Protein 7TUY (pdb70)

Solvent-accessible surface area: 43868 Å² total; per-residue (Å²): 194,36,94,5,52,6,59,34,32,25,101,19,112,69,51,27,68,32,118,0,29,0,38,15,50,57,18,81,2,65,85,38,0,2,0,0,0,14,23,32,98,80,137,27,11,72,20,1,0,3,16,6,41,69,82,43,16,63,18,38,18,140,61,0,126,83,25,2,75,7,60,25,55,67,93,136,34,17,0,44,0,49,0,56,59,2,112,65,116,2,36,2,32,0,10,0,0,19,1,3,53,37,80,33,97,72,1,20,62,1,0,19,84,26,4,103,15,20,106,0,22,13,19,93,22,89,73,85,21,9,40,16,22,31,5,17,5,39,74,174,30,70,90,72,37,66,4,1,4,0,0,7,0,9,45,0,2,18,78,84,22,82,15,45,0,32,96,40,76,45,108,86,27,38,24,58,4,69,29,31,97,29,122,78,28,24,25,9,12,11,0,2,1,40,6,80,18,93,72,14,24,108,103,94,12,58,0,22,0,34,0,140,64,31,137,32,135,65,63,24,93,6,98,71,154,166,18,116,5,105,22,66,39,29,38,122,42,103,69,62,24,55,19,132,0,19,1,40,16,62,64,124,85,5,58,140,44,0,3,0,0,0,26,49,19,111,83,115,138,56,72,21,0,0,0,4,18,80,82,93,50,20,31,6,38,9,107,58,0,85,66,39,4,64,11,47,50,58,59,91,68,30,15,1,49,0,36,0,57,69,1,73,74,113,1,51,1,32,0,38,0,0,13,1,65,31,36,152,20,8,4,36,26,61,81,50,21,136,17,23,98,0,34,3,88,136,2,113,7,71,8,79,32,79,51,25,25,6,49,85,48,58,165,7,64,0,52,2,122,2,73,51,63,0,0,10,0,0,0,0,0,32,15,45,98,89,52,22,6,136,4,5,0,30,20,0,67,38,65,33,98,79,32,64,94,38,9,54,10,55,80,84,50,26,51,0,30,0,19,0,54,47,0,60,89,118,2,46,5,26,0,8,0,0,0,0,1,8,20,21,24,7,38,19,4,112,12,0,42,3,15,57,64,67,26,13,27,49,7,56,6,22,29,3,36,15,16,94,65,2,19,170,77,30,33,1,4,4,2,0,1,0,4,54,0,1,5,86,52,15,60,22,54,5,35,0,77,129,44,110,30,88,85,36,49,66,86,22,42,18,97,36,42,100,169,63,14,2,0,0,5,7,3,24,1,51,18,58,87,102,62,6,92,62,97,137,50,1,16,0,32,0,10,0,1,9,25,25,71,63,44,74,74,56,41,106,118,146,101,100,42,85,75,26,139,107,41,31,42,116,25,22,56,66,0,49,101,76,0,66,85,6,0,91,64,4,74,70,10,35,80,122,31,200,166,161,30,106,2,6,23,12,12,0,36,20,4,3,84,0,3,42,49,0,1,103,26,0,63,86,46,60,84,70,126,58,103,73,41,74,86,0,27,92,13,0,54,7,28,40,12,1,3,18,0,1,2,21,1,5,16,4,6,0,61,12,34,48,54,14,26,29,99,71,133,31,33,106,154,57,28,154,87,105,102,6,90,38,55,9,94,115,14,56,108,75,0,100,62,32,6,126,82,63,36,157,95,91,38,52,147,200,84,21,25,60,94,67,144,187,57,162,127,64,52,38,13,8,115,93,7,16,53,89,14,38,94,52,0,70,98,6,67,50,86,0,57,53,86,59,135,167,48,153,154,77,53,57,59,20,86,91,22,25,80,43,2,56,72,20,5,94,56,1,86,149,18,90,95,20,63,74,1,75,59,4,0,6,88,0,1,7,8,0,0,28,2,21,109,31,100,118,75,55,132,59,16,105,103,0,0,39,75,0,0,19,33,0,20,73,0,1,51,43,4,50,104,52,96,31,136,84,0,21,61,24,0,80,90,0,56,85,8,30,91,55,66,4,60,126,35,41,93,94,28,131,68,98,123,74,52,82,36,124,114,2,55,42,3,0,73,16,1,20,60,0,0,68,61,0,0,42,35,30,10,67,16,22,66,116,74,11,122,119,36,140,91,180,125,150,64,136,83,40,44,62,40,29,38,98,16,38,8,64,0,1,55,4,0,12,46,1,6,98,4,3,65,119,7,23,8,36,49,69,124,37,98,154

Secondary structure (P-SEA, 3-state):
cbbbbbcccccccccccbbbbbbbcccccccbbbbbbbbcccbbbbbccccccccccccccccccccbbbbbcccccbbbbbbcccccccccbbbbbbbbccccccccccccccccbbbbbbccccbbbbbccccccccccccccbbbbbbbbccccccbbbbbccccccccccccccccccccccccbbbbbbcccccccccbbbbbbbbcccccccccccccc/cbbbbbbbcccccccccbbbbbbbcccccccbbbbbbccccccccccccccccccccccccccccccbbbbbbccccccccccccccccccbbbbbbccccccccccccccccccccccc/cccccccccbbbbccbbbbbbbbbbccccccbbbbbbbcccbbbbbcccccccccccccccbbbbbcccbbbbbbcccccccbbbbbbbbbccccccccccbbbbbbbbcbbbbbbbbbcccaaaaaacbbbbbbbbccccccbbbbbbbcccccccccbbbbbbccccccbbbbbbbbbbbcccccccccbbbbbbbccccccbbbbbccc/cccccccaaaaaaaaaaaaaaaaaaaaaaaaaaaaccccccccaaaaaaaaaaaaaaaaaccccccccccccaaaaaaaaaaaaaaaaaaaaaaaaaaaaaaaaccaaaaaaccccaaaaaaaaaaaaaaaaaccccccccccccccccccccccaaaaaaaaacaaaaaaaaaaaaaaaaaacccaaaaaaaaaaaaaaaaaaaaaaccccaaaaaaaaaaaaaaaaaaaaccaaaaaaaaaaaaaaaaaaaaaaaaaaccaaaaaaaacaaaaaaaacccccccccccccccaaaaaaaaaaaaaaaaaacaaaaaaaaaaaaaaccccccccccaaaaaaaaaaaaacccaaaaaaaccccccccccc

Radius of gyration: 40.39 Å; Cα contacts (8 Å, |Δi|>4): 1851; chains: 4; bounding box: 51×86×128 Å

B-factor: mean 121.28, std 36.54, range [55.87, 212.79]

Nearest PDB structures (foldseek):
  5eii-assembly2_H  TM=9.355E-01  e=2.967E-33  Homo sapiens
  7k8o-assembly1_H  TM=9.255E-01  e=1.177E-31  Homo sapiens
  7lop-assembly2_H  TM=9.454E-01  e=7.410E-31  Homo sapiens
  6m3b-assembly1_C  TM=8.208E-01  e=2.065E-31  Homo sapiens
  6mwn-assembly1_H  TM=7.059E-01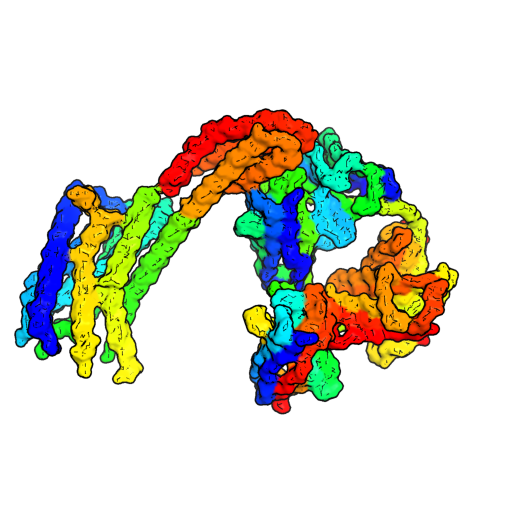  e=2.418E-33  Homo sapiens

Structure (mmCIF, N/CA/C/O backbone):
data_7TUY
#
_entry.id   7TUY
#
_cell.length_a   1.00
_cell.length_b   1.00
_cell.length_c   1.00
_cell.angle_alpha   90.00
_cell.angle_beta   90.00
_cell.angle_gamma   90.00
#
_symmetry.space_group_name_H-M   'P 1'
#
loop_
_entity.id
_entity.type
_entity.pdbx_description
1 polymer 'anti-BRIL Fab Heavy chain'
2 polymer 'anti-Fab Nanobody'
3 polymer 'anti-BRIL Fab Light chain'
4 polymer 'G-protein coupled receptor 183,Soluble cytochrome b562 fusion'
5 non-polymer 8-[(2E)-3-(4-chlorophenyl)prop-2-enoyl]-3-[(3,4-dichlorophenyl)methyl]-1-oxa-3,8-diazaspiro[4.5]decan-2-one
#
loop_
_atom_site.group_PDB
_atom_site.id
_atom_site.type_symbol
_atom_site.label_atom_id
_atom_site.label_alt_id
_atom_site.label_comp_id
_atom_site.label_asym_id
_atom_site.label_entity_id
_atom_site.label_seq_id
_atom_site.pdbx_PDB_ins_code
_atom_site.Cartn_x
_atom_site.Cartn_y
_atom_site.Cartn_z
_atom_site.occupancy
_atom_site.B_iso_or_equiv
_atom_site.auth_seq_id
_atom_site.auth_comp_id
_atom_site.auth_asym_id
_atom_site.auth_atom_id
_atom_site.pdbx_PDB_model_num
ATOM 1 N N . GLU A 1 4 ? 99.030 146.306 84.705 1.00 106.15 4 GLU H N 1
ATOM 2 C CA . GLU A 1 4 ? 100.082 145.388 85.122 1.00 106.15 4 GLU H CA 1
ATOM 3 C C . GLU A 1 4 ? 101.379 145.691 84.385 1.00 106.15 4 GLU H C 1
ATOM 4 O O . GLU A 1 4 ? 101.365 145.961 83.185 1.00 106.15 4 GLU H O 1
ATOM 10 N N . VAL A 1 5 ? 102.499 145.642 85.108 1.00 98.23 5 VAL H N 1
ATOM 11 C CA . VAL A 1 5 ? 103.789 145.956 84.508 1.00 98.23 5 VAL H CA 1
ATOM 12 C C . VAL A 1 5 ? 104.184 144.855 83.534 1.00 98.23 5 VAL H C 1
ATOM 13 O O . VAL A 1 5 ? 104.040 143.659 83.820 1.00 98.23 5 VAL H O 1
ATOM 17 N N . GLN A 1 6 ? 104.656 145.257 82.356 1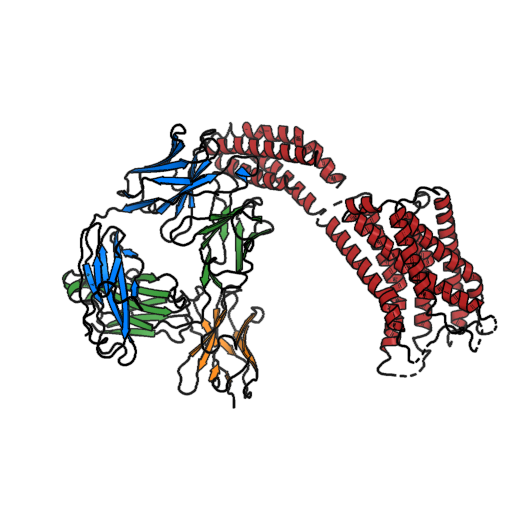.00 95.47 6 GLN H N 1
ATOM 18 C CA . GLN A 1 6 ? 104.823 144.304 81.264 1.00 95.47 6 GLN H CA 1
ATOM 19 C C . GLN A 1 6 ? 105.799 144.899 80.259 1.00 95.47 6 GLN H C 1
ATOM 20 O O . GLN A 1 6 ? 105.478 145.895 79.605 1.00 95.47 6 GLN H O 1
ATOM 26 N N . LEU A 1 7 ? 106.979 144.300 80.142 1.00 86.44 7 LEU H N 1
ATOM 27 C CA . LEU A 1 7 ? 108.000 144.769 79.219 1.00 86.44 7 LEU H CA 1
ATOM 28 C C . LEU A 1 7 ? 107.809 144.109 77.859 1.00 86.44 7 LEU H C 1
ATOM 29 O O . LEU A 1 7 ? 107.339 142.973 77.764 1.00 86.44 7 LEU H O 1
ATOM 34 N N . VAL A 1 8 ? 108.183 144.828 76.801 1.00 91.42 8 VAL H N 1
ATOM 35 C CA . VAL A 1 8 ? 108.045 144.343 75.427 1.00 91.42 8 VAL H CA 1
ATOM 36 C C . VAL A 1 8 ? 109.261 144.786 74.633 1.00 91.42 8 VAL H C 1
ATOM 37 O O . VAL A 1 8 ? 109.561 145.980 74.562 1.00 91.42 8 VAL H O 1
ATOM 41 N N . GLU A 1 9 ? 109.943 143.834 74.009 1.00 89.87 9 GLU H N 1
ATOM 42 C CA . GLU A 1 9 ? 111.046 144.136 73.114 1.00 89.87 9 GLU H CA 1
ATOM 43 C C . GLU A 1 9 ? 110.585 144.055 71.667 1.00 89.87 9 GLU H C 1
ATOM 44 O O . GLU A 1 9 ? 109.542 143.477 71.354 1.00 89.87 9 GLU H O 1
ATOM 50 N N . SER A 1 10 ? 111.390 144.641 70.785 1.00 98.01 10 SER H N 1
ATOM 51 C CA . SER A 1 10 ? 111.136 144.634 69.353 1.00 98.01 10 SER H CA 1
ATOM 52 C C . SER A 1 10 ? 112.395 145.098 68.644 1.00 98.01 10 SER H C 1
ATOM 53 O O . SER A 1 10 ? 113.182 145.868 69.197 1.00 98.01 10 SER H O 1
ATOM 56 N N . GLY A 1 11 ? 112.577 144.624 67.416 1.00 104.51 11 GLY H N 1
ATOM 57 C CA . GLY A 1 11 ? 113.688 145.048 66.590 1.00 104.51 11 GLY H CA 1
ATOM 58 C C . GLY A 1 11 ? 114.693 143.972 66.254 1.00 104.51 11 GLY H C 1
ATOM 59 O O . GLY A 1 11 ? 115.654 144.257 65.530 1.00 104.51 11 GLY H O 1
ATOM 60 N N . GLY A 1 12 ? 114.515 142.750 66.748 1.00 106.75 12 GLY H N 1
ATOM 61 C CA . GLY A 1 12 ? 115.443 141.690 66.428 1.00 106.75 12 GLY H CA 1
ATOM 62 C C . GLY A 1 12 ? 115.267 141.168 65.016 1.00 106.75 12 GLY H C 1
ATOM 63 O O . GLY A 1 12 ? 114.239 141.364 64.372 1.00 106.75 12 GLY H O 1
ATOM 64 N N . GLY A 1 13 ? 116.297 140.487 64.531 1.00 112.86 13 GLY H N 1
ATOM 65 C CA . GLY A 1 13 ? 116.256 139.943 63.188 1.00 112.86 13 GLY H CA 1
ATOM 66 C C . GLY A 1 13 ? 117.660 139.686 62.668 1.00 112.86 13 GLY H C 1
ATOM 67 O O . GLY A 1 13 ? 118.604 139.537 63.439 1.00 112.86 13 GLY H O 1
ATOM 68 N N . LEU A 1 14 ? 117.762 139.642 61.344 1.00 118.25 14 LEU H N 1
ATOM 69 C CA . LEU A 1 14 ? 119.002 139.311 60.657 1.00 118.25 14 LEU H CA 1
ATOM 70 C C . LEU A 1 14 ? 119.746 140.583 60.279 1.00 118.25 14 LEU H C 1
ATOM 71 O O . LEU A 1 14 ? 119.143 141.532 59.768 1.00 118.25 14 LEU H O 1
ATOM 76 N N . VAL A 1 15 ? 121.058 140.593 60.523 1.00 117.63 15 VAL H N 1
ATOM 77 C CA . VAL A 1 15 ? 121.932 141.691 60.131 1.00 117.63 15 VAL H CA 1
ATOM 78 C C . VAL A 1 15 ? 123.249 141.110 59.640 1.00 117.63 15 VAL H C 1
ATOM 79 O O . VAL A 1 15 ? 123.623 139.983 59.971 1.00 117.63 15 VAL H O 1
ATOM 83 N N . GLN A 1 16 ? 123.950 141.895 58.837 1.00 119.00 16 GLN H N 1
ATOM 84 C CA . GLN A 1 16 ? 125.274 141.519 58.376 1.00 119.00 16 GLN H CA 1
ATOM 85 C C . GLN A 1 16 ? 126.320 141.892 59.425 1.00 119.00 16 GLN H C 1
ATOM 86 O O . GLN A 1 16 ? 126.125 142.840 60.190 1.00 119.00 16 GLN H O 1
ATOM 92 N N . PRO A 1 17 ? 127.427 141.152 59.495 1.00 120.80 17 PRO H N 1
ATOM 93 C CA . PRO A 1 17 ? 128.492 141.505 60.448 1.00 120.80 17 PRO H CA 1
ATOM 94 C C . PRO A 1 17 ? 129.091 142.865 60.125 1.00 120.80 17 PRO H C 1
ATOM 95 O O . PRO A 1 17 ? 129.682 143.070 59.063 1.00 120.80 17 PRO H O 1
ATOM 99 N N . GLY A 1 18 ? 128.929 143.798 61.058 1.00 119.45 18 GLY H N 1
ATOM 100 C CA . GLY A 1 18 ? 129.305 145.178 60.848 1.00 119.45 18 GLY H CA 1
ATOM 101 C C . GLY A 1 18 ? 128.145 146.116 60.603 1.00 119.45 18 GLY H C 1
ATOM 102 O O . GLY A 1 18 ? 128.367 147.325 60.478 1.00 119.45 18 GLY H O 1
ATOM 103 N N . GLY A 1 19 ? 126.919 145.601 60.542 1.00 118.76 19 GLY H N 1
ATOM 104 C CA . GLY A 1 19 ? 125.749 146.411 60.263 1.00 118.76 19 GLY H CA 1
ATOM 105 C C . GLY A 1 19 ? 125.281 147.215 61.456 1.00 118.76 19 GLY H C 1
ATOM 106 O O . GLY A 1 19 ? 126.069 147.619 62.318 1.00 118.76 19 GLY H O 1
ATOM 107 N N . SER A 1 20 ? 123.973 147.455 61.508 1.00 115.45 20 SER H N 1
ATOM 108 C CA . SER A 1 20 ? 123.384 148.236 62.583 1.00 115.45 20 SER H CA 1
ATOM 109 C C . SER A 1 20 ? 121.984 147.717 62.870 1.00 115.45 20 SER H C 1
ATOM 110 O O . SER A 1 20 ? 121.333 147.131 62.002 1.00 115.45 20 SER H O 1
ATOM 113 N N . LEU A 1 21 ? 121.526 147.944 64.099 1.00 107.41 21 LEU H N 1
ATOM 114 C CA . LEU A 1 21 ? 120.225 147.456 64.533 1.00 107.41 21 LEU H CA 1
ATOM 115 C C . LEU A 1 21 ? 119.747 148.310 65.697 1.00 107.41 21 LEU H C 1
ATOM 116 O O . LEU A 1 21 ? 120.548 148.910 66.417 1.00 107.41 21 LEU H O 1
ATOM 121 N N . ARG A 1 22 ? 118.428 148.359 65.871 1.00 101.21 22 ARG H N 1
ATOM 122 C CA . ARG A 1 22 ? 117.801 149.150 66.927 1.00 101.21 22 ARG H CA 1
ATOM 123 C C . ARG A 1 22 ? 116.778 148.294 67.654 1.00 101.21 22 ARG H C 1
ATOM 124 O O . ARG A 1 22 ? 115.716 147.990 67.103 1.00 101.21 22 ARG H O 1
ATOM 132 N N . LEU A 1 23 ? 117.086 147.920 68.888 1.00 92.75 23 LEU H N 1
ATOM 133 C CA . LEU A 1 23 ? 116.116 147.272 69.753 1.00 92.75 23 LEU H CA 1
ATOM 134 C C . LEU A 1 23 ? 115.364 148.331 70.544 1.00 92.75 23 LEU H C 1
ATOM 135 O O . LEU A 1 23 ? 115.925 149.370 70.894 1.00 92.75 23 LEU H O 1
ATOM 140 N N . SER A 1 24 ? 114.091 148.066 70.818 1.00 90.44 24 SER H N 1
ATOM 141 C CA . SER A 1 24 ? 113.234 149.011 71.524 1.00 90.44 24 SER H CA 1
ATOM 142 C C . SER A 1 24 ? 112.480 148.267 72.611 1.00 90.44 24 SER H C 1
ATOM 143 O O . SER A 1 24 ? 111.745 147.319 72.321 1.00 90.44 24 SER H O 1
ATOM 146 N N . CYS A 1 25 ? 112.660 148.696 73.854 1.00 92.54 25 CYS H N 1
ATOM 147 C CA . CYS A 1 25 ? 112.048 148.048 75.011 1.00 92.54 25 CYS H CA 1
ATOM 148 C C . CYS A 1 25 ? 110.898 148.920 75.499 1.00 92.54 25 CYS H C 1
ATOM 149 O O . CYS A 1 25 ? 111.078 149.815 76.323 1.00 92.54 25 CYS H O 1
ATOM 152 N N . ALA A 1 26 ? 109.704 148.654 74.981 1.00 96.82 26 ALA H N 1
ATOM 153 C CA . ALA A 1 26 ? 108.521 149.385 75.406 1.00 96.82 26 ALA H CA 1
ATOM 154 C C . ALA A 1 26 ? 108.048 148.877 76.758 1.00 96.82 26 ALA H C 1
ATOM 155 O O . ALA A 1 26 ? 108.108 147.679 77.043 1.00 96.82 26 ALA H O 1
ATOM 157 N N . ALA A 1 27 ? 107.577 149.795 77.593 1.00 96.47 27 ALA H N 1
ATOM 158 C CA . ALA A 1 27 ? 107.115 149.464 78.929 1.00 96.47 27 ALA H CA 1
ATOM 159 C C . ALA A 1 27 ? 105.667 149.895 79.105 1.00 96.47 27 ALA H C 1
ATOM 160 O O . ALA A 1 27 ? 105.193 150.829 78.452 1.00 96.47 27 ALA H O 1
ATOM 162 N N . SER A 1 28 ? 104.968 149.199 79.995 1.00 99.09 28 SER H N 1
ATOM 163 C CA . SER A 1 28 ? 103.604 149.539 80.361 1.00 99.09 28 SER H CA 1
ATOM 164 C C . SER A 1 28 ? 103.432 149.275 81.846 1.00 99.09 28 SER H C 1
ATOM 165 O O . SER A 1 28 ? 104.148 148.460 82.430 1.00 99.09 28 SER H O 1
ATOM 168 N N . GLY A 1 29 ? 102.480 149.971 82.456 1.00 97.57 29 GLY H N 1
ATOM 169 C CA . GLY A 1 29 ? 102.344 149.892 83.894 1.00 97.57 29 GLY H CA 1
ATOM 170 C C . GLY A 1 29 ? 103.153 150.981 84.563 1.00 97.57 29 GLY H C 1
ATOM 171 O O . GLY A 1 29 ? 102.689 152.115 84.702 1.00 97.57 29 GLY H O 1
ATOM 172 N N . PHE A 1 30 ? 104.368 150.642 84.983 1.00 90.69 30 PHE H N 1
ATOM 173 C CA . PHE A 1 30 ? 105.279 151.622 85.548 1.00 90.69 30 PHE H CA 1
ATOM 174 C C . PHE A 1 30 ? 105.730 152.617 84.479 1.00 90.69 30 PHE H C 1
ATOM 175 O O . PHE A 1 30 ? 105.463 152.462 83.285 1.00 90.69 30 PHE H O 1
ATOM 183 N N . ASN A 1 31 ? 106.430 153.652 84.927 1.00 93.97 31 ASN H N 1
ATOM 184 C CA . ASN A 1 31 ? 107.068 154.613 84.044 1.00 93.97 31 ASN H CA 1
ATOM 185 C C . ASN A 1 31 ? 108.577 154.420 84.090 1.00 93.97 31 ASN H C 1
ATOM 186 O O . ASN A 1 31 ? 109.141 154.067 85.128 1.00 93.97 31 ASN H O 1
ATOM 191 N N . VAL A 1 32 ? 109.233 154.668 82.954 1.00 94.32 32 VAL H N 1
ATOM 192 C CA . VAL A 1 32 ? 110.680 154.509 82.877 1.00 94.32 32 VAL H CA 1
ATOM 193 C C . VAL A 1 32 ? 111.439 155.580 83.643 1.00 94.32 32 VAL H C 1
ATOM 194 O O . VAL A 1 32 ? 112.667 155.506 83.734 1.00 94.32 32 VAL H O 1
ATOM 198 N N . VAL A 1 33 ? 110.746 156.581 84.186 1.00 94.72 33 VAL H N 1
ATOM 199 C CA . VAL A 1 33 ? 111.419 157.579 85.008 1.00 94.72 33 VAL H CA 1
ATOM 200 C C . VAL A 1 33 ? 111.764 156.996 86.370 1.00 94.72 33 VAL H C 1
ATOM 201 O O . VAL A 1 33 ? 112.867 157.201 86.889 1.00 94.72 33 VAL H O 1
ATOM 205 N N . ASP A 1 34 ? 110.843 156.240 86.958 1.00 89.84 34 ASP H N 1
ATOM 206 C CA . ASP A 1 34 ? 111.027 155.714 88.303 1.00 89.84 34 ASP H CA 1
ATOM 207 C C . ASP A 1 34 ? 111.885 154.459 88.348 1.00 89.84 34 ASP H C 1
ATOM 208 O O . ASP A 1 34 ? 112.121 153.936 89.440 1.00 89.84 34 ASP H O 1
ATOM 213 N N . PHE A 1 35 ? 112.354 153.963 87.206 1.00 78.78 35 PHE H N 1
ATOM 214 C CA . PHE A 1 35 ? 113.105 152.719 87.166 1.00 78.78 35 PHE H CA 1
ATOM 215 C C . PHE A 1 35 ? 114.231 152.825 86.153 1.00 78.78 35 PHE H C 1
ATOM 216 O O . PHE A 1 35 ? 114.148 153.582 85.185 1.00 78.78 35 PHE H O 1
ATOM 224 N N . SER A 1 36 ? 115.286 152.055 86.386 1.00 67.75 36 SER H N 1
ATOM 225 C CA . SER A 1 36 ? 116.407 151.960 85.464 1.00 67.75 36 SER H CA 1
ATOM 226 C C . SER A 1 36 ? 116.228 150.722 84.602 1.00 67.75 36 SER H C 1
ATOM 227 O O . SER A 1 36 ? 116.006 149.628 85.125 1.00 67.75 36 SER H O 1
ATOM 230 N N . LEU A 1 37 ? 116.326 150.893 83.289 1.00 67.74 37 LEU H N 1
ATOM 231 C CA . LEU A 1 37 ? 116.101 149.807 82.348 1.00 67.74 37 LEU H CA 1
ATOM 232 C C . LEU A 1 37 ? 117.440 149.279 81.860 1.00 67.74 37 LEU H C 1
ATOM 233 O O . LEU A 1 37 ? 118.260 150.039 81.340 1.00 67.74 37 LEU H O 1
ATOM 238 N N . HIS A 1 38 ? 117.650 147.981 82.022 1.00 64.09 38 HIS H N 1
ATOM 239 C CA . HIS A 1 38 ? 118.890 147.315 81.669 1.00 64.09 38 HIS H CA 1
ATOM 240 C C . HIS A 1 38 ? 118.686 146.455 80.433 1.00 64.09 38 HIS H C 1
ATOM 241 O O . HIS A 1 38 ? 117.572 146.283 79.941 1.00 64.09 38 HIS H O 1
ATOM 248 N N . TRP A 1 39 ? 119.788 145.919 79.924 1.00 71.96 39 TRP H N 1
ATOM 249 C CA . TRP A 1 39 ? 119.752 144.980 78.813 1.00 71.96 39 TRP H CA 1
ATOM 250 C C . TRP A 1 39 ? 120.648 143.806 79.154 1.00 71.96 39 TRP H C 1
ATOM 251 O O . TRP A 1 39 ? 121.858 143.975 79.316 1.00 71.96 39 TRP H O 1
ATOM 262 N N . VAL A 1 40 ? 120.054 142.629 79.278 1.00 67.26 40 VAL H N 1
ATOM 263 C CA . VAL A 1 40 ? 120.779 141.395 79.537 1.00 67.26 40 VAL H CA 1
ATOM 264 C C . VAL A 1 40 ? 120.612 140.510 78.315 1.00 67.26 40 VAL H C 1
ATOM 265 O O . VAL A 1 40 ? 119.484 140.253 77.879 1.00 67.26 40 VAL H O 1
ATOM 269 N N . ARG A 1 41 ? 121.723 140.058 77.749 1.00 73.09 41 ARG H N 1
ATOM 270 C CA . ARG A 1 41 ? 121.686 139.191 76.585 1.00 73.09 41 ARG H CA 1
ATOM 271 C C . ARG A 1 41 ? 122.158 137.795 76.959 1.00 73.09 41 ARG H C 1
ATOM 272 O O . ARG A 1 41 ? 122.888 137.600 77.933 1.00 73.09 41 ARG H O 1
ATOM 280 N N . GLN A 1 42 ? 121.721 136.817 76.172 1.00 75.32 42 GLN H N 1
ATOM 281 C CA . GLN A 1 42 ? 122.045 135.416 76.416 1.00 75.32 42 GLN H CA 1
ATOM 282 C C . GLN A 1 42 ? 122.382 134.763 75.086 1.00 75.32 42 GLN H C 1
ATOM 283 O O . GLN A 1 42 ? 121.492 134.552 74.258 1.00 75.32 42 GLN H O 1
ATOM 289 N N . ALA A 1 43 ? 123.660 134.455 74.884 1.00 82.09 43 ALA H N 1
ATOM 290 C CA . ALA A 1 43 ? 124.093 133.779 73.674 1.00 82.09 43 ALA H CA 1
ATOM 291 C C . ALA A 1 43 ? 123.445 132.398 73.590 1.00 82.09 43 ALA H C 1
ATOM 292 O O . ALA A 1 43 ? 123.157 131.782 74.620 1.00 82.09 43 ALA H O 1
ATOM 294 N N . PRO A 1 44 ? 123.185 131.891 72.373 1.00 83.52 44 PRO H N 1
ATOM 295 C CA . PRO A 1 44 ? 122.477 130.609 72.248 1.00 83.52 44 PRO H CA 1
ATOM 296 C C . PRO A 1 44 ? 123.255 129.444 72.835 1.00 83.52 44 PRO H C 1
ATOM 297 O O . PRO A 1 44 ? 124.320 129.071 72.334 1.00 83.52 44 PRO H O 1
ATOM 301 N N . GLY A 1 45 ? 122.722 128.869 73.908 1.00 81.49 45 GLY H N 1
ATOM 302 C CA . GLY A 1 45 ? 123.407 127.801 74.604 1.00 81.49 45 GLY H CA 1
ATOM 303 C C . GLY A 1 45 ? 124.450 128.267 75.590 1.00 81.49 45 GLY H C 1
ATOM 304 O O . GLY A 1 45 ? 125.383 127.518 75.893 1.00 81.49 45 GLY H O 1
ATOM 305 N N . LYS A 1 46 ? 124.323 129.487 76.104 1.00 82.13 46 LYS H N 1
ATOM 306 C CA . LYS A 1 46 ? 125.271 130.046 77.055 1.00 82.13 46 LYS H CA 1
ATOM 307 C C . LYS A 1 46 ? 124.507 130.654 78.223 1.00 82.13 46 LYS H C 1
ATOM 308 O O . LYS A 1 46 ? 123.281 130.549 78.317 1.00 82.13 46 LYS H O 1
ATOM 314 N N . GLY A 1 47 ? 125.248 131.298 79.125 1.00 77.24 47 GLY H N 1
ATOM 315 C CA . GLY A 1 47 ? 124.646 131.957 80.262 1.00 77.24 47 GLY H CA 1
ATOM 316 C C . GLY A 1 47 ? 124.325 133.413 79.991 1.00 77.24 47 GLY H C 1
ATOM 317 O O . GLY A 1 47 ? 124.659 133.966 78.947 1.00 77.24 47 GLY H O 1
ATOM 318 N N . LEU A 1 48 ? 123.659 134.032 80.959 1.00 68.49 48 LEU H N 1
ATOM 319 C CA . LEU A 1 48 ? 123.279 135.431 80.848 1.00 68.49 48 LEU H CA 1
ATOM 320 C C . LEU A 1 48 ? 124.484 136.332 81.070 1.00 68.49 48 LEU H C 1
ATOM 321 O O . LEU A 1 48 ? 125.409 135.993 81.812 1.00 68.49 48 LEU H O 1
ATOM 326 N N . GLU A 1 49 ? 124.472 137.489 80.413 1.00 71.87 49 GLU H N 1
ATOM 327 C CA . GLU A 1 49 ? 125.475 138.510 80.663 1.00 71.87 49 GLU H CA 1
ATOM 328 C C . GLU A 1 49 ? 124.846 139.889 80.552 1.00 71.87 49 GLU H C 1
ATOM 329 O O . GLU A 1 49 ? 123.955 140.114 79.730 1.00 71.87 49 GLU H O 1
ATOM 335 N N . TRP A 1 50 ? 125.314 140.802 81.395 1.00 65.62 50 TRP H N 1
ATOM 336 C CA . TRP A 1 50 ? 124.827 142.171 81.406 1.00 65.62 50 TRP H CA 1
ATOM 337 C C . TRP A 1 50 ? 125.465 142.956 80.270 1.00 65.62 50 TRP H C 1
ATOM 338 O O . TRP A 1 50 ? 126.625 142.731 79.922 1.00 65.62 50 TRP H O 1
ATOM 349 N N . VAL A 1 51 ? 124.704 143.875 79.683 1.00 66.59 51 VAL H N 1
ATOM 350 C CA . VAL A 1 51 ? 125.207 144.621 78.535 1.00 66.59 51 VAL H CA 1
ATOM 351 C C . VAL A 1 51 ? 125.265 146.113 78.837 1.00 66.59 51 VAL H C 1
ATOM 352 O O . VAL A 1 51 ? 126.343 146.715 78.808 1.00 66.59 51 VAL H O 1
ATOM 356 N N . ALA A 1 52 ? 124.121 146.723 79.124 1.00 68.08 52 ALA H N 1
ATOM 357 C CA . ALA A 1 52 ? 124.072 148.165 79.324 1.00 68.08 52 ALA H CA 1
ATOM 358 C C . ALA A 1 52 ? 122.889 148.502 80.215 1.00 68.08 52 ALA H C 1
ATOM 359 O O . ALA A 1 52 ? 122.076 147.640 80.547 1.00 68.08 52 ALA H O 1
ATOM 361 N N . TYR A 1 53 ? 122.800 149.774 80.597 1.00 71.05 53 TYR H N 1
ATOM 362 C CA . TYR A 1 53 ? 121.606 150.260 81.273 1.00 71.05 53 TYR H CA 1
ATOM 363 C C . TYR A 1 53 ? 121.489 151.752 81.021 1.00 71.05 53 TYR H C 1
ATOM 364 O O . TYR A 1 53 ? 122.418 152.395 80.533 1.00 71.05 53 TYR H O 1
ATOM 373 N N . ILE A 1 54 ? 120.324 152.295 81.358 1.00 78.80 54 ILE H N 1
ATOM 374 C CA . ILE A 1 54 ? 120.105 153.732 81.344 1.00 78.80 54 ILE H CA 1
ATOM 375 C C . ILE A 1 54 ? 119.227 154.091 82.533 1.00 78.80 54 ILE H C 1
ATOM 376 O O . ILE A 1 54 ? 118.365 153.316 82.955 1.00 78.80 54 ILE H O 1
ATOM 381 N N . SER A 1 55 ? 119.487 155.264 83.104 1.00 88.33 55 SER H N 1
ATOM 382 C CA . SER A 1 55 ? 118.735 155.790 84.239 1.00 88.33 55 SER H CA 1
ATOM 383 C C . SER A 1 55 ? 118.286 157.191 83.847 1.00 88.33 55 SER H C 1
ATOM 384 O O . SER A 1 55 ? 118.970 158.171 84.146 1.00 88.33 55 SER H O 1
ATOM 387 N N . SER A 1 56 ? 117.128 157.282 83.190 1.00 99.10 56 SER H N 1
ATOM 388 C CA . SER A 1 56 ? 116.659 158.549 82.640 1.00 99.10 56 SER H CA 1
ATOM 389 C C . SER A 1 56 ? 116.297 159.572 83.707 1.00 99.10 56 SER H C 1
ATOM 390 O O . SER A 1 56 ? 116.083 160.740 83.367 1.00 99.10 56 SER H O 1
ATOM 393 N N . SER A 1 57 ? 116.216 159.169 84.977 1.00 101.58 57 SER H N 1
ATOM 394 C CA . SER A 1 57 ? 116.048 160.141 86.051 1.00 101.58 57 SER H CA 1
ATOM 395 C C . SER A 1 57 ? 117.254 161.064 86.149 1.00 101.58 57 SER H C 1
ATOM 396 O O . SER A 1 57 ? 117.115 162.244 86.488 1.00 101.58 57 SER H O 1
ATOM 399 N N . SER A 1 58 ? 118.444 160.544 85.863 1.00 101.10 58 SER H N 1
ATOM 400 C CA . SER A 1 58 ? 119.674 161.323 85.884 1.00 101.10 58 SER H CA 1
ATOM 401 C C . SER A 1 58 ? 120.407 161.283 84.554 1.00 101.10 58 SER H C 1
ATOM 402 O O . SER A 1 58 ? 120.851 162.324 84.059 1.00 101.10 58 SER H O 1
ATOM 405 N N . GLY A 1 59 ? 120.545 160.102 83.966 1.00 95.65 59 GLY H N 1
ATOM 406 C CA . GLY A 1 59 ? 121.343 159.884 82.778 1.00 95.65 59 GLY H CA 1
ATOM 407 C C . GLY A 1 59 ? 122.658 159.264 83.191 1.00 95.65 59 GLY H C 1
ATOM 408 O O . GLY A 1 59 ? 123.591 159.969 83.580 1.00 95.65 59 GLY H O 1
ATOM 409 N N . SER A 1 60 ? 122.737 157.941 83.122 1.00 87.19 60 SER H N 1
ATOM 410 C CA . SER A 1 60 ? 123.899 157.210 83.604 1.00 87.19 60 SER H CA 1
ATOM 411 C C . SER A 1 60 ? 124.207 156.038 82.682 1.00 87.19 60 SER H C 1
ATOM 412 O O . SER A 1 60 ? 124.438 154.915 83.129 1.00 87.19 60 SER H O 1
ATOM 415 N N . THR A 1 61 ? 124.182 156.288 81.375 1.00 82.28 61 THR H N 1
ATOM 416 C CA . THR A 1 61 ? 124.415 155.237 80.393 1.00 82.28 61 THR H CA 1
ATOM 417 C C . THR A 1 61 ? 125.782 154.596 80.580 1.00 82.28 61 THR H C 1
ATOM 418 O O . THR A 1 61 ? 126.808 155.203 80.266 1.00 82.28 61 THR H O 1
ATOM 422 N N . SER A 1 62 ? 125.803 153.376 81.103 1.00 77.02 62 SER H N 1
ATOM 423 C CA . SER A 1 62 ? 127.019 152.590 81.210 1.00 77.02 62 SER H CA 1
ATOM 424 C C . SER A 1 62 ? 126.873 151.333 80.367 1.00 77.02 62 SER H C 1
ATOM 425 O O . SER A 1 62 ? 125.765 150.922 80.022 1.00 77.02 62 SER H O 1
ATOM 428 N N . TYR A 1 63 ? 128.004 150.722 80.033 1.00 81.74 63 TYR H N 1
ATOM 429 C CA . TYR A 1 63 ? 128.011 149.599 79.111 1.00 81.74 63 TYR H CA 1
ATOM 430 C C . TYR A 1 63 ? 128.972 148.536 79.614 1.00 81.74 63 TYR H C 1
ATOM 431 O O . TYR A 1 63 ? 129.862 148.806 80.421 1.00 81.74 63 TYR H O 1
ATOM 440 N N . ALA A 1 64 ? 128.777 147.316 79.127 1.00 87.13 64 ALA H N 1
ATOM 441 C CA . ALA A 1 64 ? 129.718 146.249 79.415 1.00 87.13 64 ALA H CA 1
ATOM 442 C C . ALA A 1 64 ? 131.027 146.497 78.675 1.00 87.13 64 ALA H C 1
ATOM 443 O O . ALA A 1 64 ? 131.083 147.240 77.694 1.00 87.13 64 ALA H O 1
ATOM 445 N N . ASP A 1 65 ? 132.091 145.853 79.160 1.00 102.32 65 ASP H N 1
ATOM 446 C CA . ASP A 1 65 ? 133.419 146.083 78.601 1.00 102.32 65 ASP H CA 1
ATOM 447 C C . ASP A 1 65 ? 133.523 145.612 77.157 1.00 102.32 65 ASP H C 1
ATOM 448 O O . ASP A 1 65 ? 134.337 146.141 76.393 1.00 102.32 65 ASP H O 1
ATOM 453 N N . SER A 1 66 ? 132.712 144.636 76.761 1.00 101.80 66 SER H N 1
ATOM 454 C CA . SER A 1 66 ? 132.777 144.086 75.417 1.00 101.80 66 SER H CA 1
ATOM 455 C C . SER A 1 66 ? 131.902 144.825 74.414 1.00 101.80 66 SER H C 1
ATOM 456 O O . SER A 1 66 ? 131.935 144.489 73.227 1.00 101.80 66 SER H O 1
ATOM 459 N N . VAL A 1 67 ? 131.116 145.808 74.851 1.00 98.49 67 VAL H N 1
ATOM 460 C CA . VAL A 1 67 ? 130.233 146.532 73.941 1.00 98.49 67 VAL H CA 1
ATOM 461 C C . VAL A 1 67 ? 130.441 148.033 74.080 1.00 98.49 67 VAL H C 1
ATOM 462 O O . VAL A 1 67 ? 129.667 148.825 73.533 1.00 98.49 67 VAL H O 1
ATOM 466 N N . LYS A 1 68 ? 131.475 148.438 74.814 1.00 105.31 68 LYS H N 1
ATOM 467 C CA . LYS A 1 68 ? 131.760 149.858 74.965 1.00 105.31 68 LYS H CA 1
ATOM 468 C C . LYS A 1 68 ? 132.214 150.455 73.640 1.00 105.31 68 LYS H C 1
ATOM 469 O O . LYS A 1 68 ? 133.000 149.854 72.904 1.00 105.31 68 LYS H O 1
ATOM 475 N N . GLY A 1 69 ? 131.707 151.646 73.338 1.00 107.61 69 GLY H N 1
ATOM 476 C CA . GLY A 1 69 ? 132.005 152.308 72.088 1.00 107.61 69 GLY H CA 1
ATOM 477 C C . GLY A 1 69 ? 131.253 151.782 70.887 1.00 107.61 69 GLY H C 1
ATOM 478 O O . GLY A 1 69 ? 131.333 152.392 69.813 1.00 107.61 69 GLY H O 1
ATOM 479 N N . ARG A 1 70 ? 130.524 150.676 71.027 1.00 109.13 70 ARG H N 1
ATOM 480 C CA . ARG A 1 70 ? 129.761 150.104 69.932 1.00 109.13 70 ARG H CA 1
ATOM 481 C C . ARG A 1 70 ? 128.259 150.121 70.152 1.00 109.13 70 ARG H C 1
ATOM 482 O O . ARG A 1 70 ? 127.513 150.093 69.170 1.00 109.13 70 ARG H O 1
ATOM 490 N N . PHE A 1 71 ? 127.794 150.152 71.395 1.00 99.62 71 PHE H N 1
ATOM 491 C CA . PHE A 1 71 ? 126.376 150.243 71.698 1.00 99.62 71 PHE H CA 1
ATOM 492 C C . PHE A 1 71 ? 126.083 151.603 72.313 1.00 99.62 71 PHE H C 1
ATOM 493 O O . PHE A 1 71 ? 126.936 152.198 72.976 1.00 99.62 71 PHE H O 1
ATOM 501 N N . THR A 1 72 ? 124.864 152.089 72.094 1.00 94.19 72 THR H N 1
ATOM 502 C CA . THR A 1 72 ? 124.403 153.337 72.693 1.00 94.19 72 THR H CA 1
ATOM 503 C C . THR A 1 72 ? 122.959 153.149 73.117 1.00 94.19 72 THR H C 1
ATOM 504 O O . THR A 1 72 ? 122.115 152.775 72.299 1.00 94.19 72 THR H O 1
ATOM 508 N N . ILE A 1 73 ? 122.677 153.408 74.388 1.00 82.57 73 ILE H N 1
ATOM 509 C CA . ILE A 1 73 ? 121.359 153.195 74.969 1.00 82.57 73 ILE H CA 1
ATOM 510 C C . ILE A 1 73 ? 120.687 154.545 75.170 1.00 82.57 73 ILE H C 1
ATOM 511 O O . ILE A 1 73 ? 121.310 155.496 75.657 1.00 82.57 73 ILE H O 1
ATOM 516 N N . SER A 1 74 ? 119.430 154.641 74.751 1.00 89.55 74 SER H N 1
ATOM 517 C CA . SER A 1 74 ? 118.648 155.858 74.878 1.00 89.55 74 SER H CA 1
ATOM 518 C C . SER A 1 74 ? 117.322 155.531 75.545 1.00 89.55 74 SER H C 1
ATOM 519 O O . SER A 1 74 ? 116.881 154.381 75.563 1.00 89.55 74 SER H O 1
ATOM 522 N N . ALA A 1 75 ? 116.681 156.560 76.091 1.00 95.45 75 ALA H N 1
ATOM 523 C CA . ALA A 1 75 ? 115.379 156.401 76.735 1.00 95.45 75 ALA H CA 1
ATOM 524 C C . ALA A 1 75 ? 114.542 157.633 76.412 1.00 95.45 75 ALA H C 1
ATOM 525 O O . ALA A 1 75 ? 114.800 158.721 76.935 1.00 95.45 75 ALA H O 1
ATOM 527 N N . ASP A 1 76 ? 113.546 157.459 75.549 1.00 103.20 76 ASP H N 1
ATOM 528 C CA . ASP A 1 76 ? 112.617 158.531 75.204 1.00 103.20 76 ASP H CA 1
ATOM 529 C C . ASP A 1 76 ? 111.412 158.361 76.119 1.00 103.20 76 ASP H C 1
ATOM 530 O O . ASP A 1 76 ? 110.460 157.649 75.804 1.00 103.20 76 ASP H O 1
ATOM 535 N N . THR A 1 77 ? 111.455 159.032 77.272 1.00 105.60 77 THR H N 1
ATOM 536 C CA . THR A 1 77 ? 110.424 158.859 78.288 1.00 105.60 77 THR H CA 1
ATOM 537 C C . THR A 1 77 ? 109.075 159.434 77.882 1.00 105.60 77 THR H C 1
ATOM 538 O O . THR A 1 77 ? 108.082 159.167 78.567 1.00 105.60 77 THR H O 1
ATOM 542 N N . SER A 1 78 ? 109.009 160.220 76.806 1.00 106.32 78 SER H N 1
ATOM 543 C CA . SER A 1 78 ? 107.709 160.621 76.283 1.00 106.32 78 SER H CA 1
ATOM 544 C C . SER A 1 78 ? 106.976 159.435 75.672 1.00 106.32 78 SER H C 1
ATOM 545 O O . SER A 1 78 ? 105.743 159.376 75.720 1.00 106.32 78 SER H O 1
ATOM 548 N N . LYS A 1 79 ? 107.716 158.485 75.104 1.00 105.37 79 LYS H N 1
ATOM 549 C CA . LYS A 1 79 ? 107.155 157.239 74.603 1.00 105.37 79 LYS H CA 1
ATOM 550 C C . LYS A 1 79 ? 107.122 156.144 75.659 1.00 105.37 79 LYS H C 1
ATOM 551 O O . LYS A 1 79 ? 106.512 155.097 75.418 1.00 105.37 79 LYS H O 1
ATOM 557 N N . ASN A 1 80 ? 107.772 156.367 76.807 1.00 99.80 80 ASN H N 1
ATOM 558 C CA . ASN A 1 80 ? 107.884 155.398 77.901 1.00 99.80 80 ASN H CA 1
ATOM 559 C C . ASN A 1 80 ? 108.596 154.123 77.462 1.00 99.80 80 ASN H C 1
ATOM 560 O O . ASN A 1 80 ? 108.323 153.040 77.982 1.00 99.80 80 ASN H O 1
ATOM 565 N N . THR A 1 81 ? 109.514 154.237 76.507 1.00 96.19 81 THR H N 1
ATOM 566 C CA . THR A 1 81 ? 110.316 153.117 76.039 1.00 96.19 81 THR H CA 1
ATOM 567 C C . THR A 1 81 ? 111.795 153.408 76.254 1.00 96.19 81 THR H C 1
ATOM 568 O O . THR A 1 81 ? 112.192 154.518 76.613 1.00 96.19 81 THR H O 1
ATOM 572 N N . ALA A 1 82 ? 112.611 152.383 76.027 1.00 92.18 82 ALA H N 1
ATOM 573 C CA . ALA A 1 82 ? 114.058 152.513 76.013 1.00 92.18 82 ALA H CA 1
ATOM 574 C C . ALA A 1 82 ? 114.597 151.843 74.762 1.00 92.18 82 ALA H C 1
ATOM 575 O O . ALA A 1 82 ? 114.064 150.831 74.304 1.00 92.18 82 ALA H O 1
ATOM 577 N N . TYR A 1 83 ? 115.661 152.413 74.212 1.00 92.34 83 TYR H N 1
ATOM 578 C CA . TYR A 1 83 ? 116.235 151.932 72.968 1.00 92.34 83 TYR H CA 1
ATOM 579 C C . TYR A 1 83 ? 117.671 151.491 73.191 1.00 92.34 83 TYR H C 1
ATOM 580 O O . TYR A 1 83 ? 118.350 151.967 74.102 1.00 92.34 83 TYR H O 1
ATOM 589 N N . LEU A 1 84 ? 118.127 150.574 72.344 1.00 90.58 84 LEU H N 1
ATOM 590 C CA . LEU A 1 84 ? 119.516 150.132 72.331 1.00 90.58 84 LEU H CA 1
ATOM 591 C C . LEU A 1 84 ? 119.977 150.116 70.883 1.00 90.58 84 LEU H C 1
ATOM 592 O O . LEU A 1 84 ? 119.509 149.295 70.089 1.00 90.58 84 LEU H O 1
ATOM 597 N N . GLN A 1 85 ? 120.883 151.024 70.538 1.00 100.45 85 GLN H N 1
ATOM 598 C CA . GLN A 1 85 ? 121.393 151.134 69.178 1.00 100.45 85 GLN H CA 1
ATOM 599 C C . GLN A 1 85 ? 122.624 150.248 69.047 1.00 100.45 85 GLN H C 1
ATOM 600 O O . GLN A 1 85 ? 123.700 150.589 69.545 1.00 100.45 85 GLN H O 1
ATOM 606 N N . MET A 1 86 ? 122.466 149.112 68.380 1.00 104.76 86 MET H N 1
ATOM 607 C CA . MET A 1 86 ? 123.557 148.174 68.158 1.00 104.76 86 MET H CA 1
ATOM 608 C C . MET A 1 86 ? 124.083 148.366 66.742 1.00 104.76 86 MET H C 1
ATOM 609 O O . MET A 1 86 ? 123.426 147.972 65.775 1.00 104.76 86 MET H O 1
ATOM 614 N N . ASN A 1 87 ? 125.263 148.966 66.621 1.00 112.02 87 ASN H N 1
ATOM 615 C CA . ASN A 1 87 ? 125.945 149.087 65.342 1.00 112.02 87 ASN H CA 1
ATOM 616 C C . ASN A 1 87 ? 127.360 148.544 65.487 1.00 112.02 87 ASN H C 1
ATOM 617 O O . ASN A 1 87 ? 127.850 148.328 66.599 1.00 112.02 87 ASN H O 1
ATOM 622 N N . SER A 1 88 ? 128.008 148.326 64.338 1.00 115.60 88 SER H N 1
ATOM 623 C CA . SER A 1 88 ? 129.304 147.644 64.255 1.00 115.60 88 SER H CA 1
ATOM 624 C C . SER A 1 88 ? 129.232 146.264 64.908 1.00 115.60 88 SER H C 1
ATOM 625 O O . SER A 1 88 ? 130.083 145.884 65.713 1.00 115.60 88 SER H O 1
ATOM 628 N N . LEU A 1 89 ? 128.199 145.511 64.541 1.00 112.34 89 LEU H N 1
ATOM 629 C CA . LEU A 1 89 ? 127.920 144.236 65.187 1.00 112.34 89 LEU H CA 1
ATOM 630 C C . LEU A 1 89 ? 128.924 143.175 64.758 1.00 112.34 89 LEU H C 1
ATOM 631 O O . LEU A 1 89 ? 129.157 142.972 63.564 1.00 112.34 89 LEU H O 1
ATOM 636 N N . ARG A 1 90 ? 129.516 142.497 65.737 1.00 113.48 90 ARG H N 1
ATOM 637 C CA . ARG A 1 90 ? 130.425 141.397 65.472 1.00 113.48 90 ARG H CA 1
ATOM 638 C C . ARG A 1 90 ? 129.643 140.089 65.390 1.00 113.48 90 ARG H C 1
ATOM 639 O O . ARG A 1 90 ? 128.422 140.056 65.550 1.00 113.48 90 ARG H O 1
ATOM 647 N N . ALA A 1 91 ? 130.361 138.985 65.178 1.00 113.23 91 ALA H N 1
ATOM 648 C CA . ALA A 1 91 ? 129.696 137.704 64.960 1.00 113.23 91 ALA H CA 1
ATOM 649 C C . ALA A 1 91 ? 129.173 137.118 66.264 1.00 113.23 91 ALA H C 1
ATOM 650 O O . ALA A 1 91 ? 128.109 136.490 66.286 1.00 113.23 91 ALA H O 1
ATOM 652 N N . GLU A 1 92 ? 129.899 137.317 67.360 1.00 111.82 92 GLU H N 1
ATOM 653 C CA . GLU A 1 92 ? 129.497 136.805 68.663 1.00 111.82 92 GLU H CA 1
ATOM 654 C C . GLU A 1 92 ? 128.435 137.661 69.336 1.00 111.82 92 GLU H C 1
ATOM 655 O O . GLU A 1 92 ? 128.163 137.462 70.525 1.00 111.82 92 GLU H O 1
ATOM 661 N N . ASP A 1 93 ? 127.836 138.605 68.616 1.00 105.35 93 ASP H N 1
ATOM 662 C CA . ASP A 1 93 ? 126.776 139.443 69.152 1.00 105.35 93 ASP H CA 1
ATOM 663 C C . ASP A 1 93 ? 125.391 138.879 68.885 1.00 105.35 93 ASP H C 1
ATOM 664 O O . ASP A 1 93 ? 124.399 139.563 69.148 1.00 105.35 93 ASP H O 1
ATOM 669 N N . THR A 1 94 ? 125.298 137.662 68.361 1.00 101.39 94 THR H N 1
ATOM 670 C CA . THR A 1 94 ? 124.003 137.024 68.190 1.00 101.39 94 THR H CA 1
ATOM 671 C C . THR A 1 94 ? 123.580 136.371 69.500 1.00 101.39 94 THR H C 1
ATOM 672 O O . THR A 1 94 ? 124.334 135.596 70.098 1.00 101.39 94 THR H O 1
ATOM 676 N N . ALA A 1 95 ? 122.386 136.719 69.961 1.00 85.98 95 ALA H N 1
ATOM 677 C CA . ALA A 1 95 ? 121.898 136.315 71.273 1.00 85.98 95 ALA H CA 1
ATOM 678 C C . ALA A 1 95 ? 120.423 136.674 71.353 1.00 85.98 95 ALA H C 1
ATOM 679 O O . ALA A 1 95 ? 119.828 137.158 70.387 1.00 85.98 95 ALA H O 1
ATOM 681 N N . VAL A 1 96 ? 119.837 136.429 72.518 1.00 78.71 96 VAL H N 1
ATOM 682 C CA . VAL A 1 96 ? 118.497 136.893 72.847 1.00 78.71 96 VAL H CA 1
ATOM 683 C C . VAL A 1 96 ? 118.654 138.024 73.849 1.00 78.71 96 VAL H C 1
ATOM 684 O O . VAL A 1 96 ? 119.181 137.818 74.947 1.00 78.71 96 VAL H O 1
ATOM 688 N N . TYR A 1 97 ? 118.203 139.215 73.475 1.00 77.81 97 TYR H N 1
ATOM 689 C CA . TYR A 1 97 ? 118.400 140.415 74.278 1.00 77.81 97 TYR H CA 1
ATOM 690 C C . TYR A 1 97 ? 117.156 140.661 75.116 1.00 77.81 97 TYR H C 1
ATOM 691 O O . TYR A 1 97 ? 116.119 141.076 74.594 1.00 77.81 97 TYR H O 1
ATOM 700 N N . TYR A 1 98 ? 117.263 140.405 76.412 1.00 73.50 98 TYR H N 1
ATOM 701 C CA . TYR A 1 98 ? 116.186 140.697 77.339 1.00 73.50 98 TYR H CA 1
ATOM 702 C C . TYR A 1 98 ? 116.301 142.129 77.829 1.00 73.50 98 TYR H C 1
ATOM 703 O O . TYR A 1 98 ? 117.369 142.739 77.780 1.00 73.50 98 TYR H O 1
ATOM 712 N N . CYS A 1 99 ? 115.182 142.664 78.294 1.00 73.62 99 CYS H N 1
ATOM 713 C CA . CYS A 1 99 ? 115.116 143.999 78.862 1.00 73.62 99 CYS H CA 1
ATOM 714 C C . CYS A 1 99 ? 114.560 143.887 80.268 1.00 73.62 99 CYS H C 1
ATOM 715 O O . CYS A 1 99 ? 113.500 143.291 80.473 1.00 73.62 99 CYS H O 1
ATOM 718 N N . ALA A 1 100 ? 115.268 144.452 81.226 1.00 61.47 100 ALA H N 1
ATOM 719 C CA . ALA A 1 100 ? 114.949 144.259 82.625 1.00 61.47 100 ALA H CA 1
ATOM 720 C C . ALA A 1 100 ? 114.579 145.589 83.267 1.00 61.47 100 ALA H C 1
ATOM 721 O O . ALA A 1 100 ? 114.470 146.618 82.598 1.00 61.47 100 ALA H O 1
ATOM 723 N N . ARG A 1 101 ? 114.386 145.567 84.581 1.00 65.21 101 ARG H N 1
ATOM 724 C CA . ARG A 1 101 ? 113.893 146.731 85.301 1.00 65.21 101 ARG H CA 1
ATOM 725 C C . ARG A 1 101 ? 114.432 146.689 86.718 1.00 65.21 101 ARG H C 1
ATOM 726 O O . ARG A 1 101 ? 114.371 145.648 87.373 1.00 65.21 101 ARG H O 1
ATOM 734 N N . TRP A 1 102 ? 114.949 147.817 87.189 1.00 59.71 102 TRP H N 1
ATOM 735 C CA . TRP A 1 102 ? 115.627 147.875 88.476 1.00 59.71 102 TRP H CA 1
ATOM 736 C C . TRP A 1 102 ? 115.287 149.193 89.151 1.00 59.71 102 TRP H C 1
ATOM 737 O O . TRP A 1 102 ? 115.433 150.257 88.544 1.00 59.71 102 TRP H O 1
ATOM 748 N N . GLY A 1 103 ? 114.838 149.121 90.401 1.00 64.82 103 GLY H N 1
ATOM 749 C CA . GLY A 1 103 ? 114.399 150.311 91.097 1.00 64.82 103 GLY H CA 1
ATOM 750 C C . GLY A 1 103 ? 115.548 151.099 91.693 1.00 64.82 103 GLY H C 1
ATOM 751 O O . GLY A 1 103 ? 116.631 150.580 91.943 1.00 64.82 103 GLY H O 1
ATOM 752 N N . TYR A 1 104 ? 115.295 152.382 91.922 1.00 70.28 104 TYR H N 1
ATOM 753 C CA . TYR A 1 104 ? 116.324 153.264 92.446 1.00 70.28 104 TYR H CA 1
ATOM 754 C C . TYR A 1 104 ? 116.535 153.050 93.938 1.00 70.28 104 TYR H C 1
ATOM 755 O O . TYR A 1 104 ? 115.681 152.511 94.643 1.00 70.28 104 TYR H O 1
ATOM 764 N N . TRP A 1 105 ? 117.677 153.480 94.404 1.00 67.26 105 TRP H N 1
ATOM 765 C CA . TRP A 1 105 ? 118.065 153.548 95.805 1.00 67.26 105 TRP H CA 1
ATOM 766 C C . TRP A 1 105 ? 117.491 154.820 96.417 1.00 67.26 105 TRP H C 1
ATOM 767 O O . TRP A 1 105 ? 117.435 155.849 95.735 1.00 67.26 105 TRP H O 1
ATOM 778 N N . PRO A 1 106 ? 117.054 154.817 97.686 1.00 70.40 106 PRO H N 1
ATOM 779 C CA . PRO A 1 106 ? 117.056 153.792 98.731 1.00 70.40 106 PRO H CA 1
ATOM 780 C C . PRO A 1 106 ? 115.780 152.978 98.849 1.00 70.40 106 PRO H C 1
ATOM 781 O O . PRO A 1 106 ? 114.720 153.416 98.411 1.00 70.40 106 PRO H O 1
ATOM 785 N N . GLY A 1 107 ? 115.893 151.793 99.433 1.00 67.79 107 GLY H N 1
ATOM 786 C CA . GLY A 1 107 ? 114.746 151.042 99.881 1.00 67.79 107 GLY H CA 1
ATOM 787 C C . GLY A 1 107 ? 114.632 149.719 99.174 1.00 67.79 107 GLY H C 1
ATOM 788 O O . GLY A 1 107 ? 115.570 149.242 98.530 1.00 67.79 107 GLY H O 1
ATOM 789 N N . GLU A 1 108 ? 113.461 149.113 99.304 1.00 67.12 108 GLU H N 1
ATOM 790 C CA . GLU A 1 108 ? 113.118 147.842 98.681 1.00 67.12 108 GLU H CA 1
ATOM 791 C C . GLU A 1 108 ? 113.047 147.849 97.152 1.00 67.12 108 GLU H C 1
ATOM 792 O O . GLU A 1 108 ? 113.249 146.786 96.555 1.00 67.12 108 GLU H O 1
ATOM 798 N N . PRO A 1 109 ? 112.727 148.961 96.470 1.00 60.94 109 PRO H N 1
ATOM 799 C CA . PRO A 1 109 ? 112.849 148.931 95.003 1.00 60.94 109 PRO H CA 1
ATOM 800 C C . PRO A 1 109 ? 114.254 148.642 94.502 1.00 60.94 109 PRO H C 1
ATOM 801 O O . PRO A 1 109 ? 114.406 148.018 93.447 1.00 60.94 109 PRO H O 1
ATOM 805 N N . TRP A 1 110 ? 115.289 149.075 95.220 1.00 56.75 110 TRP H N 1
ATOM 806 C CA . TRP A 1 110 ? 116.643 148.724 94.810 1.00 56.75 110 TRP H CA 1
ATOM 807 C C . TRP A 1 110 ? 116.993 147.305 95.225 1.00 56.75 110 TRP H C 1
ATOM 808 O O . TRP A 1 110 ? 117.679 146.593 94.486 1.00 56.75 110 TRP H O 1
ATOM 819 N N . TRP A 1 111 ? 116.541 146.878 96.404 1.00 60.28 111 TRP H N 1
ATOM 820 C CA . TRP A 1 111 ? 116.976 145.592 96.937 1.00 60.28 111 TRP H CA 1
ATOM 821 C C . TRP A 1 111 ? 116.434 144.435 96.117 1.00 60.28 111 TRP H C 1
ATOM 822 O O . TRP A 1 111 ? 117.022 143.350 96.100 1.00 60.28 111 TRP H O 1
ATOM 833 N N . LYS A 1 112 ? 115.312 144.637 95.441 1.00 63.78 112 LYS H N 1
ATOM 834 C CA . LYS A 1 112 ? 114.919 143.694 94.412 1.00 63.78 112 LYS H CA 1
ATOM 835 C C . LYS A 1 112 ? 115.761 143.918 93.166 1.00 63.78 112 LYS H C 1
ATOM 836 O O . LYS A 1 112 ? 115.953 145.046 92.710 1.00 63.78 112 LYS H O 1
ATOM 842 N N . ALA A 1 113 ? 116.249 142.829 92.605 1.00 57.78 113 ALA H N 1
ATOM 843 C CA . ALA A 1 113 ? 117.051 142.869 91.393 1.00 57.78 113 ALA H CA 1
ATOM 844 C C . ALA A 1 113 ? 116.110 143.044 90.205 1.00 57.78 113 ALA H C 1
ATOM 845 O O . ALA A 1 113 ? 115.002 143.564 90.358 1.00 57.78 113 ALA H O 1
ATOM 847 N N . PHE A 1 114 ? 116.564 142.711 89.001 1.00 59.61 114 PHE H N 1
ATOM 848 C CA . PHE A 1 114 ? 115.643 142.669 87.877 1.00 59.61 114 PHE H CA 1
ATOM 849 C C . PHE A 1 114 ? 114.488 141.734 88.201 1.00 59.61 114 PHE H C 1
ATOM 850 O O . PHE A 1 114 ? 114.667 140.515 88.255 1.00 59.61 114 PHE H O 1
ATOM 858 N N . ASP A 1 115 ? 113.301 142.294 88.418 1.00 69.59 115 ASP H N 1
ATOM 859 C CA . ASP A 1 115 ? 112.143 141.508 88.809 1.00 69.59 115 ASP H CA 1
ATOM 860 C C . ASP A 1 115 ? 111.136 141.318 87.693 1.00 69.59 115 ASP H C 1
ATOM 861 O O . ASP A 1 115 ? 110.415 140.320 87.698 1.00 69.59 115 ASP H O 1
ATOM 866 N N . TYR A 1 116 ? 111.066 142.241 86.742 1.00 73.11 116 TYR H N 1
ATOM 867 C CA . TYR A 1 116 ? 110.178 142.112 85.594 1.00 73.11 116 TYR H CA 1
ATOM 868 C C . TYR A 1 116 ? 111.021 142.207 84.334 1.00 73.11 116 TYR H C 1
ATOM 869 O O . TYR A 1 116 ? 111.513 143.285 83.992 1.00 73.11 116 TYR H O 1
ATOM 878 N N . TRP A 1 117 ? 111.181 141.083 83.651 1.00 59.75 117 TRP H N 1
ATOM 879 C CA . TRP A 1 117 ? 111.934 140.999 82.412 1.00 59.75 117 TRP H CA 1
ATOM 880 C C . TRP A 1 117 ? 110.985 141.056 81.224 1.00 59.75 117 TRP H C 1
ATOM 881 O O . TRP A 1 117 ? 109.780 140.837 81.353 1.00 59.75 117 TRP H O 1
ATOM 892 N N . GLY A 1 118 ? 111.545 141.344 80.057 1.00 72.06 118 GLY H N 1
ATOM 893 C CA . GLY A 1 118 ? 110.804 141.213 78.824 1.00 72.06 118 GLY H CA 1
ATOM 894 C C . GLY A 1 118 ? 110.768 139.774 78.363 1.00 72.06 118 GLY H C 1
ATOM 895 O O . GLY A 1 118 ? 111.220 138.860 79.047 1.00 72.06 118 GLY H O 1
ATOM 896 N N . GLN A 1 119 ? 110.218 139.566 77.171 1.00 87.04 119 GLN H N 1
ATOM 897 C CA . GLN A 1 119 ? 110.229 138.226 76.603 1.00 87.04 119 GLN H CA 1
ATOM 898 C C . GLN A 1 119 ? 111.492 137.945 75.804 1.00 87.04 119 GLN H C 1
ATOM 899 O O . GLN A 1 119 ? 111.746 136.786 75.464 1.00 87.04 119 GLN H O 1
ATOM 905 N N . GLY A 1 120 ? 112.279 138.970 75.496 1.00 87.80 120 GLY H N 1
ATOM 906 C CA . GLY A 1 120 ? 113.510 138.785 74.762 1.00 87.80 120 GLY H CA 1
ATOM 907 C C . GLY A 1 120 ? 113.298 138.709 73.268 1.00 87.80 120 GLY H C 1
ATOM 908 O O . GLY A 1 120 ? 112.405 138.001 72.798 1.00 87.80 120 GLY H O 1
ATOM 909 N N . THR A 1 121 ? 114.108 139.437 72.511 1.00 93.36 121 THR H N 1
ATOM 910 C CA . THR A 1 121 ? 114.081 139.380 71.059 1.00 93.36 121 THR H CA 1
ATOM 911 C C . THR A 1 121 ? 115.414 138.842 70.556 1.00 93.36 121 THR H C 1
ATOM 912 O O . THR A 1 121 ? 116.473 139.164 71.101 1.00 93.36 121 THR H O 1
ATOM 916 N N . LEU A 1 122 ? 115.353 137.989 69.542 1.00 95.85 122 LEU H N 1
ATOM 917 C CA . LEU A 1 122 ? 116.526 137.287 69.044 1.00 95.85 122 LEU H CA 1
ATOM 918 C C . LEU A 1 122 ? 117.091 138.027 67.842 1.00 95.85 122 LEU H C 1
ATOM 919 O O . LEU A 1 122 ? 116.357 138.347 66.902 1.00 95.85 122 LEU H O 1
ATOM 924 N N . VAL A 1 123 ? 118.390 138.296 67.876 1.00 101.06 123 VAL H N 1
ATOM 925 C CA . VAL A 1 123 ? 119.093 138.886 66.748 1.00 101.06 123 VAL H CA 1
ATOM 926 C C . VAL A 1 123 ? 120.021 137.831 66.167 1.00 101.06 123 VAL H C 1
ATOM 927 O O . VAL A 1 123 ? 120.471 136.914 66.864 1.00 101.06 123 VAL H O 1
ATOM 931 N N . THR A 1 124 ? 120.294 137.952 64.871 1.00 112.08 124 THR H N 1
ATOM 932 C CA . THR A 1 124 ? 121.133 136.996 64.157 1.00 112.08 124 THR H CA 1
ATOM 933 C C . THR A 1 124 ? 122.131 137.770 63.313 1.00 112.08 124 THR H C 1
ATOM 934 O O . THR A 1 124 ? 121.750 138.412 62.329 1.00 112.08 124 THR H O 1
ATOM 938 N N . VAL A 1 125 ? 123.400 137.712 63.693 1.00 115.18 125 VAL H N 1
ATOM 939 C CA . VAL A 1 125 ? 124.474 138.336 62.933 1.00 115.18 125 VAL H CA 1
ATOM 940 C C . VAL A 1 125 ? 125.084 137.246 62.061 1.00 115.18 125 VAL H C 1
ATOM 941 O O . VAL A 1 125 ? 125.791 136.363 62.552 1.00 115.18 125 VAL H O 1
ATOM 945 N N . SER A 1 126 ? 124.810 137.304 60.762 1.00 120.97 126 SER H N 1
ATOM 946 C CA . SER A 1 126 ? 125.331 136.322 59.827 1.00 120.97 126 SER H CA 1
ATOM 947 C C . SER A 1 126 ? 125.653 136.999 58.507 1.00 120.97 126 SER H C 1
ATOM 948 O O . SER A 1 126 ? 125.081 138.037 58.166 1.00 120.97 126 SER H O 1
ATOM 951 N N . SER A 1 127 ? 126.573 136.393 57.762 1.00 126.13 127 SER H N 1
ATOM 952 C CA . SER A 1 127 ? 126.915 136.840 56.420 1.00 126.13 127 SER H CA 1
ATOM 953 C C . SER A 1 127 ? 126.336 135.929 55.348 1.00 126.13 127 SER H C 1
ATOM 954 O O . SER A 1 127 ? 126.669 136.084 54.169 1.00 126.13 127 SER H O 1
ATOM 957 N N . ALA A 1 128 ? 125.479 134.989 55.727 1.00 132.20 128 ALA H N 1
ATOM 958 C CA . ALA A 1 128 ? 124.873 134.050 54.797 1.00 132.20 128 ALA H CA 1
ATOM 959 C C . ALA A 1 128 ? 123.486 134.526 54.385 1.00 132.20 128 ALA H C 1
ATOM 960 O O . ALA A 1 128 ? 122.846 135.328 55.069 1.00 132.20 128 ALA H O 1
ATOM 962 N N . SER A 1 129 ? 123.030 134.019 53.245 1.00 138.34 129 SER H N 1
ATOM 963 C CA . SER A 1 129 ? 121.737 134.377 52.690 1.00 138.34 129 SER H CA 1
ATOM 964 C C . SER A 1 129 ? 120.762 133.213 52.840 1.00 138.34 129 SER H C 1
ATOM 965 O O . SER A 1 129 ? 121.114 132.123 53.295 1.00 138.34 129 SER H O 1
ATOM 968 N N . THR A 1 130 ? 119.515 133.452 52.446 1.00 140.09 130 THR H N 1
ATOM 969 C CA . THR A 1 130 ? 118.482 132.433 52.566 1.00 140.09 130 THR H CA 1
ATOM 970 C C . THR A 1 130 ? 118.662 131.366 51.494 1.00 140.09 130 THR H C 1
ATOM 971 O O . THR A 1 130 ? 118.854 131.681 50.316 1.00 140.09 130 THR H O 1
ATOM 975 N N . LYS A 1 131 ? 118.605 130.102 51.907 1.00 139.97 131 LYS H N 1
ATOM 976 C CA . LYS A 1 131 ? 118.652 128.989 50.973 1.00 139.97 131 LYS H CA 1
ATOM 977 C C . LYS A 1 131 ? 117.910 127.809 51.580 1.00 139.97 131 LYS H C 1
ATOM 978 O O . LYS A 1 131 ? 117.767 127.699 52.800 1.00 139.97 131 LYS H O 1
ATOM 984 N N . GLY A 1 132 ? 117.434 126.929 50.711 1.00 142.38 132 GLY H N 1
ATOM 985 C CA . GLY A 1 132 ? 116.676 125.780 51.143 1.00 142.38 132 GLY H CA 1
ATOM 986 C C . GLY A 1 132 ? 117.569 124.636 51.562 1.00 142.38 132 GLY H C 1
ATOM 987 O O . GLY A 1 132 ? 118.783 124.613 51.312 1.00 142.38 132 GLY H O 1
ATOM 988 N N . PRO A 1 133 ? 116.965 123.651 52.220 1.00 140.93 133 PRO H N 1
ATOM 989 C CA . PRO A 1 133 ? 117.726 122.496 52.698 1.00 140.93 133 PRO H CA 1
ATOM 990 C C . PRO A 1 133 ? 117.792 121.369 51.681 1.00 140.93 133 PRO H C 1
ATOM 991 O O . PRO A 1 133 ? 116.888 121.160 50.870 1.00 140.93 133 PRO H O 1
ATOM 995 N N . SER A 1 134 ? 118.899 120.635 51.741 1.00 137.23 134 SER H N 1
ATOM 996 C CA . SER A 1 134 ? 119.115 119.456 50.908 1.00 137.23 134 SER H CA 1
ATOM 997 C C . SER A 1 134 ? 118.962 118.229 51.799 1.00 137.23 134 SER H C 1
ATOM 998 O O . SER A 1 134 ? 119.878 117.870 52.542 1.00 137.23 134 SER H O 1
ATOM 1001 N N . VAL A 1 135 ? 117.802 117.587 51.723 1.00 135.88 135 VAL H N 1
ATOM 1002 C CA . VAL A 1 135 ? 117.507 116.440 52.574 1.00 135.88 135 VAL H CA 1
ATOM 1003 C C . VAL A 1 135 ? 118.205 115.207 52.019 1.00 135.88 135 VAL H C 1
ATOM 1004 O O . VAL A 1 135 ? 118.040 114.859 50.844 1.00 135.88 135 VAL H O 1
ATOM 1008 N N . PHE A 1 136 ? 118.985 114.540 52.867 1.00 133.37 136 PHE H N 1
ATOM 1009 C CA . PHE A 1 136 ? 119.695 113.330 52.504 1.00 133.37 136 PHE H CA 1
ATOM 1010 C C . PHE A 1 136 ? 119.267 112.182 53.406 1.00 133.37 136 PHE H C 1
ATOM 1011 O O . PHE A 1 136 ? 119.099 112.378 54.613 1.00 133.37 136 PHE H O 1
ATOM 1019 N N . PRO A 1 137 ? 119.089 110.983 52.864 1.00 132.05 137 PRO H N 1
ATOM 1020 C CA . PRO A 1 137 ? 118.636 109.862 53.689 1.00 132.05 137 PRO H CA 1
ATOM 1021 C C . PRO A 1 137 ? 119.757 109.267 54.524 1.00 132.05 137 PRO H C 1
ATOM 1022 O O . PRO A 1 137 ? 120.929 109.275 54.142 1.00 132.05 137 PRO H O 1
ATOM 1026 N N . LEU A 1 138 ? 119.375 108.749 55.685 1.00 130.83 138 LEU H N 1
ATOM 1027 C CA . LEU A 1 138 ? 120.259 107.965 56.541 1.00 130.83 138 LEU H CA 1
ATOM 1028 C C . LEU A 1 138 ? 119.739 106.533 56.481 1.00 130.83 138 LEU H C 1
ATOM 1029 O O . LEU A 1 138 ? 118.940 106.109 57.316 1.00 130.83 138 LEU H O 1
ATOM 1034 N N . ALA A 1 139 ? 120.196 105.794 55.487 1.00 141.87 139 ALA H N 1
ATOM 1035 C CA . ALA A 1 139 ? 119.610 104.489 55.226 1.00 141.87 139 ALA H CA 1
ATOM 1036 C C . ALA A 1 139 ? 120.234 103.430 56.130 1.00 141.87 139 ALA H C 1
ATOM 1037 O O . ALA A 1 139 ? 121.453 103.414 56.320 1.00 141.87 139 ALA H O 1
ATOM 1039 N N . PRO A 1 140 ? 119.425 102.543 56.702 1.00 147.71 140 PRO H N 1
ATOM 1040 C CA . PRO A 1 140 ? 119.965 101.421 57.468 1.00 147.71 140 PRO H CA 1
ATOM 1041 C C . PRO A 1 140 ? 120.156 100.185 56.605 1.00 147.71 140 PRO H C 1
ATOM 1042 O O . PRO A 1 140 ? 119.421 99.930 55.649 1.00 147.71 140 PRO H O 1
ATOM 1046 N N . SER A 1 141 ? 121.175 99.410 56.956 1.00 156.77 141 SER H N 1
ATOM 1047 C CA . SER A 1 141 ? 121.443 98.182 56.229 1.00 156.77 141 SER H CA 1
ATOM 1048 C C . SER A 1 141 ? 120.556 97.053 56.748 1.00 156.77 141 SER H C 1
ATOM 1049 O O . SER A 1 141 ? 119.854 97.184 57.754 1.00 156.77 141 SER H O 1
ATOM 1052 N N . SER A 1 142 ? 120.592 95.925 56.038 1.00 160.47 142 SER H N 1
ATOM 1053 C CA . SER A 1 142 ? 119.877 94.742 56.497 1.00 160.47 142 SER H CA 1
ATOM 1054 C C . SER A 1 142 ? 120.554 94.100 57.699 1.00 160.47 142 SER H C 1
ATOM 1055 O O . SER A 1 142 ? 119.903 93.358 58.441 1.00 160.47 142 SER H O 1
ATOM 1058 N N . LYS A 1 143 ? 121.841 94.372 57.906 1.00 163.57 143 LYS H N 1
ATOM 1059 C CA . LYS A 1 143 ? 122.587 93.871 59.051 1.00 163.57 143 LYS H CA 1
ATOM 1060 C C . LYS A 1 143 ? 122.436 94.755 60.282 1.00 163.57 143 LYS H C 1
ATOM 1061 O O . LYS A 1 143 ? 123.093 94.498 61.296 1.00 163.57 143 LYS H O 1
ATOM 1067 N N . SER A 1 144 ? 121.591 95.785 60.215 1.00 160.26 144 SER H N 1
ATOM 1068 C CA . SER A 1 144 ? 121.447 96.756 61.300 1.00 160.26 144 SER H CA 1
ATOM 1069 C C . SER A 1 144 ? 120.596 96.140 62.408 1.00 160.26 144 SER H C 1
ATOM 1070 O O . SER A 1 144 ? 119.420 96.470 62.591 1.00 160.26 144 SER H O 1
ATOM 1073 N N . THR A 1 145 ? 121.225 95.234 63.163 1.00 163.20 145 THR H N 1
ATOM 1074 C CA . THR A 1 145 ? 120.616 94.511 64.284 1.00 163.20 145 THR H CA 1
ATOM 1075 C C . THR A 1 145 ? 119.345 93.784 63.827 1.00 163.20 145 THR H C 1
ATOM 1076 O O . THR A 1 145 ? 118.213 94.157 64.146 1.00 163.20 145 THR H O 1
ATOM 1080 N N . SER A 1 146 ? 119.570 92.750 63.022 1.00 162.04 146 SER H N 1
ATOM 1081 C CA . SER A 1 146 ? 118.479 91.930 62.499 1.00 162.04 146 SER H CA 1
ATOM 1082 C C . SER A 1 146 ? 117.903 91.099 63.637 1.00 162.04 146 SER H C 1
ATOM 1083 O O . SER A 1 146 ? 118.468 90.075 64.027 1.00 162.04 146 SER H O 1
ATOM 1086 N N . GLY A 1 147 ? 116.770 91.541 64.176 1.00 160.76 147 GLY H N 1
ATOM 1087 C CA . GLY A 1 147 ? 116.145 90.869 65.298 1.00 160.76 147 GLY H CA 1
ATOM 1088 C C . GLY A 1 147 ? 115.660 91.832 66.363 1.00 160.76 147 GLY H C 1
ATOM 1089 O O . GLY A 1 147 ? 114.651 91.576 67.028 1.00 160.76 147 GLY H O 1
ATOM 1090 N N . GLY A 1 148 ? 116.368 92.946 66.530 1.00 156.73 148 GLY H N 1
ATOM 1091 C CA . GLY A 1 148 ? 115.971 93.961 67.485 1.00 156.73 148 GLY H CA 1
ATOM 1092 C C . GLY A 1 148 ? 115.282 95.138 66.826 1.00 156.73 148 GLY H C 1
ATOM 1093 O O . GLY A 1 148 ? 114.225 94.981 66.210 1.00 156.73 148 GLY H O 1
ATOM 1094 N N . THR A 1 149 ? 115.870 96.325 66.954 1.00 147.06 149 THR H N 1
ATOM 1095 C CA . THR A 1 149 ? 115.379 97.523 66.293 1.00 147.06 149 THR H CA 1
ATOM 1096 C C . THR A 1 149 ? 116.486 98.127 65.442 1.00 147.06 149 THR H C 1
ATOM 1097 O O . THR A 1 149 ? 117.673 97.988 65.749 1.00 147.06 149 THR H O 1
ATOM 1101 N N . ALA A 1 150 ? 116.085 98.800 64.367 1.00 138.01 150 ALA H N 1
ATOM 1102 C CA . ALA A 1 150 ? 117.018 99.419 63.433 1.00 138.01 150 ALA H CA 1
ATOM 1103 C C . ALA A 1 150 ? 116.691 100.899 63.328 1.00 138.01 150 ALA H C 1
ATOM 1104 O O . ALA A 1 150 ? 115.560 101.263 62.993 1.00 138.01 150 ALA H O 1
ATOM 1106 N N . ALA A 1 151 ? 117.676 101.744 63.612 1.00 127.40 151 ALA H N 1
ATOM 1107 C CA . ALA A 1 151 ? 117.460 103.180 63.556 1.00 127.40 151 ALA H CA 1
ATOM 1108 C C . ALA A 1 151 ? 117.386 103.656 62.112 1.00 127.40 151 ALA H C 1
ATOM 1109 O O . ALA A 1 151 ? 117.963 103.055 61.203 1.00 127.40 151 ALA H O 1
ATOM 1111 N N . LEU A 1 152 ? 116.667 104.754 61.911 1.00 129.40 152 LEU H N 1
ATOM 1112 C CA . LEU A 1 152 ? 116.412 105.274 60.579 1.00 129.40 152 LEU H CA 1
ATOM 1113 C C . LEU A 1 152 ? 116.187 106.774 60.679 1.00 129.40 152 LEU H C 1
ATOM 1114 O O . LEU A 1 152 ? 115.472 107.239 61.568 1.00 129.40 152 LEU H O 1
ATOM 1119 N N . GLY A 1 153 ? 116.799 107.523 59.772 1.00 128.97 153 GLY H N 1
ATOM 1120 C CA . GLY A 1 153 ? 116.654 108.959 59.800 1.00 128.97 153 GLY H CA 1
ATOM 1121 C C . GLY A 1 153 ? 116.946 109.578 58.453 1.00 128.97 153 GLY H C 1
ATOM 1122 O O . GLY A 1 153 ? 117.129 108.881 57.453 1.00 128.97 153 GLY H O 1
ATOM 1123 N N . CYS A 1 154 ? 116.970 110.908 58.438 1.00 130.56 154 CYS H N 1
ATOM 1124 C CA . CYS A 1 154 ? 117.329 111.651 57.240 1.00 130.56 154 CYS H CA 1
ATOM 1125 C C . CYS A 1 154 ? 118.026 112.940 57.649 1.00 130.56 154 CYS H C 1
ATOM 1126 O O . CYS A 1 154 ? 117.680 113.548 58.664 1.00 130.56 154 CYS H O 1
ATOM 1129 N N . LEU A 1 155 ? 119.018 113.339 56.857 1.00 128.23 155 LEU H N 1
ATOM 1130 C CA . LEU A 1 155 ? 119.888 114.462 57.173 1.00 128.23 155 LEU H CA 1
ATOM 1131 C C . LEU A 1 155 ? 119.406 115.716 56.458 1.00 128.23 155 LEU H C 1
ATOM 1132 O O . LEU A 1 155 ? 119.256 115.717 55.233 1.00 128.23 155 LEU H O 1
ATOM 1137 N N . VAL A 1 156 ? 119.178 116.776 57.221 1.00 127.48 156 VAL H N 1
ATOM 1138 C CA . VAL A 1 156 ? 118.682 118.047 56.697 1.00 127.48 156 VAL H CA 1
ATOM 1139 C C . VAL A 1 156 ? 119.771 119.080 56.962 1.00 127.48 156 VAL H C 1
ATOM 1140 O O . VAL A 1 156 ? 119.846 119.665 58.044 1.00 127.48 156 VAL H O 1
ATOM 1144 N N . LYS A 1 157 ? 120.623 119.319 55.973 1.00 131.19 157 LYS H N 1
ATOM 1145 C CA . LYS A 1 157 ? 121.769 120.197 56.148 1.00 131.19 157 LYS H CA 1
ATOM 1146 C C . LYS A 1 157 ? 121.774 121.295 55.093 1.00 131.19 157 LYS H C 1
ATOM 1147 O O . LYS A 1 157 ? 121.020 121.258 54.118 1.00 131.19 157 LYS H O 1
ATOM 1153 N N . ASP A 1 158 ? 122.650 122.279 55.320 1.00 134.12 158 ASP H N 1
ATOM 1154 C CA . ASP A 1 158 ? 122.890 123.398 54.407 1.00 134.12 158 ASP H CA 1
ATOM 1155 C C . ASP A 1 158 ? 121.610 124.193 54.139 1.00 134.12 158 ASP H C 1
ATOM 1156 O O . ASP A 1 158 ? 121.103 124.252 53.019 1.00 134.12 158 ASP H O 1
ATOM 1161 N N . TYR A 1 159 ? 121.089 124.803 55.201 1.00 135.72 159 TYR H N 1
ATOM 1162 C CA . TYR A 1 159 ? 119.923 125.664 55.087 1.00 135.72 159 TYR H CA 1
ATOM 1163 C C . TYR A 1 159 ? 120.115 126.901 55.950 1.00 135.72 159 TYR H C 1
ATOM 1164 O O . TYR A 1 159 ? 120.947 126.928 56.860 1.00 135.72 159 TYR H O 1
ATOM 1173 N N . PHE A 1 160 ? 119.310 127.921 55.660 1.00 136.30 160 PHE H N 1
ATOM 1174 C CA . PHE A 1 160 ? 119.325 129.198 56.360 1.00 136.30 160 PHE H CA 1
ATOM 1175 C C . PHE A 1 160 ? 118.063 129.969 55.995 1.00 136.30 160 PHE H C 1
ATOM 1176 O O . PHE A 1 160 ? 117.660 129.964 54.826 1.00 136.30 160 PHE H O 1
ATOM 1184 N N . PRO A 1 161 ? 117.411 130.655 56.947 1.00 137.59 161 PRO H N 1
ATOM 1185 C CA . PRO A 1 161 ? 117.736 130.830 58.366 1.00 137.59 161 PRO H CA 1
ATOM 1186 C C . PRO A 1 161 ? 117.340 129.664 59.267 1.00 137.59 161 PRO H C 1
ATOM 1187 O O . PRO A 1 161 ? 117.190 128.536 58.803 1.00 137.59 161 PRO H O 1
ATOM 1191 N N . GLU A 1 162 ? 117.170 129.969 60.556 1.00 135.42 162 GLU H N 1
ATOM 1192 C CA . GLU A 1 162 ? 117.112 128.933 61.587 1.00 135.42 162 GLU H CA 1
ATOM 1193 C C . GLU A 1 162 ? 115.916 127.988 61.478 1.00 135.42 162 GLU H C 1
ATOM 1194 O O . GLU A 1 162 ? 116.132 126.775 61.315 1.00 135.42 162 GLU H O 1
ATOM 1200 N N . PRO A 1 163 ? 114.659 128.441 61.570 1.00 137.08 163 PRO H N 1
ATOM 1201 C CA . PRO A 1 163 ? 113.580 127.499 61.924 1.00 137.08 163 PRO H CA 1
ATOM 1202 C C . PRO A 1 163 ? 113.232 126.543 60.790 1.00 137.08 163 PRO H C 1
ATOM 1203 O O . PRO A 1 163 ? 112.840 126.960 59.698 1.00 137.08 163 PRO H O 1
ATOM 1207 N N . VAL A 1 164 ? 113.381 125.247 61.067 1.00 135.81 164 VAL H N 1
ATOM 1208 C CA . VAL A 1 164 ? 112.921 124.164 60.203 1.00 135.81 164 VAL H CA 1
ATOM 1209 C C . VAL A 1 164 ? 112.335 123.077 61.089 1.00 135.81 164 VAL H C 1
ATOM 1210 O O . VAL A 1 164 ? 112.969 122.645 62.057 1.00 135.81 164 VAL H O 1
ATOM 1214 N N . THR A 1 165 ? 111.123 122.638 60.765 1.00 139.88 165 THR H N 1
ATOM 1215 C CA . THR A 1 165 ? 110.478 121.541 61.468 1.00 139.88 165 THR H CA 1
ATOM 1216 C C . THR A 1 165 ? 110.409 120.326 60.553 1.00 139.88 165 THR H C 1
ATOM 1217 O O . THR A 1 165 ? 110.252 120.460 59.336 1.00 139.88 165 THR H O 1
ATOM 1221 N N . VAL A 1 166 ? 110.565 119.142 61.140 1.00 137.40 166 VAL H N 1
ATOM 1222 C CA . VAL A 1 166 ? 110.598 117.885 60.402 1.00 137.40 166 VAL H CA 1
ATOM 1223 C C . VAL A 1 166 ? 109.607 116.928 61.048 1.00 137.40 166 VAL H C 1
ATOM 1224 O O . VAL A 1 166 ? 109.583 116.790 62.275 1.00 137.40 166 VAL H O 1
ATOM 1228 N N . SER A 1 167 ? 108.791 116.275 60.224 1.00 140.65 167 SER H N 1
ATOM 1229 C CA . SER A 1 167 ? 107.852 115.265 60.685 1.00 140.65 167 SER H CA 1
ATOM 1230 C C . SER A 1 167 ? 107.917 114.060 59.760 1.00 140.65 167 SER H C 1
ATOM 1231 O O . SER A 1 167 ? 108.237 114.183 58.575 1.00 140.65 167 SER H O 1
ATOM 1234 N N . TRP A 1 168 ? 107.611 112.890 60.312 1.00 139.20 168 TRP H N 1
ATOM 1235 C CA . TRP A 1 168 ? 107.711 111.629 59.591 1.00 139.20 168 TRP H CA 1
ATOM 1236 C C . TRP A 1 168 ? 106.322 111.123 59.234 1.00 139.20 168 TRP H C 1
ATOM 1237 O O . TRP A 1 168 ? 105.460 110.996 60.110 1.00 139.20 168 TRP H O 1
ATOM 1248 N N . ASN A 1 169 ? 106.123 110.833 57.944 1.00 144.73 169 ASN H N 1
ATOM 1249 C CA . ASN A 1 169 ? 104.861 110.313 57.410 1.00 144.73 169 ASN H CA 1
ATOM 1250 C C . ASN A 1 169 ? 103.694 111.247 57.721 1.00 144.73 169 ASN H C 1
ATOM 1251 O O . ASN A 1 169 ? 102.604 110.803 58.089 1.00 144.73 169 ASN H O 1
ATOM 1256 N N . SER A 1 170 ? 103.935 112.553 57.568 1.00 145.41 170 SER H N 1
ATOM 1257 C CA . SER A 1 170 ? 102.936 113.602 57.798 1.00 145.41 170 SER H CA 1
ATOM 1258 C C . SER A 1 170 ? 102.378 113.547 59.218 1.00 145.41 170 SER H C 1
ATOM 1259 O O . SER A 1 170 ? 101.167 113.614 59.434 1.00 145.41 170 SER H O 1
ATOM 1262 N N . GLY A 1 171 ? 103.269 113.415 60.197 1.00 143.13 171 GLY H N 1
ATOM 1263 C CA . GLY A 1 171 ? 102.870 113.388 61.586 1.00 143.13 171 GLY H CA 1
ATOM 1264 C C . GLY A 1 171 ? 102.357 112.057 62.088 1.00 143.13 171 GLY H C 1
ATOM 1265 O O . GLY A 1 171 ? 101.909 111.982 63.239 1.00 143.13 171 GLY H O 1
ATOM 1266 N N . ALA A 1 172 ? 102.401 111.005 61.269 1.00 142.39 172 ALA H N 1
ATOM 1267 C CA . ALA A 1 172 ? 101.931 109.703 61.727 1.00 142.39 172 ALA H CA 1
ATOM 1268 C C . ALA A 1 172 ? 102.912 109.060 62.698 1.00 142.39 172 ALA H C 1
ATOM 1269 O O . ALA A 1 172 ? 102.490 108.418 63.666 1.00 142.39 172 ALA H O 1
ATOM 1271 N N . LEU A 1 173 ? 104.212 109.220 62.464 1.00 139.12 173 LEU H N 1
ATOM 1272 C CA . LEU A 1 173 ? 105.245 108.676 63.338 1.00 139.12 173 LEU H CA 1
ATOM 1273 C C . LEU A 1 173 ? 105.623 109.736 64.362 1.00 139.12 173 LEU H C 1
ATOM 1274 O O . LEU A 1 173 ? 106.274 110.730 64.025 1.00 139.12 173 LEU H O 1
ATOM 1279 N N . THR A 1 174 ? 105.206 109.528 65.611 1.00 135.04 174 THR H N 1
ATOM 1280 C CA . THR A 1 174 ? 105.617 110.377 66.717 1.00 135.04 174 THR H CA 1
ATOM 1281 C C . THR A 1 174 ? 106.340 109.619 67.816 1.00 135.04 174 THR H C 1
ATOM 1282 O O . THR A 1 174 ? 106.859 110.254 68.740 1.00 135.04 174 THR H O 1
ATOM 1286 N N . SER A 1 175 ? 106.389 108.293 67.749 1.00 128.77 175 SER H N 1
ATOM 1287 C CA . SER A 1 175 ? 107.035 107.476 68.767 1.00 128.77 175 SER H CA 1
ATOM 1288 C C . SER A 1 175 ? 108.457 107.161 68.325 1.00 128.77 175 SER H C 1
ATOM 1289 O O . SER A 1 175 ? 108.669 106.636 67.227 1.00 128.77 175 SER H O 1
ATOM 1292 N N . GLY A 1 176 ? 109.425 107.482 69.178 1.00 122.87 176 GLY H N 1
ATOM 1293 C CA . GLY A 1 176 ? 110.815 107.225 68.874 1.00 122.87 176 GLY H CA 1
ATOM 1294 C C . GLY A 1 176 ? 111.456 108.206 67.924 1.00 122.87 176 GLY H C 1
ATOM 1295 O O . GLY A 1 176 ? 112.591 107.974 67.494 1.00 122.87 176 GLY H O 1
ATOM 1296 N N . VAL A 1 177 ? 110.773 109.291 67.583 1.00 118.08 177 VAL H N 1
ATOM 1297 C CA . VAL A 1 177 ? 111.308 110.295 66.673 1.00 118.08 177 VAL H CA 1
ATOM 1298 C C . VAL A 1 177 ? 112.107 111.305 67.482 1.00 118.08 177 VAL H C 1
ATOM 1299 O O . VAL A 1 177 ? 111.553 112.006 68.335 1.00 118.08 177 VAL H O 1
ATOM 1303 N N . HIS A 1 178 ? 113.406 111.378 67.217 1.00 107.46 178 HIS H N 1
ATOM 1304 C CA . HIS A 1 178 ? 114.283 112.364 67.830 1.00 107.46 178 HIS H CA 1
ATOM 1305 C C . HIS A 1 178 ? 114.740 113.339 66.757 1.00 107.46 178 HIS H C 1
ATOM 1306 O O . HIS A 1 178 ? 115.368 112.932 65.774 1.00 107.46 178 HIS H O 1
ATOM 1313 N N . THR A 1 179 ? 114.422 114.615 66.941 1.00 107.07 179 THR H N 1
ATOM 1314 C CA . THR A 1 179 ? 114.887 115.677 66.061 1.00 107.07 179 THR H CA 1
ATOM 1315 C C . THR A 1 179 ? 115.944 116.474 66.807 1.00 107.07 179 THR H C 1
ATOM 1316 O O . THR A 1 179 ? 115.67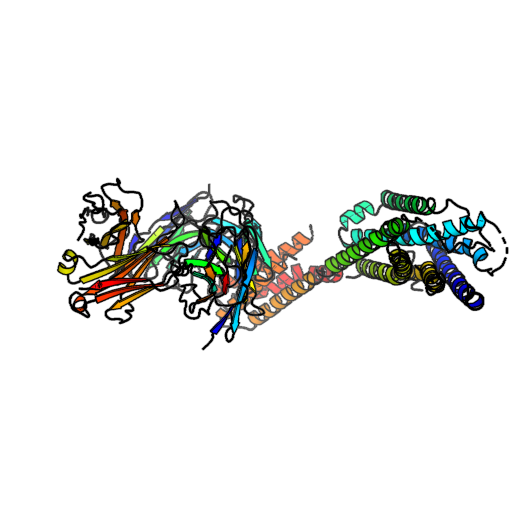5 117.009 67.888 1.00 107.07 179 THR H O 1
ATOM 1320 N N . PHE A 1 180 ? 117.095 116.548 66.254 1.00 99.05 180 PHE H N 1
ATOM 1321 C CA . PHE A 1 180 ? 118.210 117.123 66.982 1.00 99.05 180 PHE H CA 1
ATOM 1322 C C . PHE A 1 180 ? 118.256 118.637 66.806 1.00 99.05 180 PHE H C 1
ATOM 1323 O O . PHE A 1 180 ? 117.795 119.163 65.788 1.00 99.05 180 PHE H O 1
ATOM 1331 N N . PRO A 1 181 ? 118.775 119.351 67.805 1.00 99.47 181 PRO H N 1
ATOM 1332 C CA . PRO A 1 181 ? 118.954 120.798 67.660 1.00 99.47 181 PRO H CA 1
ATOM 1333 C C . PRO A 1 181 ? 119.883 121.125 66.504 1.00 99.47 181 PRO H C 1
ATOM 1334 O O . PRO A 1 181 ? 120.862 120.422 66.251 1.00 99.47 181 PRO H O 1
ATOM 1338 N N . ALA A 1 182 ? 119.555 122.198 65.793 1.00 115.53 182 ALA H N 1
ATOM 1339 C CA . ALA A 1 182 ? 120.332 122.606 64.632 1.00 115.53 182 ALA H CA 1
ATOM 1340 C C . ALA A 1 182 ? 121.704 123.098 65.067 1.00 115.53 182 ALA H C 1
ATOM 1341 O O . ALA A 1 182 ? 121.811 124.031 65.869 1.00 115.53 182 ALA H O 1
ATOM 1343 N N . VAL A 1 183 ? 122.745 122.473 64.547 1.00 121.29 183 VAL H N 1
ATOM 1344 C CA . VAL A 1 183 ? 124.112 122.897 64.808 1.00 121.29 183 VAL H CA 1
ATOM 1345 C C . VAL A 1 183 ? 124.541 123.828 63.684 1.00 121.29 183 VAL H C 1
ATOM 1346 O O . VAL A 1 183 ? 124.140 123.669 62.525 1.00 121.29 183 VAL H O 1
ATOM 1350 N N . LEU A 1 184 ? 125.327 124.842 64.034 1.00 129.40 184 LEU H N 1
ATOM 1351 C CA . LEU A 1 184 ? 125.771 125.847 63.075 1.00 129.40 184 LEU H CA 1
ATOM 1352 C C . LEU A 1 184 ? 127.053 125.347 62.421 1.00 129.40 184 LEU H C 1
ATOM 1353 O O . LEU A 1 184 ? 128.079 125.186 63.090 1.00 129.40 184 LEU H O 1
ATOM 1358 N N . GLN A 1 185 ? 126.992 125.100 61.117 1.00 136.37 185 GLN H N 1
ATOM 1359 C CA . GLN A 1 185 ? 128.117 124.525 60.401 1.00 136.37 185 GLN H CA 1
ATOM 1360 C C . GLN A 1 185 ? 129.234 125.551 60.231 1.00 136.37 185 GLN H C 1
ATOM 1361 O O . GLN A 1 185 ? 129.069 126.745 60.496 1.00 136.37 185 GLN H O 1
ATOM 1367 N N . SER A 1 186 ? 130.389 125.065 59.771 1.00 139.29 186 SER H N 1
ATOM 1368 C CA . SER A 1 186 ? 131.564 125.916 59.619 1.00 139.29 186 SER H CA 1
ATOM 1369 C C . SER A 1 186 ? 131.409 126.939 58.502 1.00 139.29 186 SER H C 1
ATOM 1370 O O . SER A 1 186 ? 132.177 127.904 58.453 1.00 139.29 186 SER H O 1
ATOM 1373 N N . SER A 1 187 ? 130.441 126.751 57.606 1.00 139.58 187 SER H N 1
ATOM 1374 C CA . SER A 1 187 ? 130.200 127.672 56.507 1.00 139.58 187 SER H CA 1
ATOM 1375 C C . SER A 1 187 ? 129.096 128.677 56.814 1.00 139.58 187 SER H C 1
ATOM 1376 O O . SER A 1 187 ? 128.577 129.316 55.892 1.00 139.58 187 SER H O 1
ATOM 1379 N N . GLY A 1 188 ? 128.726 128.829 58.082 1.00 137.36 188 GLY H N 1
ATOM 1380 C CA . GLY A 1 188 ? 127.648 129.717 58.456 1.00 137.36 188 GLY H CA 1
ATOM 1381 C C . GLY A 1 188 ? 126.259 129.161 58.245 1.00 137.36 188 GLY H C 1
ATOM 1382 O O . GLY A 1 188 ? 125.282 129.822 58.619 1.00 137.36 188 GLY H O 1
ATOM 1383 N N . LEU A 1 189 ? 126.136 127.973 57.663 1.00 135.29 189 LEU H N 1
ATOM 1384 C CA . LEU A 1 189 ? 124.848 127.347 57.424 1.00 135.29 189 LEU H CA 1
ATOM 1385 C C . LEU A 1 189 ? 124.470 126.460 58.606 1.00 135.29 189 LEU H C 1
ATOM 1386 O O . LEU A 1 189 ? 125.266 126.215 59.514 1.00 135.29 189 LEU H O 1
ATOM 1391 N N . TYR A 1 190 ? 123.235 125.975 58.589 1.00 132.42 190 TYR H N 1
ATOM 1392 C CA . TYR A 1 190 ? 122.731 125.102 59.636 1.00 132.42 190 TYR H CA 1
ATOM 1393 C C . TYR A 1 190 ? 122.585 123.679 59.116 1.00 132.42 190 TYR H C 1
ATOM 1394 O O . TYR A 1 190 ? 122.268 123.455 57.945 1.00 132.42 190 TYR H O 1
ATOM 1403 N N . SER A 1 191 ? 122.821 122.718 60.005 1.00 127.03 191 SER H N 1
ATOM 1404 C CA . SER A 1 191 ? 122.676 121.302 59.707 1.00 127.03 191 SER H CA 1
ATOM 1405 C C . SER A 1 191 ? 121.826 120.661 60.790 1.00 127.03 191 SER H C 1
ATOM 1406 O O . SER A 1 191 ? 121.895 121.055 61.957 1.00 127.03 191 SER H O 1
ATOM 1409 N N . LEU A 1 192 ? 121.028 119.671 60.403 1.00 120.46 192 LEU H N 1
ATOM 1410 C CA . LEU A 1 192 ? 120.056 119.084 61.310 1.00 120.46 192 LEU H CA 1
ATOM 1411 C C . LEU A 1 192 ? 119.807 117.641 60.908 1.00 120.46 192 LEU H C 1
ATOM 1412 O O . LEU A 1 192 ? 119.836 117.306 59.722 1.00 120.46 192 LEU H O 1
ATOM 1417 N N . SER A 1 193 ? 119.568 116.794 61.903 1.00 115.32 193 SER H N 1
ATOM 1418 C CA . SER A 1 193 ? 119.257 115.390 61.688 1.00 115.32 193 SER H CA 1
ATOM 1419 C C . SER A 1 193 ? 118.015 115.033 62.485 1.00 115.32 193 SER H C 1
ATOM 1420 O O . SER A 1 193 ? 117.846 115.485 63.620 1.00 115.32 193 SER H O 1
ATOM 1423 N N . SER A 1 194 ? 117.144 114.230 61.885 1.00 119.38 194 SER H N 1
ATOM 1424 C CA . SER A 1 194 ? 115.968 113.707 62.566 1.00 119.38 194 SER H CA 1
ATOM 1425 C C . SER A 1 194 ? 115.914 112.211 62.318 1.00 119.38 194 SER H C 1
ATOM 1426 O O . SER A 1 194 ? 115.876 111.777 61.163 1.00 119.38 194 SER H O 1
ATOM 1429 N N . VAL A 1 195 ? 115.911 111.428 63.391 1.00 118.48 195 VAL H N 1
ATOM 1430 C CA . VAL A 1 195 ? 115.950 109.977 63.290 1.00 118.48 195 VAL H CA 1
ATOM 1431 C C . VAL A 1 195 ? 114.747 109.390 64.009 1.00 118.48 195 VAL H C 1
ATOM 1432 O O . VAL A 1 195 ? 114.164 110.011 64.904 1.00 118.48 195 VAL H O 1
ATOM 1436 N N . VAL A 1 196 ? 114.376 108.179 63.605 1.00 124.98 196 VAL H N 1
ATOM 1437 C CA . VAL A 1 196 ? 113.282 107.438 64.216 1.00 124.98 196 VAL H CA 1
ATOM 1438 C C . VAL A 1 196 ? 113.734 105.995 64.398 1.00 124.98 196 VAL H C 1
ATOM 1439 O O . VAL A 1 196 ? 114.434 105.440 63.544 1.00 124.98 196 VAL H O 1
ATOM 1443 N N . THR A 1 197 ? 113.369 105.399 65.530 1.00 128.36 197 THR H N 1
ATOM 1444 C CA . THR A 1 197 ? 113.751 104.025 65.847 1.00 128.36 197 THR H CA 1
ATOM 1445 C C . THR A 1 197 ? 112.541 103.113 65.639 1.00 128.36 197 THR H C 1
ATOM 1446 O O . THR A 1 197 ? 111.726 102.893 66.535 1.00 128.36 197 THR H O 1
ATOM 1450 N N . VAL A 1 198 ? 112.430 102.580 64.427 1.00 140.17 198 VAL H N 1
ATOM 1451 C CA . VAL A 1 198 ? 111.354 101.665 64.057 1.00 140.17 198 VAL H CA 1
ATOM 1452 C C . VAL A 1 198 ? 111.899 100.241 64.087 1.00 140.17 198 VAL H C 1
ATOM 1453 O O . VAL A 1 198 ? 113.103 100.041 63.873 1.00 140.17 198 VAL H O 1
ATOM 1457 N N . PRO A 1 199 ? 111.064 99.220 64.351 1.00 148.65 199 PRO H N 1
ATOM 1458 C CA . PRO A 1 199 ? 111.599 97.866 64.558 1.00 148.65 199 PRO H CA 1
ATOM 1459 C C . PRO A 1 199 ? 112.114 97.181 63.301 1.00 148.65 199 PRO H C 1
ATOM 1460 O O . PRO A 1 199 ? 112.133 97.753 62.206 1.00 148.65 199 PRO H O 1
ATOM 1464 N N . SER A 1 200 ? 112.525 95.927 63.475 1.00 156.76 200 SER H N 1
ATOM 1465 C CA . SER A 1 200 ? 113.148 95.107 62.443 1.00 156.76 200 SER H CA 1
ATOM 1466 C C . SER A 1 200 ? 112.119 94.516 61.489 1.00 156.76 200 SER H C 1
ATOM 1467 O O . SER A 1 200 ? 110.999 95.028 61.381 1.00 156.76 200 SER H O 1
ATOM 1470 N N . SER A 1 201 ? 112.520 93.466 60.764 1.00 161.69 201 SER H N 1
ATOM 1471 C CA . SER A 1 201 ? 111.694 92.765 59.776 1.00 161.69 201 SER H CA 1
ATOM 1472 C C . SER A 1 201 ? 111.345 93.692 58.608 1.00 161.69 201 SER H C 1
ATOM 1473 O O . SER A 1 201 ? 110.195 94.082 58.390 1.00 161.69 201 SER H O 1
ATOM 1476 N N . SER A 1 202 ? 112.410 94.055 57.882 1.00 160.83 202 SER H N 1
ATOM 1477 C CA . SER A 1 202 ? 112.342 94.940 56.715 1.00 160.83 202 SER H CA 1
ATOM 1478 C C . SER A 1 202 ? 111.786 96.307 57.098 1.00 160.83 202 SER H C 1
ATOM 1479 O O . SER A 1 202 ? 111.050 96.936 56.333 1.00 160.83 202 SER H O 1
ATOM 1482 N N . LEU A 1 203 ? 112.136 96.751 58.307 1.00 159.35 203 LEU H N 1
ATOM 1483 C CA . LEU A 1 203 ? 111.742 98.051 58.849 1.00 159.35 203 LEU H CA 1
ATOM 1484 C C . LEU A 1 203 ? 110.223 98.188 58.922 1.00 159.35 203 LEU H C 1
ATOM 1485 O O . LEU A 1 203 ? 109.679 99.285 58.793 1.00 159.35 203 LEU H O 1
ATOM 1490 N N . GLY A 1 204 ? 109.529 97.071 59.133 1.00 158.52 204 GLY H N 1
ATOM 1491 C CA . GLY A 1 204 ? 108.083 97.052 59.125 1.00 158.52 204 GLY H CA 1
ATOM 1492 C C . GLY A 1 204 ? 107.443 97.142 57.757 1.00 158.52 204 GLY H C 1
ATOM 1493 O O . GLY A 1 204 ? 106.207 97.171 57.676 1.00 158.52 204 GLY H O 1
ATOM 1494 N N . THR A 1 205 ? 108.242 97.186 56.686 1.00 160.60 205 THR H N 1
ATOM 1495 C CA . THR A 1 205 ? 107.767 97.266 55.299 1.00 160.60 205 THR H CA 1
ATOM 1496 C C . THR A 1 205 ? 106.856 98.467 55.063 1.00 160.60 205 THR H C 1
ATOM 1497 O O . THR A 1 205 ? 105.880 98.376 54.316 1.00 160.60 205 THR H O 1
ATOM 1501 N N . GLN A 1 206 ? 107.159 99.599 55.689 1.00 155.50 206 GLN H N 1
ATOM 1502 C CA . GLN A 1 206 ? 106.486 100.858 55.401 1.00 155.50 206 GLN H CA 1
ATOM 1503 C C . GLN A 1 206 ? 107.471 101.801 54.729 1.00 155.50 206 GLN H C 1
ATOM 1504 O O . GLN A 1 206 ? 108.630 101.891 55.145 1.00 155.50 206 GLN H O 1
ATOM 1510 N N . THR A 1 207 ? 107.014 102.490 53.688 1.00 155.64 207 THR H N 1
ATOM 1511 C CA . THR A 1 207 ? 107.844 103.472 52.994 1.00 155.64 207 THR H CA 1
ATOM 1512 C C . THR A 1 207 ? 107.877 104.759 53.817 1.00 155.64 207 THR H C 1
ATOM 1513 O O . THR A 1 207 ? 107.083 105.682 53.627 1.00 155.64 207 THR H O 1
ATOM 1517 N N . TYR A 1 208 ? 108.820 104.812 54.754 1.00 149.74 208 TYR H N 1
ATOM 1518 C CA . TYR A 1 208 ? 108.970 105.981 55.607 1.00 149.74 208 TYR H CA 1
ATOM 1519 C C . TYR A 1 208 ? 109.445 107.179 54.799 1.00 149.74 208 TYR H C 1
ATOM 1520 O O . TYR A 1 208 ? 110.301 107.057 53.919 1.00 149.74 208 TYR H O 1
ATOM 1529 N N . ILE A 1 209 ? 108.866 108.339 55.089 1.00 146.27 209 ILE H N 1
ATOM 1530 C CA . ILE A 1 209 ? 109.275 109.601 54.488 1.00 146.27 209 ILE H CA 1
ATOM 1531 C C . ILE A 1 209 ? 109.407 110.634 55.595 1.00 146.27 209 ILE H C 1
ATOM 1532 O O . ILE A 1 209 ? 108.612 110.648 56.541 1.00 146.27 209 ILE H O 1
ATOM 1537 N N . CYS A 1 210 ? 110.417 111.489 55.489 1.00 144.05 210 CYS H N 1
ATOM 1538 C CA . CYS A 1 210 ? 110.588 112.599 56.417 1.00 144.05 210 CYS H CA 1
ATOM 1539 C C . CYS A 1 210 ? 110.138 113.873 55.712 1.00 144.05 210 CYS H C 1
ATOM 1540 O O . CYS A 1 210 ? 110.723 114.279 54.703 1.00 144.05 210 CYS H O 1
ATOM 1543 N N . ASN A 1 211 ? 109.071 114.481 56.224 1.00 144.48 211 ASN H N 1
ATOM 1544 C CA . ASN A 1 211 ? 108.519 115.693 55.633 1.00 144.48 211 ASN H CA 1
ATOM 1545 C C . ASN A 1 211 ? 109.298 116.890 56.158 1.00 144.48 211 ASN H C 1
ATOM 1546 O O . ASN A 1 211 ? 109.198 117.237 57.339 1.00 144.48 211 ASN H O 1
ATOM 1551 N N . VAL A 1 212 ? 110.077 117.518 55.285 1.00 145.08 212 VAL H N 1
ATOM 1552 C CA . VAL A 1 212 ? 110.910 118.659 55.639 1.00 145.08 212 VAL H CA 1
ATOM 1553 C C . VAL A 1 212 ? 110.349 119.886 54.940 1.00 145.08 212 VAL H C 1
ATOM 1554 O O . VAL A 1 212 ? 110.294 119.933 53.705 1.00 145.08 212 VAL H O 1
ATOM 1558 N N . ASN A 1 213 ? 109.938 120.880 55.722 1.00 146.73 213 ASN H N 1
ATOM 1559 C CA . ASN A 1 213 ? 109.440 122.135 55.179 1.00 146.73 213 ASN H CA 1
ATOM 1560 C C . ASN A 1 213 ? 110.191 123.305 55.796 1.00 146.73 213 ASN H C 1
ATOM 1561 O O . ASN A 1 213 ? 110.308 123.406 57.021 1.00 146.73 213 ASN H O 1
ATOM 1566 N N . HIS A 1 214 ? 110.719 124.172 54.939 1.00 144.37 214 HIS H N 1
ATOM 1567 C CA . HIS A 1 214 ? 111.483 125.348 55.346 1.00 144.37 214 HIS H CA 1
ATOM 1568 C C . HIS A 1 214 ? 110.723 126.575 54.854 1.00 144.37 214 HIS H C 1
ATOM 1569 O O . HIS A 1 214 ? 110.849 126.968 53.689 1.00 144.37 214 HIS H O 1
ATOM 1576 N N . LYS A 1 215 ? 109.936 127.179 55.741 1.00 143.70 215 LYS H N 1
ATOM 1577 C CA . LYS A 1 215 ? 109.039 128.274 55.384 1.00 143.70 215 LYS H CA 1
ATOM 1578 C C . LYS A 1 215 ? 109.753 129.558 54.952 1.00 143.70 215 LYS H C 1
ATOM 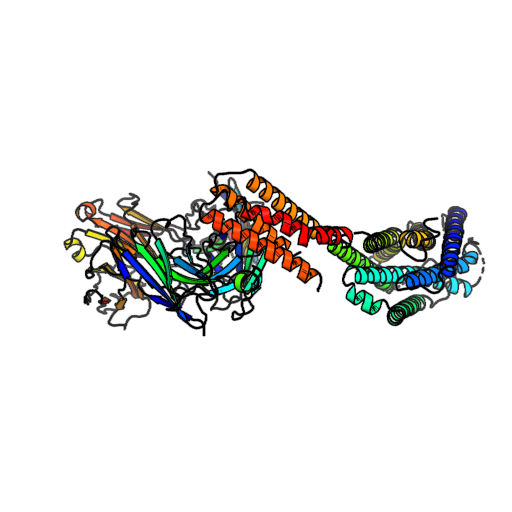1579 O O . LYS A 1 215 ? 109.284 130.201 54.005 1.00 143.70 215 LYS H O 1
ATOM 1585 N N . PRO A 1 216 ? 110.854 129.994 55.588 1.00 143.20 216 PRO H N 1
ATOM 1586 C CA . PRO A 1 216 ? 111.559 131.179 55.066 1.00 143.20 216 PRO H CA 1
ATOM 1587 C C . PRO A 1 216 ? 112.179 130.998 53.686 1.00 143.20 216 PRO H C 1
ATOM 1588 O O . PRO A 1 216 ? 112.624 131.994 53.102 1.00 143.20 216 PRO H O 1
ATOM 1592 N N . SER A 1 217 ? 112.235 129.781 53.148 1.00 144.76 217 SER H N 1
ATOM 1593 C CA . SER A 1 217 ? 112.692 129.570 51.779 1.00 144.76 217 SER H CA 1
ATOM 1594 C C . SER A 1 217 ? 111.628 128.906 50.916 1.00 144.76 217 SER H C 1
ATOM 1595 O O . SER A 1 217 ? 111.878 128.662 49.728 1.00 144.76 217 SER H O 1
ATOM 1598 N N . ASN A 1 218 ? 110.453 128.619 51.485 1.00 149.24 218 ASN H N 1
ATOM 1599 C CA . ASN A 1 218 ? 109.327 128.003 50.776 1.00 149.24 218 ASN H CA 1
ATOM 1600 C C . ASN A 1 218 ? 109.726 126.686 50.115 1.00 149.24 218 ASN H C 1
ATOM 1601 O O . ASN A 1 218 ? 109.303 126.370 49.002 1.00 149.24 218 ASN H O 1
ATOM 1606 N N . THR A 1 219 ? 110.549 125.910 50.811 1.00 148.34 219 THR H N 1
ATOM 1607 C CA . THR A 1 219 ? 110.970 124.597 50.348 1.00 148.34 219 THR H CA 1
ATOM 1608 C C . THR A 1 219 ? 110.244 123.528 51.154 1.00 148.34 219 THR H C 1
ATOM 1609 O O . THR A 1 219 ? 110.152 123.620 52.380 1.00 148.34 219 THR H O 1
ATOM 1613 N N . LYS A 1 220 ? 109.719 122.522 50.459 1.00 149.55 220 LYS H N 1
ATOM 1614 C CA . LYS A 1 220 ? 108.947 121.454 51.090 1.00 149.55 220 LYS H CA 1
ATOM 1615 C C . LYS A 1 220 ? 109.394 120.096 50.559 1.00 149.55 220 LYS H C 1
ATOM 1616 O O . LYS A 1 220 ? 108.582 119.258 50.164 1.00 149.55 220 LYS H O 1
ATOM 1622 N N . VAL A 1 221 ? 110.707 119.875 50.532 1.00 149.31 221 VAL H N 1
ATOM 1623 C CA . VAL A 1 221 ? 111.258 118.607 50.066 1.00 149.31 221 VAL H CA 1
ATOM 1624 C C . VAL A 1 221 ? 110.878 117.504 51.045 1.00 149.31 221 VAL H C 1
ATOM 1625 O O . VAL A 1 221 ? 111.161 117.594 52.245 1.00 149.31 221 VAL H O 1
ATOM 1629 N N . ASP A 1 222 ? 110.228 116.460 50.537 1.00 150.21 222 ASP H N 1
ATOM 1630 C CA . ASP A 1 222 ? 109.830 115.300 51.332 1.00 150.21 222 ASP H CA 1
ATOM 1631 C C . ASP A 1 222 ? 110.523 114.079 50.738 1.00 150.21 222 ASP H C 1
ATOM 1632 O O . ASP A 1 222 ? 109.960 113.379 49.894 1.00 150.21 222 ASP H O 1
ATOM 1637 N N . LYS A 1 223 ? 111.748 113.821 51.188 1.00 147.34 223 LYS H N 1
ATOM 1638 C CA . LYS A 1 223 ? 112.509 112.692 50.683 1.00 147.34 223 LYS H CA 1
ATOM 1639 C C . LYS A 1 223 ? 112.034 111.394 51.327 1.00 147.34 223 LYS H C 1
ATOM 1640 O O . LYS A 1 223 ? 111.398 111.386 52.384 1.00 147.34 223 LYS H O 1
ATOM 1642 N N . LYS A 1 224 ? 112.346 110.286 50.665 1.00 149.45 224 LYS H N 1
ATOM 1643 C CA . LYS A 1 224 ? 112.013 108.960 51.153 1.00 149.45 224 LYS H CA 1
ATOM 1644 C C . LYS A 1 224 ? 113.284 108.226 51.558 1.00 149.45 224 LYS H C 1
ATOM 1645 O O . LYS A 1 224 ? 114.380 108.533 51.080 1.00 149.45 224 LYS H O 1
ATOM 1651 N N . VAL A 1 225 ? 113.128 107.261 52.458 1.00 146.16 225 VAL H N 1
ATOM 1652 C CA . VAL A 1 225 ? 114.238 106.464 52.961 1.00 146.16 225 VAL H CA 1
ATOM 1653 C C . VAL A 1 225 ? 113.939 104.992 52.714 1.00 146.16 225 VAL H C 1
ATOM 1654 O O . VAL A 1 225 ? 112.811 104.530 52.919 1.00 146.16 225 VAL H O 1
ATOM 1658 N N . GLU A 1 226 ? 114.947 104.266 52.243 1.00 150.43 226 GLU H N 1
ATOM 1659 C CA . GLU A 1 226 ? 114.823 102.859 51.900 1.00 150.43 226 GLU H CA 1
ATOM 1660 C C . GLU A 1 226 ? 115.972 102.091 52.530 1.00 150.43 226 GLU H C 1
ATOM 1661 O O . GLU A 1 226 ? 117.085 102.620 52.644 1.00 150.43 226 GLU H O 1
ATOM 1667 N N . PRO A 1 227 ? 115.739 100.851 52.951 1.00 152.87 227 PRO H N 1
ATOM 1668 C CA . PRO A 1 227 ? 116.814 100.061 53.561 1.00 152.87 227 PRO H CA 1
ATOM 1669 C C . PRO A 1 227 ? 117.852 99.639 52.532 1.00 152.87 227 PRO H C 1
ATOM 1670 O O . PRO A 1 227 ? 117.700 99.827 51.324 1.00 152.87 227 PRO H O 1
ATOM 1674 N N . LYS A 1 228 ? 118.930 99.050 53.040 1.00 153.58 228 LYS H N 1
ATOM 1675 C CA . LYS A 1 228 ? 120.032 98.605 52.196 1.00 153.58 228 LYS H CA 1
ATOM 1676 C C . LYS A 1 228 ? 120.228 97.096 52.293 1.00 153.58 228 LYS H C 1
ATOM 1677 O O . LYS A 1 228 ? 119.522 96.325 51.643 1.00 153.58 228 LYS H O 1
ATOM 1683 N N . GLN B 2 16 ? 150.040 102.442 85.778 1.00 146.46 1 GLN K N 1
ATOM 1684 C CA . GLN B 2 16 ? 151.017 102.360 86.857 1.00 146.46 1 GLN K CA 1
ATOM 1685 C C . GLN B 2 16 ? 150.316 102.324 88.208 1.00 146.46 1 GLN K C 1
ATOM 1686 O O . GLN B 2 16 ? 150.901 101.932 89.217 1.00 146.46 1 GLN K O 1
ATOM 1692 N N . VAL B 2 17 ? 149.053 102.737 88.217 1.00 144.00 2 VAL K N 1
ATOM 1693 C CA . VAL B 2 17 ? 148.243 102.786 89.426 1.00 144.00 2 VAL K CA 1
ATOM 1694 C C . VAL B 2 17 ? 147.163 101.723 89.298 1.00 144.00 2 VAL K C 1
ATOM 1695 O O . VAL B 2 17 ? 146.240 101.855 88.485 1.00 144.00 2 VAL K O 1
ATOM 1699 N N . GLN B 2 18 ? 147.274 100.671 90.100 1.00 145.68 3 GLN K N 1
ATOM 1700 C CA . GLN B 2 18 ? 146.282 99.610 90.134 1.00 145.68 3 GLN K CA 1
ATOM 1701 C C . GLN B 2 18 ? 145.556 99.645 91.470 1.00 145.68 3 GLN K C 1
ATOM 1702 O O . GLN B 2 18 ? 146.011 100.266 92.435 1.00 145.68 3 GLN K O 1
ATOM 1708 N N . LEU B 2 19 ? 144.414 98.968 91.518 1.00 137.23 4 LEU K N 1
ATOM 1709 C CA . LEU B 2 19 ? 143.572 98.963 92.702 1.00 137.23 4 LEU K CA 1
ATOM 1710 C C . LEU B 2 19 ? 143.176 97.537 93.045 1.00 137.23 4 LEU K C 1
ATOM 1711 O O . LEU B 2 19 ? 143.153 96.655 92.182 1.00 137.23 4 LEU K O 1
ATOM 1716 N N . GLN B 2 20 ? 142.873 97.319 94.321 1.00 136.87 5 GLN K N 1
ATOM 1717 C CA . GLN B 2 20 ? 142.450 96.019 94.810 1.00 136.87 5 GLN K CA 1
ATOM 1718 C C . GLN B 2 20 ? 141.136 96.154 95.559 1.00 136.87 5 GLN K C 1
ATOM 1719 O O . GLN B 2 20 ? 140.847 97.184 96.173 1.00 136.87 5 GLN K O 1
ATOM 1725 N N . GLU B 2 21 ? 140.347 95.091 95.494 1.00 134.55 6 GLU K N 1
ATOM 1726 C CA . GLU B 2 21 ? 138.991 95.056 96.009 1.00 134.55 6 GLU K CA 1
ATOM 1727 C C . GLU B 2 21 ? 138.879 94.051 97.149 1.00 134.55 6 GLU K C 1
ATOM 1728 O O . GLU B 2 21 ? 139.703 93.145 97.297 1.00 134.55 6 GLU K O 1
ATOM 1734 N N . SER B 2 22 ? 137.838 94.231 97.959 1.00 129.95 7 SER K N 1
ATOM 1735 C CA . SER B 2 22 ? 137.620 93.412 99.144 1.00 129.95 7 SER K CA 1
ATOM 1736 C C . SER B 2 22 ? 136.242 92.771 99.092 1.00 129.95 7 SER K C 1
ATOM 1737 O O . SER B 2 22 ? 135.591 92.784 98.045 1.00 129.95 7 SER K O 1
ATOM 1740 N N . GLY B 2 23 ? 135.797 92.192 100.205 1.00 126.87 8 GLY K N 1
ATOM 1741 C CA . GLY B 2 23 ? 134.464 91.631 100.284 1.00 126.87 8 GLY K CA 1
ATOM 1742 C C . GLY B 2 23 ? 134.321 90.330 99.519 1.00 126.87 8 GLY K C 1
ATOM 1743 O O . GLY B 2 23 ? 135.236 89.847 98.849 1.00 126.87 8 GLY K O 1
ATOM 1744 N N . GLY B 2 24 ? 133.130 89.750 99.630 1.00 128.88 9 GLY K N 1
ATOM 1745 C CA . GLY B 2 24 ? 132.783 88.516 98.965 1.00 128.88 9 GLY K CA 1
ATOM 1746 C C . GLY B 2 24 ? 132.053 87.585 99.902 1.00 128.88 9 GLY K C 1
ATOM 1747 O O . GLY B 2 24 ? 131.628 87.966 100.997 1.00 128.88 9 GLY K O 1
ATOM 1748 N N . GLY B 2 25 ? 131.899 86.337 99.466 1.00 134.05 10 GLY K N 1
ATOM 1749 C CA . GLY B 2 25 ? 131.295 85.318 100.302 1.00 134.05 10 GLY K CA 1
ATOM 1750 C C . GLY B 2 25 ? 130.040 84.695 99.728 1.00 134.05 10 GLY K C 1
ATOM 1751 O O . GLY B 2 25 ? 129.408 85.260 98.833 1.00 134.05 10 GLY K O 1
ATOM 1752 N N . LEU B 2 26 ? 129.670 83.523 100.242 1.00 136.96 11 LEU K N 1
ATOM 1753 C CA . LEU B 2 26 ? 128.464 82.812 99.820 1.00 136.96 11 LEU K CA 1
ATOM 1754 C C . LEU B 2 26 ? 127.379 83.129 100.844 1.00 136.96 11 LEU K C 1
ATOM 1755 O O . LEU B 2 26 ? 127.316 82.527 101.916 1.00 136.96 11 LEU K O 1
ATOM 1760 N N . VAL B 2 27 ? 126.523 84.086 100.511 1.00 134.95 12 VAL K N 1
ATOM 1761 C CA . VAL B 2 27 ? 125.446 84.520 101.393 1.00 134.95 12 VAL K CA 1
ATOM 1762 C C . VAL B 2 27 ? 124.119 84.061 100.805 1.00 134.95 12 VAL K C 1
ATOM 1763 O O . VAL B 2 27 ? 123.928 84.073 99.583 1.00 134.95 12 VAL K O 1
ATOM 1767 N N . GLN B 2 28 ? 123.203 83.639 101.674 1.00 137.85 13 GLN K N 1
ATOM 1768 C CA . GLN B 2 28 ? 121.899 83.171 101.245 1.00 137.85 13 GLN K CA 1
ATOM 1769 C C . GLN B 2 28 ? 121.032 84.348 100.795 1.00 137.85 13 GLN K C 1
ATOM 1770 O O . GLN B 2 28 ? 121.359 85.505 101.071 1.00 137.85 13 GLN K O 1
ATOM 1776 N N . PRO B 2 29 ? 119.939 84.079 100.067 1.00 133.49 14 PRO K N 1
ATOM 1777 C CA . PRO B 2 29 ? 119.035 85.163 99.660 1.00 133.49 14 PRO K CA 1
ATOM 1778 C C . PRO B 2 29 ? 118.505 85.966 100.838 1.00 133.49 14 PRO K C 1
ATOM 1779 O O . PRO B 2 29 ? 118.403 85.476 101.964 1.00 133.49 14 PRO K O 1
ATOM 1783 N N . GLY B 2 30 ? 118.171 87.224 100.560 1.00 128.20 15 GLY K N 1
ATOM 1784 C CA . GLY B 2 30 ? 117.772 88.161 101.584 1.00 128.20 15 GLY K CA 1
ATOM 1785 C C . GLY B 2 30 ? 118.897 88.678 102.452 1.00 128.20 15 GLY K C 1
ATOM 1786 O O . GLY B 2 30 ? 118.642 89.499 103.341 1.00 128.20 15 GLY K O 1
ATOM 1787 N N . GLY B 2 31 ? 120.134 88.240 102.218 1.00 125.62 16 GLY K N 1
ATOM 1788 C CA . GLY B 2 31 ? 121.260 88.626 103.047 1.00 125.62 16 GLY K CA 1
ATOM 1789 C C . GLY B 2 31 ? 121.783 90.010 102.733 1.00 125.62 16 GLY K C 1
ATOM 1790 O O . GLY B 2 31 ? 121.036 90.910 102.330 1.00 125.62 16 GLY K O 1
ATOM 1791 N N . SER B 2 32 ? 123.090 90.183 102.915 1.00 118.71 17 SER K N 1
ATOM 1792 C CA . SER B 2 32 ? 123.733 91.471 102.705 1.00 118.71 17 SER K CA 1
ATOM 1793 C C . SER B 2 32 ? 125.239 91.274 102.650 1.00 118.71 17 SER K C 1
ATOM 1794 O O . SER B 2 32 ? 125.771 90.273 103.134 1.00 118.71 17 SER K O 1
ATOM 1797 N N . LEU B 2 33 ? 125.917 92.255 102.060 1.00 115.04 18 LEU K N 1
ATOM 1798 C CA . LEU B 2 33 ? 127.369 92.332 102.061 1.00 115.04 18 LEU K CA 1
ATOM 1799 C C . LEU B 2 33 ? 127.770 93.795 102.156 1.00 115.04 18 LEU K C 1
ATOM 1800 O O . LEU B 2 33 ? 126.930 94.682 102.325 1.00 115.04 18 LEU K O 1
ATOM 1805 N N . ARG B 2 34 ? 129.073 94.041 102.058 1.00 115.58 19 ARG K N 1
ATOM 1806 C CA . ARG B 2 34 ? 129.578 95.395 101.854 1.00 115.58 19 ARG K CA 1
ATOM 1807 C C . ARG B 2 34 ? 130.908 95.267 101.120 1.00 115.58 19 ARG K C 1
ATOM 1808 O O . ARG B 2 34 ? 131.944 95.025 101.745 1.00 115.58 19 ARG K O 1
ATOM 1816 N N . LEU B 2 35 ? 130.869 95.443 99.804 1.00 113.87 20 LEU K N 1
ATOM 1817 C CA . LEU B 2 35 ? 132.073 95.387 98.996 1.00 113.87 20 LEU K CA 1
ATOM 1818 C C . LEU B 2 35 ? 132.930 96.621 99.257 1.00 113.87 20 LEU K C 1
ATOM 1819 O O . LEU B 2 35 ? 132.508 97.575 99.914 1.00 113.87 20 LEU K O 1
ATOM 1824 N N . SER B 2 36 ? 134.152 96.595 98.729 1.00 119.50 21 SER K N 1
ATOM 1825 C CA . SER B 2 36 ? 135.042 97.748 98.796 1.00 119.50 21 SER K CA 1
ATOM 1826 C C . SER B 2 36 ? 136.201 97.523 97.843 1.00 119.50 21 SER K C 1
ATOM 1827 O O . SER B 2 36 ? 136.852 96.478 97.903 1.00 119.50 21 SER K O 1
ATOM 1830 N N . CYS B 2 37 ? 136.459 98.496 96.975 1.00 127.96 22 CYS K N 1
ATOM 1831 C CA . CYS B 2 37 ? 137.660 98.512 96.151 1.00 127.96 22 CYS K CA 1
ATOM 1832 C C . CYS B 2 37 ? 138.546 99.662 96.608 1.00 127.96 22 CYS K C 1
ATOM 1833 O O . CYS B 2 37 ? 138.073 100.793 96.766 1.00 127.96 22 CYS K O 1
ATOM 1836 N N . ALA B 2 38 ? 139.819 99.363 96.846 1.00 135.53 23 ALA K N 1
ATOM 1837 C CA . ALA B 2 38 ? 140.771 100.318 97.392 1.00 135.53 23 ALA K CA 1
ATOM 1838 C C . ALA B 2 38 ? 141.823 100.644 96.344 1.00 135.53 23 ALA K C 1
ATOM 1839 O O . ALA B 2 38 ? 142.434 99.736 95.769 1.00 135.53 23 ALA K O 1
ATOM 1841 N N . ALA B 2 39 ? 142.038 101.933 96.104 1.00 139.53 24 ALA K N 1
ATOM 1842 C CA . ALA B 2 39 ? 142.987 102.376 95.095 1.00 139.53 24 ALA K CA 1
ATOM 1843 C C . ALA B 2 39 ? 144.344 102.657 95.724 1.00 139.53 24 ALA K C 1
ATOM 1844 O O . ALA B 2 39 ? 144.434 103.265 96.793 1.00 139.53 24 ALA K O 1
ATOM 1846 N N . SER B 2 40 ? 145.401 102.213 95.046 1.00 146.01 25 SER K N 1
ATOM 1847 C CA . SER B 2 40 ? 146.765 102.358 95.535 1.00 146.01 25 SER K CA 1
ATOM 1848 C C . SER B 2 40 ? 147.591 103.089 94.489 1.00 146.01 25 SER K C 1
ATOM 1849 O O . SER B 2 40 ? 147.830 102.556 93.402 1.00 146.01 25 SER K O 1
ATOM 1852 N N . GLY B 2 41 ? 148.028 104.303 94.819 1.00 145.38 26 GLY K N 1
ATOM 1853 C CA . GLY B 2 41 ? 148.911 105.066 93.959 1.00 145.38 26 GLY K CA 1
ATOM 1854 C C . GLY B 2 41 ? 148.323 106.332 93.377 1.00 145.38 26 GLY K C 1
ATOM 1855 O O . GLY B 2 41 ? 149.045 107.059 92.684 1.00 145.38 26 GLY K O 1
ATOM 1856 N N . ARG B 2 42 ? 147.052 106.631 93.630 1.00 145.26 27 ARG K N 1
ATOM 1857 C CA . ARG B 2 42 ? 146.442 107.832 93.083 1.00 145.26 27 ARG K CA 1
ATOM 1858 C C . ARG B 2 42 ? 145.326 108.296 94.004 1.00 145.26 27 ARG K C 1
ATOM 1859 O O . ARG B 2 42 ? 144.790 107.525 94.803 1.00 145.26 27 ARG K O 1
ATOM 1867 N N . THR B 2 43 ? 144.989 109.574 93.883 1.00 138.64 28 THR K N 1
ATOM 1868 C CA . THR B 2 43 ? 143.878 110.139 94.627 1.00 138.64 28 THR K CA 1
ATOM 1869 C C . THR B 2 43 ? 142.554 109.807 93.945 1.00 138.64 28 THR K C 1
ATOM 1870 O O . THR B 2 43 ? 142.492 109.514 92.748 1.00 138.64 28 THR K O 1
ATOM 1874 N N . ILE B 2 44 ? 141.485 109.864 94.733 1.00 129.46 29 ILE K N 1
ATOM 1875 C CA . ILE B 2 44 ? 140.154 109.517 94.259 1.00 129.46 29 ILE K CA 1
ATOM 1876 C C . ILE B 2 44 ? 139.190 110.695 94.310 1.00 129.46 29 ILE K C 1
ATOM 1877 O O . ILE B 2 44 ? 138.249 110.743 93.501 1.00 129.46 29 ILE K O 1
ATOM 1882 N N . SER B 2 45 ? 139.442 111.696 95.160 1.00 130.27 30 SER K N 1
ATOM 1883 C CA . SER B 2 45 ? 138.491 112.774 95.423 1.00 130.27 30 SER K CA 1
ATOM 1884 C C . SER B 2 45 ? 138.118 113.582 94.184 1.00 130.27 30 SER K C 1
ATOM 1885 O O . SER B 2 45 ? 137.145 114.340 94.231 1.00 130.27 30 SER K O 1
ATOM 1888 N N . ARG B 2 46 ? 138.860 113.450 93.086 1.00 128.11 31 ARG K N 1
ATOM 1889 C CA . ARG B 2 46 ? 138.539 114.156 91.855 1.00 128.11 31 ARG K CA 1
ATOM 1890 C C . ARG B 2 46 ? 138.106 113.231 90.726 1.00 128.11 31 ARG K C 1
ATOM 1891 O O . ARG B 2 46 ? 137.788 113.717 89.636 1.00 128.11 31 ARG K O 1
ATOM 1899 N N . TYR B 2 47 ? 138.075 111.923 90.951 1.00 122.68 32 TYR K N 1
ATOM 1900 C CA . TYR B 2 47 ? 137.675 110.957 89.939 1.00 122.68 32 TYR K CA 1
ATOM 1901 C C . TYR B 2 47 ? 136.319 110.357 90.300 1.00 122.68 32 TYR K C 1
ATOM 1902 O O . TYR B 2 47 ? 135.695 110.720 91.300 1.00 122.68 32 TYR K O 1
ATOM 1911 N N . ALA B 2 48 ? 135.864 109.422 89.467 1.00 112.88 33 ALA K N 1
ATOM 1912 C CA . ALA B 2 48 ? 134.594 108.737 89.667 1.00 112.88 33 ALA K CA 1
ATOM 1913 C C . ALA B 2 48 ? 134.833 107.237 89.674 1.00 112.88 33 ALA K C 1
ATOM 1914 O O . ALA B 2 48 ? 135.454 106.701 88.754 1.00 112.88 33 ALA K O 1
ATOM 1916 N N . MET B 2 49 ? 134.337 106.562 90.704 1.00 109.95 34 MET K N 1
ATOM 1917 C CA . MET B 2 49 ? 134.542 105.131 90.879 1.00 109.95 34 MET K CA 1
ATOM 1918 C C . MET B 2 49 ? 133.237 104.399 90.605 1.00 109.95 34 MET K C 1
ATOM 1919 O O . MET B 2 49 ? 132.213 104.698 91.226 1.00 109.95 34 MET K O 1
ATOM 1924 N N . SER B 2 50 ? 133.276 103.443 89.683 1.00 100.94 35 SER K N 1
ATOM 1925 C CA . SER B 2 50 ? 132.089 102.722 89.258 1.00 100.94 35 SER K CA 1
ATOM 1926 C C . SER B 2 50 ? 132.285 101.225 89.442 1.00 100.94 35 SER K C 1
ATOM 1927 O O . SER B 2 50 ? 133.392 100.704 89.289 1.00 100.94 35 SER K O 1
ATOM 1930 N N . TRP B 2 51 ? 131.194 100.539 89.764 1.00 102.42 36 TRP K N 1
ATOM 1931 C CA . TRP B 2 51 ? 131.191 99.105 89.998 1.00 102.42 36 TRP K CA 1
ATOM 1932 C C . TRP B 2 51 ? 130.623 98.378 88.790 1.00 102.42 36 TRP K C 1
ATOM 1933 O O . TRP B 2 51 ? 129.797 98.919 88.056 1.00 102.42 36 TRP K O 1
ATOM 1944 N N . PHE B 2 52 ? 131.073 97.145 88.586 1.00 101.56 37 PHE K N 1
ATOM 1945 C CA . PHE B 2 52 ? 130.575 96.350 87.473 1.00 101.56 37 PHE K CA 1
ATOM 1946 C C . PHE B 2 52 ? 130.223 94.943 87.929 1.00 101.56 37 PHE K C 1
ATOM 1947 O O . PHE B 2 52 ? 130.219 94.664 89.130 1.00 101.56 37 PHE K O 1
ATOM 1955 N N . ARG B 2 53 ? 129.930 94.052 86.985 1.00 108.91 38 ARG K N 1
ATOM 1956 C CA . ARG B 2 53 ? 129.379 92.747 87.323 1.00 108.91 38 ARG K CA 1
ATOM 1957 C C . ARG B 2 53 ? 129.485 91.834 86.115 1.00 108.91 38 ARG K C 1
ATOM 1958 O O . ARG B 2 53 ? 129.110 92.232 85.010 1.00 108.91 38 ARG K O 1
ATOM 1966 N N . GLN B 2 54 ? 129.971 90.612 86.323 1.00 116.18 39 GLN K N 1
ATOM 1967 C CA . GLN B 2 54 ? 130.084 89.637 85.241 1.00 116.18 39 GLN K CA 1
ATOM 1968 C C . GLN B 2 54 ? 129.534 88.305 85.723 1.00 116.18 39 GLN K C 1
ATOM 1969 O O . GLN B 2 54 ? 130.156 87.639 86.556 1.00 116.18 39 GLN K O 1
ATOM 1975 N N . ALA B 2 55 ? 128.389 87.920 85.203 1.00 125.24 40 ALA K N 1
ATOM 1976 C CA . ALA B 2 55 ? 127.858 86.591 85.448 1.00 125.24 40 ALA K CA 1
ATOM 1977 C C . ALA B 2 55 ? 128.509 85.592 84.503 1.00 125.24 40 ALA K C 1
ATOM 1978 O O . ALA B 2 55 ? 129.023 85.968 83.446 1.00 125.24 40 ALA K O 1
ATOM 1980 N N . PRO B 2 56 ? 128.526 84.305 84.858 1.00 128.97 41 PRO K N 1
ATOM 1981 C CA . PRO B 2 56 ? 129.067 83.308 83.925 1.00 128.97 41 PRO K CA 1
ATOM 1982 C C . PRO B 2 56 ? 128.160 83.122 82.720 1.00 128.97 41 PRO K C 1
ATOM 1983 O O . PRO B 2 56 ? 127.098 82.500 82.819 1.00 128.97 41 PRO K O 1
ATOM 1987 N N . GLY B 2 57 ? 128.577 83.662 81.572 1.00 129.76 42 GLY K N 1
ATOM 1988 C CA . GLY B 2 57 ? 127.787 83.654 80.353 1.00 129.76 42 GLY K CA 1
ATOM 1989 C C . GLY B 2 57 ? 127.360 85.040 79.901 1.00 129.76 42 GLY K C 1
ATOM 1990 O O . GLY B 2 57 ? 127.171 85.263 78.702 1.00 129.76 42 GLY K O 1
ATOM 1991 N N . LYS B 2 58 ? 127.209 85.967 80.842 1.00 128.24 43 LYS K N 1
ATOM 1992 C CA . LYS B 2 58 ? 126.784 87.332 80.557 1.00 128.24 43 LYS K CA 1
ATOM 1993 C C . LYS B 2 58 ? 127.986 88.257 80.673 1.00 128.24 43 LYS K C 1
ATOM 1994 O O . LYS B 2 58 ? 128.798 88.113 81.592 1.00 128.24 43 LYS K O 1
ATOM 2000 N N . GLU B 2 59 ? 128.100 89.202 79.745 1.00 122.09 44 GLU K N 1
ATOM 2001 C CA . GLU B 2 59 ? 129.329 89.963 79.557 1.00 122.09 44 GLU K CA 1
ATOM 2002 C C . GLU B 2 59 ? 129.207 91.346 80.187 1.00 122.09 44 GLU K C 1
ATOM 2003 O O . GLU B 2 59 ? 128.681 92.273 79.564 1.00 122.09 44 GLU K O 1
ATOM 2009 N N . ARG B 2 60 ? 129.693 91.471 81.426 1.00 114.88 45 ARG K N 1
ATOM 2010 C CA . ARG B 2 60 ? 130.158 92.732 82.008 1.00 114.88 45 ARG K CA 1
ATOM 2011 C C . ARG B 2 60 ? 129.057 93.798 82.042 1.00 114.88 45 ARG K C 1
ATOM 2012 O O . ARG B 2 60 ? 129.132 94.836 81.384 1.00 114.88 45 ARG K O 1
ATOM 2020 N N . GLU B 2 61 ? 128.031 93.517 82.834 1.00 107.01 46 GLU K N 1
ATOM 2021 C CA . GLU B 2 61 ? 126.960 94.481 83.021 1.00 107.01 46 GLU K CA 1
ATOM 2022 C C . GLU B 2 61 ? 127.390 95.584 83.981 1.00 107.01 46 GLU K C 1
ATOM 2023 O O . GLU B 2 61 ? 128.381 95.465 84.703 1.00 107.01 46 GLU K O 1
ATOM 2029 N N . PHE B 2 62 ? 126.621 96.665 83.980 1.00 85.80 47 PHE K N 1
ATOM 2030 C CA . PHE B 2 62 ? 126.863 97.806 84.849 1.00 85.80 47 PHE K CA 1
ATOM 2031 C C . PHE B 2 62 ? 126.032 97.674 86.117 1.00 85.80 47 PHE K C 1
ATOM 2032 O O . PHE B 2 62 ? 124.946 97.092 86.109 1.00 85.80 47 PHE K O 1
ATOM 2040 N N . VAL B 2 63 ? 126.552 98.217 87.218 1.00 88.58 48 VAL K N 1
ATOM 2041 C CA . VAL B 2 63 ? 125.834 98.166 88.487 1.00 88.58 48 VAL K CA 1
ATOM 2042 C C . VAL B 2 63 ? 125.622 99.558 89.061 1.00 88.58 48 VAL K C 1
ATOM 2043 O O . VAL B 2 63 ? 124.482 99.964 89.307 1.00 88.58 48 VAL K O 1
ATOM 2047 N N . ALA B 2 64 ? 126.703 100.302 89.273 1.00 87.09 49 ALA K N 1
ATOM 2048 C CA . ALA B 2 64 ? 126.589 101.579 89.960 1.00 87.09 49 ALA K CA 1
ATOM 2049 C C . ALA B 2 64 ? 127.821 102.421 89.677 1.00 87.09 49 ALA K C 1
ATOM 2050 O O . ALA B 2 64 ? 128.826 101.935 89.157 1.00 87.09 49 ALA K O 1
ATOM 2052 N N . VAL B 2 65 ? 127.731 103.697 90.040 1.00 91.01 50 VAL K N 1
ATOM 2053 C CA . VAL B 2 65 ? 128.823 104.642 89.841 1.00 91.01 50 VAL K CA 1
ATOM 2054 C C . VAL B 2 65 ? 128.686 105.742 90.884 1.00 91.01 50 VAL K C 1
ATOM 2055 O O . VAL B 2 65 ? 127.579 106.186 91.196 1.00 91.01 50 VAL K O 1
ATOM 2059 N N . ALA B 2 66 ? 129.817 106.157 91.443 1.00 99.41 51 ALA K N 1
ATOM 2060 C CA . ALA B 2 66 ? 129.866 107.264 92.386 1.00 99.41 51 ALA K CA 1
ATOM 2061 C C . ALA B 2 66 ? 130.572 108.443 91.739 1.00 99.41 51 ALA K C 1
ATOM 2062 O O . ALA B 2 66 ? 131.716 108.318 91.292 1.00 99.41 51 ALA K O 1
ATOM 2064 N N . ARG B 2 67 ? 129.894 109.584 91.694 1.00 100.59 52 ARG K N 1
ATOM 2065 C CA . ARG B 2 67 ? 130.490 110.798 91.157 1.00 100.59 52 ARG K CA 1
ATOM 2066 C C . ARG B 2 67 ? 131.421 111.399 92.210 1.00 100.59 52 ARG K C 1
ATOM 2067 O O . ARG B 2 67 ? 131.668 110.805 93.263 1.00 100.59 52 ARG K O 1
ATOM 2075 N N . ARG B 2 68 ? 131.948 112.594 91.937 1.00 113.30 53 ARG K N 1
ATOM 2076 C CA . ARG B 2 68 ? 133.060 113.148 92.704 1.00 113.30 53 ARG K CA 1
ATOM 2077 C C . ARG B 2 68 ? 132.747 113.381 94.176 1.00 113.30 53 ARG K C 1
ATOM 2078 O O . ARG B 2 68 ? 133.330 112.724 95.044 1.00 113.30 53 ARG K O 1
ATOM 2086 N N . SER B 2 69 ? 131.829 114.299 94.477 1.00 114.46 54 SER K N 1
ATOM 2087 C CA . SER B 2 69 ? 131.543 114.646 95.869 1.00 114.46 54 SER K CA 1
ATOM 2088 C C . SER B 2 69 ? 130.139 115.236 95.932 1.00 114.46 54 SER K C 1
ATOM 2089 O O . SER B 2 69 ? 129.946 116.415 95.620 1.00 114.46 54 SER K O 1
ATOM 2092 N N . GLY B 2 70 ? 129.171 114.415 96.334 1.00 118.97 55 GLY K N 1
ATOM 2093 C CA . GLY B 2 70 ? 127.811 114.876 96.531 1.00 118.97 55 GLY K CA 1
ATOM 2094 C C . GLY B 2 70 ? 127.090 115.348 95.291 1.00 118.97 55 GLY K C 1
ATOM 2095 O O . GLY B 2 70 ? 125.979 115.874 95.404 1.00 118.97 55 GLY K O 1
ATOM 2096 N N . ASP B 2 71 ? 127.680 115.179 94.111 1.00 112.64 56 ASP K N 1
ATOM 2097 C CA . ASP B 2 71 ? 127.065 115.610 92.867 1.00 112.64 56 ASP K CA 1
ATOM 2098 C C . ASP B 2 71 ? 126.450 114.463 92.080 1.00 112.64 56 ASP K C 1
ATOM 2099 O O . ASP B 2 71 ? 125.946 114.690 90.977 1.00 112.64 56 ASP K O 1
ATOM 2104 N N . GLY B 2 72 ? 126.476 113.243 92.610 1.00 100.19 57 GLY K N 1
ATOM 2105 C CA . GLY B 2 72 ? 125.777 112.162 91.948 1.00 100.19 57 GLY K CA 1
ATOM 2106 C C . GLY B 2 72 ? 126.149 110.760 92.378 1.00 100.19 57 GLY K C 1
ATOM 2107 O O . GLY B 2 72 ? 127.271 110.502 92.821 1.00 100.19 57 GLY K O 1
ATOM 2108 N N . ALA B 2 73 ? 125.190 109.846 92.245 1.00 89.35 58 ALA K N 1
ATOM 2109 C CA . ALA B 2 73 ? 125.422 108.421 92.456 1.00 89.35 58 ALA K CA 1
ATOM 2110 C C . ALA B 2 73 ? 124.315 107.691 91.713 1.00 89.35 58 ALA K C 1
ATOM 2111 O O . ALA B 2 73 ? 123.151 107.773 92.113 1.00 89.35 58 ALA K O 1
ATOM 2113 N N . PHE B 2 74 ? 124.669 106.990 90.642 1.00 84.77 59 PHE K N 1
ATOM 2114 C CA . PHE B 2 74 ? 123.694 106.424 89.722 1.00 84.77 59 PHE K CA 1
ATOM 2115 C C . PHE B 2 74 ? 123.814 104.909 89.699 1.00 84.77 59 PHE K C 1
ATOM 2116 O O . PHE B 2 74 ? 124.922 104.369 89.684 1.00 84.77 59 PHE K O 1
ATOM 2124 N N . TYR B 2 75 ? 122.672 104.229 89.681 1.00 81.52 60 TYR K N 1
ATOM 2125 C CA . TYR B 2 75 ? 122.620 102.777 89.689 1.00 81.52 60 TYR K CA 1
ATOM 2126 C C . TYR B 2 75 ? 121.895 102.280 88.448 1.00 81.52 60 TYR K C 1
ATOM 2127 O O . TYR B 2 75 ? 121.104 103.000 87.840 1.00 81.52 60 TYR K O 1
ATOM 2136 N N . ALA B 2 76 ? 122.173 101.035 88.077 1.00 84.57 61 ALA K N 1
ATOM 2137 C CA . ALA B 2 76 ? 121.487 100.432 86.950 1.00 84.57 61 ALA K CA 1
ATOM 2138 C C . ALA B 2 76 ? 120.034 100.142 87.313 1.00 84.57 61 ALA K C 1
ATOM 2139 O O . ALA B 2 76 ? 119.623 100.234 88.472 1.00 84.57 61 ALA K O 1
ATOM 2141 N N . ASP B 2 77 ? 119.246 99.782 86.301 1.00 97.73 62 ASP K N 1
ATOM 2142 C CA . ASP B 2 77 ? 117.815 99.604 86.527 1.00 97.73 62 ASP K CA 1
ATOM 2143 C C . ASP B 2 77 ? 117.513 98.325 87.295 1.00 97.73 62 ASP K C 1
ATOM 2144 O O . ASP B 2 77 ? 116.498 98.252 87.996 1.00 97.73 62 ASP K O 1
ATOM 2149 N N . SER B 2 78 ? 118.374 97.315 87.180 1.00 96.26 63 SER K N 1
ATOM 2150 C CA . SER B 2 78 ? 118.129 96.057 87.876 1.00 96.26 63 SER K CA 1
ATOM 2151 C C . SER B 2 78 ? 118.399 96.187 89.370 1.00 96.26 63 SER K C 1
ATOM 2152 O O . SER B 2 78 ? 117.640 95.661 90.191 1.00 96.26 63 SER K O 1
ATOM 2155 N N . VAL B 2 79 ? 119.465 96.885 89.740 1.00 93.31 64 VAL K N 1
ATOM 2156 C CA . VAL B 2 79 ? 119.874 96.999 91.130 1.00 93.31 64 VAL K CA 1
ATOM 2157 C C . VAL B 2 79 ? 119.369 98.298 91.757 1.00 93.31 64 VAL K C 1
ATOM 2158 O O . VAL B 2 79 ? 119.862 98.710 92.804 1.00 93.31 64 VAL K O 1
ATOM 2162 N N . GLN B 2 80 ? 118.391 98.946 91.134 1.00 97.94 65 GLN K N 1
ATOM 2163 C CA . GLN B 2 80 ? 117.903 100.227 91.626 1.00 97.94 65 GLN K CA 1
ATOM 2164 C C . GLN B 2 80 ? 117.109 100.029 92.910 1.00 97.94 65 GLN K C 1
ATOM 2165 O O . GLN B 2 80 ? 116.087 99.336 92.918 1.00 97.94 65 GLN K O 1
ATOM 2171 N N . GLY B 2 81 ? 117.581 100.637 93.995 1.00 106.29 66 GLY K N 1
ATOM 2172 C CA . GLY B 2 81 ? 116.881 100.564 95.262 1.00 106.29 66 GLY K CA 1
ATOM 2173 C C . GLY B 2 81 ? 117.501 99.591 96.242 1.00 106.29 66 GLY K C 1
ATOM 2174 O O . GLY B 2 81 ? 117.549 99.859 97.445 1.00 106.29 66 GLY K O 1
ATOM 2175 N N . ARG B 2 82 ? 117.983 98.454 95.738 1.00 108.85 67 ARG K N 1
ATOM 2176 C CA . ARG B 2 82 ? 118.580 97.456 96.614 1.00 108.85 67 ARG K CA 1
ATOM 2177 C C . ARG B 2 82 ? 119.986 97.841 97.052 1.00 108.85 67 ARG K C 1
ATOM 2178 O O . ARG B 2 82 ? 120.316 97.712 98.235 1.00 108.85 67 ARG K O 1
ATOM 2186 N N . PHE B 2 83 ? 120.814 98.328 96.134 1.00 102.41 68 PHE K N 1
ATOM 2187 C CA . PHE B 2 83 ? 122.215 98.585 96.422 1.00 102.41 68 PHE K CA 1
ATOM 2188 C C . PHE B 2 83 ? 122.396 100.023 96.888 1.00 102.41 68 PHE K C 1
ATOM 2189 O O . PHE B 2 83 ? 121.451 100.812 96.947 1.00 102.41 68 PHE K O 1
ATOM 2197 N N . THR B 2 84 ? 123.640 100.364 97.216 1.00 100.18 69 THR K N 1
ATOM 2198 C CA . THR B 2 84 ? 124.005 101.712 97.630 1.00 100.18 69 THR K CA 1
ATOM 2199 C C . THR B 2 84 ? 125.517 101.825 97.567 1.00 100.18 69 THR K C 1
ATOM 2200 O O . THR B 2 84 ? 126.221 100.991 98.142 1.00 100.18 69 THR K O 1
ATOM 2204 N N . VAL B 2 85 ? 126.012 102.845 96.876 1.00 99.50 70 VAL K N 1
ATOM 2205 C CA . VAL B 2 85 ? 127.440 103.110 96.784 1.00 99.50 70 VAL K CA 1
ATOM 2206 C C . VAL B 2 85 ? 127.739 104.356 97.599 1.00 99.50 70 VAL K C 1
ATOM 2207 O O . VAL B 2 85 ? 127.154 105.419 97.359 1.00 99.50 70 VAL K O 1
ATOM 2211 N N . SER B 2 86 ? 128.637 104.224 98.562 1.00 112.82 71 SER K N 1
ATOM 2212 C CA . SER B 2 86 ? 129.127 105.347 99.340 1.00 112.82 71 SER K CA 1
ATOM 2213 C C . SER B 2 86 ? 130.535 105.695 98.874 1.00 112.82 71 SER K C 1
ATOM 2214 O O . SER B 2 86 ? 131.105 105.042 97.996 1.00 112.82 71 SER K O 1
ATOM 2217 N N . ARG B 2 87 ? 131.102 106.736 99.473 1.00 120.85 72 ARG K N 1
ATOM 2218 C CA . ARG B 2 87 ? 132.402 107.223 99.039 1.00 120.85 72 ARG K CA 1
ATOM 2219 C C . ARG B 2 87 ? 133.091 107.920 100.200 1.00 120.85 72 ARG K C 1
ATOM 2220 O O . ARG B 2 87 ? 132.508 108.808 100.828 1.00 120.85 72 ARG K O 1
ATOM 2228 N N . ASP B 2 88 ? 134.327 107.512 100.480 1.00 133.00 73 ASP K N 1
ATOM 2229 C CA . ASP B 2 88 ? 135.138 108.127 101.523 1.00 133.00 73 ASP K CA 1
ATOM 2230 C C . ASP B 2 88 ? 136.549 108.297 100.988 1.00 133.00 73 ASP K C 1
ATOM 2231 O O . ASP B 2 88 ? 137.200 107.313 100.625 1.00 133.00 73 ASP K O 1
ATOM 2236 N N . ASP B 2 89 ? 137.017 109.540 100.943 1.00 134.95 74 ASP K N 1
ATOM 2237 C CA . ASP B 2 89 ? 138.315 109.870 100.377 1.00 134.95 74 ASP K CA 1
ATOM 2238 C C . ASP B 2 89 ? 139.447 109.766 101.390 1.00 134.95 74 ASP K C 1
ATOM 2239 O O . ASP B 2 89 ? 140.568 110.192 101.095 1.00 134.95 74 ASP K O 1
ATOM 2244 N N . ALA B 2 90 ? 139.179 109.213 102.573 1.00 134.08 75 ALA K N 1
ATOM 2245 C CA . ALA B 2 90 ? 140.228 109.050 103.573 1.00 134.08 75 ALA K CA 1
ATOM 2246 C C . ALA B 2 90 ? 141.175 107.921 103.189 1.00 134.08 75 ALA K C 1
ATOM 2247 O O . ALA B 2 90 ? 142.387 108.125 103.055 1.00 134.08 75 ALA K O 1
ATOM 2249 N N . LYS B 2 91 ? 140.635 106.719 103.003 1.00 134.50 76 LYS K N 1
ATOM 2250 C CA . LYS B 2 91 ? 141.422 105.557 102.620 1.00 134.50 76 LYS K CA 1
ATOM 2251 C C . LYS B 2 91 ? 141.321 105.247 101.134 1.00 134.50 76 LYS K C 1
ATOM 2252 O O . LYS B 2 91 ? 141.787 104.186 100.705 1.00 134.50 76 LYS K O 1
ATOM 2254 N N . ASN B 2 92 ? 140.725 106.149 100.349 1.00 133.41 77 ASN K N 1
ATOM 2255 C CA . ASN B 2 92 ? 140.532 105.984 98.908 1.00 133.41 77 ASN K CA 1
ATOM 2256 C C . ASN B 2 92 ? 139.784 104.686 98.597 1.00 133.41 77 ASN K C 1
ATOM 2257 O O . ASN B 2 92 ? 140.270 103.805 97.884 1.00 133.41 77 ASN K O 1
ATOM 2262 N N . THR B 2 93 ? 138.582 104.582 99.163 1.00 127.04 78 THR K N 1
ATOM 2263 C CA . THR B 2 93 ? 137.733 103.411 99.000 1.00 127.04 78 THR K CA 1
ATOM 2264 C C . THR B 2 93 ? 136.300 103.847 98.738 1.00 127.04 78 THR K C 1
ATOM 2265 O O . THR B 2 93 ? 135.863 104.907 99.193 1.00 127.04 78 THR K O 1
ATOM 2269 N N . VAL B 2 94 ? 135.575 103.014 97.995 1.00 119.97 79 VAL K N 1
ATOM 2270 C CA . VAL B 2 94 ? 134.137 103.158 97.803 1.00 119.97 79 VAL K CA 1
ATOM 2271 C C . VAL B 2 94 ? 133.493 101.802 98.053 1.00 119.97 79 VAL K C 1
ATOM 2272 O O . VAL B 2 94 ? 134.070 100.760 97.723 1.00 119.97 79 VAL K O 1
ATOM 2276 N N . TYR B 2 95 ? 132.308 101.812 98.658 1.00 116.29 80 TYR K N 1
ATOM 2277 C CA . TYR B 2 95 ? 131.682 100.599 99.170 1.00 116.29 80 TYR K CA 1
ATOM 2278 C C . TYR B 2 95 ? 130.345 100.374 98.484 1.00 116.29 80 TYR K C 1
ATOM 2279 O O . TYR B 2 95 ? 129.473 101.246 98.523 1.00 116.29 80 TYR K O 1
ATOM 2288 N N . LEU B 2 96 ? 130.177 99.201 97.880 1.00 107.88 81 LEU K N 1
ATOM 2289 C CA . LEU B 2 96 ? 128.917 98.813 97.248 1.00 107.88 81 LEU K CA 1
ATOM 2290 C C . LEU B 2 96 ? 128.134 97.974 98.253 1.00 107.88 81 LEU K C 1
ATOM 2291 O O . LEU B 2 96 ? 128.262 96.752 98.309 1.00 107.88 81 LEU K O 1
ATOM 2296 N N . GLN B 2 97 ? 127.325 98.645 99.064 1.00 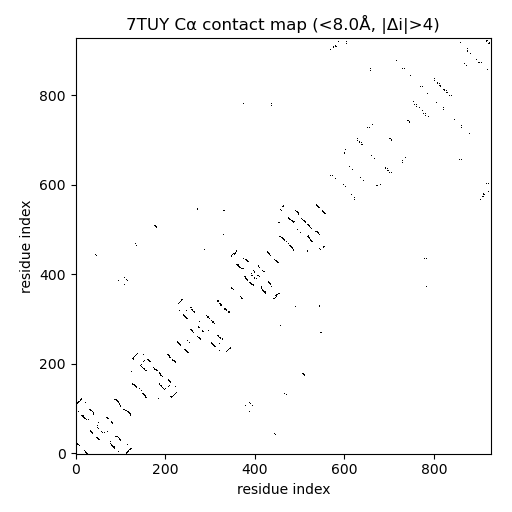110.52 82 GLN K N 1
ATOM 2297 C CA . GLN B 2 97 ? 126.495 97.954 100.041 1.00 110.52 82 GLN K CA 1
ATOM 2298 C C . GLN B 2 97 ? 125.341 97.256 99.335 1.00 110.52 82 GLN K C 1
ATOM 2299 O O . GLN B 2 97 ? 124.449 97.913 98.793 1.00 110.52 82 GLN K O 1
ATOM 2305 N N . MET B 2 98 ? 125.354 95.929 99.340 1.00 110.02 83 MET K N 1
ATOM 2306 C CA . MET B 2 98 ? 124.324 95.135 98.685 1.00 110.02 83 MET K CA 1
ATOM 2307 C C . MET B 2 98 ? 123.311 94.662 99.717 1.00 110.02 83 MET K C 1
ATOM 2308 O O . MET B 2 98 ? 123.687 94.072 100.732 1.00 110.02 83 MET K O 1
ATOM 2313 N N . ASN B 2 99 ? 122.031 94.916 99.454 1.00 112.18 84 ASN K N 1
ATOM 2314 C CA . ASN B 2 99 ? 120.952 94.496 100.336 1.00 112.18 84 ASN K CA 1
ATOM 2315 C C . ASN B 2 99 ? 119.872 93.800 99.522 1.00 112.18 84 ASN K C 1
ATOM 2316 O O . ASN B 2 99 ? 119.736 94.028 98.318 1.00 112.18 84 ASN K O 1
ATOM 2321 N N . SER B 2 100 ? 119.100 92.952 100.207 1.00 117.85 85 SER K N 1
ATOM 2322 C CA . SER B 2 100 ? 117.970 92.224 99.620 1.00 117.85 85 SER K CA 1
ATOM 2323 C C . SER B 2 100 ? 118.398 91.416 98.396 1.00 117.85 85 SER K C 1
ATOM 2324 O O . SER B 2 100 ? 117.795 91.500 97.325 1.00 117.85 85 SER K O 1
ATOM 2327 N N . LEU B 2 101 ? 119.447 90.621 98.570 1.00 120.99 86 LEU K N 1
ATOM 2328 C CA . LEU B 2 101 ? 120.097 89.915 97.468 1.00 120.99 86 LEU K CA 1
ATOM 2329 C C . LEU B 2 101 ? 119.185 88.818 96.940 1.00 120.99 86 LEU K C 1
ATOM 2330 O O . LEU B 2 101 ? 119.004 87.782 97.579 1.00 120.99 86 LEU K O 1
ATOM 2335 N N . LYS B 2 102 ? 118.607 89.041 95.765 1.00 126.56 87 LYS K N 1
ATOM 2336 C CA . LYS B 2 102 ? 117.899 87.983 95.071 1.00 126.56 87 LYS K CA 1
ATOM 2337 C C . LYS B 2 102 ? 118.905 86.955 94.549 1.00 126.56 87 LYS K C 1
ATOM 2338 O O . LYS B 2 102 ? 120.099 87.244 94.446 1.00 126.56 87 LYS K O 1
ATOM 2344 N N . PRO B 2 103 ? 118.452 85.731 94.217 1.00 134.29 88 PRO K N 1
ATOM 2345 C CA . PRO B 2 103 ? 119.406 84.706 93.766 1.00 134.29 88 PRO K CA 1
ATOM 2346 C C . PRO B 2 103 ? 119.901 84.884 92.337 1.00 134.29 88 PRO K C 1
ATOM 2347 O O . PRO B 2 103 ? 120.478 83.954 91.765 1.00 134.29 88 PRO K O 1
ATOM 2351 N N . GLU B 2 104 ? 119.684 86.056 91.746 1.00 133.44 89 GLU K N 1
ATOM 2352 C CA . GLU B 2 104 ? 120.174 86.362 90.409 1.00 133.44 89 GLU K CA 1
ATOM 2353 C C . GLU B 2 104 ? 121.483 87.141 90.416 1.00 133.44 89 GLU K C 1
ATOM 2354 O O . GLU B 2 104 ? 122.056 87.368 89.347 1.00 133.44 89 GLU K O 1
ATOM 2360 N N . ASP B 2 105 ? 121.974 87.549 91.586 1.00 126.16 90 ASP K N 1
ATOM 2361 C CA . ASP B 2 105 ? 123.159 88.389 91.689 1.00 126.16 90 ASP K CA 1
ATOM 2362 C C . ASP B 2 105 ? 124.443 87.584 91.841 1.00 126.16 90 ASP K C 1
ATOM 2363 O O . ASP B 2 105 ? 125.458 88.131 92.284 1.00 126.16 90 ASP K O 1
ATOM 2368 N N . THR B 2 106 ? 124.425 86.303 91.479 1.00 130.97 91 THR K N 1
ATOM 2369 C CA . THR B 2 106 ? 125.614 85.467 91.596 1.00 130.97 91 THR K CA 1
ATOM 2370 C C . THR B 2 106 ? 126.629 85.767 90.494 1.00 130.97 91 THR K C 1
ATOM 2371 O O . THR B 2 106 ? 126.611 85.156 89.421 1.00 130.97 91 THR K O 1
ATOM 2375 N N . ALA B 2 107 ? 127.533 86.707 90.759 1.00 120.11 92 ALA K N 1
ATOM 2376 C CA . ALA B 2 107 ? 128.470 87.150 89.739 1.00 120.11 92 ALA K CA 1
ATOM 2377 C C . ALA B 2 107 ? 129.678 87.793 90.400 1.00 120.11 92 ALA K C 1
ATOM 2378 O O . ALA B 2 107 ? 129.643 88.167 91.574 1.00 120.11 92 ALA K O 1
ATOM 2380 N N . VAL B 2 108 ? 130.752 87.907 89.625 1.00 112.81 93 VAL K N 1
ATOM 2381 C CA . VAL B 2 108 ? 131.962 88.586 90.071 1.00 112.81 93 VAL K CA 1
ATOM 2382 C C . VAL B 2 108 ? 131.728 90.088 89.997 1.00 112.81 93 VAL K C 1
ATOM 2383 O O . VAL B 2 108 ? 131.080 90.579 89.068 1.00 112.81 93 VAL K O 1
ATOM 2387 N N . TYR B 2 109 ? 132.251 90.829 90.971 1.00 107.29 94 TYR K N 1
ATOM 2388 C CA . TYR B 2 109 ? 131.987 92.262 91.095 1.00 107.29 94 TYR K CA 1
ATOM 2389 C C . TYR B 2 109 ? 133.293 93.037 90.947 1.00 107.29 94 TYR K C 1
ATOM 2390 O O . TYR B 2 109 ? 133.961 93.340 91.937 1.00 107.29 94 TYR K O 1
ATOM 2399 N N . TYR B 2 110 ? 133.644 93.374 89.711 1.00 109.52 95 TYR K N 1
ATOM 2400 C CA . TYR B 2 110 ? 134.803 94.212 89.456 1.00 109.52 95 TYR K CA 1
ATOM 2401 C C . TYR B 2 110 ? 134.525 95.656 89.850 1.00 109.52 95 TYR K C 1
ATOM 2402 O O . TYR B 2 110 ? 133.389 96.131 89.792 1.00 109.52 95 TYR K O 1
ATOM 2411 N N . CYS B 2 111 ? 135.576 96.349 90.261 1.00 109.83 96 CYS K N 1
ATOM 2412 C CA . CYS B 2 111 ? 135.546 97.791 90.438 1.00 109.83 96 CYS K CA 1
ATOM 2413 C C . CYS B 2 111 ? 136.197 98.440 89.221 1.00 109.83 96 CYS K C 1
ATOM 2414 O O . CYS B 2 111 ? 136.772 97.762 88.368 1.00 109.83 96 CYS K O 1
ATOM 2417 N N . ALA B 2 112 ? 136.087 99.763 89.128 1.00 105.11 97 ALA K N 1
ATOM 2418 C CA . ALA B 2 112 ? 136.613 100.444 87.954 1.00 105.11 97 ALA K CA 1
ATOM 2419 C C . ALA B 2 112 ? 136.822 101.917 88.253 1.00 105.11 97 ALA K C 1
ATOM 2420 O O . ALA B 2 112 ? 136.152 102.492 89.112 1.00 105.11 97 ALA K O 1
ATOM 2422 N N . ILE B 2 113 ? 137.743 102.520 87.510 1.00 111.97 98 ILE K N 1
ATOM 2423 C CA . ILE B 2 113 ? 138.050 103.940 87.621 1.00 111.97 98 ILE K CA 1
ATOM 2424 C C . ILE B 2 113 ? 138.174 104.495 86.208 1.00 111.97 98 ILE K C 1
ATOM 2425 O O . ILE B 2 113 ? 138.630 103.798 85.295 1.00 111.97 98 ILE K O 1
ATOM 2430 N N . ASP B 2 114 ? 137.733 105.734 86.011 1.00 112.34 99 ASP K N 1
ATOM 2431 C CA . ASP B 2 114 ? 137.755 106.352 84.694 1.00 112.34 99 ASP K CA 1
ATOM 2432 C C . ASP B 2 114 ? 138.865 107.390 84.610 1.00 112.34 99 ASP K C 1
ATOM 2433 O O . ASP B 2 114 ? 139.122 108.124 85.568 1.00 112.34 99 ASP K O 1
ATOM 2438 N N . SER B 2 115 ? 139.525 107.439 83.455 1.00 114.46 100 SER K N 1
ATOM 2439 C CA . SER B 2 115 ? 140.606 108.385 83.220 1.00 114.46 100 SER K CA 1
ATOM 2440 C C . SER B 2 115 ? 140.115 109.806 82.984 1.00 114.46 100 SER K C 1
ATOM 2441 O O . SER B 2 115 ? 140.942 110.710 82.828 1.00 114.46 100 SER K O 1
ATOM 2444 N N . ASP B 2 116 ? 138.806 110.026 82.952 1.00 108.64 101 ASP K N 1
ATOM 2445 C CA . ASP B 2 116 ? 138.231 111.331 82.668 1.00 108.64 101 ASP K CA 1
ATOM 2446 C C . ASP B 2 116 ? 137.582 111.892 83.924 1.00 108.64 101 ASP K C 1
ATOM 2447 O O . ASP B 2 116 ? 136.987 111.152 84.712 1.00 108.64 101 ASP K O 1
ATOM 2452 N N . THR B 2 117 ? 137.702 113.204 84.105 1.00 112.17 102 THR K N 1
ATOM 2453 C CA . THR B 2 117 ? 137.066 113.894 85.215 1.00 112.17 102 THR K CA 1
ATOM 2454 C C . THR B 2 117 ? 135.786 114.602 84.803 1.00 112.17 102 THR K C 1
ATOM 2455 O O . THR B 2 117 ? 135.149 115.244 85.643 1.00 112.17 102 THR K O 1
ATOM 2459 N N . PHE B 2 118 ? 135.404 114.512 83.532 1.00 108.35 103 PHE K N 1
ATOM 2460 C CA . PHE B 2 118 ? 134.084 114.919 83.076 1.00 108.35 103 PHE K CA 1
ATOM 2461 C C . PHE B 2 118 ? 133.096 113.763 83.090 1.00 108.35 103 PHE K C 1
ATOM 2462 O O . PHE B 2 118 ? 132.016 113.878 82.503 1.00 108.35 103 PHE K O 1
ATOM 2470 N N . TYR B 2 119 ? 133.462 112.655 83.741 1.00 100.21 104 TYR K N 1
ATOM 2471 C CA . TYR B 2 119 ? 132.646 111.446 83.848 1.00 100.21 104 TYR K CA 1
ATOM 2472 C C . TYR B 2 119 ? 132.292 110.866 82.485 1.00 100.21 104 TYR K C 1
ATOM 2473 O O . TYR B 2 119 ? 131.234 110.262 82.316 1.00 100.21 104 TYR K O 1
ATOM 2482 N N . SER B 2 120 ? 133.182 111.015 81.508 1.00 93.64 105 SER K N 1
ATOM 2483 C CA . SER B 2 120 ? 132.950 110.429 80.197 1.00 93.64 105 SER K CA 1
ATOM 2484 C C . SER B 2 120 ? 133.101 108.916 80.183 1.00 93.64 105 SER K C 1
ATOM 2485 O O . SER B 2 120 ? 132.815 108.294 79.157 1.00 93.64 105 SER K O 1
ATOM 2488 N N . GLY B 2 121 ? 133.546 108.315 81.283 1.00 99.33 106 GLY K N 1
ATOM 2489 C CA . GLY B 2 121 ? 133.620 106.874 81.391 1.00 99.33 106 GLY K CA 1
ATOM 2490 C C . GLY B 2 121 ? 134.679 106.234 80.523 1.00 99.33 106 GLY K C 1
ATOM 2491 O O . GLY B 2 121 ? 134.364 105.452 79.622 1.00 99.33 106 GLY K O 1
ATOM 2492 N N . SER B 2 122 ? 135.943 106.558 80.784 1.00 108.33 107 SER K N 1
ATOM 2493 C CA . SER B 2 122 ? 137.065 105.915 80.109 1.00 108.33 107 SER K CA 1
ATOM 2494 C C . SER B 2 122 ? 137.722 104.968 81.109 1.00 108.33 107 SER K C 1
ATOM 2495 O O . SER B 2 122 ? 138.707 105.293 81.768 1.00 108.33 107 SER K O 1
ATOM 2498 N N . TYR B 2 123 ? 137.158 103.769 81.210 1.00 106.21 108 TYR K N 1
ATOM 2499 C CA . TYR B 2 123 ? 137.593 102.794 82.200 1.00 106.21 108 TYR K CA 1
ATOM 2500 C C . TYR B 2 123 ? 138.846 102.080 81.711 1.00 106.21 108 TYR K C 1
ATOM 2501 O O . TYR B 2 123 ? 138.822 101.410 80.674 1.00 106.21 108 TYR K O 1
ATOM 2510 N N . ASP B 2 124 ? 139.939 102.222 82.457 1.00 118.02 109 ASP K N 1
ATOM 2511 C CA . ASP B 2 124 ? 141.200 101.568 82.129 1.00 118.02 109 ASP K CA 1
ATOM 2512 C C . ASP B 2 124 ? 141.682 100.616 83.213 1.00 118.02 109 ASP K C 1
ATOM 2513 O O . ASP B 2 124 ? 142.073 99.484 82.902 1.00 118.02 109 ASP K O 1
ATOM 2518 N N . TYR B 2 125 ? 141.667 101.029 84.477 1.00 121.58 110 TYR K N 1
ATOM 2519 C CA . TYR B 2 125 ? 142.117 100.188 85.580 1.00 121.58 110 TYR K CA 1
ATOM 2520 C C . TYR B 2 125 ? 140.914 99.544 86.256 1.00 121.58 110 TYR K C 1
ATOM 2521 O O . TYR B 2 125 ? 139.992 100.244 86.683 1.00 121.58 110 TYR K O 1
ATOM 2530 N N . TRP B 2 126 ? 140.928 98.214 86.355 1.00 116.76 111 TRP K N 1
ATOM 2531 C CA . TRP B 2 126 ? 139.777 97.467 86.847 1.00 116.76 111 TRP K CA 1
ATOM 2532 C C . TRP B 2 126 ? 140.034 96.753 88.168 1.00 116.76 111 TRP K C 1
ATOM 2533 O O . TRP B 2 126 ? 139.343 97.007 89.157 1.00 116.76 111 TRP K O 1
ATOM 2544 N N . GLY B 2 127 ? 141.023 95.879 88.218 1.00 124.54 112 GLY K N 1
ATOM 2545 C CA . GLY B 2 127 ? 141.107 94.902 89.284 1.00 124.54 112 GLY K CA 1
ATOM 2546 C C . GLY B 2 127 ? 140.683 93.531 88.799 1.00 124.54 112 GLY K C 1
ATOM 2547 O O . GLY B 2 127 ? 140.430 93.302 87.613 1.00 124.54 112 GLY K O 1
ATOM 2548 N N . GLN B 2 128 ? 140.600 92.598 89.746 1.00 127.31 113 GLN K N 1
ATOM 2549 C CA . GLN B 2 128 ? 140.298 91.211 89.421 1.00 127.31 113 GLN K CA 1
ATOM 2550 C C . GLN B 2 128 ? 138.945 90.746 89.937 1.00 127.31 113 GLN K C 1
ATOM 2551 O O . GLN B 2 128 ? 138.539 89.618 89.636 1.00 127.31 113 GLN K O 1
ATOM 2557 N N . GLY B 2 129 ? 138.237 91.572 90.702 1.00 125.25 114 GLY K N 1
ATOM 2558 C CA . GLY B 2 129 ? 136.908 91.223 91.166 1.00 125.25 114 GLY K CA 1
ATOM 2559 C C . GLY B 2 129 ? 136.885 90.228 92.306 1.00 125.25 114 GLY K C 1
ATOM 2560 O O . GLY B 2 129 ? 137.888 89.567 92.590 1.00 125.25 114 GLY K O 1
ATOM 2561 N N . THR B 2 130 ? 135.737 90.120 92.973 1.00 123.83 115 THR K N 1
ATOM 2562 C CA . THR B 2 130 ? 135.523 89.153 94.042 1.00 123.83 115 THR K CA 1
ATOM 2563 C C . THR B 2 130 ? 134.270 88.358 93.721 1.00 123.83 115 THR K C 1
ATOM 2564 O O . THR B 2 130 ? 133.195 88.940 93.555 1.00 123.83 115 THR K O 1
ATOM 2568 N N . GLN B 2 131 ? 134.410 87.040 93.626 1.00 126.65 116 GLN K N 1
ATOM 2569 C CA . GLN B 2 131 ? 133.264 86.185 93.350 1.00 126.65 116 GLN K CA 1
ATOM 2570 C C . GLN B 2 131 ? 132.267 86.265 94.499 1.00 126.65 116 GLN K C 1
ATOM 2571 O O . GLN B 2 131 ? 132.598 85.953 95.646 1.00 126.65 116 GLN K O 1
ATOM 2577 N N . VAL B 2 132 ? 131.052 86.707 94.192 1.00 123.57 117 VAL K N 1
ATOM 2578 C CA . VAL B 2 132 ? 129.990 86.870 95.179 1.00 123.57 117 VAL K CA 1
ATOM 2579 C C . VAL B 2 132 ? 128.809 86.049 94.681 1.00 123.57 117 VAL K C 1
ATOM 2580 O O . VAL B 2 132 ? 128.059 86.488 93.802 1.00 123.57 117 VAL K O 1
ATOM 2584 N N . THR B 2 133 ? 128.647 84.849 95.225 1.00 134.44 118 THR K N 1
ATOM 2585 C CA . THR B 2 133 ? 127.578 83.951 94.823 1.00 134.44 118 THR K CA 1
ATOM 2586 C C . THR B 2 133 ? 126.508 83.883 95.904 1.00 134.44 118 THR K C 1
ATOM 2587 O O . THR B 2 133 ? 126.785 84.047 97.095 1.00 134.44 118 THR K O 1
ATOM 2591 N N . VAL B 2 134 ? 125.273 83.669 95.467 1.00 138.41 119 VAL K N 1
ATOM 2592 C CA . VAL B 2 134 ? 124.128 83.513 96.354 1.00 138.41 119 VAL K CA 1
ATOM 2593 C C . VAL B 2 134 ? 123.504 82.150 96.066 1.00 138.41 119 VAL K C 1
ATOM 2594 O O . VAL B 2 134 ? 122.892 81.932 95.012 1.00 138.41 119 VAL K O 1
ATOM 2598 N N . SER B 2 135 ? 123.695 81.218 97.000 1.00 138.86 120 SER K N 1
ATOM 2599 C CA . SER B 2 135 ? 123.232 79.831 96.896 1.00 138.86 120 SER K CA 1
ATOM 2600 C C . SER B 2 135 ? 123.703 79.143 95.618 1.00 138.86 120 SER K C 1
ATOM 2601 O O . SER B 2 135 ? 122.972 79.075 94.630 1.00 138.86 120 SER K O 1
ATOM 2604 N N . ASP C 3 2 ? 133.462 143.142 87.086 1.00 85.68 2 ASP L N 1
ATOM 2605 C CA . ASP C 3 2 ? 134.803 142.700 87.445 1.00 85.68 2 ASP L CA 1
ATOM 2606 C C . ASP C 3 2 ? 134.749 141.715 88.602 1.00 85.68 2 ASP L C 1
ATOM 2607 O O . ASP C 3 2 ? 135.714 141.008 88.872 1.00 85.68 2 ASP L O 1
ATOM 2612 N N . ILE C 3 3 ? 133.613 141.683 89.289 1.00 76.81 3 ILE L N 1
ATOM 2613 C CA . ILE C 3 3 ? 133.410 140.751 90.391 1.00 76.81 3 ILE L CA 1
ATOM 2614 C C . ILE C 3 3 ? 133.019 139.400 89.812 1.00 76.81 3 ILE L C 1
ATOM 2615 O O . ILE C 3 3 ? 131.926 139.244 89.260 1.00 76.81 3 ILE L O 1
ATOM 2620 N N . GLN C 3 4 ? 133.911 138.424 89.928 1.00 84.55 4 GLN L N 1
ATOM 2621 C CA . GLN C 3 4 ? 133.610 137.081 89.465 1.00 84.55 4 GLN L CA 1
ATOM 2622 C C . GLN C 3 4 ? 132.560 136.445 90.361 1.00 84.55 4 GLN L C 1
ATOM 2623 O O . GLN C 3 4 ? 132.401 136.814 91.526 1.00 84.55 4 GLN L O 1
ATOM 2629 N N . MET C 3 5 ? 131.836 135.482 89.803 1.00 82.18 5 MET L N 1
ATOM 2630 C CA . MET C 3 5 ? 130.741 134.830 90.514 1.00 82.18 5 MET L CA 1
ATOM 2631 C C . MET C 3 5 ? 130.684 133.382 90.040 1.00 82.18 5 MET L C 1
ATOM 2632 O O . MET C 3 5 ? 130.115 133.092 88.986 1.00 82.18 5 MET L O 1
ATOM 2637 N N . THR C 3 6 ? 131.279 132.482 90.815 1.00 78.18 6 THR L N 1
ATOM 2638 C CA . THR C 3 6 ? 131.387 131.080 90.443 1.00 78.18 6 THR L CA 1
ATOM 2639 C C . THR C 3 6 ? 130.252 130.290 91.073 1.00 78.18 6 THR L C 1
ATOM 2640 O O . THR C 3 6 ? 130.031 130.370 92.285 1.00 78.18 6 THR L O 1
ATOM 2644 N N . GLN C 3 7 ? 129.546 129.526 90.250 1.00 73.01 7 GLN L N 1
ATOM 2645 C CA . GLN C 3 7 ? 128.427 128.700 90.683 1.00 73.01 7 GLN L CA 1
ATOM 2646 C C . GLN C 3 7 ? 128.824 127.253 90.427 1.00 73.01 7 GLN L C 1
ATOM 2647 O O . GLN C 3 7 ? 128.881 126.819 89.273 1.00 73.01 7 GLN L O 1
ATOM 2653 N N . SER C 3 8 ? 129.108 126.506 91.505 1.00 77.33 8 SER L N 1
ATOM 2654 C CA . SER C 3 8 ? 129.865 125.265 91.346 1.00 77.33 8 SER L CA 1
ATOM 2655 C C . SER C 3 8 ? 129.063 124.125 90.727 1.00 77.33 8 SER L C 1
ATOM 2656 O O . SER C 3 8 ? 129.473 123.613 89.669 1.00 77.33 8 SER L O 1
ATOM 2659 N N . PRO C 3 9 ? 127.932 123.663 91.309 1.00 72.32 9 PRO L N 1
ATOM 2660 C CA . PRO C 3 9 ? 127.440 122.358 90.821 1.00 72.32 9 PRO L CA 1
ATOM 2661 C C . PRO C 3 9 ? 126.717 122.461 89.481 1.00 72.32 9 PRO L C 1
ATOM 2662 O O . PRO C 3 9 ? 125.500 122.424 89.384 1.00 72.32 9 PRO L O 1
ATOM 2666 N N . SER C 3 10 ? 127.510 122.526 88.408 1.00 73.10 10 SER L N 1
ATOM 2667 C CA . SER C 3 10 ? 127.049 122.958 87.089 1.00 73.10 10 SER L CA 1
ATOM 2668 C C . SER C 3 10 ? 125.931 122.109 86.499 1.00 73.10 10 SER L C 1
ATOM 2669 O O . SER C 3 10 ? 125.357 122.511 85.483 1.00 73.10 10 SER L O 1
ATOM 2672 N N . SER C 3 11 ? 125.615 120.959 87.087 1.00 73.05 11 SER L N 1
ATOM 2673 C CA . SER C 3 11 ? 124.451 120.183 86.673 1.00 73.05 11 SER L CA 1
ATOM 2674 C C . SER C 3 11 ? 124.077 119.253 87.811 1.00 73.05 11 SER L C 1
ATOM 2675 O O . SER C 3 11 ? 124.873 118.387 88.181 1.00 73.05 11 SER L O 1
ATOM 2678 N N . LEU C 3 12 ? 122.884 119.427 88.364 1.00 79.11 12 LEU L N 1
ATOM 2679 C CA . LEU C 3 12 ? 122.370 118.527 89.384 1.00 79.11 12 LEU L CA 1
ATOM 2680 C C . LEU C 3 12 ? 121.399 117.543 88.758 1.00 79.11 12 LEU L C 1
ATOM 2681 O O . LEU C 3 12 ? 120.680 117.877 87.813 1.00 79.11 12 LEU L O 1
ATOM 2686 N N . SER C 3 13 ? 121.383 116.331 89.292 1.00 80.64 13 SER L N 1
ATOM 2687 C CA . SER C 3 13 ? 120.393 115.328 88.942 1.00 80.64 13 SER L CA 1
ATOM 2688 C C . SER C 3 13 ? 119.636 114.961 90.205 1.00 80.64 13 SER L C 1
ATOM 2689 O O . SER C 3 13 ? 120.247 114.602 91.215 1.00 80.64 13 SER L O 1
ATOM 2692 N N . ALA C 3 14 ? 118.312 115.067 90.155 1.00 81.00 14 ALA L N 1
ATOM 2693 C CA . ALA C 3 14 ? 117.495 114.774 91.319 1.00 81.00 14 ALA L CA 1
ATOM 2694 C C . ALA C 3 14 ? 116.117 114.333 90.858 1.00 81.00 14 ALA L C 1
ATOM 2695 O O . ALA C 3 14 ? 115.729 114.545 89.707 1.00 81.00 14 ALA L O 1
ATOM 2697 N N . SER C 3 15 ? 115.385 113.708 91.771 1.00 86.25 15 SER L N 1
ATOM 2698 C CA . SER C 3 15 ? 114.049 113.203 91.502 1.00 86.25 15 SER L CA 1
ATOM 2699 C C . SER C 3 15 ? 113.029 113.979 92.324 1.00 86.25 15 SER L C 1
ATOM 2700 O O . SER C 3 15 ? 113.376 114.744 93.226 1.00 86.25 15 SER L O 1
ATOM 2703 N N . VAL C 3 16 ? 111.757 113.767 91.993 1.00 82.65 16 VAL L N 1
ATOM 2704 C CA . VAL C 3 16 ? 110.668 114.552 92.564 1.00 82.65 16 VAL L CA 1
ATOM 2705 C C . VAL C 3 16 ? 110.573 114.288 94.060 1.00 82.65 16 VAL L C 1
ATOM 2706 O O . VAL C 3 16 ? 110.258 113.173 94.491 1.00 82.65 16 VAL L O 1
ATOM 2710 N N . GLY C 3 17 ? 110.835 115.316 94.857 1.00 87.85 17 GLY L N 1
ATOM 2711 C CA . GLY C 3 17 ? 110.800 115.212 96.300 1.00 87.85 17 GLY L CA 1
ATOM 2712 C C . GLY C 3 17 ? 112.150 115.323 96.968 1.00 87.85 17 GLY L C 1
ATOM 2713 O O . GLY C 3 17 ? 112.207 115.373 98.201 1.00 87.85 17 GLY L O 1
ATOM 2714 N N . ASP C 3 18 ? 113.237 115.365 96.202 1.00 89.45 18 ASP L N 1
ATOM 2715 C CA . ASP C 3 18 ? 114.555 115.513 96.792 1.00 89.45 18 ASP L CA 1
ATOM 2716 C C . ASP C 3 18 ? 114.758 116.941 97.287 1.00 89.45 18 ASP L C 1
ATOM 2717 O O . ASP C 3 18 ? 113.953 117.840 97.037 1.00 89.45 18 ASP L O 1
ATOM 2722 N N . ARG C 3 19 ? 115.863 117.145 97.994 1.00 90.52 19 ARG L N 1
ATOM 2723 C CA . ARG C 3 19 ? 116.249 118.458 98.495 1.00 90.52 19 ARG L CA 1
ATOM 2724 C C . ARG C 3 19 ? 117.581 118.823 97.858 1.00 90.52 19 ARG L C 1
ATOM 2725 O O . ARG C 3 19 ? 118.621 118.262 98.219 1.00 90.52 19 ARG L O 1
ATOM 2733 N N . VAL C 3 20 ? 117.550 119.750 96.909 1.00 81.68 20 VAL L N 1
ATOM 2734 C CA . VAL C 3 20 ? 118.740 120.149 96.186 1.00 81.68 20 VAL L CA 1
ATOM 2735 C C . VAL C 3 20 ? 119.313 121.397 96.837 1.00 81.68 20 VAL L C 1
ATOM 2736 O O . VAL C 3 20 ? 118.638 122.115 97.578 1.00 81.68 20 VAL L O 1
ATOM 2740 N N . THR C 3 21 ? 120.584 121.661 96.559 1.00 74.48 21 THR L N 1
ATOM 2741 C CA . THR C 3 21 ? 121.259 122.822 97.116 1.00 74.48 21 THR L CA 1
ATOM 2742 C C . THR C 3 21 ? 122.281 123.312 96.107 1.00 74.48 21 THR L C 1
ATOM 2743 O O . THR C 3 21 ? 123.177 122.561 95.713 1.00 74.48 21 THR L O 1
ATOM 2747 N N . ILE C 3 22 ? 122.139 124.565 95.696 1.00 67.32 22 ILE L N 1
ATOM 2748 C CA . ILE C 3 22 ? 123.026 125.195 94.730 1.00 67.32 22 ILE L CA 1
ATOM 2749 C C . ILE C 3 22 ? 123.775 126.297 95.455 1.00 67.32 22 ILE L C 1
ATOM 2750 O O . ILE C 3 22 ? 123.155 127.125 96.128 1.00 67.32 22 ILE L O 1
ATOM 2755 N N . THR C 3 23 ? 125.094 126.314 95.322 1.00 71.83 23 THR L N 1
ATOM 2756 C CA . THR C 3 23 ? 125.915 127.300 96.006 1.00 71.83 23 THR L CA 1
ATOM 2757 C C . THR C 3 23 ? 126.599 128.208 94.993 1.00 71.83 23 THR L C 1
ATOM 2758 O O . THR C 3 23 ? 126.650 127.922 93.796 1.00 71.83 23 THR L O 1
ATOM 2762 N N . CYS C 3 24 ? 127.129 129.319 95.498 1.00 74.32 24 CYS L N 1
ATOM 2763 C CA . CYS C 3 24 ? 127.583 130.408 94.645 1.00 74.32 24 CYS L CA 1
ATOM 2764 C C . CYS C 3 24 ? 128.507 131.294 95.465 1.00 74.32 24 CYS L C 1
ATOM 2765 O O . CYS C 3 24 ? 128.159 131.670 96.586 1.00 74.32 24 CYS L O 1
ATOM 2768 N N . ARG C 3 25 ? 129.675 131.623 94.919 1.00 82.22 25 ARG L N 1
ATOM 2769 C CA . ARG C 3 25 ? 130.720 132.294 95.683 1.00 82.22 25 ARG L CA 1
ATOM 2770 C C . ARG C 3 25 ? 131.238 133.503 94.919 1.00 82.22 25 ARG L C 1
ATOM 2771 O O . ARG C 3 25 ? 131.509 133.414 93.718 1.00 82.22 25 ARG L O 1
ATOM 2779 N N . ALA C 3 26 ? 131.381 134.625 95.620 1.00 75.29 26 ALA L N 1
ATOM 2780 C CA . ALA C 3 26 ? 131.769 135.891 95.017 1.00 75.29 26 ALA L CA 1
ATOM 2781 C C . ALA C 3 26 ? 133.271 136.121 95.117 1.00 75.29 26 ALA L C 1
ATOM 2782 O O . ALA C 3 26 ? 133.919 135.717 96.085 1.00 75.29 26 ALA L O 1
ATOM 2784 N N . SER C 3 27 ? 133.820 136.784 94.097 1.00 77.73 27 SER L N 1
ATOM 2785 C CA . SER C 3 27 ? 135.226 137.172 94.123 1.00 77.73 27 SER L CA 1
ATOM 2786 C C . SER C 3 27 ? 135.501 138.159 95.248 1.00 77.73 27 SER L C 1
ATOM 2787 O O . SER C 3 27 ? 136.238 137.858 96.193 1.00 77.73 27 SER L O 1
ATOM 2790 N N . GLN C 3 28 ? 134.906 139.345 95.168 1.00 75.35 28 GLN L N 1
ATOM 2791 C CA . GLN C 3 28 ? 134.994 140.324 96.241 1.00 75.35 28 GLN L CA 1
ATOM 2792 C C . GLN C 3 28 ? 133.987 139.960 97.323 1.00 75.35 28 GLN L C 1
ATOM 2793 O O . GLN C 3 28 ? 133.376 138.890 97.308 1.00 75.35 28 GLN L O 1
ATOM 2799 N N . SER C 3 29 ? 133.794 140.858 98.278 1.00 72.54 29 SER L N 1
ATOM 2800 C CA . SER C 3 29 ? 132.809 140.665 99.332 1.00 72.54 29 SER L CA 1
ATOM 2801 C C . SER C 3 29 ? 131.688 141.667 99.105 1.00 72.54 29 SER L C 1
ATOM 2802 O O . SER C 3 29 ? 131.644 142.730 99.718 1.00 72.54 29 SER L O 1
ATOM 2805 N N . VAL C 3 30 ? 130.772 141.317 98.203 1.00 68.54 30 VAL L N 1
ATOM 2806 C CA . VAL C 3 30 ? 129.518 142.045 98.141 1.00 68.54 30 VAL L CA 1
ATOM 2807 C C . VAL C 3 30 ? 128.733 141.789 99.420 1.00 68.54 30 VAL L C 1
ATOM 2808 O O . VAL C 3 30 ? 128.944 140.800 100.131 1.00 68.54 30 VAL L O 1
ATOM 2812 N N . SER C 3 31 ? 127.807 142.689 99.715 1.00 67.47 31 SER L N 1
ATOM 2813 C CA . SER C 3 31 ? 126.957 142.511 100.881 1.00 67.47 31 SER L CA 1
ATOM 2814 C C . SER C 3 31 ? 125.887 141.490 100.524 1.00 67.47 31 SER L C 1
ATOM 2815 O O . SER C 3 31 ? 125.963 140.809 99.499 1.00 67.47 31 SER L O 1
ATOM 2818 N N . SER C 3 32 ? 124.856 141.363 101.352 1.00 68.41 32 SER L N 1
ATOM 2819 C CA . SER C 3 32 ? 123.800 140.395 101.072 1.00 68.41 32 SER L CA 1
ATOM 2820 C C . SER C 3 32 ? 122.910 140.900 99.935 1.00 68.41 32 SER L C 1
ATOM 2821 O O . SER C 3 32 ? 121.710 141.110 100.087 1.00 68.41 32 SER L O 1
ATOM 2824 N N . ALA C 3 33 ? 123.533 141.104 98.774 1.00 60.96 33 ALA L N 1
ATOM 2825 C CA . ALA C 3 33 ? 122.842 141.536 97.565 1.00 60.96 33 ALA L CA 1
ATOM 2826 C C . ALA C 3 33 ? 123.213 140.565 96.457 1.00 60.96 33 ALA L C 1
ATOM 2827 O O . ALA C 3 33 ? 124.082 140.849 95.632 1.00 60.96 33 ALA L O 1
ATOM 2829 N N . VAL C 3 34 ? 122.531 139.421 96.431 1.00 59.26 34 VAL L N 1
ATOM 2830 C CA . VAL C 3 34 ? 122.559 138.503 95.302 1.00 59.26 34 VAL L CA 1
ATOM 2831 C C . VAL C 3 34 ? 121.134 138.032 95.069 1.00 59.26 34 VAL L C 1
ATOM 2832 O O . VAL C 3 34 ? 120.312 137.996 95.988 1.00 59.26 34 VAL L O 1
ATOM 2836 N N . ALA C 3 35 ? 120.835 137.703 93.823 1.00 58.02 35 ALA L N 1
ATOM 2837 C CA . ALA C 3 35 ? 119.517 137.237 93.442 1.00 58.02 35 ALA L CA 1
ATOM 2838 C C . ALA C 3 35 ? 119.639 135.897 92.741 1.00 58.02 35 ALA L C 1
ATOM 2839 O O . ALA C 3 35 ? 120.664 135.593 92.130 1.00 58.02 35 ALA L O 1
ATOM 2841 N N . TRP C 3 36 ? 118.589 135.096 92.838 1.00 58.52 36 TRP L N 1
ATOM 2842 C CA . TRP C 3 36 ? 118.539 133.789 92.208 1.00 58.52 36 TRP L CA 1
ATOM 2843 C C . TRP C 3 36 ? 117.398 133.763 91.209 1.00 58.52 36 TRP L C 1
ATOM 2844 O O . TRP C 3 36 ? 116.308 134.260 91.492 1.00 58.52 36 TRP L O 1
ATOM 2855 N N . TYR C 3 37 ? 117.649 133.186 90.044 1.00 55.87 37 TYR L N 1
ATOM 2856 C CA . TYR C 3 37 ? 116.674 133.174 88.969 1.00 55.87 37 TYR L CA 1
ATOM 2857 C C . TYR C 3 37 ? 116.366 131.744 88.557 1.00 55.87 37 TYR L C 1
ATOM 2858 O O . TYR C 3 37 ? 117.016 130.793 88.987 1.00 55.87 37 TYR L O 1
ATOM 2867 N N . GLN C 3 38 ? 115.346 131.604 87.719 1.00 60.04 38 GLN L N 1
ATOM 2868 C CA . GLN C 3 38 ? 114.970 130.316 87.156 1.00 60.04 38 GLN L CA 1
ATOM 2869 C C . GLN C 3 38 ? 114.551 130.555 85.719 1.00 60.04 38 GLN L C 1
ATOM 2870 O O . GLN C 3 38 ? 113.641 131.348 85.464 1.00 60.04 38 GLN L O 1
ATOM 2876 N N . GLN C 3 39 ? 115.221 129.901 84.783 1.00 63.57 39 GLN L N 1
ATOM 2877 C CA . GLN C 3 39 ? 114.930 130.077 83.365 1.00 63.57 39 GLN L CA 1
ATOM 2878 C C . GLN C 3 39 ? 114.518 128.735 82.778 1.00 63.57 39 GLN L C 1
ATOM 2879 O O . GLN C 3 39 ? 115.369 127.897 82.474 1.00 63.57 39 GLN L O 1
ATOM 2885 N N . LYS C 3 40 ? 113.216 128.530 82.624 1.00 72.19 40 LYS L N 1
ATOM 2886 C CA . LYS C 3 40 ? 112.746 127.390 81.864 1.00 72.19 40 LYS L CA 1
ATOM 2887 C C . LYS C 3 40 ? 113.126 127.577 80.398 1.00 72.19 40 LYS L C 1
ATOM 2888 O O . LYS C 3 40 ? 113.118 128.701 79.892 1.00 72.19 40 LYS L O 1
ATOM 2890 N N . PRO C 3 41 ? 113.491 126.498 79.706 1.00 79.65 41 PRO L N 1
ATOM 2891 C CA . PRO C 3 41 ? 114.028 126.631 78.341 1.00 79.65 41 PRO L CA 1
ATOM 2892 C C . PRO C 3 41 ? 113.013 127.231 77.383 1.00 79.65 41 PRO L C 1
ATOM 2893 O O . PRO C 3 41 ? 111.903 126.720 77.222 1.00 79.65 41 PRO L O 1
ATOM 2897 N N . GLY C 3 42 ? 113.406 128.336 76.747 1.00 81.84 42 GLY L N 1
ATOM 2898 C CA . GLY C 3 42 ? 112.578 129.056 75.817 1.00 81.84 42 GLY L CA 1
ATOM 2899 C C . GLY C 3 42 ? 111.996 130.342 76.369 1.00 81.84 42 GLY L C 1
ATOM 2900 O O . GLY C 3 42 ? 111.623 131.225 75.590 1.00 81.84 42 GLY L O 1
ATOM 2901 N N . LYS C 3 43 ? 111.910 130.469 77.688 1.00 77.70 43 LYS L N 1
ATOM 2902 C CA . LYS C 3 43 ? 111.305 131.627 78.321 1.00 77.70 43 LYS L CA 1
ATOM 2903 C C . LYS C 3 43 ? 112.377 132.516 78.945 1.00 77.70 43 LYS L C 1
ATOM 2904 O O . LYS C 3 43 ? 113.573 132.224 78.899 1.00 77.70 43 LYS L O 1
ATOM 2906 N N . ALA C 3 44 ? 111.933 133.618 79.533 1.00 69.60 44 ALA L N 1
ATOM 2907 C CA . ALA C 3 44 ? 112.757 134.594 80.226 1.00 69.60 44 ALA L CA 1
ATOM 2908 C C . ALA C 3 44 ? 112.946 134.187 81.678 1.00 69.60 44 ALA L C 1
ATOM 2909 O O . ALA C 3 44 ? 112.168 133.393 82.211 1.00 69.60 44 ALA L O 1
ATOM 2911 N N . PRO C 3 45 ? 113.981 134.693 82.345 1.00 60.57 45 PRO L N 1
ATOM 2912 C CA . PRO C 3 45 ? 114.180 134.361 83.759 1.00 60.57 45 PRO L CA 1
ATOM 2913 C C . PRO C 3 45 ? 113.056 134.893 84.635 1.00 60.57 45 PRO L C 1
ATOM 2914 O O . PRO C 3 45 ? 112.207 135.682 84.219 1.00 60.57 45 PRO L O 1
ATOM 2918 N N . LYS C 3 46 ? 113.063 134.433 85.880 1.00 62.93 46 LYS L N 1
ATOM 2919 C CA . LYS C 3 46 ? 112.080 134.833 86.875 1.00 62.93 46 LYS L CA 1
ATOM 2920 C C . LYS C 3 46 ? 112.796 135.003 88.200 1.00 62.93 46 LYS L C 1
ATOM 2921 O O . LYS C 3 46 ? 113.602 134.152 88.577 1.00 62.93 46 LYS L O 1
ATOM 2927 N N . LEU C 3 47 ? 112.512 136.093 88.899 1.00 59.92 47 LEU L N 1
ATOM 2928 C CA . LEU C 3 47 ? 113.150 136.328 90.184 1.00 59.92 47 LEU L CA 1
ATOM 2929 C C . LEU C 3 47 ? 112.599 135.365 91.224 1.00 59.92 47 LEU L C 1
ATOM 2930 O O . LEU C 3 47 ? 111.388 135.154 91.310 1.00 59.92 47 LEU L O 1
ATOM 2935 N N . LEU C 3 48 ? 113.493 134.767 92.004 1.00 58.87 48 LEU L N 1
ATOM 2936 C CA . LEU C 3 48 ? 113.126 133.874 93.095 1.00 58.87 48 LEU L CA 1
ATOM 2937 C C . LEU C 3 48 ? 113.531 134.419 94.451 1.00 58.87 48 LEU L C 1
ATOM 2938 O O . LEU C 3 48 ? 112.692 134.523 95.349 1.00 58.87 48 LEU L O 1
ATOM 2943 N N . ILE C 3 49 ? 114.797 134.764 94.624 1.00 58.93 49 ILE L N 1
ATOM 2944 C CA . ILE C 3 49 ? 115.319 135.300 95.871 1.00 58.93 49 ILE L CA 1
ATOM 2945 C C . ILE C 3 49 ? 115.904 136.669 95.573 1.00 58.93 49 ILE L C 1
ATOM 2946 O O . ILE C 3 49 ? 116.491 136.879 94.509 1.00 58.93 49 ILE L O 1
ATOM 2951 N N . TYR C 3 50 ? 115.720 137.607 96.490 1.00 63.93 50 TYR L N 1
ATOM 2952 C CA . TYR C 3 50 ? 116.427 138.872 96.436 1.00 63.93 50 TYR L CA 1
ATOM 2953 C C . TYR C 3 50 ? 116.955 139.178 97.827 1.00 63.93 50 TYR L C 1
ATOM 2954 O O . TYR C 3 50 ? 116.469 138.640 98.823 1.00 63.93 50 TYR L O 1
ATOM 2963 N N . SER C 3 51 ? 117.978 140.031 97.877 1.00 62.06 51 SER L N 1
ATOM 2964 C CA . SER C 3 51 ? 118.730 140.326 99.099 1.00 62.06 51 SER L CA 1
ATOM 2965 C C . SER C 3 51 ? 119.311 139.064 99.732 1.00 62.06 51 SER L C 1
ATOM 2966 O O . SER C 3 51 ? 119.500 139.003 100.948 1.00 62.06 51 SER L O 1
ATOM 2969 N N . ALA C 3 52 ? 119.530 138.038 98.906 1.00 66.43 52 ALA L N 1
ATOM 2970 C CA . ALA C 3 52 ? 120.265 136.809 99.196 1.00 66.43 52 ALA L CA 1
ATOM 2971 C C . ALA C 3 52 ? 119.540 135.865 100.144 1.00 66.43 52 ALA L C 1
ATOM 2972 O O . ALA C 3 52 ? 119.954 134.713 100.293 1.00 66.43 52 ALA L O 1
ATOM 2974 N N . SER C 3 53 ? 118.462 136.317 100.780 1.00 68.86 53 SER L N 1
ATOM 2975 C CA . SER C 3 53 ? 117.665 135.424 101.616 1.00 68.86 53 SER L CA 1
ATOM 2976 C C . SER C 3 53 ? 116.164 135.604 101.487 1.00 68.86 53 SER L C 1
ATOM 2977 O O . SER C 3 53 ? 115.430 134.656 101.779 1.00 68.86 53 SER L O 1
ATOM 2980 N N . SER C 3 54 ? 115.670 136.761 101.060 1.00 65.98 54 SER L N 1
ATOM 2981 C CA . SER C 3 54 ? 114.251 137.067 101.136 1.00 65.98 54 SER L CA 1
ATOM 2982 C C . SER C 3 54 ? 113.525 136.516 99.920 1.00 65.98 54 SER L C 1
ATOM 2983 O O . SER C 3 54 ? 113.922 136.773 98.782 1.00 65.98 54 SER L O 1
ATOM 2986 N N . LEU C 3 55 ? 112.454 135.774 100.169 1.00 69.12 55 LEU L N 1
ATOM 2987 C CA . LEU C 3 55 ? 111.695 135.135 99.106 1.00 69.12 55 LEU L CA 1
ATOM 2988 C C . LEU C 3 55 ? 110.839 136.167 98.386 1.00 69.12 55 LEU L C 1
ATOM 2989 O O . LEU C 3 55 ? 110.135 136.953 99.024 1.00 69.12 55 LEU L O 1
ATOM 2994 N N . TYR C 3 56 ? 110.902 136.166 97.060 1.00 69.97 56 TYR L N 1
ATOM 2995 C CA . TYR C 3 56 ? 110.077 137.062 96.265 1.00 69.97 56 TYR L CA 1
ATOM 2996 C C . TYR C 3 56 ? 108.607 136.684 96.397 1.00 69.97 56 TYR L C 1
ATOM 2997 O O . TYR C 3 56 ? 108.261 135.526 96.637 1.00 69.97 56 TYR L O 1
ATOM 3006 N N . SER C 3 57 ? 107.734 137.676 96.243 1.00 78.83 57 SER L N 1
ATOM 3007 C CA . SER C 3 57 ? 106.303 137.474 96.451 1.00 78.83 57 SER L CA 1
ATOM 3008 C C . SER C 3 57 ? 105.670 136.957 95.167 1.00 78.83 57 SER L C 1
ATOM 3009 O O . SER C 3 57 ? 105.433 137.724 94.229 1.00 78.83 57 SER L O 1
ATOM 3012 N N . GLY C 3 58 ? 105.380 135.662 95.126 1.00 81.01 58 GLY L N 1
ATOM 3013 C CA . GLY C 3 58 ? 104.747 135.076 93.963 1.00 81.01 58 GLY L CA 1
ATOM 3014 C C . GLY C 3 58 ? 105.276 133.695 93.643 1.00 81.01 58 GLY L C 1
ATOM 3015 O O . GLY C 3 58 ? 104.711 132.979 92.811 1.00 81.01 58 GLY L O 1
ATOM 3016 N N . VAL C 3 59 ? 106.364 133.312 94.300 1.00 78.09 59 VAL L N 1
ATOM 3017 C CA . VAL C 3 59 ? 106.977 132.005 94.090 1.00 78.09 59 VAL L CA 1
ATOM 3018 C C . VAL C 3 59 ? 106.674 131.127 95.299 1.00 78.09 59 VAL L C 1
ATOM 3019 O O . VAL C 3 59 ? 106.474 131.651 96.405 1.00 78.09 59 VAL L O 1
ATOM 3023 N N . PRO C 3 60 ? 106.584 129.806 95.135 1.00 80.64 60 PRO L N 1
ATOM 3024 C CA . PRO C 3 60 ? 106.294 128.937 96.280 1.00 80.64 60 PRO L CA 1
ATOM 3025 C C . PRO C 3 60 ? 107.418 128.961 97.303 1.00 80.64 60 PRO L C 1
ATOM 3026 O O . PRO C 3 60 ? 108.560 129.310 97.007 1.00 80.64 60 PRO L O 1
ATOM 3030 N N . SER C 3 61 ? 107.073 128.582 98.529 1.00 83.88 61 SER L N 1
ATOM 3031 C CA . SER C 3 61 ? 107.963 128.739 99.668 1.00 83.88 61 SER L CA 1
ATOM 3032 C C . SER C 3 61 ? 108.926 127.576 99.856 1.00 83.88 61 SER L C 1
ATOM 3033 O O . SER C 3 61 ? 109.511 127.450 100.936 1.00 83.88 61 SER L O 1
ATOM 3036 N N . ARG C 3 62 ? 109.108 126.724 98.847 1.00 79.97 62 ARG L N 1
ATOM 3037 C CA . ARG C 3 62 ? 110.121 125.684 98.973 1.00 79.97 62 ARG L CA 1
ATOM 3038 C C . ARG C 3 62 ? 111.517 126.225 98.703 1.00 79.97 62 ARG L C 1
ATOM 3039 O O . ARG C 3 62 ? 112.490 125.719 99.270 1.00 79.97 62 ARG L O 1
ATOM 3047 N N . PHE C 3 63 ? 111.636 127.242 97.854 1.00 69.75 63 PHE L N 1
ATOM 3048 C CA . PHE C 3 63 ? 112.921 127.889 97.640 1.00 69.75 63 PHE L CA 1
ATOM 3049 C C . PHE C 3 63 ? 113.298 128.714 98.861 1.00 69.75 63 PHE L C 1
ATOM 3050 O O . PHE C 3 63 ? 112.460 129.408 99.441 1.00 69.75 63 PHE L O 1
ATOM 3058 N N . SER C 3 64 ? 114.569 128.653 99.244 1.00 75.99 64 SER L N 1
ATOM 3059 C CA . SER C 3 64 ? 115.029 129.406 100.406 1.00 75.99 64 SER L CA 1
ATOM 3060 C C . SER C 3 64 ? 116.528 129.608 100.299 1.00 75.99 64 SER L C 1
ATOM 3061 O O . SER C 3 64 ? 117.291 128.655 100.475 1.00 75.99 64 SER L O 1
ATOM 3064 N N . GLY C 3 65 ? 116.951 130.838 100.031 1.00 73.66 65 GLY L N 1
ATOM 3065 C CA . GLY C 3 65 ? 118.355 131.169 99.979 1.00 73.66 65 GLY L CA 1
ATOM 3066 C C . GLY C 3 65 ? 118.893 131.585 101.337 1.00 73.66 65 GLY L C 1
ATOM 3067 O O . GLY C 3 65 ? 118.152 131.867 102.271 1.00 73.66 65 GLY L O 1
ATOM 3068 N N . SER C 3 66 ? 120.219 131.617 101.429 1.00 76.02 66 SER L N 1
ATOM 3069 C CA . SER C 3 66 ? 120.886 132.081 102.635 1.00 76.02 66 SER L CA 1
ATOM 3070 C C . SER C 3 66 ? 122.275 132.572 102.264 1.00 76.02 66 SER L C 1
ATOM 3071 O O . SER C 3 66 ? 122.715 132.448 101.121 1.00 76.02 66 SER L O 1
ATOM 3074 N N . ARG C 3 67 ? 122.965 133.135 103.250 1.00 74.92 67 ARG L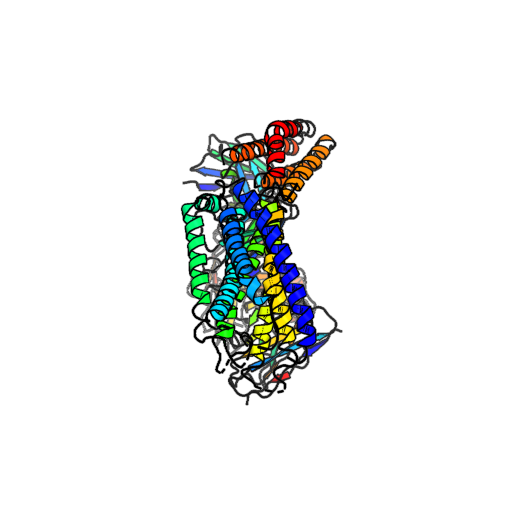 N 1
ATOM 3075 C CA . ARG C 3 67 ? 124.254 133.769 103.028 1.00 74.92 67 ARG L CA 1
ATOM 3076 C C . ARG C 3 67 ? 125.194 133.452 104.178 1.00 74.92 67 ARG L C 1
ATOM 3077 O O . ARG C 3 67 ? 124.791 133.479 105.344 1.00 74.92 67 ARG L O 1
ATOM 3085 N N . SER C 3 68 ? 126.448 133.156 103.844 1.00 80.82 68 SER L N 1
ATOM 3086 C CA . SER C 3 68 ? 127.498 132.938 104.838 1.00 80.82 68 SER L CA 1
ATOM 3087 C C . SER C 3 68 ? 128.779 133.556 104.290 1.00 80.82 68 SER L C 1
ATOM 3088 O O . SER C 3 68 ? 129.473 132.937 103.479 1.00 80.82 68 SER L O 1
ATOM 3091 N N . GLY C 3 69 ? 129.088 134.771 104.731 1.00 78.91 69 GLY L N 1
ATOM 3092 C CA . GLY C 3 69 ? 130.260 135.467 104.240 1.00 78.91 69 GLY L CA 1
ATOM 3093 C C . GLY C 3 69 ? 130.096 135.903 102.802 1.00 78.91 69 GLY L C 1
ATOM 3094 O O . GLY C 3 69 ? 129.293 136.792 102.506 1.00 78.91 69 GLY L O 1
ATOM 3095 N N . THR C 3 70 ? 130.856 135.293 101.898 1.00 79.69 70 THR L N 1
ATOM 3096 C CA . THR C 3 70 ? 130.685 135.474 100.463 1.00 79.69 70 THR L CA 1
ATOM 3097 C C . THR C 3 70 ? 130.344 134.146 99.804 1.00 79.69 70 THR L C 1
ATOM 3098 O O . THR C 3 70 ? 130.771 133.857 98.686 1.00 79.69 70 THR L O 1
ATOM 3102 N N . ASP C 3 71 ? 129.571 133.318 100.502 1.00 80.05 71 ASP L N 1
ATOM 3103 C CA . ASP C 3 71 ? 129.138 132.016 100.001 1.00 80.05 71 ASP L CA 1
ATOM 3104 C C . ASP C 3 71 ? 127.616 131.978 100.065 1.00 80.05 71 ASP L C 1
ATOM 3105 O O . ASP C 3 71 ? 127.040 131.697 101.119 1.00 80.05 71 ASP L O 1
ATOM 3110 N N . PHE C 3 72 ? 126.973 132.253 98.939 1.00 71.75 72 PHE L N 1
ATOM 3111 C CA . PHE C 3 72 ? 125.523 132.305 98.855 1.00 71.75 72 PHE L CA 1
ATOM 3112 C C . PHE C 3 72 ? 125.008 130.978 98.323 1.00 71.75 72 PHE L C 1
ATOM 3113 O O . PHE C 3 72 ? 125.617 130.382 97.431 1.00 71.75 72 PHE L O 1
ATOM 3121 N N . THR C 3 73 ? 123.888 130.514 98.868 1.00 70.59 73 THR L N 1
ATOM 3122 C CA . THR C 3 73 ? 123.391 129.186 98.537 1.00 70.59 73 THR L CA 1
ATOM 3123 C C . THR C 3 73 ? 121.872 129.176 98.438 1.00 70.59 73 THR L C 1
ATOM 3124 O O . THR C 3 73 ? 121.183 129.764 99.274 1.00 70.59 73 THR L O 1
ATOM 3128 N N . LEU C 3 74 ? 121.364 128.536 97.390 1.00 66.67 74 LEU L N 1
ATOM 3129 C CA . LEU C 3 74 ? 119.936 128.371 97.149 1.00 66.67 74 LEU L CA 1
ATOM 3130 C C . LEU C 3 74 ? 119.564 126.923 97.415 1.00 66.67 74 LEU L C 1
ATOM 3131 O O . LEU C 3 74 ? 120.161 126.013 96.832 1.00 66.67 74 LEU L O 1
ATOM 3136 N N . THR C 3 75 ? 118.581 126.708 98.283 1.00 76.47 75 THR L N 1
ATOM 3137 C CA . THR C 3 75 ? 118.111 125.372 98.619 1.00 76.47 75 THR L CA 1
ATOM 3138 C C . THR C 3 75 ? 116.643 125.244 98.248 1.00 76.47 75 THR L C 1
ATOM 3139 O O . THR C 3 75 ? 115.841 126.126 98.567 1.00 76.47 75 THR L O 1
ATOM 3143 N N . ILE C 3 76 ? 116.298 124.153 97.577 1.00 80.29 76 ILE L N 1
ATOM 3144 C CA . ILE C 3 76 ? 114.913 123.774 97.333 1.00 80.29 76 ILE L CA 1
ATOM 3145 C C . ILE C 3 76 ? 114.602 122.590 98.235 1.00 80.29 76 ILE L C 1
ATOM 3146 O O . ILE C 3 76 ? 115.381 121.633 98.298 1.00 80.29 76 ILE L O 1
ATOM 3151 N N . SER C 3 77 ? 113.472 122.653 98.936 1.00 89.30 77 SER L N 1
ATOM 3152 C CA . SER C 3 77 ? 113.177 121.647 99.951 1.00 89.30 77 SER L CA 1
ATOM 3153 C C . SER C 3 77 ? 112.552 120.397 99.343 1.00 89.30 77 SER L C 1
ATOM 3154 O O . SER C 3 77 ? 113.086 119.293 99.482 1.00 89.30 77 SER L O 1
ATOM 3157 N N . SER C 3 78 ? 111.421 120.551 98.664 1.00 91.34 78 SER L N 1
ATOM 3158 C CA . SER C 3 78 ? 110.716 119.435 98.041 1.00 91.34 78 SER L CA 1
ATOM 3159 C C . SER C 3 78 ? 110.634 119.719 96.546 1.00 91.34 78 SER L C 1
ATOM 3160 O O . SER C 3 78 ? 109.781 120.490 96.099 1.00 91.34 78 SER L O 1
ATOM 3163 N N . LEU C 3 79 ? 111.502 119.074 95.775 1.00 86.24 79 LEU L N 1
ATOM 3164 C CA . LEU C 3 79 ? 111.671 119.395 94.365 1.00 86.24 79 LEU L CA 1
ATOM 3165 C C . LEU C 3 79 ? 110.501 118.897 93.528 1.00 86.24 79 LEU L C 1
ATOM 3166 O O . LEU C 3 79 ? 110.528 117.775 93.019 1.00 86.24 79 LEU L O 1
ATOM 3171 N N . GLN C 3 80 ? 109.478 119.732 93.372 1.00 87.02 80 GLN L N 1
ATOM 3172 C CA . GLN C 3 80 ? 108.310 119.392 92.579 1.00 87.02 80 GLN L CA 1
ATOM 3173 C C . GLN C 3 80 ? 108.688 119.234 91.104 1.00 87.02 80 GLN L C 1
ATOM 3174 O O . GLN C 3 80 ? 109.737 119.712 90.674 1.00 87.02 80 GLN L O 1
ATOM 3180 N N . PRO C 3 81 ? 107.849 118.564 90.302 1.00 86.88 81 PRO L N 1
ATOM 3181 C CA . PRO C 3 81 ? 108.217 118.313 88.900 1.00 86.88 81 PRO L CA 1
ATOM 3182 C C . PRO C 3 81 ? 108.197 119.539 88.005 1.00 86.88 81 PRO L C 1
ATOM 3183 O O . PRO C 3 81 ? 108.390 119.394 86.794 1.00 86.88 81 PRO L O 1
ATOM 3187 N N . GLU C 3 82 ? 107.961 120.731 88.540 1.00 86.81 82 GLU L N 1
ATOM 3188 C CA . GLU C 3 82 ? 108.065 121.955 87.765 1.00 86.81 82 GLU L CA 1
ATOM 3189 C C . GLU C 3 82 ? 109.318 122.750 88.097 1.00 86.81 82 GLU L C 1
ATOM 3190 O O . GLU C 3 82 ? 109.546 123.798 87.487 1.00 86.81 82 GLU L O 1
ATOM 3196 N N . ASP C 3 83 ? 110.120 122.286 89.048 1.00 80.71 83 ASP L N 1
ATOM 3197 C CA . ASP C 3 83 ? 111.392 122.924 89.373 1.00 80.71 83 ASP L CA 1
ATOM 3198 C C . ASP C 3 83 ? 112.543 122.286 88.605 1.00 80.71 83 ASP L C 1
ATOM 3199 O O . ASP C 3 83 ? 113.569 121.929 89.175 1.00 80.71 83 ASP L O 1
ATOM 3204 N N . PHE C 3 84 ? 112.385 122.156 87.293 1.00 76.84 84 PHE L N 1
ATOM 3205 C CA . PHE C 3 84 ? 113.393 121.551 86.428 1.00 76.84 84 PHE L CA 1
ATOM 3206 C C . PHE C 3 84 ? 113.765 122.590 85.379 1.00 76.84 84 PHE L C 1
ATOM 3207 O O . PHE C 3 84 ? 113.190 122.622 84.288 1.00 76.84 84 PHE L O 1
ATOM 3215 N N . ALA C 3 85 ? 114.731 123.435 85.713 1.00 68.06 85 ALA L N 1
ATOM 3216 C CA . ALA C 3 85 ? 115.145 124.520 84.839 1.00 68.06 85 ALA L CA 1
ATOM 3217 C C . ALA C 3 85 ? 116.544 124.949 85.252 1.00 68.06 85 ALA L C 1
ATOM 3218 O O . ALA C 3 85 ? 117.148 124.369 86.155 1.00 68.06 85 ALA L O 1
ATOM 3220 N N . THR C 3 86 ? 117.056 125.972 84.581 1.00 62.24 86 THR L N 1
ATOM 3221 C CA . THR C 3 86 ? 118.385 126.488 84.859 1.00 62.24 86 THR L CA 1
ATOM 3222 C C . THR C 3 86 ? 118.284 127.585 85.908 1.00 62.24 86 THR L C 1
ATOM 3223 O O . THR C 3 86 ? 117.415 128.456 85.817 1.00 62.24 86 THR L O 1
ATOM 3227 N N . TYR C 3 87 ? 119.165 127.543 86.903 1.00 61.27 87 TYR L N 1
ATOM 3228 C CA . TYR C 3 87 ? 119.133 128.478 88.019 1.00 61.27 87 TYR L CA 1
ATOM 3229 C C . TYR C 3 87 ? 120.401 129.312 88.008 1.00 61.27 87 TYR L C 1
ATOM 3230 O O . TYR C 3 87 ? 121.501 128.774 88.161 1.00 61.27 87 TYR L O 1
ATOM 3239 N N . TYR C 3 88 ? 120.250 130.617 87.833 1.00 61.21 88 TYR L N 1
ATOM 3240 C CA . TYR C 3 88 ? 121.378 131.528 87.783 1.00 61.21 88 TYR L CA 1
ATOM 3241 C C . TYR C 3 88 ? 121.579 132.214 89.125 1.00 61.21 88 TYR L C 1
ATOM 3242 O O . TYR C 3 88 ? 120.764 132.111 90.040 1.00 61.21 88 TYR L O 1
ATOM 3251 N N . CYS C 3 89 ? 122.691 132.929 89.227 1.00 64.61 89 CYS L N 1
ATOM 3252 C CA . CYS C 3 89 ? 123.121 133.567 90.465 1.00 64.61 89 CYS L CA 1
ATOM 3253 C C . CYS C 3 89 ? 123.694 134.919 90.084 1.00 64.61 89 CYS L C 1
ATOM 3254 O O . CYS C 3 89 ? 124.797 134.992 89.538 1.00 64.61 89 CYS L O 1
ATOM 3257 N N . GLN C 3 90 ? 122.946 135.981 90.348 1.00 58.38 90 GLN L N 1
ATOM 3258 C CA . GLN C 3 90 ? 123.335 137.329 89.968 1.00 58.38 90 GLN L CA 1
ATOM 3259 C C . GLN C 3 90 ? 123.710 138.105 91.214 1.00 58.38 90 GLN L C 1
ATOM 3260 O O . GLN C 3 90 ? 122.991 138.052 92.212 1.00 58.38 90 GLN L O 1
ATOM 3266 N N . GLN C 3 91 ? 124.828 138.815 91.163 1.00 61.60 91 GLN L N 1
ATOM 3267 C CA . GLN C 3 91 ? 125.142 139.814 92.171 1.00 61.60 91 GLN L CA 1
ATOM 3268 C C . GLN C 3 91 ? 124.764 141.185 91.643 1.00 61.60 91 GLN L C 1
ATOM 3269 O O . GLN C 3 91 ? 124.891 141.462 90.448 1.00 61.60 91 GLN L O 1
ATOM 3275 N N . TYR C 3 92 ? 124.289 142.037 92.535 1.00 59.15 92 TYR L N 1
ATOM 3276 C CA . TYR C 3 92 ? 123.871 143.380 92.154 1.00 59.15 92 TYR L CA 1
ATOM 3277 C C . TYR C 3 92 ? 124.372 144.322 93.245 1.00 59.15 92 TYR L C 1
ATOM 3278 O O . TYR C 3 92 ? 123.725 144.524 94.271 1.00 59.15 92 TYR L O 1
ATOM 3287 N N . LEU C 3 93 ? 125.562 144.870 93.036 1.00 57.53 93 LEU L N 1
ATOM 3288 C CA . LEU C 3 93 ? 126.141 145.799 93.991 1.00 57.53 93 LEU L CA 1
ATOM 3289 C C . LEU C 3 93 ? 126.000 147.239 93.528 1.00 57.53 93 LEU L C 1
ATOM 3290 O O . LEU C 3 93 ? 125.639 148.115 94.314 1.00 57.53 93 LEU L O 1
ATOM 3295 N N . TYR C 3 94 ? 126.281 147.496 92.260 1.00 56.38 94 TYR L N 1
ATOM 3296 C CA . TYR C 3 94 ? 126.006 148.769 91.626 1.00 56.38 94 TYR L CA 1
ATOM 3297 C C . TYR C 3 94 ? 125.340 148.461 90.293 1.00 56.38 94 TYR L C 1
ATOM 3298 O O . TYR C 3 94 ? 125.234 147.302 89.891 1.00 56.38 94 TYR L O 1
ATOM 3307 N N . TYR C 3 95 ? 124.854 149.502 89.620 1.00 59.41 95 TYR L N 1
ATOM 3308 C CA . TYR C 3 95 ? 124.150 149.307 88.359 1.00 59.41 95 TYR L CA 1
ATOM 3309 C C . TYR C 3 95 ? 125.068 148.737 87.288 1.00 59.41 95 TYR L C 1
ATOM 3310 O O . TYR C 3 95 ? 124.664 147.861 86.520 1.00 59.41 95 TYR L O 1
ATOM 3319 N N . SER C 3 96 ? 126.304 149.216 87.220 1.00 61.02 96 SER L N 1
ATOM 3320 C CA . SER C 3 96 ? 127.227 148.807 86.174 1.00 61.02 96 SER L CA 1
ATOM 3321 C C . SER C 3 96 ? 128.148 147.674 86.599 1.00 61.02 96 SER L C 1
ATOM 3322 O O . SER C 3 96 ? 129.145 147.420 85.919 1.00 61.02 96 SER L O 1
ATOM 3325 N N . LEU C 3 97 ? 127.848 146.991 87.695 1.00 59.94 97 LEU L N 1
ATOM 3326 C CA . LEU C 3 97 ? 128.693 145.925 88.215 1.00 59.94 97 LEU L CA 1
ATOM 3327 C C . LEU C 3 97 ? 127.915 144.627 88.357 1.00 59.94 97 LEU L C 1
ATOM 3328 O O . LEU C 3 97 ? 128.111 143.866 89.304 1.00 59.94 97 LEU L O 1
ATOM 3333 N N . VAL C 3 98 ? 127.023 144.356 87.414 1.00 64.27 98 VAL L N 1
ATOM 3334 C CA . VAL C 3 98 ? 126.186 143.165 87.456 1.00 64.27 98 VAL L CA 1
ATOM 3335 C C . VAL C 3 98 ? 126.899 142.030 86.739 1.00 64.27 98 VAL L C 1
ATOM 3336 O O . VAL C 3 98 ? 127.296 142.170 85.577 1.00 64.27 98 VAL L O 1
ATOM 3340 N N . THR C 3 99 ? 127.061 140.904 87.428 1.00 64.21 99 THR L N 1
ATOM 3341 C CA . THR C 3 99 ? 127.652 139.709 86.844 1.00 64.21 99 THR L CA 1
ATOM 3342 C C . THR C 3 99 ? 126.851 138.502 87.291 1.00 64.21 99 THR L C 1
ATOM 3343 O O . THR C 3 99 ? 126.642 138.305 88.490 1.00 64.21 99 THR L O 1
ATOM 3347 N N . PHE C 3 100 ? 126.411 137.700 86.333 1.00 64.22 100 PHE L N 1
ATOM 3348 C CA . PHE C 3 100 ? 125.644 136.500 86.617 1.00 64.22 100 PHE L CA 1
ATOM 3349 C C . PHE C 3 100 ? 126.573 135.307 86.797 1.00 64.22 100 PHE L C 1
ATOM 3350 O O . PHE C 3 100 ? 127.721 135.307 86.351 1.00 64.22 100 PHE L O 1
ATOM 3358 N N . GLY C 3 101 ? 126.055 134.275 87.450 1.00 67.61 101 GLY L N 1
ATOM 3359 C CA . GLY C 3 101 ? 126.749 133.012 87.508 1.00 67.61 101 GLY L CA 1
ATOM 3360 C C . GLY C 3 101 ? 126.665 132.290 86.176 1.00 67.61 101 GLY L C 1
ATOM 3361 O O . GLY C 3 101 ? 126.162 132.800 85.175 1.00 67.61 101 GLY L O 1
ATOM 3362 N N . GLN C 3 102 ? 127.168 131.061 86.174 1.00 75.75 102 GLN L N 1
ATOM 3363 C CA . GLN C 3 102 ? 127.160 130.264 84.957 1.00 75.75 102 GLN L CA 1
ATOM 3364 C C . GLN C 3 102 ? 125.898 129.431 84.805 1.00 75.75 102 GLN L C 1
ATOM 3365 O O . GLN C 3 102 ? 125.587 129.003 83.689 1.00 75.75 102 GLN L O 1
ATOM 3371 N N . GLY C 3 103 ? 125.173 129.187 85.890 1.00 70.64 103 GLY L N 1
ATOM 3372 C CA . GLY C 3 103 ? 123.874 128.555 85.802 1.00 70.64 103 GLY L CA 1
ATOM 3373 C C . GLY C 3 103 ? 123.916 127.049 85.891 1.00 70.64 103 GLY L C 1
ATOM 3374 O O . GLY C 3 103 ? 124.512 126.391 85.037 1.00 70.64 103 GLY L O 1
ATOM 3375 N N . THR C 3 104 ? 123.288 126.490 86.917 1.00 66.96 104 THR L N 1
ATOM 3376 C CA . THR C 3 104 ? 123.191 125.048 87.058 1.00 66.96 104 THR L CA 1
ATOM 3377 C C . THR C 3 104 ? 121.883 124.564 86.459 1.00 66.96 104 THR L C 1
ATOM 3378 O O . THR C 3 104 ? 120.857 125.237 86.548 1.00 66.96 104 THR L O 1
ATOM 3382 N N . LYS C 3 105 ? 121.921 123.384 85.857 1.00 73.35 105 LYS L N 1
ATOM 3383 C CA . LYS C 3 105 ? 120.749 122.812 85.204 1.00 73.35 105 LYS L CA 1
ATOM 3384 C C . LYS C 3 105 ? 120.295 121.605 86.011 1.00 73.35 105 LYS L C 1
ATOM 3385 O O . LYS C 3 105 ? 120.902 120.535 85.931 1.00 73.35 105 LYS L O 1
ATOM 3391 N N . VAL C 3 106 ? 119.233 121.774 86.783 1.00 71.41 106 VAL L N 1
ATOM 3392 C CA . VAL C 3 106 ? 118.655 120.669 87.535 1.00 71.41 106 VAL L CA 1
ATOM 3393 C C . VAL C 3 106 ? 117.859 119.789 86.584 1.00 71.41 106 VAL L C 1
ATOM 3394 O O . VAL C 3 106 ? 117.034 120.280 85.806 1.00 71.41 106 VAL L O 1
ATOM 3398 N N . GLU C 3 107 ? 118.100 118.481 86.639 1.00 82.49 107 GLU L N 1
ATOM 3399 C CA . GLU C 3 107 ? 117.479 117.549 85.712 1.00 82.49 107 GLU L CA 1
ATOM 3400 C C . GLU C 3 107 ? 116.996 116.317 86.464 1.00 82.49 107 GLU L C 1
ATOM 3401 O O . GLU C 3 107 ? 117.199 116.175 87.671 1.00 82.49 107 GLU L O 1
ATOM 3407 N N . ILE C 3 108 ? 116.356 115.418 85.725 1.00 79.44 108 ILE L N 1
ATOM 3408 C CA . ILE C 3 108 ? 115.631 114.299 86.316 1.00 79.44 108 ILE L CA 1
ATOM 3409 C C . ILE C 3 108 ? 116.588 113.142 86.568 1.00 79.44 108 ILE L C 1
ATOM 3410 O O . ILE C 3 108 ? 117.314 112.716 85.665 1.00 79.44 108 ILE L O 1
ATOM 3415 N N . LYS C 3 109 ? 116.589 112.631 87.797 1.00 80.71 109 LYS L N 1
ATOM 3416 C CA . LYS C 3 109 ? 117.350 111.433 88.122 1.00 80.71 109 LYS L CA 1
ATOM 3417 C C . LYS C 3 109 ? 116.708 110.209 87.476 1.00 80.71 109 LYS L C 1
ATOM 3418 O O . LYS C 3 109 ? 115.486 110.121 87.339 1.00 80.71 109 LYS L O 1
ATOM 3424 N N . ARG C 3 110 ? 117.545 109.255 87.081 1.00 73.83 110 ARG L N 1
ATOM 3425 C CA . ARG C 3 110 ? 117.087 108.087 86.342 1.00 73.83 110 ARG L CA 1
ATOM 3426 C C . ARG C 3 110 ? 118.135 106.991 86.499 1.00 73.83 110 ARG L C 1
ATOM 3427 O O . ARG C 3 110 ? 119.234 107.226 87.002 1.00 73.83 110 ARG L O 1
ATOM 3435 N N . THR C 3 111 ? 117.774 105.782 86.080 1.00 74.81 111 THR L N 1
ATOM 3436 C CA . THR C 3 111 ? 118.703 104.664 86.091 1.00 74.81 111 THR L CA 1
ATOM 3437 C C . THR C 3 111 ? 119.562 104.683 84.836 1.00 74.81 111 THR L C 1
ATOM 3438 O O . THR C 3 111 ? 119.083 105.001 83.746 1.00 74.81 111 THR L O 1
ATOM 3442 N N . VAL C 3 112 ? 120.839 104.337 85.001 1.00 70.49 112 VAL L N 1
ATOM 3443 C CA . VAL C 3 112 ? 121.806 104.426 83.914 1.00 70.49 112 VAL L CA 1
ATOM 3444 C C . VAL C 3 112 ? 121.433 103.463 82.797 1.00 70.49 112 VAL L C 1
ATOM 3445 O O . VAL C 3 112 ? 121.231 102.265 83.027 1.00 70.49 112 VAL L O 1
ATOM 3449 N N . ALA C 3 113 ? 121.337 103.986 81.582 1.00 72.41 113 ALA L N 1
ATOM 3450 C CA . ALA C 3 113 ? 121.174 103.179 80.388 1.00 72.41 113 ALA L CA 1
ATOM 3451 C C . ALA C 3 113 ? 122.394 103.355 79.498 1.00 72.41 113 ALA L C 1
ATOM 3452 O O . ALA C 3 113 ? 123.160 104.310 79.640 1.00 72.41 113 ALA L O 1
ATOM 3454 N N . ALA C 3 114 ? 122.572 102.428 78.586 1.00 75.66 114 ALA L N 1
ATOM 3455 C CA . ALA C 3 114 ? 123.719 102.502 77.706 1.00 75.66 114 ALA L CA 1
ATOM 3456 C C . ALA C 3 114 ? 123.280 102.886 76.301 1.00 75.66 114 ALA L C 1
ATOM 3457 O O . ALA C 3 114 ? 122.208 102.469 75.854 1.00 75.66 114 ALA L O 1
ATOM 3459 N N . PRO C 3 115 ? 124.077 103.675 75.584 1.00 78.40 115 PRO L N 1
ATOM 3460 C CA . PRO C 3 115 ? 123.653 104.131 74.257 1.00 78.40 115 PRO L CA 1
ATOM 3461 C C . PRO C 3 115 ? 123.698 103.002 73.241 1.00 78.40 115 PRO L C 1
ATOM 3462 O O . PRO C 3 115 ? 124.676 102.258 73.158 1.00 78.40 115 PRO L O 1
ATOM 3466 N N . SER C 3 116 ? 122.628 102.882 72.464 1.00 91.42 116 SER L N 1
ATOM 3467 C CA . SER C 3 116 ? 122.568 101.924 71.365 1.00 91.42 116 SER L CA 1
ATOM 3468 C C . SER C 3 116 ? 123.121 102.617 70.128 1.00 91.42 116 SER L C 1
ATOM 3469 O O . SER C 3 116 ? 122.436 103.416 69.489 1.00 91.42 116 SER L O 1
ATOM 3472 N N . VAL C 3 117 ? 124.364 102.305 69.790 1.00 96.32 117 VAL L N 1
ATOM 3473 C CA . VAL C 3 117 ? 125.103 103.049 68.779 1.00 96.32 117 VAL L CA 1
ATOM 3474 C C . VAL C 3 117 ? 124.692 102.582 67.390 1.00 96.32 117 VAL L C 1
ATOM 3475 O O . VAL C 3 117 ? 124.587 101.379 67.130 1.00 96.32 117 VAL L O 1
ATOM 3479 N N . PHE C 3 118 ? 124.461 103.536 66.492 1.00 103.85 118 PHE L N 1
ATOM 3480 C CA . PHE C 3 118 ? 124.251 103.268 65.078 1.00 103.85 118 PHE L CA 1
ATOM 3481 C C . PHE C 3 118 ? 125.152 104.182 64.267 1.00 103.85 118 PHE L C 1
ATOM 3482 O O . PHE C 3 118 ? 125.398 105.325 64.657 1.00 103.85 118 PHE L O 1
ATOM 3490 N N . ILE C 3 119 ? 125.637 103.679 63.138 1.00 114.49 119 ILE L N 1
ATOM 3491 C CA . ILE C 3 119 ? 126.415 104.479 62.204 1.00 114.49 119 ILE L CA 1
ATOM 3492 C C . ILE C 3 119 ? 125.717 104.429 60.853 1.00 114.49 119 ILE L C 1
ATOM 3493 O O . ILE C 3 119 ? 125.038 103.452 60.519 1.00 114.49 119 ILE L O 1
ATOM 3498 N N . PHE C 3 120 ? 125.850 105.509 60.088 1.00 120.18 120 PHE L N 1
ATOM 3499 C CA . PHE C 3 120 ? 125.166 105.625 58.813 1.00 120.18 120 PHE L CA 1
ATOM 3500 C C . PHE C 3 120 ? 126.165 106.014 57.731 1.00 120.18 120 PHE L C 1
ATOM 3501 O O . PHE C 3 120 ? 126.902 107.001 57.894 1.00 120.18 120 PHE L O 1
ATOM 3509 N N . PRO C 3 121 ? 126.226 105.276 56.629 1.00 129.90 121 PRO L N 1
ATOM 3510 C CA . PRO C 3 121 ? 127.079 105.674 55.514 1.00 129.90 121 PRO L CA 1
ATOM 3511 C C . PRO C 3 121 ? 126.500 106.887 54.812 1.00 129.90 121 PRO L C 1
ATOM 3512 O O . PRO C 3 121 ? 125.292 107.147 54.912 1.00 129.90 121 PRO L O 1
ATOM 3516 N N . PRO C 3 122 ? 127.318 107.658 54.098 1.00 134.79 122 PRO L N 1
ATOM 3517 C CA . PRO C 3 122 ? 126.776 108.817 53.387 1.00 134.79 122 PRO L CA 1
ATOM 3518 C C . PRO C 3 122 ? 126.003 108.377 52.157 1.00 134.79 122 PRO L C 1
ATOM 3519 O O . PRO C 3 122 ? 126.388 107.435 51.461 1.00 134.79 122 PRO L O 1
ATOM 3523 N N . SER C 3 123 ? 124.892 109.058 51.904 1.00 142.55 123 SER L N 1
ATOM 3524 C CA . SER C 3 123 ? 124.073 108.732 50.749 1.00 142.55 123 SER L CA 1
ATOM 3525 C C . SER C 3 123 ? 124.791 109.120 49.464 1.00 142.55 123 SER L C 1
ATOM 3526 O O . SER C 3 123 ? 125.494 110.131 49.400 1.00 142.55 123 SER L O 1
ATOM 3529 N N . ASP C 3 124 ? 124.610 108.297 48.430 1.00 147.69 124 ASP L N 1
ATOM 3530 C CA . ASP C 3 124 ? 125.191 108.609 47.131 1.00 147.69 124 ASP L CA 1
ATOM 3531 C C . ASP C 3 124 ? 124.559 109.842 46.498 1.00 147.69 124 ASP L C 1
ATOM 3532 O O . ASP C 3 124 ? 125.171 110.451 45.615 1.00 147.69 124 ASP L O 1
ATOM 3537 N N . SER C 3 125 ? 123.356 110.224 46.934 1.00 147.50 125 SER L N 1
ATOM 3538 C CA . SER C 3 125 ? 122.778 111.489 46.498 1.00 147.50 125 SER L CA 1
ATOM 3539 C C . SER C 3 125 ? 123.578 112.672 47.025 1.00 147.50 125 SER L C 1
ATOM 3540 O O . SER C 3 125 ? 123.693 113.695 46.342 1.00 147.50 125 SER L O 1
ATOM 3543 N N . GLN C 3 126 ? 124.134 112.551 48.233 1.00 144.02 126 GLN L N 1
ATOM 3544 C CA . GLN C 3 126 ? 125.006 113.595 48.757 1.00 144.02 126 GLN L CA 1
ATOM 3545 C C . GLN C 3 126 ? 126.341 113.622 48.025 1.00 144.02 126 GLN L C 1
ATOM 3546 O O . GLN C 3 126 ? 126.923 114.696 47.834 1.00 144.02 126 GLN L O 1
ATOM 3552 N N . LEU C 3 127 ? 126.831 112.458 47.592 1.00 145.11 127 LEU L N 1
ATOM 3553 C CA . LEU C 3 127 ? 128.114 112.386 46.905 1.00 145.11 127 LEU L CA 1
ATOM 3554 C C . LEU C 3 127 ? 128.079 113.040 45.530 1.00 145.11 127 LEU L C 1
ATOM 3555 O O . LEU C 3 127 ? 129.142 113.316 44.964 1.00 145.11 127 LEU L O 1
ATOM 3560 N N . LYS C 3 128 ? 126.890 113.293 44.981 1.00 146.61 128 LYS L N 1
ATOM 3561 C CA . LYS C 3 128 ? 126.789 114.091 43.766 1.00 146.61 128 LYS L CA 1
ATOM 3562 C C . LYS C 3 128 ? 127.186 115.541 44.000 1.00 146.61 128 LYS L C 1
ATOM 3563 O O . LYS C 3 128 ? 127.584 116.223 43.050 1.00 146.61 128 LYS L O 1
ATOM 3569 N N . SER C 3 129 ? 127.089 116.022 45.236 1.00 146.99 129 SER L N 1
ATOM 3570 C CA . SER C 3 129 ? 127.443 117.392 45.577 1.00 146.99 129 SER L CA 1
ATOM 3571 C C . SER C 3 129 ? 128.916 117.555 45.928 1.00 146.99 129 SER L C 1
ATOM 3572 O O . SER C 3 129 ? 129.367 118.685 46.140 1.00 146.99 129 SER L O 1
ATOM 3575 N N . GLY C 3 130 ? 129.674 116.463 45.996 1.00 148.01 130 GLY L N 1
ATOM 3576 C CA . GLY C 3 130 ? 131.089 116.531 46.283 1.00 148.01 130 GLY L CA 1
ATOM 3577 C C . GLY C 3 130 ? 131.462 116.452 47.747 1.00 148.01 130 GLY L C 1
ATOM 3578 O O . GLY C 3 130 ? 132.656 116.515 48.066 1.00 148.01 130 GLY L O 1
ATOM 3579 N N . THR C 3 131 ? 130.490 116.325 48.645 1.00 146.81 131 THR L N 1
ATOM 3580 C CA . THR C 3 131 ? 130.754 116.217 50.070 1.00 146.81 131 THR L CA 1
ATOM 3581 C C . THR C 3 131 ? 130.221 114.892 50.601 1.00 146.81 131 THR L C 1
ATOM 3582 O O . THR C 3 131 ? 129.343 114.264 50.003 1.00 146.81 131 THR L O 1
ATOM 3586 N N . ALA C 3 132 ? 130.778 114.467 51.733 1.00 141.68 132 ALA L N 1
ATOM 3587 C CA . ALA C 3 132 ? 130.374 113.228 52.383 1.00 141.68 132 ALA L CA 1
ATOM 3588 C C . ALA C 3 132 ? 130.277 113.466 53.880 1.00 141.68 132 ALA L C 1
ATOM 3589 O O . ALA C 3 132 ? 131.200 114.021 54.482 1.00 141.68 132 ALA L O 1
ATOM 3591 N N . SER C 3 133 ? 129.169 113.038 54.479 1.00 134.30 133 SER L N 1
ATOM 3592 C CA . SER C 3 133 ? 128.926 113.240 55.904 1.00 134.30 133 SER L CA 1
ATOM 3593 C C . SER C 3 133 ? 128.394 111.942 56.499 1.00 134.30 133 SER L C 1
ATOM 3594 O O . SER C 3 133 ? 127.213 111.619 56.348 1.00 134.30 133 SER L O 1
ATOM 3597 N N . VAL C 3 134 ? 129.270 111.201 57.166 1.00 123.17 134 VAL L N 1
ATOM 3598 C CA . VAL C 3 134 ? 128.829 110.083 57.984 1.00 123.17 134 VAL L CA 1
ATOM 3599 C C . VAL C 3 134 ? 128.334 110.609 59.327 1.00 123.17 134 VAL L C 1
ATOM 3600 O O . VAL C 3 134 ? 128.739 111.673 59.798 1.00 123.17 134 VAL L O 1
ATOM 3604 N N . VAL C 3 135 ? 127.437 109.853 59.950 1.00 112.08 135 VAL L N 1
ATOM 3605 C CA . VAL C 3 135 ? 126.814 110.276 61.197 1.00 112.08 135 VAL L CA 1
ATOM 3606 C C . VAL C 3 135 ? 126.681 109.073 62.119 1.00 112.08 135 VAL L C 1
ATOM 3607 O O . VAL C 3 135 ? 126.269 107.990 61.691 1.00 112.08 135 VAL L O 1
ATOM 3611 N N . CYS C 3 136 ? 127.084 109.251 63.372 1.00 106.51 136 CYS L N 1
ATOM 3612 C CA . CYS C 3 136 ? 126.987 108.226 64.397 1.00 106.51 136 CYS L CA 1
ATOM 3613 C C . CYS C 3 136 ? 125.907 108.639 65.385 1.00 106.51 136 CYS L C 1
ATOM 3614 O O . CYS C 3 136 ? 125.961 109.741 65.939 1.00 106.51 136 CYS L O 1
ATOM 3617 N N . LEU C 3 137 ? 124.932 107.764 65.601 1.00 95.01 137 LEU L N 1
ATOM 3618 C CA . LEU C 3 137 ? 123.765 108.075 66.415 1.00 95.01 137 LEU L CA 1
ATOM 3619 C C . LEU C 3 137 ? 123.834 107.307 67.726 1.00 95.01 137 LEU L C 1
ATOM 3620 O O . LEU C 3 137 ? 123.924 106.076 67.725 1.00 95.01 137 LEU L O 1
ATOM 3625 N N . LEU C 3 138 ? 123.792 108.035 68.834 1.00 87.59 138 LEU L N 1
ATOM 3626 C CA . LEU C 3 138 ? 123.707 107.451 70.164 1.00 87.59 138 LEU L CA 1
ATOM 3627 C C . LEU C 3 138 ? 122.289 107.654 70.671 1.00 87.59 138 LEU L C 1
ATOM 3628 O O . LEU C 3 138 ? 121.757 108.764 70.598 1.00 87.59 138 LEU L O 1
ATOM 3633 N N . ASN C 3 139 ? 121.680 106.591 71.184 1.00 87.21 139 ASN L N 1
ATOM 3634 C CA . ASN C 3 139 ? 120.244 106.565 71.413 1.00 87.21 139 ASN L CA 1
ATOM 3635 C C . ASN C 3 139 ? 119.930 106.111 72.830 1.00 87.21 139 ASN L C 1
ATOM 3636 O O . ASN C 3 139 ? 120.342 105.022 73.241 1.00 87.21 139 ASN L O 1
ATOM 3641 N N . ASN C 3 140 ? 119.189 106.945 73.559 1.00 81.69 140 ASN L N 1
ATOM 3642 C CA . ASN C 3 140 ? 118.568 106.607 74.839 1.00 81.69 140 ASN L CA 1
ATOM 3643 C C . ASN C 3 140 ? 119.591 106.139 75.879 1.00 81.69 140 ASN L C 1
ATOM 3644 O O . ASN C 3 140 ? 119.589 104.998 76.332 1.00 81.69 140 ASN L O 1
ATOM 3649 N N . PHE C 3 141 ? 120.466 107.068 76.253 1.00 74.95 141 PHE L N 1
ATOM 3650 C CA . PHE C 3 141 ? 121.399 106.874 77.355 1.00 74.95 141 PHE L CA 1
ATOM 3651 C C . PHE C 3 141 ? 121.119 107.938 78.400 1.00 74.95 141 PHE L C 1
ATOM 3652 O O . PHE C 3 141 ? 120.893 109.096 78.044 1.00 74.95 141 PHE L O 1
ATOM 3660 N N . TYR C 3 142 ? 121.092 107.565 79.680 1.00 75.76 142 TYR L N 1
ATOM 3661 C CA . TYR C 3 142 ? 120.681 108.563 80.665 1.00 75.76 142 TYR L CA 1
ATOM 3662 C C . TYR C 3 142 ? 121.737 109.630 80.933 1.00 75.76 142 TYR L C 1
ATOM 3663 O O . TYR C 3 142 ? 121.423 110.814 80.739 1.00 75.76 142 TYR L O 1
ATOM 3672 N N . PRO C 3 143 ? 122.943 109.336 81.429 1.00 77.10 143 PRO L N 1
ATOM 3673 C CA . PRO C 3 143 ? 123.854 110.446 81.728 1.00 77.10 143 PRO L CA 1
ATOM 3674 C C . PRO C 3 143 ? 124.363 111.081 80.444 1.00 77.10 143 PRO L C 1
ATOM 3675 O O . PRO C 3 143 ? 124.772 110.395 79.508 1.00 77.10 143 PRO L O 1
ATOM 3679 N N . ARG C 3 144 ? 124.316 112.409 80.395 1.00 85.03 144 ARG L N 1
ATOM 3680 C CA . ARG C 3 144 ? 124.770 113.138 79.211 1.00 85.03 144 ARG L CA 1
ATOM 3681 C C . ARG C 3 144 ? 126.281 113.357 79.288 1.00 85.03 144 ARG L C 1
ATOM 3682 O O . ARG C 3 144 ? 126.792 114.472 79.374 1.00 85.03 144 ARG L O 1
ATOM 3690 N N . GLU C 3 145 ? 127.005 112.242 79.311 1.00 84.84 145 GLU L N 1
ATOM 3691 C CA . GLU C 3 145 ? 128.455 112.277 79.413 1.00 84.84 145 GLU L CA 1
ATOM 3692 C C . GLU C 3 145 ? 129.131 111.396 78.376 1.00 84.84 145 GLU L C 1
ATOM 3693 O O . GLU C 3 145 ? 130.319 111.099 78.515 1.00 84.84 145 GLU L O 1
ATOM 3699 N N . ALA C 3 146 ? 128.414 110.969 77.345 1.00 82.09 146 ALA L N 1
ATOM 3700 C CA . ALA C 3 146 ? 129.018 110.114 76.337 1.00 82.09 146 ALA L CA 1
ATOM 3701 C C . ALA C 3 146 ? 130.022 110.895 75.502 1.00 82.09 146 ALA L C 1
ATOM 3702 O O . ALA C 3 146 ? 129.902 112.111 75.334 1.00 82.09 146 ALA L O 1
ATOM 3704 N N . LYS C 3 147 ? 131.024 110.190 74.986 1.00 91.18 147 LYS L N 1
ATOM 3705 C CA . LYS C 3 147 ? 132.055 110.781 74.147 1.00 91.18 147 LYS L CA 1
ATOM 3706 C C . LYS C 3 147 ? 132.177 109.981 72.860 1.00 91.18 147 LYS L C 1
ATOM 3707 O O . LYS C 3 147 ? 132.283 108.753 72.899 1.00 91.18 147 LYS L O 1
ATOM 3713 N N . VAL C 3 148 ? 132.162 110.676 71.730 1.00 99.27 148 VAL L N 1
ATOM 3714 C CA . VAL C 3 148 ? 132.325 110.057 70.423 1.00 99.27 148 VAL L CA 1
ATOM 3715 C C . VAL C 3 148 ? 133.714 110.382 69.895 1.00 99.27 148 VAL L C 1
ATOM 3716 O O . VAL C 3 148 ? 134.213 111.501 70.050 1.00 99.27 148 VAL L O 1
ATOM 3720 N N . GLN C 3 149 ? 134.344 109.389 69.269 1.00 108.82 149 GLN L N 1
ATOM 3721 C CA . GLN C 3 149 ? 135.677 109.562 68.697 1.00 108.82 149 GLN L CA 1
ATOM 3722 C C . GLN C 3 149 ? 135.722 108.822 67.370 1.00 108.82 149 GLN L C 1
ATOM 3723 O O . GLN C 3 149 ? 135.719 107.589 67.348 1.00 108.82 149 GLN L O 1
ATOM 3729 N N . TRP C 3 150 ? 135.765 109.568 66.272 1.00 117.94 150 TRP L N 1
ATOM 3730 C CA . TRP C 3 150 ? 135.805 108.966 64.950 1.00 117.94 150 TRP L CA 1
ATOM 3731 C C . TRP C 3 150 ? 137.188 108.405 64.651 1.00 117.94 150 TRP L C 1
ATOM 3732 O O . TRP C 3 150 ? 138.203 108.901 65.145 1.00 117.94 150 TRP L O 1
ATOM 3743 N N . LYS C 3 151 ? 137.221 107.363 63.824 1.00 129.21 151 LYS L N 1
ATOM 3744 C CA . LYS C 3 151 ? 138.469 106.719 63.437 1.00 129.21 151 LYS L CA 1
ATOM 3745 C C . LYS C 3 151 ? 138.381 106.257 61.992 1.00 129.21 151 LYS L C 1
ATOM 3746 O O . LYS C 3 151 ? 137.404 105.612 61.602 1.00 129.21 151 LYS L O 1
ATOM 3752 N N . VAL C 3 152 ? 139.402 106.593 61.206 1.00 140.46 152 VAL L N 1
ATOM 3753 C CA . VAL C 3 152 ? 139.508 106.197 59.804 1.00 140.46 152 VAL L CA 1
ATOM 3754 C C . VAL C 3 152 ? 140.812 105.418 59.680 1.00 140.46 152 VAL L C 1
ATOM 3755 O O . VAL C 3 152 ? 141.883 106.018 59.509 1.00 140.46 152 VAL L O 1
ATOM 3759 N N . ASP C 3 153 ? 140.726 104.083 59.739 1.00 144.87 153 ASP L N 1
ATOM 3760 C CA . ASP C 3 153 ? 141.890 103.218 59.979 1.00 144.87 153 ASP L CA 1
ATOM 3761 C C . ASP C 3 153 ? 142.665 103.680 61.207 1.00 144.87 153 ASP L C 1
ATOM 3762 O O . ASP C 3 153 ? 143.854 104.007 61.143 1.00 144.87 153 ASP L O 1
ATOM 3767 N N . ASN C 3 154 ? 141.955 103.730 62.333 1.00 141.82 154 ASN L N 1
ATOM 3768 C CA . ASN C 3 154 ? 142.474 104.082 63.652 1.00 141.82 154 ASN L CA 1
ATOM 3769 C C . ASN C 3 154 ? 143.084 105.478 63.700 1.00 141.82 154 ASN L C 1
ATOM 3770 O O . ASN C 3 154 ? 143.805 105.800 64.652 1.00 141.82 154 ASN L O 1
ATOM 3775 N N . ALA C 3 155 ? 142.814 106.318 62.704 1.00 136.70 155 ALA L N 1
ATOM 3776 C CA . ALA C 3 155 ? 143.272 107.701 62.705 1.00 136.70 155 ALA L CA 1
ATOM 3777 C C . ALA C 3 155 ? 142.226 108.541 63.422 1.00 136.70 155 ALA L C 1
ATOM 3778 O O . ALA C 3 155 ? 141.131 108.765 62.895 1.00 136.70 155 ALA L O 1
ATOM 3780 N N . LEU C 3 156 ? 142.556 108.992 64.628 1.00 132.79 156 LEU L N 1
ATOM 3781 C CA . LEU C 3 156 ? 141.625 109.768 65.437 1.00 132.79 156 LEU L CA 1
ATOM 3782 C C . LEU C 3 156 ? 141.405 111.125 64.780 1.00 132.79 156 LEU L C 1
ATOM 3783 O O . LEU C 3 156 ? 142.297 111.978 64.786 1.00 132.79 156 LEU L O 1
ATOM 3788 N N . GLN C 3 157 ? 140.222 111.322 64.208 1.00 133.09 157 GLN L N 1
ATOM 3789 C CA . GLN C 3 157 ? 139.903 112.584 63.561 1.00 133.09 157 GLN L CA 1
ATOM 3790 C C . GLN C 3 157 ? 139.661 113.673 64.599 1.00 133.09 157 GLN L C 1
ATOM 3791 O O . GLN C 3 157 ? 139.315 113.401 65.751 1.00 133.09 157 GLN L O 1
ATOM 3797 N N . SER C 3 158 ? 139.850 114.921 64.177 1.00 134.72 158 SER L N 1
ATOM 3798 C CA . SER C 3 158 ? 139.661 116.062 65.059 1.00 134.72 158 SER L CA 1
ATOM 3799 C C . SER C 3 158 ? 139.384 117.298 64.217 1.00 134.72 158 SER L C 1
ATOM 3800 O O . SER C 3 158 ? 140.028 117.510 63.188 1.00 134.72 158 SER L O 1
ATOM 3803 N N . GLY C 3 159 ? 138.420 118.104 64.661 1.00 132.57 159 GLY L N 1
ATOM 3804 C CA . GLY C 3 159 ? 138.071 119.336 63.995 1.00 132.57 159 GLY L CA 1
ATOM 3805 C C . GLY C 3 159 ? 137.044 119.201 62.893 1.00 132.57 159 GLY L C 1
ATOM 3806 O O . GLY C 3 159 ? 136.443 120.205 62.499 1.00 132.57 159 GLY L O 1
ATOM 3807 N N . ASN C 3 160 ? 136.829 117.992 62.382 1.00 129.45 160 ASN L N 1
ATOM 3808 C CA . ASN C 3 160 ? 135.856 117.742 61.327 1.00 129.45 160 ASN L CA 1
ATOM 3809 C C . ASN C 3 160 ? 134.632 116.981 61.822 1.00 129.45 160 ASN L C 1
ATOM 3810 O O . ASN C 3 160 ? 133.862 116.465 61.006 1.00 129.45 160 ASN L O 1
ATOM 3815 N N . SER C 3 161 ? 134.438 116.896 63.135 1.00 121.57 161 SER L N 1
ATOM 3816 C CA . SER C 3 161 ? 133.276 116.257 63.729 1.00 121.57 161 SER L CA 1
ATOM 3817 C C . SER C 3 161 ? 132.474 117.286 64.514 1.00 121.57 161 SER L C 1
ATOM 3818 O O . SER C 3 161 ? 133.026 118.261 65.031 1.00 121.57 161 SER L O 1
ATOM 3821 N N . GLN C 3 162 ? 131.166 117.060 64.601 1.00 115.48 162 GLN L N 1
ATOM 3822 C CA . GLN C 3 162 ? 130.271 118.010 65.248 1.00 115.48 162 GLN L CA 1
ATOM 3823 C C . GLN C 3 162 ? 129.046 117.268 65.759 1.00 115.48 162 GLN L C 1
ATOM 3824 O O . GLN C 3 162 ? 128.396 116.549 64.996 1.00 115.48 162 GLN L O 1
ATOM 3830 N N . GLU C 3 163 ? 128.734 117.443 67.039 1.00 101.85 163 GLU L N 1
ATOM 3831 C CA . GLU C 3 163 ? 127.650 116.715 67.679 1.00 101.85 163 GLU L CA 1
ATOM 3832 C C . GLU C 3 163 ? 126.631 117.681 68.266 1.00 101.85 163 GLU L C 1
ATOM 3833 O O . GLU C 3 163 ? 126.896 118.873 68.433 1.00 101.85 163 GLU L O 1
ATOM 3839 N N . SER C 3 164 ? 125.454 117.143 68.585 1.00 93.20 164 SER L N 1
ATOM 3840 C CA . SER C 3 164 ? 124.369 117.947 69.143 1.00 93.20 164 SER L CA 1
ATOM 3841 C C . SER C 3 164 ? 123.420 117.014 69.881 1.00 93.20 164 SER L C 1
ATOM 3842 O O . SER C 3 164 ? 122.772 116.175 69.253 1.00 93.20 164 SER L O 1
ATOM 3845 N N . VAL C 3 165 ? 123.334 117.166 71.189 1.00 84.45 165 VAL L N 1
ATOM 3846 C CA . VAL C 3 165 ? 122.505 116.314 72.031 1.00 84.45 165 VAL L CA 1
ATOM 3847 C C . VAL C 3 165 ? 121.146 116.976 72.224 1.00 84.45 165 VAL L C 1
ATOM 3848 O O . VAL C 3 165 ? 121.035 118.203 72.287 1.00 84.45 165 VAL L O 1
ATOM 3852 N N . THR C 3 166 ? 120.093 116.163 72.294 1.00 82.32 166 THR L N 1
ATOM 3853 C CA . THR C 3 166 ? 118.764 116.687 72.555 1.00 82.32 166 THR L CA 1
ATOM 3854 C C . THR C 3 166 ? 118.583 116.985 74.038 1.00 82.32 166 THR L C 1
ATOM 3855 O O . THR C 3 166 ? 119.455 116.729 74.870 1.00 82.32 166 THR L O 1
ATOM 3859 N N . GLU C 3 167 ? 117.420 117.537 74.364 1.00 83.35 167 GLU L N 1
ATOM 3860 C CA . GLU C 3 167 ? 117.041 117.712 75.752 1.00 83.35 167 GLU L CA 1
ATOM 3861 C C . GLU C 3 167 ? 116.593 116.378 76.341 1.00 83.35 167 GLU L C 1
ATOM 3862 O O . GLU C 3 167 ? 116.487 115.364 75.647 1.00 83.35 167 GLU L O 1
ATOM 3868 N N . GLN C 3 168 ? 116.334 116.387 77.643 1.00 79.31 168 GLN L N 1
ATOM 3869 C CA . GLN C 3 168 ? 115.867 115.187 78.316 1.00 79.31 168 GLN L CA 1
ATOM 3870 C C . GLN C 3 168 ? 114.468 114.835 77.833 1.00 79.31 168 GLN L C 1
ATOM 3871 O O . GLN C 3 168 ? 113.587 115.696 77.780 1.00 79.31 168 GLN L O 1
ATOM 3877 N N . ASP C 3 169 ? 114.272 113.573 77.463 1.00 91.86 169 ASP L N 1
ATOM 3878 C CA . ASP C 3 169 ? 112.997 113.140 76.908 1.00 91.86 169 ASP L CA 1
ATOM 3879 C C . ASP C 3 169 ? 111.889 113.245 77.949 1.00 91.86 169 ASP L C 1
ATOM 3880 O O . ASP C 3 169 ? 112.122 113.133 79.154 1.00 91.86 169 ASP L O 1
ATOM 3885 N N . SER C 3 170 ? 110.668 113.475 77.468 1.00 97.20 170 SER L N 1
ATOM 3886 C CA . SER C 3 170 ? 109.532 113.636 78.367 1.00 97.20 170 SER L CA 1
ATOM 3887 C C . SER C 3 170 ? 109.004 112.301 78.872 1.00 97.20 170 SER L C 1
ATOM 3888 O O . SER C 3 170 ? 108.452 112.238 79.976 1.00 97.20 170 SER L O 1
ATOM 3891 N N . LYS C 3 171 ? 109.160 111.234 78.090 1.00 100.68 171 LYS L N 1
ATOM 3892 C CA . LYS C 3 171 ? 108.617 109.936 78.476 1.00 100.68 171 LYS L CA 1
ATOM 3893 C C . LYS C 3 171 ? 109.481 109.259 79.533 1.00 100.68 171 LYS L C 1
ATOM 3894 O O . LYS C 3 171 ? 109.014 108.965 80.638 1.00 100.68 171 LYS L O 1
ATOM 3900 N N . ASP C 3 172 ? 110.748 109.007 79.210 1.00 94.71 172 ASP L N 1
ATOM 3901 C CA . ASP C 3 172 ? 111.616 108.194 80.052 1.00 94.71 172 ASP L CA 1
ATOM 3902 C C . ASP C 3 172 ? 112.865 108.924 80.529 1.00 94.71 172 ASP L C 1
ATOM 3903 O O . ASP C 3 172 ? 113.739 108.288 81.129 1.00 94.71 172 ASP L O 1
ATOM 3908 N N . SER C 3 173 ? 112.976 110.228 80.266 1.00 86.78 173 SER L N 1
ATOM 3909 C CA . SER C 3 173 ? 114.038 111.080 80.811 1.00 86.78 173 SER L CA 1
ATOM 3910 C C . SER C 3 173 ? 115.427 110.618 80.372 1.00 86.78 173 SER L C 1
ATOM 3911 O O . SER C 3 173 ? 116.333 110.448 81.186 1.00 86.78 173 SER L O 1
ATOM 3914 N N . THR C 3 174 ? 115.595 110.424 79.068 1.00 81.02 174 THR L N 1
ATOM 3915 C CA . THR C 3 174 ? 116.861 109.969 78.517 1.00 81.02 174 THR L CA 1
ATOM 3916 C C . THR C 3 174 ? 117.228 110.810 77.303 1.00 81.02 174 THR L C 1
ATOM 3917 O O . THR C 3 174 ? 116.359 111.344 76.611 1.00 81.02 174 THR L O 1
ATOM 3921 N N . TYR C 3 175 ? 118.528 110.942 77.063 1.00 74.55 175 TYR L N 1
ATOM 3922 C CA . TYR C 3 175 ? 119.028 111.821 76.020 1.00 74.55 175 TYR L CA 1
ATOM 3923 C C . TYR C 3 175 ? 119.187 111.068 74.706 1.00 74.55 175 TYR L C 1
ATOM 3924 O O . TYR C 3 175 ? 118.801 109.907 74.569 1.00 74.55 175 TYR L O 1
ATOM 3933 N N . SER C 3 176 ? 119.763 111.751 73.722 1.00 82.33 176 SER L N 1
ATOM 3934 C CA . SER C 3 176 ? 120.078 111.167 72.426 1.00 82.33 176 SER L CA 1
ATOM 3935 C C . SER C 3 176 ? 121.047 112.102 71.725 1.00 82.33 176 SER L C 1
ATOM 3936 O O . SER C 3 176 ? 120.770 113.296 71.603 1.00 82.33 176 SER L O 1
ATOM 3939 N N . LEU C 3 177 ? 122.174 111.567 71.275 1.00 88.45 177 LEU L N 1
ATOM 3940 C CA . LEU C 3 177 ? 123.249 112.366 70.714 1.00 88.45 177 LEU L CA 1
ATOM 3941 C C . LEU C 3 177 ? 123.482 111.954 69.268 1.00 88.45 177 LEU L C 1
ATOM 3942 O O . LEU C 3 177 ? 123.134 110.846 68.857 1.00 88.45 177 LEU L O 1
ATOM 3947 N N . SER C 3 178 ? 124.070 112.860 68.489 1.00 96.74 178 SER L N 1
ATOM 3948 C CA . SER C 3 178 ? 124.291 112.601 67.068 1.00 96.74 178 SER L CA 1
ATOM 3949 C C . SER C 3 178 ? 125.541 113.354 66.630 1.00 96.74 178 SER L C 1
ATOM 3950 O O . SER C 3 178 ? 125.477 114.553 66.352 1.00 96.74 178 SER L O 1
ATOM 3953 N N . SER C 3 179 ? 126.661 112.645 66.555 1.00 105.31 179 SER L N 1
ATOM 3954 C CA . SER C 3 179 ? 127.894 113.206 66.027 1.00 105.31 179 SER L CA 1
ATOM 3955 C C . SER C 3 179 ? 127.978 112.918 64.536 1.00 105.31 179 SER L C 1
ATOM 3956 O O . SER C 3 179 ? 127.751 111.784 64.106 1.00 105.31 179 SER L O 1
ATOM 3959 N N . THR C 3 180 ? 128.304 113.940 63.753 1.00 113.97 180 THR L N 1
ATOM 3960 C CA . THR C 3 180 ? 128.458 113.798 62.313 1.00 113.97 180 THR L CA 1
ATOM 3961 C C . THR C 3 180 ? 129.859 114.222 61.893 1.00 113.97 180 THR L C 1
ATOM 3962 O O . THR C 3 180 ? 130.405 115.206 62.399 1.00 113.97 180 THR L O 1
ATOM 3966 N N . LEU C 3 181 ? 130.448 113.446 60.988 1.00 124.28 181 LEU L N 1
ATOM 3967 C CA . LEU C 3 181 ? 131.801 113.675 60.493 1.00 124.28 181 LEU L CA 1
ATOM 3968 C C . LEU C 3 181 ? 131.698 114.061 59.025 1.00 124.28 181 LEU L C 1
ATOM 3969 O O . LEU C 3 181 ? 131.325 113.234 58.187 1.00 124.28 181 LEU L O 1
ATOM 3974 N N . THR C 3 182 ? 132.019 115.312 58.715 1.00 135.62 182 THR L N 1
ATOM 3975 C CA . THR C 3 182 ? 131.892 115.829 57.361 1.00 135.62 182 THR L CA 1
ATOM 3976 C C . THR C 3 182 ? 133.239 115.806 56.648 1.00 135.62 182 THR L C 1
ATOM 3977 O O . THR C 3 182 ? 134.280 116.104 57.240 1.00 135.62 182 THR L O 1
ATOM 3981 N N . LEU C 3 183 ? 133.210 115.410 55.377 1.00 141.76 183 LEU L N 1
ATOM 3982 C CA . LEU C 3 183 ? 134.404 115.329 54.549 1.00 141.76 183 LEU L CA 1
ATOM 3983 C C . LEU C 3 183 ? 134.026 115.641 53.110 1.00 141.76 183 LEU L C 1
ATOM 3984 O O . LEU C 3 183 ? 132.872 115.489 52.704 1.00 141.76 183 LEU L O 1
ATOM 3989 N N . SER C 3 184 ? 135.015 116.080 52.341 1.00 147.23 184 SER L N 1
ATOM 3990 C CA . SER C 3 184 ? 134.810 116.235 50.912 1.00 147.23 184 SER L CA 1
ATOM 3991 C C . SER C 3 184 ? 135.022 114.899 50.208 1.00 147.23 184 SER L C 1
ATOM 3992 O O . SER C 3 184 ? 135.693 113.999 50.721 1.00 147.23 184 SER L O 1
ATOM 3995 N N . LYS C 3 185 ? 134.432 114.776 49.015 1.00 148.28 185 LYS L N 1
ATOM 3996 C CA . LYS C 3 185 ? 134.586 113.545 48.247 1.00 148.28 185 LYS L CA 1
ATOM 3997 C C . LYS C 3 185 ? 136.030 113.339 47.810 1.00 148.28 185 LYS L C 1
ATOM 3998 O O . LYS C 3 185 ? 136.469 112.195 47.642 1.00 148.28 185 LYS L O 1
ATOM 4004 N N . ALA C 3 186 ? 136.783 114.426 47.629 1.00 151.59 186 ALA L N 1
ATOM 4005 C CA . ALA C 3 186 ? 138.215 114.300 47.388 1.00 151.59 186 ALA L CA 1
ATOM 4006 C C . ALA C 3 186 ? 138.934 113.727 48.601 1.00 151.59 186 ALA L C 1
ATOM 4007 O O . ALA C 3 186 ? 139.985 113.092 48.456 1.00 151.59 186 ALA L O 1
ATOM 4009 N N . ASP C 3 187 ? 138.388 113.939 49.799 1.00 151.29 187 ASP L N 1
ATOM 4010 C CA . ASP C 3 187 ? 138.952 113.375 51.015 1.00 151.29 187 ASP L CA 1
ATOM 4011 C C . ASP C 3 187 ? 138.210 112.130 51.484 1.00 151.29 187 ASP L C 1
ATOM 4012 O O . ASP C 3 187 ? 138.782 111.334 52.234 1.00 151.29 187 ASP L O 1
ATOM 4017 N N . TYR C 3 188 ? 136.960 111.938 51.053 1.00 148.03 188 TYR L N 1
ATOM 4018 C CA . TYR C 3 188 ? 136.213 110.741 51.422 1.00 148.03 188 TYR L CA 1
ATOM 4019 C C . TYR C 3 188 ? 136.803 109.478 50.805 1.00 148.03 188 TYR L C 1
ATOM 4020 O O . TYR C 3 188 ? 136.565 108.381 51.319 1.00 148.03 188 TYR L O 1
ATOM 4029 N N . GLU C 3 189 ? 137.594 109.608 49.737 1.00 152.84 189 GLU L N 1
ATOM 4030 C CA . GLU C 3 189 ? 138.246 108.470 49.099 1.00 152.84 189 GLU L CA 1
ATOM 4031 C C . GLU C 3 189 ? 139.528 108.046 49.810 1.00 152.84 189 GLU L C 1
ATOM 4032 O O . GLU C 3 189 ? 140.381 107.391 49.201 1.00 152.84 189 GLU L O 1
ATOM 4038 N N . LYS C 3 190 ? 139.675 108.405 51.086 1.00 151.15 190 LYS L N 1
ATOM 4039 C CA . LYS C 3 190 ? 140.781 107.960 51.926 1.00 151.15 190 LYS L CA 1
ATOM 4040 C C . LYS C 3 190 ? 140.527 106.536 52.401 1.00 151.15 190 LYS L C 1
ATOM 4041 O O . LYS C 3 190 ? 139.761 105.804 51.765 1.00 151.15 190 LYS L O 1
ATOM 4047 N N . HIS C 3 191 ? 141.239 106.129 53.457 1.00 149.98 191 HIS L N 1
ATOM 4048 C CA . HIS C 3 191 ? 141.100 104.830 54.113 1.00 149.98 191 HIS L CA 1
ATOM 4049 C C . HIS C 3 191 ? 139.647 104.371 54.155 1.00 149.98 191 HIS L C 1
ATOM 4050 O O . HIS C 3 191 ? 138.768 105.090 54.634 1.00 149.98 191 HIS L O 1
ATOM 4057 N N . LYS C 3 192 ? 139.404 103.165 53.648 1.00 147.05 192 LYS L N 1
ATOM 4058 C CA . LYS C 3 192 ? 138.071 102.757 53.226 1.00 147.05 192 LYS L CA 1
ATOM 4059 C C . LYS C 3 192 ? 137.216 102.177 54.345 1.00 147.05 192 LYS L C 1
ATOM 4060 O O . LYS C 3 192 ? 136.169 101.594 54.051 1.00 147.05 192 LYS L O 1
ATOM 4066 N N . VAL C 3 193 ? 137.612 102.314 55.605 1.00 142.17 193 VAL L N 1
ATOM 4067 C CA . VAL C 3 193 ? 136.789 101.865 56.721 1.00 142.17 193 VAL L CA 1
ATOM 4068 C C . VAL C 3 193 ? 136.660 103.000 57.729 1.00 142.17 193 VAL L C 1
ATOM 4069 O O . VAL C 3 193 ? 137.658 103.613 58.124 1.00 142.17 193 VAL L O 1
ATOM 4073 N N . TYR C 3 194 ? 135.422 103.309 58.105 1.00 138.42 194 TYR L N 1
ATOM 4074 C CA . TYR C 3 194 ? 135.119 104.371 59.051 1.00 138.42 194 TYR L CA 1
ATOM 4075 C C . TYR C 3 194 ? 134.474 103.768 60.288 1.00 138.42 194 TYR L C 1
ATOM 4076 O O . TYR C 3 194 ? 133.598 102.905 60.183 1.00 138.42 194 TYR L O 1
ATOM 4085 N N . ALA C 3 195 ? 134.913 104.221 61.458 1.00 123.81 195 ALA L N 1
ATOM 4086 C CA . ALA C 3 195 ? 134.459 103.650 62.713 1.00 123.81 195 ALA L CA 1
ATOM 4087 C C . ALA C 3 195 ? 134.055 104.761 63.665 1.00 123.81 195 ALA L C 1
ATOM 4088 O O . ALA C 3 195 ? 134.586 105.871 63.613 1.00 123.81 195 ALA L O 1
ATOM 4090 N N . CYS C 3 196 ? 133.103 104.445 64.536 1.00 116.92 196 CYS L N 1
ATOM 4091 C CA . CYS C 3 196 ? 132.626 105.360 65.562 1.00 116.92 196 CYS L CA 1
ATOM 4092 C C . CYS C 3 196 ? 132.782 104.676 66.908 1.00 116.92 196 CYS L C 1
ATOM 4093 O O . CYS C 3 196 ? 132.116 103.672 67.174 1.00 116.92 196 CYS L O 1
ATOM 4096 N N . GLU C 3 197 ? 133.657 105.209 67.751 1.00 109.44 197 GLU L N 1
ATOM 4097 C CA . GLU C 3 197 ? 133.913 104.643 69.066 1.00 109.44 197 GLU L CA 1
ATOM 4098 C C . GLU C 3 197 ? 133.190 105.470 70.117 1.00 109.44 197 GLU L C 1
ATOM 4099 O O . GLU C 3 197 ? 133.258 106.701 70.105 1.00 109.44 197 GLU L O 1
ATOM 4105 N N . VAL C 3 198 ? 132.499 104.790 71.026 1.00 96.80 198 VAL L N 1
ATOM 4106 C CA . VAL C 3 198 ? 131.614 105.440 71.984 1.00 96.80 198 VAL L CA 1
ATOM 4107 C C . VAL C 3 198 ? 131.958 104.947 73.378 1.00 96.80 198 VAL L C 1
ATOM 4108 O O . VAL C 3 198 ? 131.833 103.752 73.665 1.00 96.80 198 VAL L O 1
ATOM 4112 N N . THR C 3 199 ? 132.372 105.860 74.244 1.00 92.35 199 THR L N 1
ATOM 4113 C CA . THR C 3 199 ? 132.607 105.557 75.646 1.00 92.35 199 THR L CA 1
ATOM 4114 C C . THR C 3 199 ? 131.527 106.233 76.473 1.00 92.35 199 THR L C 1
ATOM 4115 O O . THR C 3 199 ? 131.311 107.441 76.348 1.00 92.35 199 THR L O 1
ATOM 4119 N N . HIS C 3 200 ? 130.855 105.457 77.310 1.00 80.90 200 HIS L N 1
ATOM 4120 C CA . HIS C 3 200 ? 129.816 105.976 78.179 1.00 80.90 200 HIS L CA 1
ATOM 4121 C C . HIS C 3 200 ? 130.048 105.440 79.583 1.00 80.90 200 HIS L C 1
ATOM 4122 O O . HIS C 3 200 ? 130.690 104.406 79.771 1.00 80.90 200 HIS L O 1
ATOM 4129 N N . GLN C 3 201 ? 129.525 106.167 80.573 1.00 87.81 201 GLN L N 1
ATOM 4130 C CA . GLN C 3 201 ? 129.751 105.800 81.967 1.00 87.81 201 GLN L CA 1
ATOM 4131 C C . GLN C 3 201 ? 129.147 104.446 82.304 1.00 87.81 201 GLN L C 1
ATOM 4132 O O . GLN C 3 201 ? 129.686 103.721 83.145 1.00 87.81 201 GLN L O 1
ATOM 4138 N N . GLY C 3 202 ? 128.048 104.080 81.656 1.00 81.48 202 GLY L N 1
ATOM 4139 C CA . GLY C 3 202 ? 127.429 102.794 81.896 1.00 81.48 202 GLY L CA 1
ATOM 4140 C C . GLY C 3 202 ? 127.841 101.753 80.880 1.00 81.48 202 GLY L C 1
ATOM 4141 O O . GLY C 3 202 ? 127.126 100.775 80.655 1.00 81.48 202 GLY L O 1
ATOM 4142 N N . LEU C 3 203 ? 128.994 101.959 80.255 1.00 87.31 203 LEU L N 1
ATOM 4143 C CA . LEU C 3 203 ? 129.517 101.061 79.237 1.00 87.31 203 LEU L CA 1
ATOM 4144 C C . LEU C 3 203 ? 130.854 100.504 79.699 1.00 87.31 203 LEU L C 1
ATOM 4145 O O . LEU C 3 203 ? 131.768 101.267 80.024 1.00 87.31 203 LEU L O 1
ATOM 4150 N N . SER C 3 204 ? 130.964 99.175 79.728 1.00 99.52 204 SER L N 1
ATOM 4151 C CA . SER C 3 204 ? 132.209 98.538 80.142 1.00 99.52 204 SER L CA 1
ATOM 4152 C C . SER C 3 204 ? 133.312 98.775 79.120 1.00 99.52 204 SER L C 1
ATOM 4153 O O . SER C 3 204 ? 134.351 99.366 79.431 1.00 99.52 204 SER L O 1
ATOM 4156 N N . SER C 3 205 ? 133.102 98.322 77.897 1.00 103.19 205 SER L N 1
ATOM 4157 C CA . SER C 3 205 ? 134.073 98.528 76.842 1.00 103.19 205 SER L CA 1
ATOM 4158 C C . SER C 3 205 ? 133.516 99.484 75.795 1.00 103.19 205 SER L C 1
ATOM 4159 O O . SER C 3 205 ? 132.304 99.514 75.561 1.00 103.19 205 SER L O 1
ATOM 4162 N N . PRO C 3 206 ? 134.368 100.294 75.169 1.00 103.54 206 PRO L N 1
ATOM 4163 C CA . PRO C 3 206 ? 133.891 101.221 74.132 1.00 103.54 206 PRO L CA 1
ATOM 4164 C C . PRO C 3 206 ? 133.301 100.484 72.940 1.00 103.54 206 PRO L C 1
ATOM 4165 O O . PRO C 3 206 ? 133.969 99.677 72.291 1.00 103.54 206 PRO L O 1
ATOM 4169 N N . VAL C 3 207 ? 132.029 100.769 72.658 1.00 103.06 207 VAL L N 1
ATOM 4170 C CA . VAL C 3 207 ? 131.354 100.170 71.515 1.00 103.06 207 VAL L CA 1
ATOM 4171 C C . VAL C 3 207 ? 131.835 100.834 70.235 1.00 103.06 207 VAL L C 1
ATOM 4172 O O . VAL C 3 207 ? 131.874 102.066 70.132 1.00 103.06 207 VAL L O 1
ATOM 4176 N N . THR C 3 208 ? 132.203 100.020 69.251 1.00 111.46 208 THR L N 1
ATOM 4177 C CA . THR C 3 208 ? 132.681 100.508 67.963 1.00 111.46 208 THR L CA 1
ATOM 4178 C C . THR C 3 208 ? 131.763 99.973 66.875 1.00 111.46 208 THR L C 1
ATOM 4179 O O . THR C 3 208 ? 131.822 98.787 66.534 1.00 111.46 208 THR L O 1
ATOM 4183 N N . LYS C 3 209 ? 130.921 100.842 66.329 1.00 112.81 209 LYS L N 1
ATOM 4184 C CA . LYS C 3 209 ? 130.107 100.519 65.167 1.00 112.81 209 LYS L CA 1
ATOM 4185 C C . LYS C 3 209 ? 130.812 101.068 63.936 1.00 112.81 209 LYS L C 1
ATOM 4186 O O . LYS C 3 209 ? 131.114 102.263 63.874 1.00 112.81 209 LYS L O 1
ATOM 4192 N N . SER C 3 210 ? 131.075 100.201 62.963 1.00 125.34 210 SER L N 1
ATOM 4193 C CA . SER C 3 210 ? 131.898 100.572 61.825 1.00 125.34 210 SER L CA 1
ATOM 4194 C C . SER C 3 210 ? 131.293 100.026 60.541 1.00 125.34 210 SER L C 1
ATOM 4195 O O . SER C 3 210 ? 130.357 99.224 60.554 1.00 125.34 210 SER L O 1
ATOM 4198 N N . PHE C 3 211 ? 131.854 100.479 59.423 1.00 135.70 211 PHE L N 1
ATOM 4199 C CA . PHE C 3 211 ? 131.462 100.017 58.099 1.00 135.70 211 PHE L CA 1
ATOM 4200 C C . PHE C 3 211 ? 132.600 100.318 57.138 1.00 135.70 211 PHE L C 1
ATOM 4201 O O . PHE C 3 211 ? 133.427 101.199 57.384 1.00 135.70 211 PHE L O 1
ATOM 4209 N N . ASN C 3 212 ? 132.630 99.575 56.037 1.00 145.43 212 ASN L N 1
ATOM 4210 C CA . ASN C 3 212 ? 133.651 99.744 55.016 1.00 145.43 212 ASN L CA 1
ATOM 4211 C C . ASN C 3 212 ? 133.082 100.470 53.802 1.00 145.43 212 ASN L C 1
ATOM 4212 O O . ASN C 3 212 ? 131.909 100.316 53.453 1.00 145.43 212 ASN L O 1
ATOM 4217 N N . ARG C 3 213 ? 133.927 101.282 53.176 1.00 148.52 213 ARG L N 1
ATOM 4218 C CA . ARG C 3 213 ? 133.530 102.069 52.015 1.00 148.52 213 ARG L CA 1
ATOM 4219 C C . ARG C 3 213 ? 133.574 101.221 50.749 1.00 148.52 213 ARG L C 1
ATOM 4220 O O . ARG C 3 213 ? 132.593 101.145 50.010 1.00 148.52 213 ARG L O 1
ATOM 4228 N N . TYR D 4 24 ? 133.130 101.872 160.543 1.00 201.90 24 TYR R N 1
ATOM 4229 C CA . TYR D 4 24 ? 133.673 103.018 161.263 1.00 201.90 24 TYR R CA 1
ATOM 4230 C C . TYR D 4 24 ? 135.108 102.757 161.703 1.00 201.90 24 TYR R C 1
ATOM 4231 O O . TYR D 4 24 ? 135.471 103.016 162.851 1.00 201.90 24 TYR R O 1
ATOM 4240 N N . ALA D 4 25 ? 135.921 102.238 160.779 1.00 206.40 25 ALA R N 1
ATOM 4241 C CA . ALA D 4 25 ? 137.317 101.957 161.095 1.00 206.40 25 ALA R CA 1
ATOM 4242 C C . ALA D 4 25 ? 138.113 103.235 161.320 1.00 206.40 25 ALA R C 1
ATOM 4243 O O . ALA D 4 25 ? 139.120 103.219 162.037 1.00 206.40 25 ALA R O 1
ATOM 4245 N N . HIS D 4 26 ? 137.679 104.346 160.725 1.00 205.69 26 HIS R N 1
ATOM 4246 C CA . HIS D 4 26 ? 138.329 105.639 160.895 1.00 205.69 26 HIS R CA 1
ATOM 4247 C C . HIS D 4 26 ? 137.537 106.562 161.814 1.00 205.69 26 HIS R C 1
ATOM 4248 O O . HIS D 4 26 ? 137.508 107.777 161.594 1.00 205.69 26 HIS R O 1
ATOM 4255 N N . HIS D 4 27 ? 136.887 106.005 162.840 1.00 205.94 27 HIS R N 1
ATOM 4256 C CA . HIS D 4 27 ? 136.078 106.829 163.733 1.00 205.94 27 HIS R CA 1
ATOM 4257 C C . HIS D 4 27 ? 136.949 107.728 164.598 1.00 205.94 27 HIS R C 1
ATOM 4258 O O . HIS D 4 27 ? 136.586 108.878 164.868 1.00 205.94 27 HIS R O 1
ATOM 4265 N N . SER D 4 28 ? 138.096 107.217 165.054 1.00 205.11 28 SER R N 1
ATOM 4266 C CA . SER D 4 28 ? 139.042 108.069 165.765 1.00 205.11 28 SER R CA 1
ATOM 4267 C C . SER D 4 28 ? 139.602 109.141 164.840 1.00 205.11 28 SER R C 1
ATOM 4268 O O . SER D 4 28 ? 139.878 110.266 165.273 1.00 205.11 28 SER R O 1
ATOM 4271 N N . THR D 4 29 ? 139.774 108.809 163.558 1.00 201.82 29 THR R N 1
ATOM 4272 C CA . THR D 4 29 ? 140.116 109.825 162.570 1.00 201.82 29 THR R CA 1
ATOM 4273 C C . THR D 4 29 ? 138.954 110.786 162.354 1.00 201.82 29 THR R C 1
ATOM 4274 O O . THR D 4 29 ? 139.152 112.005 162.287 1.00 201.82 29 THR R O 1
ATOM 4278 N N . ALA D 4 30 ? 137.730 110.253 162.269 1.00 198.82 30 ALA R N 1
ATOM 4279 C CA . ALA D 4 30 ? 136.557 111.093 162.049 1.00 198.82 30 ALA R CA 1
ATOM 4280 C C . ALA D 4 30 ? 136.297 112.026 163.224 1.00 198.82 30 ALA R C 1
ATOM 4281 O O . ALA D 4 30 ? 135.807 113.143 163.022 1.00 198.82 30 ALA R O 1
ATOM 4283 N N . ARG D 4 31 ? 136.637 111.597 164.444 1.00 199.18 31 ARG R N 1
ATOM 4284 C CA . ARG D 4 31 ? 136.468 112.417 165.640 1.00 199.18 31 ARG R CA 1
ATOM 4285 C C . ARG D 4 31 ? 137.276 113.711 165.580 1.00 199.18 31 ARG R C 1
ATOM 4286 O O . ARG D 4 31 ? 136.962 114.658 166.309 1.00 199.18 31 ARG R O 1
ATOM 4294 N N . ILE D 4 32 ? 138.289 113.785 164.720 1.00 195.52 32 ILE R N 1
ATOM 4295 C CA . ILE D 4 32 ? 138.966 115.036 164.437 1.00 195.52 32 ILE R CA 1
ATOM 4296 C C . ILE D 4 32 ? 138.562 115.614 163.081 1.00 195.52 32 ILE R C 1
ATOM 4297 O O . ILE D 4 32 ? 138.431 116.839 162.958 1.00 195.52 32 ILE R O 1
ATOM 4302 N N . VAL D 4 33 ? 138.293 114.768 162.083 1.00 191.59 33 VAL R N 1
ATOM 4303 C CA . VAL D 4 33 ? 138.009 115.256 160.734 1.00 191.59 33 VAL R CA 1
ATOM 4304 C C . VAL D 4 33 ? 136.670 115.987 160.681 1.00 191.59 33 VAL R C 1
ATOM 4305 O O . VAL D 4 33 ? 136.608 117.157 160.285 1.00 191.59 33 VAL R O 1
ATOM 4309 N N . MET D 4 34 ? 135.576 115.315 161.068 1.00 186.85 34 MET R N 1
ATOM 4310 C CA . MET D 4 34 ? 134.278 115.969 160.898 1.00 186.85 34 MET R CA 1
ATOM 4311 C C . MET D 4 34 ? 134.029 117.159 161.834 1.00 186.85 34 MET R C 1
ATOM 4312 O O . MET D 4 34 ? 133.371 118.114 161.393 1.00 186.85 34 MET R O 1
ATOM 4317 N N . PRO D 4 35 ? 134.515 117.198 163.090 1.00 184.91 35 PRO R N 1
ATOM 4318 C CA . PRO D 4 35 ? 134.323 118.446 163.846 1.00 184.91 35 PRO R CA 1
ATOM 4319 C C . PRO D 4 35 ? 135.118 119.600 163.277 1.00 184.91 35 PRO R C 1
ATOM 4320 O O . PRO D 4 35 ? 134.633 120.732 163.302 1.00 184.91 35 PRO R O 1
ATOM 4324 N N . LEU D 4 36 ? 136.309 119.337 162.732 1.00 180.77 36 LEU R N 1
ATOM 4325 C CA . LEU D 4 36 ? 137.087 120.385 162.075 1.00 180.77 36 LEU R CA 1
ATOM 4326 C C . LEU D 4 36 ? 136.314 120.994 160.911 1.00 180.77 36 LEU R C 1
ATOM 4327 O O . LEU D 4 36 ? 136.104 122.215 160.850 1.00 180.77 36 LEU R O 1
ATOM 4332 N N . HIS D 4 37 ? 135.867 120.145 159.983 1.00 172.23 37 HIS R N 1
ATOM 4333 C CA . HIS D 4 37 ? 135.186 120.634 158.791 1.00 172.23 37 HIS R CA 1
ATOM 4334 C C . HIS D 4 37 ? 133.869 121.310 159.137 1.00 172.23 37 HIS R C 1
ATOM 4335 O O . HIS D 4 37 ? 133.558 122.378 158.598 1.00 172.23 37 HIS R O 1
ATOM 4342 N N . TYR D 4 38 ? 133.081 120.714 160.034 1.00 174.44 38 TYR R N 1
ATOM 4343 C CA . TYR D 4 38 ? 131.788 121.316 160.331 1.00 174.44 38 TYR R CA 1
ATOM 4344 C C . TYR D 4 38 ? 131.911 122.546 161.220 1.00 174.44 38 TYR R C 1
ATOM 4345 O O . TYR D 4 38 ? 131.079 123.448 161.114 1.00 174.44 38 TYR R O 1
ATOM 4354 N N . SER D 4 39 ? 132.954 122.642 162.048 1.00 176.10 39 SER R N 1
ATOM 4355 C CA . SER D 4 39 ? 133.207 123.883 162.767 1.00 176.10 39 SER R CA 1
ATOM 4356 C C . SER D 4 39 ? 133.595 124.996 161.807 1.00 176.10 39 SER R C 1
ATOM 4357 O O . SER D 4 39 ? 133.108 126.128 161.932 1.00 176.10 39 SER R O 1
ATOM 4360 N N . LEU D 4 40 ? 134.467 124.689 160.841 1.00 173.42 40 LEU R N 1
ATOM 4361 C CA . LEU D 4 40 ? 134.840 125.673 159.829 1.00 173.42 40 LEU R CA 1
ATOM 4362 C C . LEU D 4 40 ? 133.623 126.126 159.032 1.00 173.42 40 LEU R C 1
ATOM 4363 O O . LEU D 4 40 ? 133.421 127.329 158.815 1.00 173.42 40 LEU R O 1
ATOM 4368 N N . VAL D 4 41 ? 132.802 125.170 158.592 1.00 170.14 41 VAL R N 1
ATOM 4369 C CA . VAL D 4 41 ? 131.607 125.496 157.819 1.00 170.14 41 VAL R CA 1
ATOM 4370 C C . VAL D 4 41 ? 130.651 126.336 158.651 1.00 170.14 41 VAL R C 1
ATOM 4371 O O . VAL D 4 41 ? 130.128 127.354 158.183 1.00 170.14 41 VAL R O 1
ATOM 4375 N N . PHE D 4 42 ? 130.451 125.948 159.914 1.00 172.24 42 PHE R N 1
ATOM 4376 C CA . PHE D 4 42 ? 129.568 126.680 160.812 1.00 172.24 42 PHE R CA 1
ATOM 4377 C C . PHE D 4 42 ? 130.009 128.129 160.952 1.00 172.24 42 PHE R C 1
ATOM 4378 O O . PHE D 4 42 ? 129.237 129.050 160.665 1.00 172.24 42 PHE R O 1
ATOM 4386 N N . ILE D 4 43 ? 131.273 128.352 161.324 1.00 172.99 43 ILE R N 1
ATOM 4387 C CA . ILE D 4 43 ? 131.719 129.718 161.586 1.00 172.99 43 ILE R CA 1
ATOM 4388 C C . ILE D 4 43 ? 131.728 130.547 160.301 1.00 172.99 43 ILE R C 1
ATOM 4389 O O . ILE D 4 43 ? 131.219 131.677 160.282 1.00 172.99 43 ILE R O 1
ATOM 4394 N N . ILE D 4 44 ? 132.238 129.988 159.197 1.00 172.11 44 ILE R N 1
ATOM 4395 C CA . ILE D 4 44 ? 132.386 130.768 157.972 1.00 172.11 44 ILE R CA 1
ATOM 4396 C C . ILE D 4 44 ? 131.024 131.093 157.377 1.00 172.11 44 ILE R C 1
ATOM 4397 O O . ILE D 4 44 ? 130.727 132.257 157.081 1.00 172.11 44 ILE R O 1
ATOM 4402 N N . GLY D 4 45 ? 130.180 130.073 157.184 1.00 171.83 45 GLY R N 1
ATOM 4403 C CA . GLY D 4 45 ? 128.854 130.315 156.652 1.00 171.83 45 GLY R CA 1
ATOM 4404 C C . GLY D 4 45 ? 128.005 131.186 157.550 1.00 171.83 45 GLY R C 1
ATOM 4405 O O . GLY D 4 45 ? 127.242 132.021 157.059 1.00 171.83 45 GLY R O 1
ATOM 4406 N N . LEU D 4 46 ? 128.158 131.048 158.872 1.00 174.88 46 LEU R N 1
ATOM 4407 C CA . LEU D 4 46 ? 127.363 131.847 159.791 1.00 174.88 46 LEU R CA 1
ATOM 4408 C C . LEU D 4 46 ? 127.752 133.316 159.715 1.00 174.88 46 LEU R C 1
ATOM 4409 O O . LEU D 4 46 ? 126.881 134.182 159.619 1.00 174.88 46 LEU R O 1
ATOM 4414 N N . VAL D 4 47 ? 129.054 133.623 159.719 1.00 176.95 47 VAL R N 1
ATOM 4415 C CA . VAL D 4 47 ? 129.428 135.036 159.671 1.00 176.95 47 VAL R CA 1
ATOM 4416 C C . VAL D 4 47 ? 129.180 135.614 158.277 1.00 176.95 47 VAL R C 1
ATOM 4417 O O . VAL D 4 47 ? 128.788 136.784 158.143 1.00 176.95 47 VAL R O 1
ATOM 4421 N N . GLY D 4 48 ? 129.332 134.801 157.227 1.00 177.07 48 GLY R N 1
ATOM 4422 C CA . GLY D 4 48 ? 129.070 135.289 155.884 1.00 177.07 48 GLY R CA 1
ATOM 4423 C C . GLY D 4 48 ? 127.604 135.604 155.665 1.00 177.07 48 GLY R C 1
ATOM 4424 O O . GLY D 4 48 ? 127.254 136.683 155.184 1.00 177.07 48 GLY R O 1
ATOM 4425 N N . ASN D 4 49 ? 126.721 134.679 156.044 1.00 173.89 49 ASN R N 1
ATOM 4426 C CA . ASN D 4 49 ? 125.297 134.950 155.941 1.00 173.89 49 ASN R CA 1
ATOM 4427 C C . ASN D 4 49 ? 124.836 135.978 156.963 1.00 173.89 49 ASN R C 1
ATOM 4428 O O . ASN D 4 49 ? 123.834 136.656 156.722 1.00 173.89 49 ASN R O 1
ATOM 4433 N N . LEU D 4 50 ? 125.565 136.137 158.072 1.00 180.34 50 LEU R N 1
ATOM 4434 C CA . LEU D 4 50 ? 125.258 137.194 159.026 1.00 180.34 50 LEU R CA 1
ATOM 4435 C C . LEU D 4 50 ? 125.432 138.560 158.383 1.00 180.34 50 LEU R C 1
ATOM 4436 O O . LEU D 4 50 ? 124.494 139.369 158.349 1.00 180.34 50 LEU R O 1
ATOM 4441 N N . LEU D 4 51 ? 126.625 138.825 157.845 1.00 179.57 51 LEU R N 1
ATOM 4442 C CA . LEU D 4 51 ? 126.837 140.091 157.152 1.00 179.57 51 LEU R CA 1
ATOM 4443 C C . LEU D 4 51 ? 125.949 140.199 155.917 1.00 179.57 51 LEU R C 1
ATOM 4444 O O . LEU D 4 51 ? 125.524 141.305 155.552 1.00 179.57 51 LEU R O 1
ATOM 4449 N N . ALA D 4 52 ? 125.614 139.062 155.297 1.00 180.07 52 ALA R N 1
ATOM 4450 C CA . ALA D 4 52 ? 124.723 139.074 154.143 1.00 180.07 52 ALA R CA 1
ATOM 4451 C C . ALA D 4 52 ? 123.342 139.596 154.516 1.00 180.07 52 ALA R C 1
ATOM 4452 O O . ALA D 4 52 ? 122.817 140.498 153.859 1.00 180.07 52 ALA R O 1
ATOM 4454 N N . LEU D 4 53 ? 122.739 139.064 155.581 1.00 181.84 53 LEU R N 1
ATOM 4455 C CA . LEU D 4 53 ? 121.411 139.560 155.922 1.00 181.84 53 LEU R CA 1
ATOM 4456 C C . LEU D 4 53 ? 121.461 140.920 156.604 1.00 181.84 53 LEU R C 1
ATOM 4457 O O . LEU D 4 53 ? 120.455 141.626 156.588 1.00 181.84 53 LEU R O 1
ATOM 4462 N N . VAL D 4 54 ? 122.601 141.326 157.172 1.00 184.93 54 VAL R N 1
ATOM 4463 C CA . VAL D 4 54 ? 122.721 142.713 157.625 1.00 184.93 54 VAL R CA 1
ATOM 4464 C C . VAL D 4 54 ? 122.666 143.669 156.436 1.00 184.93 54 VAL R C 1
ATOM 4465 O O . VAL D 4 54 ? 121.945 144.675 156.462 1.00 184.93 54 VAL R O 1
ATOM 4469 N N . VAL D 4 55 ? 123.406 143.361 155.366 1.00 186.36 55 VAL R N 1
ATOM 4470 C CA . VAL D 4 55 ? 123.330 144.200 154.170 1.00 186.36 55 VAL R CA 1
ATOM 4471 C C . VAL D 4 55 ? 121.959 144.066 153.505 1.00 186.36 55 VAL R C 1
ATOM 4472 O O . VAL D 4 55 ? 121.478 145.004 152.855 1.00 186.36 55 VAL R O 1
ATOM 4476 N N . ILE D 4 56 ? 121.297 142.919 153.675 1.00 184.63 56 ILE R N 1
ATOM 4477 C CA . ILE D 4 56 ? 119.922 142.768 153.207 1.00 184.63 56 ILE R CA 1
ATOM 4478 C C . ILE D 4 56 ? 118.991 143.708 153.966 1.00 184.63 56 ILE R C 1
ATOM 4479 O O . ILE D 4 56 ? 118.123 144.353 153.371 1.00 184.63 56 ILE R O 1
ATOM 4484 N N . VAL D 4 57 ? 119.161 143.803 155.289 1.00 187.46 57 VAL R N 1
ATOM 4485 C CA . VAL D 4 57 ? 118.422 144.781 156.086 1.00 187.46 57 VAL R CA 1
ATOM 4486 C C . VAL D 4 57 ? 118.738 146.200 155.627 1.00 187.46 57 VAL R C 1
ATOM 4487 O O . VAL D 4 57 ? 117.853 147.065 155.602 1.00 187.46 57 VAL R O 1
ATOM 4491 N N . GLN D 4 58 ? 119.986 146.453 155.219 1.00 187.46 58 GLN R N 1
ATOM 4492 C CA . GLN D 4 58 ? 120.351 147.763 154.686 1.00 187.46 58 GLN R CA 1
ATOM 4493 C C . GLN D 4 58 ? 119.610 148.101 153.395 1.00 187.46 58 GLN R C 1
ATOM 4494 O O . GLN D 4 58 ? 119.539 149.278 153.028 1.00 187.46 58 GLN R O 1
ATOM 4500 N N . ASN D 4 59 ? 119.063 147.104 152.701 1.00 183.99 59 ASN R N 1
ATOM 4501 C CA . ASN D 4 59 ? 118.278 147.287 151.482 1.00 183.99 59 ASN R CA 1
ATOM 4502 C C . ASN D 4 59 ? 117.001 146.461 151.556 1.00 183.99 59 ASN R C 1
ATOM 4503 O O . ASN D 4 59 ? 116.655 145.716 150.637 1.00 183.99 59 ASN R O 1
ATOM 4505 N N . ARG D 4 60 ? 116.282 146.591 152.674 1.00 183.13 60 ARG R N 1
ATOM 4506 C CA . ARG D 4 60 ? 115.216 145.664 153.042 1.00 183.13 60 ARG R CA 1
ATOM 4507 C C . ARG D 4 60 ? 114.007 145.696 152.114 1.00 183.13 60 ARG R C 1
ATOM 4508 O O . ARG D 4 60 ? 113.130 144.836 152.253 1.00 183.13 60 ARG R O 1
ATOM 4516 N N . LYS D 4 61 ? 113.923 146.643 151.183 1.00 181.69 61 LYS R N 1
ATOM 4517 C CA . LYS D 4 61 ? 112.789 146.673 150.268 1.00 181.69 61 LYS R CA 1
ATOM 4518 C C . LYS D 4 61 ? 113.162 146.352 148.827 1.00 181.69 61 LYS R C 1
ATOM 4519 O O . LYS D 4 61 ? 112.441 145.600 148.165 1.00 181.69 61 LYS R O 1
ATOM 4525 N N . LYS D 4 62 ? 114.267 146.896 148.322 1.00 182.85 62 LYS R N 1
ATOM 4526 C CA . LYS D 4 62 ? 114.611 146.752 146.908 1.00 182.85 62 LYS R CA 1
ATOM 4527 C C . LYS D 4 62 ? 115.119 145.339 146.647 1.00 182.85 62 LYS R C 1
ATOM 4528 O O . LYS D 4 62 ? 116.300 145.040 146.834 1.00 182.85 62 LYS R O 1
ATOM 4534 N N . ILE D 4 63 ? 114.214 144.464 146.211 1.00 175.89 63 ILE R N 1
ATOM 4535 C CA . ILE D 4 63 ? 114.555 143.109 145.776 1.00 175.89 63 ILE R CA 1
ATOM 4536 C C . ILE D 4 63 ? 113.841 142.906 144.442 1.00 175.89 63 ILE R C 1
ATOM 4537 O O . ILE D 4 63 ? 112.693 142.452 144.397 1.00 175.89 63 ILE R O 1
ATOM 4539 N N . ASN D 4 64 ? 114.516 143.253 143.344 1.00 169.53 64 ASN R N 1
ATOM 4540 C CA . ASN D 4 64 ? 113.870 143.279 142.035 1.00 169.53 64 ASN R CA 1
ATOM 4541 C C . ASN D 4 64 ? 113.433 141.906 141.521 1.00 169.53 64 ASN R C 1
ATOM 4542 O O . ASN D 4 64 ? 112.231 141.626 141.458 1.00 169.53 64 ASN R O 1
ATOM 4547 N N . SER D 4 65 ? 114.383 141.044 141.152 1.00 161.33 65 SER R N 1
ATOM 4548 C CA . SER D 4 65 ? 114.069 139.685 140.717 1.00 161.33 65 SER R CA 1
ATOM 4549 C C . SER D 4 65 ? 115.030 138.625 141.228 1.00 161.33 65 SER R C 1
ATOM 4550 O O . SER D 4 65 ? 114.633 137.459 141.324 1.00 161.33 65 SER R O 1
ATOM 4553 N N . THR D 4 66 ? 116.271 138.974 141.556 1.00 151.86 66 THR R N 1
ATOM 4554 C CA . THR D 4 66 ? 117.291 138.016 141.960 1.00 151.86 66 THR R CA 1
ATOM 4555 C C . THR D 4 66 ? 117.530 138.026 143.459 1.00 151.86 66 THR R C 1
ATOM 4556 O O . THR D 4 66 ? 117.844 136.978 144.042 1.00 151.86 66 THR R O 1
ATOM 4560 N N . THR D 4 67 ? 117.346 139.183 144.096 1.00 155.98 67 THR R N 1
ATOM 4561 C CA . THR D 4 67 ? 117.586 139.289 145.527 1.00 155.98 67 THR R CA 1
ATOM 4562 C C . THR D 4 67 ? 116.631 138.403 146.320 1.00 155.98 67 THR R C 1
ATOM 4563 O O . THR D 4 67 ? 117.005 137.893 147.377 1.00 155.98 67 THR R O 1
ATOM 4567 N N . LEU D 4 68 ? 115.424 138.152 145.807 1.00 156.35 68 LEU R N 1
ATOM 4568 C CA . LEU D 4 68 ? 114.511 137.262 146.521 1.00 156.35 68 LEU R CA 1
ATOM 4569 C C . LEU D 4 68 ? 114.995 135.812 146.467 1.00 156.35 68 LEU R C 1
ATOM 4570 O O . LEU D 4 68 ? 114.924 135.088 147.472 1.00 156.35 68 LEU R O 1
ATOM 4575 N N . TYR D 4 69 ? 115.506 135.380 145.309 1.00 148.74 69 TYR R N 1
ATOM 4576 C CA . TYR D 4 69 ? 116.159 134.076 145.211 1.00 148.74 69 TYR R CA 1
ATOM 4577 C C . TYR D 4 69 ? 117.325 133.977 146.184 1.00 148.74 69 TYR R C 1
ATOM 4578 O O . TYR D 4 69 ? 117.454 132.992 146.925 1.00 148.74 69 TYR R O 1
ATOM 4587 N N . SER D 4 70 ? 118.182 135.001 146.198 1.00 150.98 70 SER R N 1
ATOM 4588 C CA . SER D 4 70 ? 119.341 134.983 147.082 1.00 150.98 70 SER R CA 1
ATOM 4589 C C . SER D 4 70 ? 118.920 134.934 148.544 1.00 150.98 70 SER R C 1
ATOM 4590 O O . SER D 4 70 ? 119.514 134.201 149.340 1.00 150.98 70 SER R O 1
ATOM 4593 N N . THR D 4 71 ? 117.865 135.666 148.910 1.00 151.84 71 THR R N 1
ATOM 4594 C CA . THR D 4 71 ? 117.441 135.690 150.305 1.00 151.84 71 THR R CA 1
ATOM 4595 C C . THR D 4 71 ? 116.810 134.379 150.743 1.00 151.84 71 THR R C 1
ATOM 4596 O O . THR D 4 71 ? 117.058 133.938 151.867 1.00 151.84 71 THR R O 1
ATOM 4600 N N . ASN D 4 72 ? 116.019 133.723 149.890 1.00 147.69 72 ASN R N 1
ATOM 4601 C CA . ASN D 4 72 ? 115.470 132.443 150.332 1.00 147.69 72 ASN R CA 1
ATOM 4602 C C . ASN D 4 72 ? 116.546 131.365 150.381 1.00 147.69 72 ASN R C 1
ATOM 4603 O O . ASN D 4 72 ? 116.492 130.472 151.238 1.00 147.69 72 ASN R O 1
ATOM 4608 N N . LEU D 4 73 ? 117.537 131.434 149.487 1.00 143.80 73 LEU R N 1
ATOM 4609 C CA . LEU D 4 73 ? 118.661 130.510 149.589 1.00 143.80 73 LEU R CA 1
ATOM 4610 C C . LEU D 4 73 ? 119.462 130.768 150.863 1.00 143.80 73 LEU R C 1
ATOM 4611 O O . LEU D 4 73 ? 119.943 129.823 151.506 1.00 143.80 73 LEU R O 1
ATOM 4616 N N . VAL D 4 74 ? 119.588 132.039 151.259 1.00 150.73 74 VAL R N 1
ATOM 4617 C CA . VAL D 4 74 ? 120.185 132.371 152.550 1.00 150.73 74 VAL R CA 1
ATOM 4618 C C . VAL D 4 74 ? 119.364 131.781 153.688 1.00 150.73 74 VAL R C 1
ATOM 4619 O O . VAL D 4 74 ? 119.920 131.268 154.662 1.00 150.73 74 VAL R O 1
ATOM 4623 N N . ILE D 4 75 ? 118.034 131.853 153.585 1.00 151.00 75 ILE R N 1
ATOM 4624 C CA . ILE D 4 75 ? 117.165 131.282 154.614 1.00 151.00 75 ILE R CA 1
ATOM 4625 C C . ILE D 4 75 ? 117.429 129.789 154.765 1.00 151.00 75 ILE R C 1
ATOM 4626 O O . ILE D 4 75 ? 117.576 129.275 155.883 1.00 151.00 75 ILE R O 1
ATOM 4631 N N . SER D 4 76 ? 117.511 129.081 153.636 1.00 150.59 76 SER R N 1
ATOM 4632 C CA . SER D 4 76 ? 117.789 127.646 153.667 1.00 150.59 76 SER R CA 1
ATOM 4633 C C . SER D 4 76 ? 119.137 127.363 154.316 1.00 150.59 76 SER R C 1
ATOM 4634 O O . SER D 4 76 ? 119.250 126.493 155.191 1.00 150.59 76 SER R O 1
ATOM 4637 N N . ASP D 4 77 ? 120.172 128.100 153.903 1.00 150.81 77 ASP R N 1
ATOM 4638 C CA . ASP D 4 77 ? 121.500 127.889 154.470 1.00 150.81 77 ASP R CA 1
ATOM 4639 C C . ASP D 4 77 ? 121.525 128.167 155.967 1.00 150.81 77 ASP R C 1
ATOM 4640 O O . ASP D 4 77 ? 122.125 127.406 156.731 1.00 150.81 77 ASP R O 1
ATOM 4645 N N . ILE D 4 78 ? 120.858 129.230 156.414 1.00 153.91 78 ILE R N 1
ATOM 4646 C CA . ILE D 4 78 ? 120.976 129.587 157.823 1.00 153.91 78 ILE R CA 1
ATOM 4647 C C . ILE D 4 78 ? 120.143 128.663 158.701 1.00 153.91 78 ILE R C 1
ATOM 4648 O O . ILE D 4 78 ? 120.514 128.414 159.850 1.00 153.91 78 ILE R O 1
ATOM 4653 N N . LEU D 4 79 ? 119.031 128.115 158.199 1.00 154.17 79 LEU R N 1
ATOM 4654 C CA . LEU D 4 79 ? 118.358 127.092 158.997 1.00 154.17 79 LEU R CA 1
ATOM 4655 C C . LEU D 4 79 ? 119.161 125.796 159.017 1.00 154.17 79 LEU R C 1
ATOM 4656 O O . LEU D 4 79 ? 119.187 125.098 160.043 1.00 154.17 79 LEU R O 1
ATOM 4661 N N . PHE D 4 80 ? 119.858 125.487 157.918 1.00 154.01 80 PHE R N 1
ATOM 4662 C CA . PHE D 4 80 ? 120.780 124.356 157.915 1.00 154.01 80 PHE R CA 1
ATOM 4663 C C . PHE D 4 80 ? 121.902 124.548 158.932 1.00 154.01 80 PHE R C 1
ATOM 4664 O O . PHE D 4 80 ? 122.381 123.578 159.530 1.00 154.01 80 PHE R O 1
ATOM 4672 N N . THR D 4 81 ? 122.338 125.793 159.139 1.00 159.24 81 THR R N 1
ATOM 4673 C CA . THR D 4 81 ? 123.348 126.057 160.162 1.00 159.24 81 THR R CA 1
ATOM 4674 C C . THR D 4 81 ? 122.773 126.054 161.572 1.00 159.24 81 THR R C 1
ATOM 4675 O O . THR D 4 81 ? 123.449 125.608 162.503 1.00 159.24 81 THR R O 1
ATOM 4679 N N . THR D 4 82 ? 121.555 126.564 161.768 1.00 160.66 82 THR R N 1
ATOM 4680 C CA . THR D 4 82 ? 120.987 126.581 163.110 1.00 160.66 82 THR R CA 1
ATOM 4681 C C . THR D 4 82 ? 120.538 125.203 163.566 1.00 160.66 82 THR R C 1
ATOM 4682 O O . THR D 4 82 ? 120.348 124.997 164.769 1.00 160.66 82 THR R O 1
ATOM 4686 N N . ALA D 4 83 ? 120.361 124.260 162.646 1.00 165.58 83 ALA R N 1
ATOM 4687 C CA . ALA D 4 83 ? 120.119 122.880 163.040 1.00 165.58 83 ALA R CA 1
ATOM 4688 C C . ALA D 4 83 ? 121.406 122.082 163.224 1.00 165.58 83 ALA R C 1
ATOM 4689 O O . ALA D 4 83 ? 121.346 120.927 163.655 1.00 165.58 83 ALA R O 1
ATOM 4691 N N . LEU D 4 84 ? 122.559 122.670 162.914 1.00 168.33 84 LEU R N 1
ATOM 4692 C CA . LEU D 4 84 ? 123.865 122.018 163.005 1.00 168.33 84 LEU R CA 1
ATOM 4693 C C . LEU D 4 84 ? 124.457 121.835 164.410 1.00 168.33 84 LEU R C 1
ATOM 4694 O O . LEU D 4 84 ? 125.073 120.786 164.641 1.00 168.33 84 LEU R O 1
ATOM 4699 N N . PRO D 4 85 ? 124.338 122.780 165.363 1.00 171.05 85 PRO R N 1
ATOM 4700 C CA . PRO D 4 85 ? 125.055 122.616 166.647 1.00 171.05 85 PRO R CA 1
ATOM 4701 C C . PRO D 4 85 ? 124.719 121.353 167.434 1.00 171.05 85 PRO R C 1
ATOM 4702 O O . PRO D 4 85 ? 125.446 121.035 168.385 1.00 171.05 85 PRO R O 1
ATOM 4706 N N . THR D 4 86 ? 123.657 120.630 167.083 1.00 172.56 86 THR R N 1
ATOM 4707 C CA . THR D 4 86 ? 123.435 119.323 167.685 1.00 172.56 86 THR R CA 1
ATOM 4708 C C . THR D 4 86 ? 124.327 118.269 167.037 1.00 172.56 86 THR R C 1
ATOM 4709 O O . THR D 4 86 ? 124.828 117.366 167.717 1.00 172.56 86 THR R O 1
ATOM 4713 N N . ARG D 4 87 ? 124.568 118.393 165.731 1.00 172.83 87 ARG R N 1
ATOM 4714 C CA . ARG D 4 87 ? 125.329 117.389 164.998 1.00 172.83 87 ARG R CA 1
ATOM 4715 C C . ARG D 4 87 ? 126.835 117.550 165.149 1.00 172.83 87 ARG R C 1
ATOM 4716 O O . ARG D 4 87 ? 127.572 116.593 164.891 1.00 172.83 87 ARG R O 1
ATOM 4724 N N . ILE D 4 88 ? 127.310 118.731 165.552 1.00 174.29 88 ILE R N 1
ATOM 4725 C CA . ILE D 4 88 ? 128.744 118.922 165.728 1.00 174.29 88 ILE R CA 1
ATOM 4726 C C . ILE D 4 88 ? 129.262 118.173 166.947 1.00 174.29 88 ILE R C 1
ATOM 4727 O O . ILE D 4 88 ? 130.444 117.814 166.993 1.00 174.29 88 ILE R O 1
ATOM 4732 N N . ALA D 4 89 ? 128.407 117.923 167.938 1.00 178.34 89 ALA R N 1
ATOM 4733 C CA . ALA D 4 89 ? 128.777 117.130 169.109 1.00 178.34 89 ALA R CA 1
ATOM 4734 C C . ALA D 4 89 ? 128.476 115.676 168.777 1.00 178.34 89 ALA R C 1
ATOM 4735 O O . ALA D 4 89 ? 127.358 115.192 168.957 1.00 178.34 89 ALA R O 1
ATOM 4737 N N . TYR D 4 90 ? 129.486 114.969 168.277 1.00 187.93 90 TYR R N 1
ATOM 4738 C CA . TYR D 4 90 ? 129.294 113.626 167.757 1.00 187.93 90 TYR R CA 1
ATOM 4739 C C . TYR D 4 90 ? 130.358 112.681 168.293 1.00 187.93 90 TYR R C 1
ATOM 4740 O O . TYR D 4 90 ? 131.487 113.084 168.588 1.00 187.93 90 TYR R O 1
ATOM 4749 N N . TYR D 4 91 ? 129.973 111.415 168.409 1.00 198.04 91 TYR R N 1
ATOM 4750 C CA . TYR D 4 91 ? 130.839 110.327 168.847 1.00 198.04 91 TYR R CA 1
ATOM 4751 C C . TYR D 4 91 ? 130.189 109.025 168.387 1.00 198.04 91 TYR R C 1
ATOM 4752 O O . TYR D 4 91 ? 129.228 109.036 167.610 1.00 198.04 91 TYR R O 1
ATOM 4761 N N . ALA D 4 92 ? 130.713 107.895 168.862 1.00 202.76 92 ALA R N 1
ATOM 4762 C CA . ALA D 4 92 ? 130.112 106.610 168.522 1.00 202.76 92 ALA R CA 1
ATOM 4763 C C . ALA D 4 92 ? 128.813 106.396 169.288 1.00 202.76 92 ALA R C 1
ATOM 4764 O O . ALA D 4 92 ? 127.744 106.244 168.684 1.00 202.76 92 ALA R O 1
ATOM 4766 N N . MET D 4 93 ? 128.891 106.395 170.620 1.00 201.12 93 MET R N 1
ATOM 4767 C CA . MET D 4 93 ? 127.748 106.205 171.519 1.00 201.12 93 MET R CA 1
ATOM 4768 C C . MET D 4 93 ? 126.977 104.919 171.224 1.00 201.12 93 MET R C 1
ATOM 4769 O O . MET D 4 93 ? 127.352 103.841 171.682 1.00 201.12 93 MET R O 1
ATOM 4771 N N . GLY D 4 100 ? 118.356 111.559 170.533 1.00 177.91 100 GLY R N 1
ATOM 4772 C CA . GLY D 4 100 ? 116.961 111.243 170.287 1.00 177.91 100 GLY R CA 1
ATOM 4773 C C . GLY D 4 100 ? 116.707 110.679 168.902 1.00 177.91 100 GLY R C 1
ATOM 4774 O O . GLY D 4 100 ? 117.641 110.298 168.196 1.00 177.91 100 GLY R O 1
ATOM 4775 N N . ASP D 4 101 ? 115.435 110.623 168.514 1.00 179.24 101 ASP R N 1
ATOM 4776 C CA . ASP D 4 101 ? 115.028 110.116 167.210 1.00 179.24 101 ASP R CA 1
ATOM 4777 C C . ASP D 4 101 ? 114.335 111.167 166.357 1.00 179.24 101 ASP R C 1
ATOM 4778 O O . ASP D 4 101 ? 114.688 111.344 165.184 1.00 179.24 101 ASP R O 1
ATOM 4780 N N . ALA D 4 102 ? 113.342 111.864 166.916 1.00 177.61 102 ALA R N 1
ATOM 4781 C CA . ALA D 4 102 ? 112.645 112.897 166.158 1.00 177.61 102 ALA R CA 1
ATOM 4782 C C . ALA D 4 102 ? 113.569 114.059 165.821 1.00 177.61 102 ALA R C 1
ATOM 4783 O O . ALA D 4 102 ? 113.471 114.626 164.728 1.00 177.61 102 ALA R O 1
ATOM 4785 N N . LEU D 4 103 ? 114.485 114.406 166.727 1.00 176.85 103 LEU R N 1
ATOM 4786 C CA . LEU D 4 103 ? 115.489 115.417 166.412 1.00 176.85 103 LEU R CA 1
ATOM 4787 C C . LEU D 4 103 ? 116.393 114.956 165.274 1.00 176.85 103 LEU R C 1
ATOM 4788 O O . LEU D 4 103 ? 116.815 115.764 164.439 1.00 176.85 103 LEU R O 1
ATOM 4793 N N . CYS D 4 104 ? 116.676 113.653 165.207 1.00 179.41 104 CYS R N 1
ATOM 4794 C CA . CYS D 4 104 ? 117.498 113.140 164.118 1.00 179.41 104 CYS R CA 1
ATOM 4795 C C . CYS D 4 104 ? 116.739 113.180 162.795 1.00 179.41 104 CYS R C 1
ATOM 4796 O O . CYS D 4 104 ? 117.326 113.448 161.738 1.00 179.41 104 CYS R O 1
ATOM 4799 N N . ARG D 4 105 ? 115.429 112.930 162.837 1.00 174.36 105 ARG R N 1
ATOM 4800 C CA . ARG D 4 105 ? 114.606 113.105 161.644 1.00 174.36 105 ARG R CA 1
ATOM 4801 C C . ARG D 4 105 ? 114.574 114.568 161.211 1.00 174.36 105 ARG R C 1
ATOM 4802 O O . ARG D 4 105 ? 114.556 114.871 160.011 1.00 174.36 105 ARG R O 1
ATOM 4804 N N . ILE D 4 106 ? 114.576 115.491 162.178 1.00 170.90 106 ILE R N 1
ATOM 4805 C CA . ILE D 4 106 ? 114.653 116.908 161.836 1.00 170.90 106 ILE R CA 1
ATOM 4806 C C . ILE D 4 106 ? 115.997 117.233 161.197 1.00 170.90 106 ILE R C 1
ATOM 4807 O O . ILE D 4 106 ? 116.064 118.034 160.259 1.00 170.90 106 ILE R O 1
ATOM 4812 N N . THR D 4 107 ? 117.078 116.600 161.659 1.00 169.57 107 THR R N 1
ATOM 4813 C CA . THR D 4 107 ? 118.376 116.836 161.029 1.00 169.57 107 THR R CA 1
ATOM 4814 C C . THR D 4 107 ? 118.397 116.297 159.603 1.00 169.57 107 THR R C 1
ATOM 4815 O O . THR D 4 107 ? 118.974 116.919 158.704 1.00 169.57 107 THR R O 1
ATOM 4819 N N . ALA D 4 108 ? 117.749 115.155 159.374 1.00 166.38 108 ALA R N 1
ATOM 4820 C CA . ALA D 4 108 ? 117.655 114.617 158.019 1.00 166.38 108 ALA R CA 1
ATOM 4821 C C . ALA D 4 108 ? 116.883 115.562 157.104 1.00 166.38 108 ALA R C 1
ATOM 4822 O O . ALA D 4 108 ? 117.330 115.876 155.989 1.00 166.38 108 ALA R O 1
ATOM 4824 N N . LEU D 4 109 ? 115.725 116.043 157.568 1.00 163.10 109 LEU R N 1
ATOM 4825 C CA . LEU D 4 109 ? 114.928 116.921 156.718 1.00 163.10 109 LEU R CA 1
ATOM 4826 C C . LEU D 4 109 ? 115.615 118.261 156.492 1.00 163.10 109 LEU R C 1
ATOM 4827 O O . LEU D 4 109 ? 115.495 118.834 155.405 1.00 163.10 109 LEU R O 1
ATOM 4832 N N . VAL D 4 110 ? 116.354 118.768 157.483 1.00 156.40 110 VAL R N 1
ATOM 4833 C CA . VAL D 4 110 ? 117.025 120.045 157.272 1.00 156.40 110 VAL R CA 1
ATOM 4834 C C . VAL D 4 110 ? 118.207 119.870 156.324 1.00 156.40 110 VAL R C 1
ATOM 4835 O O . VAL D 4 110 ? 118.488 120.758 155.512 1.00 156.40 110 VAL R O 1
ATOM 4839 N N . PHE D 4 111 ? 118.874 118.709 156.354 1.00 152.33 111 PHE R N 1
ATOM 4840 C CA . PHE D 4 111 ? 119.910 118.442 155.362 1.00 152.33 111 PHE R CA 1
ATOM 4841 C C . PHE D 4 111 ? 119.328 118.420 153.956 1.00 152.33 111 PHE R C 1
ATOM 4842 O O . PHE D 4 111 ? 119.908 118.994 153.022 1.00 152.33 111 PHE R O 1
ATOM 4850 N N . TYR D 4 112 ? 118.181 117.763 153.784 1.00 151.09 112 TYR R N 1
ATOM 4851 C CA . TYR D 4 112 ? 117.645 117.637 152.433 1.00 151.09 112 TYR R CA 1
ATOM 4852 C C . TYR D 4 112 ? 117.074 118.960 151.930 1.00 151.09 112 TYR R C 1
ATOM 4853 O O . TYR D 4 112 ? 117.241 119.301 150.752 1.00 151.09 112 TYR R O 1
ATOM 4862 N N . ILE D 4 113 ? 116.425 119.738 152.806 1.00 151.74 113 ILE R N 1
ATOM 4863 C CA . ILE D 4 113 ? 115.973 121.073 152.413 1.00 151.74 113 ILE R CA 1
ATOM 4864 C C . ILE D 4 113 ? 117.107 122.075 152.365 1.00 151.74 113 ILE R C 1
ATOM 4865 O O . ILE D 4 113 ? 116.878 123.232 151.997 1.00 151.74 113 ILE R O 1
ATOM 4870 N N . ASN D 4 114 ? 118.314 121.686 152.767 1.00 145.43 114 ASN R N 1
ATOM 4871 C CA . ASN D 4 114 ? 119.484 122.475 152.408 1.00 145.43 114 ASN R CA 1
ATOM 4872 C C . ASN D 4 114 ? 119.924 122.155 150.986 1.00 145.43 114 ASN R C 1
ATOM 4873 O O . ASN D 4 114 ? 119.991 123.044 150.129 1.00 145.43 114 ASN R O 1
ATOM 4878 N N . THR D 4 115 ? 120.195 120.878 150.713 1.00 136.39 115 THR R N 1
ATOM 4879 C CA . THR D 4 115 ? 120.846 120.524 149.454 1.00 136.39 115 THR R CA 1
ATOM 4880 C C . THR D 4 115 ? 119.914 120.700 148.255 1.00 136.39 115 THR R C 1
ATOM 4881 O O . THR D 4 115 ? 120.306 121.293 147.239 1.00 136.39 115 THR R O 1
ATOM 4885 N N . TYR D 4 116 ? 118.668 120.228 148.354 1.00 139.28 116 TYR R N 1
ATOM 4886 C CA . TYR D 4 116 ? 117.780 120.333 147.204 1.00 139.28 116 TYR R CA 1
ATOM 4887 C C . TYR D 4 116 ? 117.345 121.769 146.965 1.00 139.28 116 TYR R C 1
ATOM 4888 O O . TYR D 4 116 ? 117.204 122.182 145.809 1.00 139.28 116 TYR R O 1
ATOM 4897 N N . ALA D 4 117 ? 117.155 122.548 148.034 1.00 134.30 117 ALA R N 1
ATOM 4898 C CA . ALA D 4 117 ? 116.821 123.956 147.858 1.00 134.30 117 ALA R CA 1
ATOM 4899 C C . ALA D 4 117 ? 117.976 124.716 147.234 1.00 134.30 117 ALA R C 1
ATOM 4900 O O . ALA D 4 117 ? 117.760 125.562 146.361 1.00 134.30 117 ALA R O 1
ATOM 4902 N N . GLY D 4 118 ? 119.208 124.427 147.662 1.00 126.71 118 GLY R N 1
ATOM 4903 C CA . GLY D 4 118 ? 120.361 125.023 147.013 1.00 126.71 118 GLY R CA 1
ATOM 4904 C C . GLY D 4 118 ? 120.399 124.730 145.528 1.00 126.71 118 GLY R C 1
ATOM 4905 O O . GLY D 4 118 ? 120.571 125.638 144.711 1.00 126.71 118 GLY R O 1
ATOM 4906 N N . VAL D 4 119 ? 120.180 123.466 145.157 1.00 125.31 119 VAL R N 1
ATOM 4907 C CA . VAL D 4 119 ? 120.248 123.090 143.744 1.00 125.31 119 VAL R CA 1
ATOM 4908 C C . VAL D 4 119 ? 119.160 123.793 142.939 1.00 125.31 119 VAL R C 1
ATOM 4909 O O . VAL D 4 119 ? 119.437 124.435 141.915 1.00 125.31 119 VAL R O 1
ATOM 4913 N N . ASN D 4 120 ? 117.905 123.694 143.390 1.00 131.24 120 ASN R N 1
ATOM 4914 C CA . ASN D 4 120 ? 116.816 124.224 142.574 1.00 131.24 120 ASN R CA 1
ATOM 4915 C C . ASN D 4 120 ? 116.798 125.747 142.569 1.00 131.24 120 ASN R C 1
ATOM 4916 O O . ASN D 4 120 ? 116.404 126.355 141.569 1.00 131.24 120 ASN R O 1
ATOM 4921 N N . PHE D 4 121 ? 117.252 126.393 143.641 1.00 132.89 121 PHE R N 1
ATOM 4922 C CA . PHE D 4 121 ? 117.289 127.844 143.608 1.00 132.89 121 PHE R CA 1
ATOM 4923 C C . PHE D 4 121 ? 118.470 128.363 142.806 1.00 132.89 121 PHE R C 1
ATOM 4924 O O . PHE D 4 121 ? 118.348 129.401 142.149 1.00 132.89 121 PHE R O 1
ATOM 4932 N N . MET D 4 122 ? 119.598 127.652 142.801 1.00 122.54 122 MET R N 1
ATOM 4933 C CA . MET D 4 122 ? 120.666 128.030 141.889 1.00 122.54 122 MET R CA 1
ATOM 4934 C C . MET D 4 122 ? 120.225 127.877 140.442 1.00 122.54 122 MET R C 1
ATOM 4935 O O 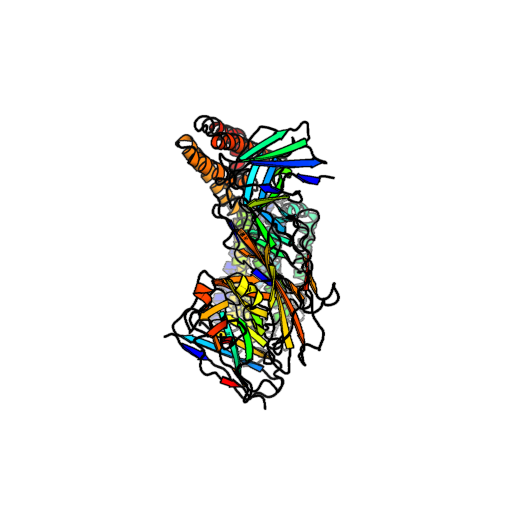. MET D 4 122 ? 120.520 128.738 139.607 1.00 122.54 122 MET R O 1
ATOM 4940 N N . THR D 4 123 ? 119.468 126.824 140.127 1.00 126.05 123 THR R N 1
ATOM 4941 C CA . THR D 4 123 ? 119.064 126.698 138.730 1.00 126.05 123 THR R CA 1
ATOM 4942 C C . THR D 4 123 ? 117.932 127.658 138.362 1.00 126.05 123 THR R C 1
ATOM 4943 O O . THR D 4 123 ? 117.851 128.087 137.203 1.00 126.05 123 THR R O 1
ATOM 4947 N N . CYS D 4 124 ? 117.087 128.064 139.318 1.00 132.21 124 CYS R N 1
ATOM 4948 C CA . CYS D 4 124 ? 116.079 129.063 138.976 1.00 132.21 124 CYS R CA 1
ATOM 4949 C C . CYS D 4 124 ? 116.716 130.437 138.818 1.00 132.21 124 CYS R C 1
ATOM 4950 O O . CYS D 4 124 ? 116.300 131.225 137.964 1.00 132.21 124 CYS R O 1
ATOM 4953 N N . LEU D 4 125 ? 117.741 130.739 139.617 1.00 125.27 125 LEU R N 1
ATOM 4954 C CA . LEU D 4 125 ? 118.485 131.975 139.410 1.00 125.27 125 LEU R CA 1
ATOM 4955 C C . LEU D 4 125 ? 119.236 131.943 138.085 1.00 125.27 125 LEU R C 1
ATOM 4956 O O . LEU D 4 125 ? 119.370 132.975 137.415 1.00 125.27 125 LEU R O 1
ATOM 4961 N N . SER D 4 126 ? 119.694 130.761 137.674 1.00 126.04 126 SER R N 1
ATOM 4962 C CA . SER D 4 126 ? 120.347 130.629 136.378 1.00 126.04 126 SER R CA 1
ATOM 4963 C C . SER D 4 126 ? 119.376 130.892 135.233 1.00 126.04 126 SER R C 1
ATOM 4964 O O . SER D 4 126 ? 119.709 131.597 134.275 1.00 126.04 126 SER R O 1
ATOM 4967 N N . ILE D 4 127 ? 118.167 130.326 135.303 1.00 132.44 127 ILE R N 1
ATOM 4968 C CA . ILE D 4 127 ? 117.220 130.588 134.218 1.00 132.44 127 ILE R CA 1
ATOM 4969 C C . ILE D 4 127 ? 116.722 132.027 134.275 1.00 132.44 127 ILE R C 1
ATOM 4970 O O . ILE D 4 127 ? 116.368 132.603 133.242 1.00 132.44 127 ILE R O 1
ATOM 4975 N N . ASP D 4 128 ? 116.705 132.636 135.464 1.00 137.77 128 ASP R N 1
ATOM 4976 C CA . ASP D 4 128 ? 116.417 134.063 135.569 1.00 137.77 128 ASP R CA 1
ATOM 4977 C C . ASP D 4 128 ? 117.444 134.884 134.801 1.00 137.77 128 ASP R C 1
ATOM 4978 O O . ASP D 4 128 ? 117.087 135.767 134.012 1.00 137.77 128 ASP R O 1
ATOM 4983 N N . ARG D 4 129 ? 118.729 134.589 135.005 1.00 135.68 129 ARG R N 1
ATOM 4984 C CA . ARG D 4 129 ? 119.770 135.304 134.272 1.00 135.68 129 ARG R CA 1
ATOM 4985 C C . ARG D 4 129 ? 119.713 135.021 132.776 1.00 135.68 129 ARG R C 1
ATOM 4986 O O . ARG D 4 129 ? 119.974 135.919 131.966 1.00 135.68 129 ARG R O 1
ATOM 4994 N N . PHE D 4 130 ? 119.366 133.792 132.388 1.00 139.67 130 PHE R N 1
ATOM 4995 C CA . PHE D 4 130 ? 119.280 133.456 130.969 1.00 139.67 130 PHE R CA 1
ATOM 4996 C C . PHE D 4 130 ? 118.132 134.200 130.298 1.00 139.67 130 PHE R C 1
ATOM 4997 O O . PHE D 4 130 ? 118.274 134.703 129.176 1.00 139.67 130 PHE R O 1
ATOM 5005 N N . ILE D 4 131 ? 116.986 134.282 130.978 1.00 144.80 131 ILE R N 1
ATOM 5006 C CA . ILE D 4 131 ? 115.862 135.066 130.480 1.00 144.80 131 ILE R CA 1
ATOM 5007 C C . ILE D 4 131 ? 116.235 136.538 130.397 1.00 144.80 131 ILE R C 1
ATOM 5008 O O . ILE D 4 131 ? 115.870 137.226 129.435 1.00 144.80 131 ILE R O 1
ATOM 5013 N N . ALA D 4 132 ? 116.996 137.037 131.374 1.00 145.87 132 ALA R N 1
ATOM 5014 C CA . ALA D 4 132 ? 117.374 138.445 131.378 1.00 145.87 132 ALA R CA 1
ATOM 5015 C C . ALA D 4 132 ? 118.301 138.781 130.217 1.00 145.87 132 ALA R C 1
ATOM 5016 O O . ALA D 4 132 ? 118.143 139.819 129.566 1.00 145.87 132 ALA R O 1
ATOM 5018 N N . VAL D 4 133 ? 119.277 137.922 129.942 1.00 142.77 133 VAL R N 1
ATOM 5019 C CA . VAL D 4 133 ? 120.309 138.246 128.968 1.00 142.77 133 VAL R CA 1
ATOM 5020 C C . VAL D 4 133 ? 120.144 137.405 127.695 1.00 142.77 133 VAL R C 1
ATOM 5021 O O . VAL D 4 133 ? 121.110 137.137 126.981 1.00 142.77 133 VAL R O 1
ATOM 5025 N N . VAL D 4 134 ? 118.924 136.955 127.405 1.00 151.43 134 VAL R N 1
ATOM 5026 C CA . VAL D 4 134 ? 118.563 136.469 126.079 1.00 151.43 134 VAL R CA 1
ATOM 5027 C C . VAL D 4 134 ? 117.329 137.185 125.537 1.00 151.43 134 VAL R C 1
ATOM 5028 O O . VAL D 4 134 ? 117.348 137.728 124.428 1.00 151.43 134 VAL R O 1
ATOM 5032 N N . HIS D 4 135 ? 116.247 137.212 126.319 1.00 157.96 135 HIS R N 1
ATOM 5033 C CA . HIS D 4 135 ? 115.013 137.911 125.959 1.00 157.96 135 HIS R CA 1
ATOM 5034 C C . HIS D 4 135 ? 114.730 138.969 127.020 1.00 157.96 135 HIS R C 1
ATOM 5035 O O . HIS D 4 135 ? 113.919 138.745 127.932 1.00 157.96 135 HIS R O 1
ATOM 5042 N N . PRO D 4 136 ? 115.375 140.136 126.930 1.00 160.97 136 PRO R N 1
ATOM 5043 C CA . PRO D 4 136 ? 115.208 141.149 127.987 1.00 160.97 136 PRO R CA 1
ATOM 5044 C C . PRO D 4 136 ? 113.807 141.728 128.065 1.00 160.97 136 PRO R C 1
ATOM 5045 O O . PRO D 4 136 ? 113.381 142.140 129.152 1.00 160.97 136 PRO R O 1
ATOM 5049 N N . LEU D 4 137 ? 113.074 141.775 126.950 1.00 165.59 137 LEU R N 1
ATOM 5050 C CA . LEU D 4 137 ? 111.688 142.227 127.006 1.00 165.59 137 LEU R CA 1
ATOM 5051 C C . LEU D 4 137 ? 110.822 141.237 127.778 1.00 165.59 137 LEU R C 1
ATOM 5052 O O . LEU D 4 137 ? 109.967 141.640 128.576 1.00 165.59 137 LEU R O 1
ATOM 5057 N N . ARG D 4 138 ? 111.052 139.935 127.579 1.00 164.22 138 ARG R N 1
ATOM 5058 C CA . ARG D 4 138 ? 110.355 138.932 128.374 1.00 164.22 138 ARG R CA 1
ATOM 5059 C C . ARG D 4 138 ? 110.820 138.955 129.823 1.00 164.22 138 ARG R C 1
ATOM 5060 O O . ARG D 4 138 ? 110.079 138.535 130.719 1.00 164.22 138 ARG R O 1
ATOM 5062 N N . TYR D 4 139 ? 112.041 139.436 130.069 1.00 162.91 139 TYR R N 1
ATOM 5063 C CA . TYR D 4 139 ? 112.517 139.596 131.438 1.00 162.91 139 TYR R CA 1
ATOM 5064 C C . TYR D 4 139 ? 111.779 140.726 132.141 1.00 162.91 139 TYR R C 1
ATOM 5065 O O . TYR D 4 139 ? 111.292 140.558 133.265 1.00 162.91 139 TYR R O 1
ATOM 5074 N N . ASN D 4 140 ? 111.683 141.888 131.489 1.00 167.52 140 ASN R N 1
ATOM 5075 C CA . ASN D 4 140 ? 110.907 142.996 132.035 1.00 167.52 140 ASN R CA 1
ATOM 5076 C C . ASN D 4 140 ? 109.422 142.670 132.120 1.00 167.52 140 ASN R C 1
ATOM 5077 O O . ASN D 4 140 ? 108.710 143.289 132.918 1.00 167.52 140 ASN R O 1
ATOM 5082 N N . LYS D 4 141 ? 108.942 141.724 131.309 1.00 169.48 141 LYS R N 1
ATOM 5083 C CA . LYS D 4 141 ? 107.593 141.202 131.497 1.00 169.48 141 LYS R CA 1
ATOM 5084 C C . LYS D 4 141 ? 107.455 140.504 132.844 1.00 169.48 141 LYS R C 1
ATOM 5085 O O . LYS D 4 141 ? 106.407 140.591 133.495 1.00 169.48 141 LYS R O 1
ATOM 5091 N N . ILE D 4 142 ? 108.505 139.809 133.280 1.00 172.87 142 ILE R N 1
ATOM 5092 C CA . ILE D 4 142 ? 108.466 138.975 134.474 1.00 172.87 142 ILE R CA 1
ATOM 5093 C C . ILE D 4 142 ? 109.299 139.566 135.609 1.00 172.87 142 ILE R C 1
ATOM 5094 O O . ILE D 4 142 ? 109.346 138.995 136.705 1.00 172.87 142 ILE R O 1
ATOM 5099 N N . LYS D 4 143 ? 109.924 140.726 135.389 1.00 172.72 143 LYS R N 1
ATOM 5100 C CA . LYS D 4 143 ? 110.746 141.358 136.418 1.00 172.72 143 LYS R CA 1
ATOM 5101 C C . LYS D 4 143 ? 109.940 141.850 137.614 1.00 172.72 143 LYS R C 1
ATOM 5102 O O . LYS D 4 143 ? 110.540 142.223 138.627 1.00 172.72 143 LYS R O 1
ATOM 5104 N N . ARG D 4 144 ? 108.612 141.865 137.524 1.00 176.27 144 ARG R N 1
ATOM 5105 C CA . ARG D 4 144 ? 107.787 142.297 138.639 1.00 176.27 144 ARG R CA 1
ATOM 5106 C C . ARG D 4 144 ? 107.844 141.284 139.780 1.00 176.27 144 ARG R C 1
ATOM 5107 O O . ARG D 4 144 ? 108.308 140.150 139.628 1.00 176.27 144 ARG R O 1
ATOM 5115 N N . ILE D 4 145 ? 107.353 141.716 140.944 1.00 176.24 145 ILE R N 1
ATOM 5116 C CA . ILE D 4 145 ? 107.454 140.903 142.148 1.00 176.24 145 ILE R CA 1
ATOM 5117 C C . ILE D 4 145 ? 106.475 139.733 142.136 1.00 176.24 145 ILE R C 1
ATOM 5118 O O . ILE D 4 145 ? 106.739 138.706 142.775 1.00 176.24 145 ILE R O 1
ATOM 5123 N N . GLU D 4 146 ? 105.376 139.835 141.383 1.00 177.52 146 GLU R N 1
ATOM 5124 C CA . GLU D 4 146 ? 104.295 138.858 141.497 1.00 177.52 146 GLU R CA 1
ATOM 5125 C C . GLU D 4 146 ? 104.706 137.503 140.933 1.00 177.52 146 GLU R C 1
ATOM 5126 O O . GLU D 4 146 ? 104.742 136.502 141.658 1.00 177.52 146 GLU R O 1
ATOM 5132 N N . HIS D 4 147 ? 105.027 137.452 139.637 1.00 175.94 147 HIS R N 1
ATOM 5133 C CA . HIS D 4 147 ? 105.398 136.184 139.015 1.00 175.94 147 HIS R CA 1
ATOM 5134 C C . HIS D 4 147 ? 106.715 135.649 139.564 1.00 175.94 147 HIS R C 1
ATOM 5135 O O . HIS D 4 147 ? 106.884 134.429 139.687 1.00 175.94 147 HIS R O 1
ATOM 5142 N N . ALA D 4 148 ? 107.643 136.543 139.913 1.00 171.48 148 ALA R N 1
ATOM 5143 C CA . ALA D 4 148 ? 108.921 136.116 140.473 1.00 171.48 148 ALA R CA 1
ATOM 5144 C C . ALA D 4 148 ? 108.726 135.427 141.818 1.00 171.48 148 ALA R C 1
ATOM 5145 O O . ALA D 4 148 ? 109.234 134.322 142.040 1.00 171.48 148 ALA R O 1
ATOM 5147 N N . LYS D 4 149 ? 107.976 136.061 142.727 1.00 171.06 149 LYS R N 1
ATOM 5148 C CA . LYS D 4 149 ? 107.707 135.428 144.012 1.00 171.06 149 LYS R CA 1
ATOM 5149 C C . LYS D 4 149 ? 106.824 134.198 143.856 1.00 171.06 149 LYS R C 1
ATOM 5150 O O . LYS D 4 149 ? 106.923 133.267 144.661 1.00 171.06 149 LYS R O 1
ATOM 5156 N N . GLY D 4 150 ? 105.986 134.157 142.817 1.00 169.59 150 GLY R N 1
ATOM 5157 C CA . GLY D 4 150 ? 105.204 132.959 142.562 1.00 169.59 150 GLY R CA 1
ATOM 5158 C C . GLY D 4 150 ? 106.073 131.772 142.196 1.00 169.59 150 GLY R C 1
ATOM 5159 O O . GLY D 4 150 ? 105.904 130.675 142.730 1.00 169.59 150 GLY R O 1
ATOM 5160 N N . VAL D 4 151 ? 107.029 131.984 141.288 1.00 167.65 151 VAL R N 1
ATOM 5161 C CA . VAL D 4 151 ? 107.958 130.916 140.927 1.00 167.65 151 VAL R CA 1
ATOM 5162 C C . VAL D 4 151 ? 108.854 130.559 142.113 1.00 167.65 151 VAL R C 1
ATOM 5163 O O . VAL D 4 151 ? 109.209 129.386 142.305 1.00 167.65 151 VAL R O 1
ATOM 5167 N N . CYS D 4 152 ? 109.202 131.549 142.942 1.00 163.79 152 CYS R N 1
ATOM 5168 C CA . CYS D 4 152 ? 109.990 131.282 144.143 1.00 163.79 152 CYS R CA 1
ATOM 5169 C C . CYS D 4 152 ? 109.249 130.355 145.099 1.00 163.79 152 CYS R C 1
ATOM 5170 O O . CYS D 4 152 ? 109.798 129.346 145.558 1.00 163.79 152 CYS R O 1
ATOM 5173 N N . ILE D 4 153 ? 107.993 130.682 145.407 1.00 163.67 153 ILE R N 1
ATOM 5174 C CA . ILE D 4 153 ? 107.201 129.836 146.294 1.00 163.67 153 ILE R CA 1
ATOM 5175 C C . ILE D 4 153 ? 106.896 128.496 145.626 1.00 163.67 153 ILE R C 1
ATOM 5176 O O . ILE D 4 153 ? 106.751 127.473 146.307 1.00 163.67 153 ILE R O 1
ATOM 5181 N N . PHE D 4 154 ? 106.865 128.460 144.292 1.00 160.73 154 PHE R N 1
ATOM 5182 C CA . PHE D 4 154 ? 106.672 127.200 143.581 1.00 160.73 154 PHE R CA 1
ATOM 5183 C C . PHE D 4 154 ? 107.850 126.253 143.794 1.00 160.73 154 PHE R C 1
ATOM 5184 O O . PHE D 4 154 ? 107.664 125.084 144.149 1.00 160.73 154 PHE R O 1
ATOM 5192 N N . VAL D 4 155 ? 109.079 126.737 143.597 1.00 156.83 155 VAL R N 1
ATOM 5193 C CA . VAL D 4 155 ? 110.217 125.848 143.829 1.00 156.83 155 VAL R CA 1
ATOM 5194 C C . VAL D 4 155 ? 110.433 125.601 145.318 1.00 156.83 155 VAL R C 1
ATOM 5195 O O . VAL D 4 155 ? 111.004 124.572 145.696 1.00 156.83 155 VAL R O 1
ATOM 5199 N N . TRP D 4 156 ? 109.946 126.494 146.183 1.00 155.05 156 TRP R N 1
ATOM 5200 C CA . TRP D 4 156 ? 110.046 126.264 147.621 1.00 155.05 156 TRP R CA 1
ATOM 5201 C C . TRP D 4 156 ? 109.107 125.145 148.070 1.00 155.05 156 TRP R C 1
ATOM 5202 O O . TRP D 4 156 ? 109.495 124.270 148.855 1.00 155.05 156 TRP R O 1
ATOM 5213 N N . ILE D 4 157 ? 107.876 125.122 147.556 1.00 158.62 157 ILE R N 1
ATOM 5214 C CA . ILE D 4 157 ? 107.023 123.982 147.865 1.00 158.62 157 ILE R CA 1
ATOM 5215 C C . ILE D 4 157 ? 107.503 122.739 147.127 1.00 158.62 157 ILE R C 1
ATOM 5216 O O . ILE D 4 157 ? 107.265 121.623 147.594 1.00 158.62 157 ILE R O 1
ATOM 5221 N N . LEU D 4 158 ? 108.226 122.899 146.014 1.00 154.60 158 LEU R N 1
ATOM 5222 C CA . LEU D 4 158 ? 108.822 121.739 145.356 1.00 154.60 158 LEU R CA 1
ATOM 5223 C C . LEU D 4 158 ? 109.905 121.097 146.220 1.00 154.60 158 LEU R C 1
ATOM 5224 O O . LEU D 4 158 ? 109.972 119.866 146.326 1.00 154.60 158 LEU R O 1
ATOM 5229 N N . VAL D 4 159 ? 110.763 121.908 146.847 1.00 153.36 159 VAL R N 1
ATOM 5230 C CA . VAL D 4 159 ? 111.797 121.325 147.701 1.00 153.36 159 VAL R CA 1
ATOM 5231 C C . VAL D 4 159 ? 111.186 120.795 148.997 1.00 153.36 159 VAL R C 1
ATOM 5232 O O . VAL D 4 159 ? 111.680 119.810 149.561 1.00 153.36 159 VAL R O 1
ATOM 5236 N N . PHE D 4 160 ? 110.086 121.393 149.475 1.00 157.41 160 PHE R N 1
ATOM 5237 C CA . PHE D 4 160 ? 109.363 120.742 150.569 1.00 157.41 160 PHE R CA 1
ATOM 5238 C C . PHE D 4 160 ? 108.719 119.431 150.130 1.00 157.41 160 PHE R C 1
ATOM 5239 O O . PHE D 4 160 ? 108.530 118.531 150.955 1.00 157.41 160 PHE R O 1
ATOM 5247 N N . ALA D 4 161 ? 108.380 119.301 148.848 1.00 156.49 161 ALA R N 1
ATOM 5248 C CA . ALA D 4 161 ? 107.866 118.039 148.335 1.00 156.49 161 ALA R CA 1
ATOM 5249 C C . ALA D 4 161 ? 108.966 117.015 148.099 1.00 156.49 161 ALA R C 1
ATOM 5250 O O . ALA D 4 161 ? 108.675 115.818 148.022 1.00 156.49 161 ALA R O 1
ATOM 5252 N N . GLN D 4 162 ? 110.216 117.458 147.977 1.00 153.77 162 GLN R N 1
ATOM 5253 C CA . GLN D 4 162 ? 111.322 116.539 147.741 1.00 153.77 162 GLN R CA 1
ATOM 5254 C C . GLN D 4 162 ? 111.838 115.889 149.020 1.00 153.77 162 GLN R C 1
ATOM 5255 O O . GLN D 4 162 ? 112.435 114.809 148.955 1.00 153.77 162 GLN R O 1
ATOM 5261 N N . THR D 4 163 ? 111.600 116.499 150.179 1.00 159.80 163 THR R N 1
ATOM 5262 C CA . THR D 4 163 ? 112.241 116.070 151.416 1.00 159.80 163 THR R CA 1
ATOM 5263 C C . THR D 4 163 ? 111.396 115.129 152.265 1.00 159.80 163 THR R C 1
ATOM 5264 O O . THR D 4 163 ? 111.960 114.318 153.006 1.00 159.80 163 THR R O 1
ATOM 5268 N N . LEU D 4 164 ? 110.072 115.214 152.191 1.00 161.52 164 LEU R N 1
ATOM 5269 C CA . LEU D 4 164 ? 109.214 114.404 153.048 1.00 161.52 164 LEU R CA 1
ATOM 5270 C C . LEU D 4 164 ? 109.133 112.932 152.628 1.00 161.52 164 LEU R C 1
ATOM 5271 O O . LEU D 4 164 ? 109.041 112.071 153.513 1.00 161.52 164 LEU R O 1
ATOM 5276 N N . PRO D 4 165 ? 109.137 112.580 151.329 1.00 160.51 165 PRO R N 1
ATOM 5277 C CA . PRO D 4 165 ? 109.216 111.149 150.980 1.00 160.51 165 PRO R CA 1
ATOM 5278 C C . PRO D 4 165 ? 110.421 110.424 151.556 1.00 160.51 165 PRO R C 1
ATOM 5279 O O . PRO D 4 165 ? 110.327 109.221 151.828 1.00 160.51 165 PRO R O 1
ATOM 5283 N N . LEU D 4 166 ? 111.548 111.102 151.751 1.00 160.18 166 LEU R N 1
ATOM 5284 C CA . LEU D 4 166 ? 112.698 110.474 152.400 1.00 160.18 166 LEU R CA 1
ATOM 5285 C C . LEU D 4 166 ? 112.691 110.729 153.904 1.00 160.18 166 LEU R C 1
ATOM 5286 O O . LEU D 4 166 ? 113.698 111.115 154.492 1.00 160.18 166 LEU R O 1
ATOM 5291 N N . LEU D 4 167 ? 111.540 110.507 154.544 1.00 164.85 167 LEU R N 1
ATOM 5292 C CA . LEU D 4 167 ? 111.406 110.725 155.979 1.00 164.85 167 LEU R CA 1
ATOM 5293 C C . LEU D 4 167 ? 110.496 109.689 156.626 1.00 164.85 167 LEU R C 1
ATOM 5294 O O . LEU D 4 167 ? 109.905 109.952 157.680 1.00 164.85 167 LEU R O 1
ATOM 5299 N N . ILE D 4 168 ? 110.367 108.511 156.016 1.00 168.65 168 ILE R N 1
ATOM 5300 C CA . ILE D 4 168 ? 109.384 107.537 156.482 1.00 168.65 168 ILE R CA 1
ATOM 5301 C C . 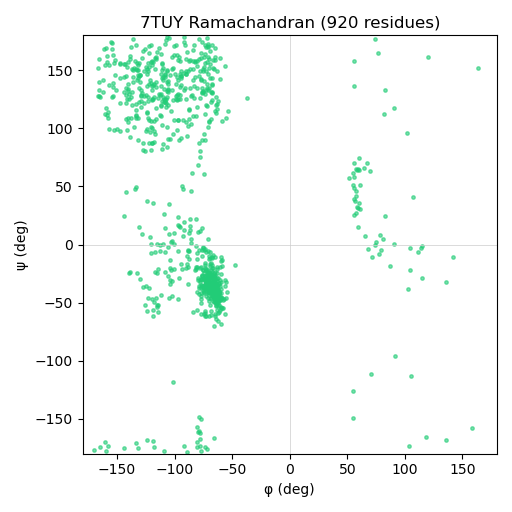ILE D 4 168 ? 109.831 106.911 157.798 1.00 168.65 168 ILE R C 1
ATOM 5302 O O . ILE D 4 168 ? 109.160 107.040 158.828 1.00 168.65 168 ILE R O 1
ATOM 5307 N N . ASN D 4 169 ? 110.959 106.239 157.785 1.00 176.30 169 ASN R N 1
ATOM 5308 C CA . ASN D 4 169 ? 111.354 105.598 159.028 1.00 176.30 169 ASN R CA 1
ATOM 5309 C C . ASN D 4 169 ? 112.215 106.531 159.872 1.00 176.30 169 ASN R C 1
ATOM 5310 O O . ASN D 4 169 ? 112.968 107.349 159.335 1.00 176.30 169 ASN R O 1
ATOM 5315 N N . PRO D 4 170 ? 112.106 106.440 161.198 1.00 182.23 170 PRO R N 1
ATOM 5316 C CA . PRO D 4 170 ? 113.068 107.138 162.062 1.00 182.23 170 PRO R CA 1
ATOM 5317 C C . PRO D 4 170 ? 114.444 106.500 161.933 1.00 182.23 170 PRO R C 1
ATOM 5318 O O . PRO D 4 170 ? 114.587 105.278 162.010 1.00 182.23 170 PRO R O 1
ATOM 5322 N N . MET D 4 171 ? 115.457 107.339 161.736 1.00 184.48 171 MET R N 1
ATOM 5323 C CA . MET D 4 171 ? 116.792 106.863 161.398 1.00 184.48 171 MET R CA 1
ATOM 5324 C C . MET D 4 171 ? 117.546 106.261 162.577 1.00 184.48 171 MET R C 1
ATOM 5325 O O . MET D 4 171 ? 118.669 105.787 162.381 1.00 184.48 171 MET R O 1
ATOM 5330 N N . SER D 4 172 ? 116.971 106.262 163.778 1.00 187.61 172 SER R N 1
ATOM 5331 C CA . SER D 4 172 ? 117.673 105.745 164.947 1.00 187.61 172 SER R CA 1
ATOM 5332 C C . SER D 4 172 ? 117.869 104.238 164.835 1.00 187.61 172 SER R C 1
ATOM 5333 O O . SER D 4 172 ? 116.923 103.494 164.559 1.00 187.61 172 SER R O 1
ATOM 5336 N N . LYS D 4 173 ? 119.103 103.792 165.059 1.00 190.22 173 LYS R N 1
ATOM 5337 C CA . LYS D 4 173 ? 119.462 102.390 164.913 1.00 190.22 173 LYS R CA 1
ATOM 5338 C C . LYS D 4 173 ? 120.775 102.150 165.644 1.00 190.22 173 LYS R C 1
ATOM 5339 O O . LYS D 4 173 ? 121.666 103.002 165.621 1.00 190.22 173 LYS R O 1
ATOM 5345 N N . GLN D 4 174 ? 120.884 100.994 166.291 1.00 194.23 174 GLN R N 1
ATOM 5346 C CA . GLN D 4 174 ? 122.109 100.626 166.991 1.00 194.23 174 GLN R CA 1
ATOM 5347 C C . GLN D 4 174 ? 122.721 99.365 166.390 1.00 194.23 174 GLN R C 1
ATOM 5348 O O . GLN D 4 174 ? 123.760 99.421 165.731 1.00 194.23 174 GLN R O 1
ATOM 5354 N N . THR D 4 180 ? 123.271 108.436 169.230 1.00 193.35 180 THR R N 1
ATOM 5355 C CA . THR D 4 180 ? 123.416 109.031 167.906 1.00 193.35 180 THR R CA 1
ATOM 5356 C C . THR D 4 180 ? 122.267 108.610 166.997 1.00 193.35 180 THR R C 1
ATOM 5357 O O . THR D 4 180 ? 121.150 108.383 167.462 1.00 193.35 180 THR R O 1
ATOM 5361 N N . CYS D 4 181 ? 122.545 108.508 165.698 1.00 191.15 181 CYS R N 1
ATOM 5362 C CA . CYS D 4 181 ? 121.545 108.140 164.702 1.00 191.15 181 CYS R CA 1
ATOM 5363 C C . CYS D 4 181 ? 121.820 106.813 164.013 1.00 191.15 181 CYS R C 1
ATOM 5364 O O . CYS D 4 181 ? 120.939 105.948 163.984 1.00 191.15 181 CYS R O 1
ATOM 5367 N N . MET D 4 182 ? 123.026 106.631 163.471 1.00 190.51 182 MET R N 1
ATOM 5368 C CA . MET D 4 182 ? 123.307 105.647 162.422 1.00 190.51 182 MET R CA 1
ATOM 5369 C C . MET D 4 182 ? 122.361 105.866 161.240 1.00 190.51 182 MET R C 1
ATOM 5370 O O . MET D 4 182 ? 121.562 105.007 160.863 1.00 190.51 182 MET R O 1
ATOM 5372 N N . GLU D 4 183 ? 122.480 107.060 160.658 1.00 183.51 183 GLU R N 1
ATOM 5373 C CA . GLU D 4 183 ? 121.645 107.531 159.561 1.00 183.51 183 GLU R CA 1
ATOM 5374 C C . GLU D 4 183 ? 122.197 107.151 158.192 1.00 183.51 183 GLU R C 1
ATOM 5375 O O . GLU D 4 183 ? 121.438 107.118 157.216 1.00 183.51 183 GLU R O 1
ATOM 5381 N N . TYR D 4 184 ? 123.482 106.826 158.113 1.00 186.68 184 TYR R N 1
ATOM 5382 C CA . TYR D 4 184 ? 124.250 106.645 156.885 1.00 186.68 184 TYR R CA 1
ATOM 5383 C C . TYR D 4 184 ? 123.683 105.610 155.908 1.00 186.68 184 TYR R C 1
ATOM 5384 O O . TYR D 4 184 ? 123.372 105.982 154.770 1.00 186.68 184 TYR R O 1
ATOM 5393 N N . PRO D 4 185 ? 123.528 104.330 156.266 1.00 188.51 185 PRO R N 1
ATOM 5394 C CA . PRO D 4 185 ? 123.274 103.313 155.241 1.00 188.51 185 PRO R CA 1
ATOM 5395 C C . PRO D 4 185 ? 121.828 103.357 154.754 1.00 188.51 185 PRO R C 1
ATOM 5396 O O . PRO D 4 185 ? 121.031 104.197 155.169 1.00 188.51 185 PRO R O 1
ATOM 5400 N N . ASN D 4 186 ? 121.514 102.423 153.855 1.00 186.96 186 ASN R N 1
ATOM 5401 C CA . ASN D 4 186 ? 120.190 102.278 153.246 1.00 186.96 186 ASN R CA 1
ATOM 5402 C C . ASN D 4 186 ? 119.718 103.563 152.572 1.00 186.96 186 ASN R C 1
ATOM 5403 O O . ASN D 4 186 ? 118.548 103.933 152.669 1.00 186.96 186 ASN R O 1
ATOM 5405 N N . LEU D 4 193 ? 114.782 96.209 148.547 1.00 181.97 193 LEU R N 1
ATOM 5406 C CA . LEU D 4 193 ? 115.385 96.620 147.285 1.00 181.97 193 LEU R CA 1
ATOM 5407 C C . LEU D 4 193 ? 115.128 98.096 147.007 1.00 181.97 193 LEU R C 1
ATOM 5408 O O . LEU D 4 193 ? 113.982 98.507 146.826 1.00 181.97 193 LEU R O 1
ATOM 5413 N N . PRO D 4 194 ? 116.194 98.897 146.980 1.00 182.86 194 PRO R N 1
ATOM 5414 C CA . PRO D 4 194 ? 116.037 100.329 146.690 1.00 182.86 194 PRO R CA 1
ATOM 5415 C C . PRO D 4 194 ? 116.056 100.590 145.190 1.00 182.86 194 PRO R C 1
ATOM 5416 O O . PRO D 4 194 ? 116.887 100.045 144.460 1.00 182.86 194 PRO R O 1
ATOM 5420 N N . TRP D 4 195 ? 115.112 101.410 144.730 1.00 179.36 195 TRP R N 1
ATOM 5421 C CA . TRP D 4 195 ? 115.063 101.834 143.336 1.00 179.36 195 TRP R CA 1
ATOM 5422 C C . TRP D 4 195 ? 114.864 103.331 143.155 1.00 179.36 195 TRP R C 1
ATOM 5423 O O . TRP D 4 195 ? 115.279 103.867 142.120 1.00 179.36 195 TRP R O 1
ATOM 5434 N N . ILE D 4 196 ? 114.276 104.030 144.134 1.00 173.25 196 ILE R N 1
ATOM 5435 C CA . ILE D 4 196 ? 114.001 105.463 144.018 1.00 173.25 196 ILE R CA 1
ATOM 5436 C C . ILE D 4 196 ? 115.269 106.297 144.146 1.00 173.25 196 ILE R C 1
ATOM 5437 O O . ILE D 4 196 ? 115.222 107.520 143.959 1.00 173.25 196 ILE R O 1
ATOM 5442 N N . LEU D 4 197 ? 116.413 105.663 144.422 1.00 167.33 197 LEU R N 1
ATOM 5443 C CA . LEU D 4 197 ? 117.657 106.392 144.660 1.00 167.33 197 LEU R CA 1
ATOM 5444 C C . LEU D 4 197 ? 118.087 107.182 143.428 1.00 167.33 197 LEU R C 1
ATOM 5445 O O . LEU D 4 197 ? 118.216 108.410 143.475 1.00 167.33 197 LEU R O 1
ATOM 5450 N N . LEU D 4 198 ? 118.300 106.494 142.303 1.00 162.72 198 LEU R N 1
ATOM 5451 C CA . LEU D 4 198 ? 118.671 107.196 141.078 1.00 162.72 198 LEU R CA 1
ATOM 5452 C C . LEU D 4 198 ? 117.530 107.999 140.473 1.00 162.72 198 LEU R C 1
ATOM 5453 O O . LEU D 4 198 ? 117.799 108.946 139.736 1.00 162.72 198 LEU R O 1
ATOM 5458 N N . GLY D 4 199 ? 116.274 107.678 140.782 1.00 158.98 199 GLY R N 1
ATOM 5459 C CA . GLY D 4 199 ? 115.190 108.547 140.346 1.00 158.98 199 GLY R CA 1
ATOM 5460 C C . GLY D 4 199 ? 115.255 109.912 141.008 1.00 158.98 199 GLY R C 1
ATOM 5461 O O . GLY D 4 199 ? 115.184 110.952 140.338 1.00 158.98 199 GLY R O 1
ATOM 5462 N N . ALA D 4 200 ? 115.408 109.923 142.335 1.00 155.28 200 ALA R N 1
ATOM 5463 C CA . ALA D 4 200 ? 115.587 111.179 143.054 1.00 155.28 200 ALA R CA 1
ATOM 5464 C C . ALA D 4 200 ? 116.882 111.866 142.643 1.00 155.28 200 ALA R C 1
ATOM 5465 O O . ALA D 4 200 ? 116.921 113.094 142.509 1.00 155.28 200 ALA R O 1
ATOM 5467 N N . CYS D 4 201 ? 117.947 111.087 142.424 1.00 149.78 201 CYS R N 1
ATOM 5468 C CA . CYS D 4 201 ? 119.218 111.649 141.977 1.00 149.78 201 CYS R CA 1
ATOM 5469 C C . CYS D 4 201 ? 119.067 112.358 140.638 1.00 149.78 201 CYS R C 1
ATOM 5470 O O . CYS D 4 201 ? 119.543 113.485 140.466 1.00 149.78 201 CYS R O 1
ATOM 5473 N N . PHE D 4 202 ? 118.389 111.717 139.684 1.00 146.51 202 PHE R N 1
ATOM 5474 C CA . PHE D 4 202 ? 118.131 112.328 138.387 1.00 146.51 202 PHE R CA 1
ATOM 5475 C C . PHE D 4 202 ? 117.334 113.613 138.542 1.00 146.51 202 PHE R C 1
ATOM 5476 O O . PHE D 4 202 ? 117.820 114.695 138.195 1.00 146.51 202 PHE R O 1
ATOM 5484 N N . ILE D 4 203 ? 116.080 113.491 138.951 1.00 146.54 203 ILE R N 1
ATOM 5485 C CA . ILE D 4 203 ? 115.238 114.669 139.083 1.00 146.54 203 ILE R CA 1
ATOM 5486 C C . ILE D 4 203 ? 115.885 115.707 139.994 1.00 146.54 203 ILE R C 1
ATOM 5487 O O . ILE D 4 203 ? 115.937 116.886 139.660 1.00 146.54 203 ILE R O 1
ATOM 5492 N N . GLY D 4 204 ? 116.392 115.268 141.136 1.00 140.49 204 GLY R N 1
ATOM 5493 C CA . GLY D 4 204 ? 117.041 116.180 142.049 1.00 140.49 204 GLY R CA 1
ATOM 5494 C C . GLY D 4 204 ? 118.315 116.826 141.535 1.00 140.49 204 GLY R C 1
ATOM 5495 O O . GLY D 4 204 ? 118.520 118.018 141.723 1.00 140.49 204 GLY R O 1
ATOM 5496 N N . TYR D 4 205 ? 119.172 116.049 140.882 1.00 131.70 205 TYR R N 1
ATOM 5497 C CA . TYR D 4 205 ? 120.448 116.583 140.409 1.00 131.70 205 TYR R CA 1
ATOM 5498 C C . TYR D 4 205 ? 120.698 116.623 138.910 1.00 131.70 205 TYR R C 1
ATOM 5499 O O . TYR D 4 205 ? 121.169 117.626 138.392 1.00 131.70 205 TYR R O 1
ATOM 5508 N N . VAL D 4 206 ? 120.403 115.539 138.208 1.00 136.08 206 VAL R N 1
ATOM 5509 C CA . VAL D 4 206 ? 120.698 115.512 136.780 1.00 136.08 206 VAL R CA 1
ATOM 5510 C C . VAL D 4 206 ? 119.960 116.504 135.886 1.00 136.08 206 VAL R C 1
ATOM 5511 O O . VAL D 4 206 ? 120.578 117.154 135.046 1.00 136.08 206 VAL R O 1
ATOM 5515 N N . LEU D 4 207 ? 118.653 116.646 136.066 1.00 134.82 207 LEU R N 1
ATOM 5516 C CA . LEU D 4 207 ? 117.913 117.577 135.224 1.00 134.82 207 LEU R CA 1
ATOM 5517 C C . LEU D 4 207 ? 118.381 119.002 135.474 1.00 134.82 207 LEU R C 1
ATOM 5518 O O . LEU D 4 207 ? 118.532 119.788 134.549 1.00 134.82 207 LEU R O 1
ATOM 5523 N N . PRO D 4 208 ? 118.620 119.338 136.740 1.00 130.15 208 PRO R N 1
ATOM 5524 C CA . PRO D 4 208 ? 119.083 120.685 137.048 1.00 130.15 208 PRO R CA 1
ATOM 5525 C C . PRO D 4 208 ? 120.430 120.953 136.411 1.00 130.15 208 PRO R C 1
ATOM 5526 O O . PRO D 4 208 ? 120.637 122.033 135.875 1.00 130.15 208 PRO R O 1
ATOM 5530 N N . LEU D 4 209 ? 121.327 119.978 136.435 1.00 127.63 209 LEU R N 1
ATOM 5531 C CA . LEU D 4 209 ? 122.641 120.200 135.859 1.00 127.63 209 LEU R CA 1
ATOM 5532 C C . LEU D 4 209 ? 122.568 120.482 134.377 1.00 127.63 209 LEU R C 1
ATOM 5533 O O . LEU D 4 209 ? 123.286 121.338 133.874 1.00 127.63 209 LEU R O 1
ATOM 5538 N N . ILE D 4 210 ? 121.717 119.759 133.662 1.00 131.23 210 ILE R N 1
ATOM 5539 C CA . ILE D 4 210 ? 121.601 120.002 132.229 1.00 131.23 210 ILE R CA 1
ATOM 5540 C C . ILE D 4 210 ? 121.063 121.410 131.946 1.00 131.23 210 ILE R C 1
ATOM 5541 O O . ILE D 4 210 ? 121.518 122.080 131.021 1.00 131.23 210 ILE R O 1
ATOM 5546 N N . ILE D 4 211 ? 120.115 121.863 132.761 1.00 127.79 211 ILE R N 1
ATOM 5547 C CA . ILE D 4 211 ? 119.533 123.180 132.590 1.00 127.79 211 ILE R CA 1
ATOM 5548 C C . ILE D 4 211 ? 120.560 124.295 132.712 1.00 127.79 211 ILE R C 1
ATOM 5549 O O . ILE D 4 211 ? 120.709 125.098 131.796 1.00 127.79 211 ILE R O 1
ATOM 5554 N N . ILE D 4 212 ? 121.263 124.349 133.840 1.00 123.57 212 ILE R N 1
ATOM 5555 C CA . ILE D 4 212 ? 122.263 125.393 134.050 1.00 123.57 212 ILE R CA 1
ATOM 5556 C C . ILE D 4 212 ? 123.291 125.382 132.925 1.00 123.57 212 ILE R C 1
ATOM 5557 O O . ILE D 4 212 ? 123.751 126.438 132.475 1.00 123.57 212 ILE R O 1
ATOM 5562 N N . LEU D 4 213 ? 123.628 124.197 132.413 1.00 127.65 213 LEU R N 1
ATOM 5563 C CA . LEU D 4 213 ? 124.623 124.120 131.349 1.00 127.65 213 LEU R CA 1
ATOM 5564 C C . LEU D 4 213 ? 124.088 124.695 130.042 1.00 127.65 213 LEU R C 1
ATOM 5565 O O . LEU D 4 213 ? 124.801 125.413 129.332 1.00 127.65 213 LEU R O 1
ATOM 5570 N N . ILE D 4 214 ? 122.827 124.408 129.706 1.00 130.86 214 ILE R N 1
ATOM 5571 C CA . ILE D 4 214 ? 122.291 124.981 128.474 1.00 130.86 214 ILE R CA 1
ATOM 5572 C C . ILE D 4 214 ? 122.040 126.475 128.641 1.00 130.86 214 ILE R C 1
ATOM 5573 O O . ILE D 4 214 ? 122.169 127.239 127.676 1.00 130.86 214 ILE R O 1
ATOM 5578 N N . CYS D 4 215 ? 121.721 126.928 129.860 1.00 131.59 215 CYS R N 1
ATOM 5579 C CA . CYS D 4 215 ? 121.624 128.363 130.107 1.00 131.59 215 CYS R CA 1
ATOM 5580 C C . CYS D 4 215 ? 122.970 129.042 129.898 1.00 131.59 215 CYS R C 1
ATOM 5581 O O . CYS D 4 215 ? 123.043 130.121 129.300 1.00 131.59 215 CYS R O 1
ATOM 5584 N N . TYR D 4 216 ? 124.044 128.409 130.368 1.00 129.76 216 TYR R N 1
ATOM 5585 C CA . TYR D 4 216 ? 125.380 128.957 130.173 1.00 129.76 216 TYR R CA 1
ATOM 5586 C C . TYR D 4 216 ? 125.768 128.966 128.704 1.00 129.76 216 TYR R C 1
ATOM 5587 O O . TYR D 4 216 ? 126.406 129.913 128.232 1.00 129.76 216 TYR R O 1
ATOM 5596 N N . SER D 4 217 ? 125.401 127.916 127.967 1.00 134.08 217 SER R N 1
ATOM 5597 C CA . SER D 4 217 ? 125.700 127.887 126.540 1.00 134.08 217 SER R CA 1
ATOM 5598 C C . SER D 4 217 ? 124.958 128.997 125.810 1.00 134.08 217 SER R C 1
ATOM 5599 O O . SER D 4 217 ? 125.529 129.665 124.942 1.00 134.08 217 SER R O 1
ATOM 5602 N N . GLN D 4 218 ? 123.686 129.215 126.158 1.00 136.72 218 GLN R N 1
ATOM 5603 C CA . GLN D 4 218 ? 122.923 130.292 125.536 1.00 136.72 218 GLN R CA 1
ATOM 5604 C C . GLN D 4 218 ? 123.509 131.656 125.871 1.00 136.72 218 GLN R C 1
ATOM 5605 O O . GLN D 4 218 ? 123.583 132.529 125.002 1.00 136.72 218 GLN R O 1
ATOM 5611 N N . ILE D 4 219 ? 123.943 131.853 127.119 1.00 135.18 219 ILE R N 1
ATOM 5612 C CA . ILE D 4 219 ? 124.536 133.133 127.498 1.00 135.18 219 ILE R CA 1
ATOM 5613 C C . ILE D 4 219 ? 125.844 133.362 126.750 1.00 135.18 219 ILE R C 1
ATOM 5614 O O . ILE D 4 219 ? 126.091 134.457 126.227 1.00 135.18 219 ILE R O 1
ATOM 5619 N N . CYS D 4 220 ? 126.687 132.330 126.660 1.00 138.70 220 CYS R N 1
ATOM 5620 C CA . CYS D 4 220 ? 127.966 132.479 125.974 1.00 138.70 220 CYS R CA 1
ATOM 5621 C C . CYS D 4 220 ? 127.772 132.709 124.479 1.00 138.70 220 CYS R C 1
ATOM 5622 O O . CYS D 4 220 ? 128.498 133.503 123.869 1.00 138.70 220 CYS R O 1
ATOM 5625 N N . CYS D 4 221 ? 126.784 132.044 123.873 1.00 139.53 221 CYS R N 1
ATOM 5626 C CA . CYS D 4 221 ? 126.533 132.244 122.450 1.00 139.53 221 CYS R CA 1
ATOM 5627 C C . CYS D 4 221 ? 125.939 133.622 122.179 1.00 139.53 221 CYS R C 1
ATOM 5628 O O . CYS D 4 221 ? 126.309 134.277 121.199 1.00 139.53 221 CYS R O 1
ATOM 5631 N N . LYS D 4 222 ? 125.019 134.080 123.032 1.00 137.36 222 LYS R N 1
ATOM 5632 C CA . LYS D 4 222 ? 124.413 135.391 122.831 1.00 137.36 222 LYS R CA 1
ATOM 5633 C C . LYS D 4 222 ? 125.429 136.505 123.045 1.00 137.36 222 LYS R C 1
ATOM 5634 O O . LYS D 4 222 ? 125.417 137.509 122.325 1.00 137.36 222 LYS R O 1
ATOM 5640 N N . LEU D 4 223 ? 126.335 136.336 124.006 1.00 136.22 223 LEU R N 1
ATOM 5641 C CA . LEU D 4 223 ? 127.377 137.327 124.226 1.00 136.22 223 LEU R CA 1
ATOM 5642 C C . LEU D 4 223 ? 128.539 137.176 123.251 1.00 136.22 223 LEU R C 1
ATOM 5643 O O . LEU D 4 223 ? 129.356 138.095 123.137 1.00 136.22 223 LEU R O 1
ATOM 5648 N N . PHE D 4 224 ? 128.610 136.065 122.516 1.00 136.75 224 PHE R N 1
ATOM 5649 C CA . PHE D 4 224 ? 129.701 135.830 121.581 1.00 136.75 224 PHE R CA 1
ATOM 5650 C C . PHE D 4 224 ? 129.316 136.049 120.125 1.00 136.75 224 PHE R C 1
ATOM 5651 O O . PHE D 4 224 ? 130.203 136.282 119.298 1.00 136.75 224 PHE R O 1
ATOM 5659 N N . ARG D 4 225 ? 128.031 135.981 119.788 1.00 135.01 225 ARG R N 1
ATOM 5660 C CA . ARG D 4 225 ? 127.592 136.166 118.407 1.00 135.01 225 ARG R CA 1
ATOM 5661 C C . ARG D 4 225 ? 127.608 137.635 118.006 1.00 135.01 225 ARG R C 1
ATOM 5662 O O . ARG D 4 225 ? 128.617 138.323 118.154 1.00 135.01 225 ARG R O 1
ATOM 5670 N N . ALA D 4 226 ? 126.740 139.080 120.667 1.00 130.65 1001 ALA R N 1
ATOM 5671 C CA . ALA D 4 226 ? 126.874 140.396 120.061 1.00 130.65 1001 ALA R CA 1
ATOM 5672 C C . ALA D 4 226 ? 128.311 140.890 120.151 1.00 130.65 1001 ALA R C 1
ATOM 5673 O O . ALA D 4 226 ? 128.560 142.037 120.515 1.00 130.65 1001 ALA R O 1
ATOM 5675 N N . ARG D 4 227 ? 129.256 140.015 119.818 1.00 130.95 1002 ARG R N 1
ATOM 5676 C CA . ARG D 4 227 ? 130.676 140.339 119.840 1.00 130.95 1002 ARG R CA 1
ATOM 5677 C C . ARG D 4 227 ? 131.299 140.308 118.454 1.00 130.95 1002 ARG R C 1
ATOM 5678 O O . ARG D 4 227 ? 131.946 141.277 118.040 1.00 130.95 1002 ARG R O 1
ATOM 5686 N N . ARG D 4 228 ? 131.108 139.213 117.714 1.00 127.38 1003 ARG R N 1
ATOM 5687 C CA . ARG D 4 228 ? 131.573 139.165 116.333 1.00 127.38 1003 ARG R CA 1
ATOM 5688 C C . ARG D 4 228 ? 130.811 140.161 115.468 1.00 127.38 1003 ARG R C 1
ATOM 5689 O O . ARG D 4 228 ? 131.359 140.674 114.488 1.00 127.38 1003 ARG R O 1
ATOM 5697 N N . GLN D 4 229 ? 129.567 140.473 115.839 1.00 121.17 1004 GLN R N 1
ATOM 5698 C CA . GLN D 4 229 ? 128.814 141.515 115.150 1.00 121.17 1004 GLN R CA 1
ATOM 5699 C C . GLN D 4 229 ? 129.499 142.871 115.281 1.00 121.17 1004 GLN R C 1
ATOM 5700 O O . GLN D 4 229 ? 129.687 143.587 114.290 1.00 121.17 1004 GLN R O 1
ATOM 5706 N N . LEU D 4 230 ? 129.883 143.243 116.503 1.00 122.25 1005 LEU R N 1
ATOM 5707 C CA . LEU D 4 230 ? 130.579 144.511 116.690 1.00 122.25 1005 LEU R CA 1
ATOM 5708 C C . LEU D 4 230 ? 131.953 144.488 116.036 1.00 122.25 1005 LEU R C 1
ATOM 5709 O O . LEU D 4 230 ? 132.410 145.506 115.500 1.00 122.25 1005 LEU R O 1
ATOM 5714 N N . ALA D 4 231 ? 132.612 143.326 116.046 1.00 119.56 1006 ALA R N 1
ATOM 5715 C CA . ALA D 4 231 ? 133.897 143.199 115.365 1.00 119.56 1006 ALA R CA 1
ATOM 5716 C C . ALA D 4 231 ? 133.759 143.451 113.869 1.00 119.56 1006 ALA R C 1
ATOM 5717 O O . ALA D 4 231 ? 134.553 144.195 113.280 1.00 119.56 1006 ALA R O 1
ATOM 5719 N N . ASP D 4 232 ? 132.739 142.865 113.238 1.00 116.47 1007 ASP R N 1
ATOM 5720 C CA . ASP D 4 232 ? 132.578 143.055 111.801 1.00 116.47 1007 ASP R CA 1
ATOM 5721 C C . ASP D 4 232 ? 132.104 144.465 111.472 1.00 116.47 1007 ASP R C 1
ATOM 5722 O O . ASP D 4 232 ? 132.461 145.000 110.419 1.00 116.47 1007 ASP R O 1
ATOM 5727 N N . LEU D 4 233 ? 131.330 145.097 112.360 1.00 107.20 1008 LEU R N 1
ATOM 5728 C CA . LEU D 4 233 ? 130.951 146.486 112.114 1.00 107.20 1008 LEU R CA 1
ATOM 5729 C C . LEU D 4 233 ? 132.166 147.403 112.195 1.00 107.20 1008 LEU R C 1
ATOM 5730 O O . LEU D 4 233 ? 132.312 148.327 111.383 1.00 107.20 1008 LEU R O 1
ATOM 5735 N N . GLU D 4 234 ? 133.058 147.157 113.156 1.00 112.76 1009 GLU R N 1
ATOM 5736 C CA . GLU D 4 234 ? 134.288 147.938 113.219 1.00 112.76 1009 GLU R CA 1
ATOM 5737 C C . GLU D 4 234 ? 135.169 147.674 112.005 1.00 112.76 1009 GLU R C 1
ATOM 5738 O O . GLU D 4 234 ? 135.815 148.592 111.491 1.00 112.76 1009 GLU R O 1
ATOM 5744 N N . ASP D 4 235 ? 135.183 146.433 111.512 1.00 112.25 1010 ASP R N 1
ATOM 5745 C CA . ASP D 4 235 ? 135.951 146.127 110.307 1.00 112.25 1010 ASP R CA 1
ATOM 5746 C C . ASP D 4 235 ? 135.375 146.834 109.084 1.00 112.25 1010 ASP R C 1
ATOM 5747 O O . ASP D 4 235 ? 136.126 147.306 108.221 1.00 112.25 1010 ASP R O 1
ATOM 5752 N N . ASN D 4 236 ? 134.045 146.912 108.994 1.00 101.60 1011 ASN R N 1
ATOM 5753 C CA . ASN D 4 236 ? 133.411 147.654 107.910 1.00 101.60 1011 ASN R CA 1
ATOM 5754 C C . ASN D 4 236 ? 133.767 149.131 107.978 1.00 101.60 1011 ASN R C 1
ATOM 5755 O O . ASN D 4 236 ? 134.076 149.752 106.956 1.00 101.60 1011 ASN R O 1
ATOM 5760 N N . TRP D 4 237 ? 133.738 149.706 109.180 1.00 107.00 1012 TRP R N 1
ATOM 5761 C CA . TRP D 4 237 ? 134.115 151.109 109.328 1.00 107.00 1012 TRP R CA 1
ATOM 5762 C C . TRP D 4 237 ? 135.578 151.332 108.957 1.00 107.00 1012 TRP R C 1
ATOM 5763 O O . TRP D 4 237 ? 135.922 152.332 108.311 1.00 107.00 1012 TRP R O 1
ATOM 5774 N N . GLU D 4 238 ? 136.448 150.389 109.323 1.00 108.72 1013 GLU R N 1
ATOM 5775 C CA . GLU D 4 238 ? 137.863 150.526 109.002 1.00 108.72 1013 GLU R CA 1
ATOM 5776 C C . GLU D 4 238 ? 138.109 150.439 107.504 1.00 108.72 1013 GLU R C 1
ATOM 5777 O O . GLU D 4 238 ? 138.892 151.223 106.957 1.00 108.72 1013 GLU R O 1
ATOM 5783 N N . THR D 4 239 ? 137.465 149.489 106.819 1.00 102.59 1014 THR R N 1
ATOM 5784 C CA . THR D 4 239 ? 137.677 149.399 105.377 1.00 102.59 1014 THR R CA 1
ATOM 5785 C C . THR D 4 239 ? 137.054 150.584 104.650 1.00 102.59 1014 THR R C 1
ATOM 5786 O O . THR D 4 239 ? 137.621 151.059 103.660 1.00 102.59 1014 THR R O 1
ATOM 5790 N N . LEU D 4 240 ? 135.947 151.126 105.168 1.00 99.39 1015 LEU R N 1
ATOM 5791 C CA . LEU D 4 240 ? 135.387 152.347 104.607 1.00 99.39 1015 LEU R CA 1
ATOM 5792 C C . LEU D 4 240 ? 136.363 153.511 104.724 1.00 99.39 1015 LEU R C 1
ATOM 5793 O O . LEU D 4 240 ? 136.599 154.224 103.739 1.00 99.39 1015 LEU R O 1
ATOM 5798 N N . ASN D 4 241 ? 136.989 153.677 105.891 1.00 106.84 1016 ASN R N 1
ATOM 5799 C CA . ASN D 4 241 ? 137.939 154.772 106.069 1.00 106.84 1016 ASN R CA 1
ATOM 5800 C C . ASN D 4 241 ? 139.203 154.572 105.234 1.00 106.84 1016 ASN R C 1
ATOM 5801 O O . ASN D 4 241 ? 139.712 155.529 104.633 1.00 106.84 1016 ASN R O 1
ATOM 5806 N N . ASP D 4 242 ? 139.711 153.339 105.162 1.00 105.81 1017 ASP R N 1
ATOM 5807 C CA . ASP D 4 242 ? 140.915 153.078 104.377 1.00 105.81 1017 ASP R CA 1
ATOM 5808 C C . ASP D 4 242 ? 140.672 153.310 102.891 1.00 105.81 1017 ASP R C 1
ATOM 5809 O O . ASP D 4 242 ? 141.532 153.862 102.190 1.00 105.81 1017 ASP R O 1
ATOM 5814 N N . ASN D 4 243 ? 139.504 152.910 102.385 1.00 98.85 1018 ASN R N 1
ATOM 5815 C CA . ASN D 4 243 ? 139.247 153.129 100.973 1.00 98.85 1018 ASN R CA 1
ATOM 5816 C C . ASN D 4 243 ? 138.940 154.591 100.678 1.00 98.85 1018 ASN R C 1
ATOM 5817 O O . ASN D 4 243 ? 139.284 155.080 99.599 1.00 98.85 1018 ASN R O 1
ATOM 5822 N N . LEU D 4 244 ? 138.363 155.325 101.634 1.00 102.44 1019 LEU R N 1
ATOM 5823 C CA . LEU D 4 244 ? 138.246 156.770 101.460 1.00 102.44 1019 LEU R CA 1
ATOM 5824 C C . LEU D 4 244 ? 139.622 157.422 101.379 1.00 102.44 1019 LEU R C 1
ATOM 5825 O O . LEU D 4 244 ? 139.840 158.348 100.585 1.00 102.44 1019 LEU R O 1
ATOM 5830 N N . LYS D 4 245 ? 140.570 156.929 102.179 1.00 109.92 1020 LYS R N 1
ATOM 5831 C CA . LYS D 4 245 ? 141.932 157.454 102.128 1.00 109.92 1020 LYS R CA 1
ATOM 5832 C C . LYS D 4 245 ? 142.598 157.156 100.788 1.00 109.92 1020 LYS R C 1
ATOM 5833 O O . LYS D 4 245 ? 143.263 158.025 100.206 1.00 109.92 1020 LYS R O 1
ATOM 5839 N N . VAL D 4 246 ? 142.437 155.931 100.281 1.00 105.08 1021 VAL R N 1
ATOM 5840 C CA . VAL D 4 246 ? 143.086 155.620 99.007 1.00 105.08 1021 VAL R CA 1
ATOM 5841 C C . VAL D 4 246 ? 142.403 156.379 97.872 1.00 105.08 1021 VAL R C 1
ATOM 5842 O O . VAL D 4 246 ? 143.054 156.741 96.886 1.00 105.08 1021 VAL R O 1
ATOM 5846 N N . ILE D 4 247 ? 141.111 156.697 98.015 1.00 103.22 1022 ILE R N 1
ATOM 5847 C CA . ILE D 4 247 ? 140.458 157.589 97.059 1.00 103.22 1022 ILE R CA 1
ATOM 5848 C C . ILE D 4 247 ? 141.116 158.958 97.079 1.00 103.22 1022 ILE R C 1
ATOM 5849 O O . ILE D 4 247 ? 141.534 159.482 96.040 1.00 103.22 1022 ILE R O 1
ATOM 5854 N N . GLU D 4 248 ? 141.223 159.557 98.267 1.00 112.70 1023 GLU R N 1
ATOM 5855 C CA . GLU D 4 248 ? 141.740 160.918 98.345 1.00 112.70 1023 GLU R CA 1
ATOM 5856 C C . GLU D 4 248 ? 143.226 161.006 98.028 1.00 112.70 1023 GLU R C 1
ATOM 5857 O O . GLU D 4 248 ? 143.728 162.117 97.827 1.00 112.70 1023 GLU R O 1
ATOM 5863 N N . LYS D 4 249 ? 143.941 159.881 97.970 1.00 113.86 1024 LYS R N 1
ATOM 5864 C CA . LYS D 4 249 ? 145.341 159.922 97.565 1.00 113.86 1024 LYS R CA 1
ATOM 5865 C C . LYS D 4 249 ? 145.619 159.340 96.183 1.00 113.86 1024 LYS R C 1
ATOM 5866 O O . LYS D 4 249 ? 146.757 159.447 95.713 1.00 113.86 1024 LYS R O 1
ATOM 5872 N N . ALA D 4 250 ? 144.639 158.735 95.518 1.00 112.63 1025 ALA R N 1
ATOM 5873 C CA . ALA D 4 250 ? 144.891 158.056 94.256 1.00 112.63 1025 ALA R CA 1
ATOM 5874 C C . ALA D 4 250 ? 144.445 158.881 93.054 1.00 112.63 1025 ALA R C 1
ATOM 5875 O O . ALA D 4 250 ? 143.646 159.813 93.161 1.00 112.63 1025 ALA R O 1
ATOM 5877 N N . ASP D 4 251 ? 144.991 158.506 91.903 1.00 114.56 1026 ASP R N 1
ATOM 5878 C CA . ASP D 4 251 ? 144.624 158.977 90.575 1.00 114.56 1026 ASP R CA 1
ATOM 5879 C C . ASP D 4 251 ? 144.140 157.758 89.788 1.00 114.56 1026 ASP R C 1
ATOM 5880 O O . ASP D 4 251 ? 143.919 156.692 90.367 1.00 114.56 1026 ASP R O 1
ATOM 5885 N N . ASN D 4 252 ? 143.971 157.915 88.469 1.00 112.86 1027 ASN R N 1
ATOM 5886 C CA . ASN D 4 252 ? 143.679 156.800 87.562 1.00 112.86 1027 ASN R CA 1
ATOM 5887 C C . ASN D 4 252 ? 142.365 156.108 87.948 1.00 112.86 1027 ASN R C 1
ATOM 5888 O O . ASN D 4 252 ? 142.344 155.025 88.536 1.00 112.86 1027 ASN R O 1
ATOM 5893 N N . ALA D 4 253 ? 141.266 156.804 87.624 1.00 105.03 1028 ALA R N 1
ATOM 5894 C CA . ALA D 4 253 ? 139.919 156.515 88.123 1.00 105.03 1028 ALA R CA 1
ATOM 5895 C C . ALA D 4 253 ? 139.495 155.048 88.047 1.00 105.03 1028 ALA R C 1
ATOM 5896 O O . ALA D 4 253 ? 138.543 154.652 88.735 1.00 105.03 1028 ALA R O 1
ATOM 5898 N N . ALA D 4 254 ? 140.173 154.230 87.239 1.00 103.98 1029 ALA R N 1
ATOM 5899 C CA . ALA D 4 254 ? 139.938 152.790 87.257 1.00 103.98 1029 ALA R CA 1
ATOM 5900 C C . ALA D 4 254 ? 140.183 152.170 88.629 1.00 103.98 1029 ALA R C 1
ATOM 5901 O O . ALA D 4 254 ? 139.699 151.064 88.886 1.00 103.98 1029 ALA R O 1
ATOM 5903 N N . GLN D 4 255 ? 140.917 152.848 89.515 1.00 105.04 1030 GLN R N 1
ATOM 5904 C CA . GLN D 4 255 ? 141.080 152.372 90.881 1.00 105.04 1030 GLN R CA 1
ATOM 5905 C C . GLN D 4 255 ? 140.245 153.142 91.896 1.00 105.04 1030 GLN R C 1
ATOM 5906 O O . GLN D 4 255 ? 139.968 152.604 92.975 1.00 105.04 1030 GLN R O 1
ATOM 5912 N N . VAL D 4 256 ? 139.805 154.365 91.582 1.00 98.06 1031 VAL R N 1
ATOM 5913 C CA . VAL D 4 256 ? 138.842 154.996 92.478 1.00 98.06 1031 VAL R CA 1
ATOM 5914 C C . VAL D 4 256 ? 137.510 154.267 92.375 1.00 98.06 1031 VAL R C 1
ATOM 5915 O O . VAL D 4 256 ? 136.758 154.195 93.352 1.00 98.06 1031 VAL R O 1
ATOM 5919 N N . LYS D 4 257 ? 137.224 153.656 91.220 1.00 92.08 1032 LYS R N 1
ATOM 5920 C CA . LYS D 4 257 ? 136.068 152.769 91.128 1.00 92.08 1032 LYS R CA 1
ATOM 5921 C C . LYS D 4 257 ? 136.250 151.536 92.002 1.00 92.08 1032 LYS R C 1
ATOM 5922 O O . LYS D 4 257 ? 135.303 151.090 92.664 1.00 92.08 1032 LYS R O 1
ATOM 5928 N N . ASP D 4 258 ? 137.459 150.968 92.009 1.00 94.48 1033 ASP R N 1
ATOM 5929 C CA . ASP D 4 258 ? 137.731 149.783 92.815 1.00 94.48 1033 ASP R CA 1
ATOM 5930 C C . ASP D 4 258 ? 137.649 150.089 94.301 1.00 94.48 1033 ASP R C 1
ATOM 5931 O O . ASP D 4 258 ? 137.318 149.206 95.099 1.00 94.48 1033 ASP R O 1
ATOM 5936 N N . ALA D 4 259 ? 137.967 151.320 94.690 1.00 89.11 1034 ALA R N 1
ATOM 5937 C CA . ALA D 4 259 ? 137.809 151.713 96.084 1.00 89.11 1034 ALA R CA 1
ATOM 5938 C C . ALA D 4 259 ? 136.350 151.988 96.427 1.00 89.11 1034 ALA R C 1
ATOM 5939 O O . ALA D 4 259 ? 135.876 151.595 97.501 1.00 89.11 1034 ALA R O 1
ATOM 5941 N N . LEU D 4 260 ? 135.623 152.662 95.530 1.00 80.34 1035 LEU R N 1
ATOM 5942 C CA . LEU D 4 260 ? 134.229 152.993 95.793 1.00 80.34 1035 LEU R CA 1
ATOM 5943 C C . LEU D 4 260 ? 133.352 151.754 95.866 1.00 80.34 1035 LEU R C 1
ATOM 5944 O O . LEU D 4 260 ? 132.402 151.723 96.654 1.00 80.34 1035 LEU R O 1
ATOM 5949 N N . THR D 4 261 ? 133.645 150.722 95.073 1.00 75.52 1036 THR R N 1
ATOM 5950 C CA . THR D 4 261 ? 132.816 149.523 95.146 1.00 75.52 1036 THR R CA 1
ATOM 5951 C C . THR D 4 261 ? 133.031 148.778 96.460 1.00 75.52 1036 THR R C 1
ATOM 5952 O O . THR D 4 261 ? 132.075 148.249 97.039 1.00 75.52 1036 THR R O 1
ATOM 5956 N N . LYS D 4 262 ? 134.258 148.787 96.987 1.00 79.65 1037 LYS R N 1
ATOM 5957 C CA . LYS D 4 262 ? 134.491 148.213 98.308 1.00 79.65 1037 LYS R CA 1
ATOM 5958 C C . LYS D 4 262 ? 133.810 149.040 99.388 1.00 79.65 1037 LYS R C 1
ATOM 5959 O O . LYS D 4 262 ? 133.238 148.488 100.335 1.00 79.65 1037 LYS R O 1
ATOM 5965 N N . MET D 4 263 ? 133.843 150.367 99.248 1.00 79.27 1038 MET R N 1
ATOM 5966 C CA . MET D 4 263 ? 133.163 151.233 100.204 1.00 79.27 1038 MET R CA 1
ATOM 5967 C C . MET D 4 263 ? 131.663 150.979 100.218 1.00 79.27 1038 MET R C 1
ATOM 5968 O O . MET D 4 263 ? 131.039 150.945 101.285 1.00 79.27 1038 MET R O 1
ATOM 5973 N N . ARG D 4 264 ? 131.067 150.781 99.044 1.00 65.26 1039 ARG R N 1
ATOM 5974 C CA . ARG D 4 264 ? 129.632 150.533 98.994 1.00 65.26 1039 ARG R CA 1
ATOM 5975 C C . ARG D 4 264 ? 129.288 149.158 99.546 1.00 65.26 1039 ARG R C 1
ATOM 5976 O O . ARG D 4 264 ? 128.295 149.004 100.268 1.00 65.26 1039 ARG R O 1
ATOM 5984 N N . ALA D 4 265 ? 130.096 148.147 99.226 1.00 67.82 1040 ALA R N 1
ATOM 5985 C CA . ALA D 4 265 ? 129.851 146.819 99.772 1.00 67.82 1040 ALA R CA 1
ATOM 5986 C C . ALA D 4 265 ? 130.050 146.790 101.279 1.00 67.82 1040 ALA R C 1
ATOM 5987 O O . ALA D 4 265 ? 129.488 145.928 101.959 1.00 67.82 1040 ALA R O 1
ATOM 5989 N N . ALA D 4 266 ? 130.849 147.713 101.814 1.00 75.08 1041 ALA R N 1
ATOM 5990 C CA . ALA D 4 266 ? 130.992 147.820 103.260 1.00 75.08 1041 ALA R CA 1
ATOM 5991 C C . ALA D 4 266 ? 129.814 148.549 103.893 1.00 75.08 1041 ALA R C 1
ATOM 5992 O O . ALA D 4 266 ? 129.319 148.133 104.942 1.00 75.08 1041 ALA R O 1
ATOM 5994 N N . ALA D 4 267 ? 129.356 149.638 103.274 1.00 71.23 1042 ALA R N 1
ATOM 5995 C CA . ALA D 4 267 ? 128.250 150.401 103.845 1.00 71.23 1042 ALA R CA 1
ATOM 5996 C C . ALA D 4 267 ? 126.949 149.607 103.825 1.00 71.23 1042 ALA R C 1
ATOM 5997 O O . ALA D 4 267 ? 126.139 149.708 104.759 1.00 71.23 1042 ALA R O 1
ATOM 5999 N N . LEU D 4 268 ? 126.742 148.793 102.783 1.00 72.28 1043 LEU R N 1
ATOM 6000 C CA . LEU D 4 268 ? 125.469 148.094 102.631 1.00 72.28 1043 LEU R CA 1
ATOM 6001 C C . LEU D 4 268 ? 125.233 147.088 103.749 1.00 72.28 1043 LEU R C 1
ATOM 6002 O O . LEU D 4 268 ? 124.093 146.904 104.185 1.00 72.28 1043 LEU R O 1
ATOM 6007 N N . ASP D 4 269 ? 126.283 146.421 104.226 1.00 80.47 1044 ASP R N 1
ATOM 6008 C CA . ASP D 4 269 ? 126.120 145.523 105.360 1.00 80.47 1044 ASP R CA 1
ATOM 6009 C C . ASP D 4 269 ? 126.626 146.120 106.663 1.00 80.47 1044 ASP R C 1
ATOM 6010 O O . ASP D 4 269 ? 126.587 145.440 107.692 1.00 80.47 1044 ASP R O 1
ATOM 6015 N N . ALA D 4 270 ? 127.106 147.364 106.645 1.00 81.41 1045 ALA R N 1
ATOM 6016 C CA . ALA D 4 270 ? 127.246 148.097 107.892 1.00 81.41 1045 ALA R CA 1
ATOM 6017 C C . ALA D 4 270 ? 125.911 148.645 108.363 1.00 81.41 1045 ALA R C 1
ATOM 6018 O O . ALA D 4 270 ? 125.698 148.778 109.571 1.00 81.41 1045 ALA R O 1
ATOM 6020 N N . GLN D 4 271 ? 125.000 148.968 107.441 1.00 80.40 1046 GLN R N 1
ATOM 6021 C CA . GLN D 4 271 ? 123.699 149.434 107.910 1.00 80.40 1046 GLN R CA 1
ATOM 6022 C C . GLN D 4 271 ? 122.820 148.306 108.426 1.00 80.40 1046 GLN R C 1
ATOM 6023 O O . GLN D 4 271 ? 121.769 148.587 109.008 1.00 80.40 1046 GLN R O 1
ATOM 6029 N N . LYS D 4 272 ? 123.201 147.052 108.220 1.00 86.56 1047 LYS R N 1
ATOM 6030 C CA . LYS D 4 272 ? 122.407 145.929 108.693 1.00 86.56 1047 LYS R CA 1
ATOM 6031 C C . LYS D 4 272 ? 122.711 145.555 110.135 1.00 86.56 1047 LYS R C 1
ATOM 6032 O O . LYS D 4 272 ? 122.123 144.598 110.647 1.00 86.56 1047 LYS R O 1
ATOM 6038 N N . ALA D 4 273 ? 123.607 146.276 110.798 1.00 94.58 1048 ALA R N 1
ATOM 6039 C CA . ALA D 4 273 ? 123.970 145.962 112.171 1.00 94.58 1048 ALA R CA 1
ATOM 6040 C C . ALA D 4 273 ? 123.807 147.178 113.072 1.00 94.58 1048 ALA R C 1
ATOM 6041 O O . ALA D 4 273 ? 123.586 147.043 114.276 1.00 94.58 1048 ALA R O 1
ATOM 6043 N N . SER D 4 285 ? 113.814 151.414 118.018 1.00 116.54 1060 SER R N 1
ATOM 6044 C CA . SER D 4 285 ? 113.471 151.624 116.612 1.00 116.54 1060 SER R CA 1
ATOM 6045 C C . SER D 4 285 ? 113.552 153.085 116.109 1.00 116.54 1060 SER R C 1
ATOM 6046 O O . SER D 4 285 ? 114.110 153.304 115.037 1.00 116.54 1060 SER R O 1
ATOM 6049 N N . PRO D 4 286 ? 113.024 154.085 116.836 1.00 119.91 1061 PRO R N 1
ATOM 6050 C CA . PRO D 4 286 ? 113.139 155.464 116.328 1.00 119.91 1061 PRO R CA 1
ATOM 6051 C C . PRO D 4 286 ? 114.553 156.022 116.356 1.00 119.91 1061 PRO R C 1
ATOM 6052 O O . PRO D 4 286 ? 114.767 157.129 115.847 1.00 119.91 1061 PRO R O 1
ATOM 6056 N N . GLU D 4 287 ? 115.516 155.307 116.931 1.00 121.69 1062 GLU R N 1
ATOM 6057 C CA . GLU D 4 287 ? 116.921 155.673 116.815 1.00 121.69 1062 GLU R CA 1
ATOM 6058 C C . GLU D 4 287 ? 117.664 154.820 115.797 1.00 121.69 1062 GLU R C 1
ATOM 6059 O O . GLU D 4 287 ? 118.581 155.317 115.135 1.00 121.69 1062 GLU R O 1
ATOM 6065 N N . MET D 4 288 ? 117.264 153.558 115.622 1.00 111.14 1063 MET R N 1
ATOM 6066 C CA . MET D 4 288 ? 117.828 152.755 114.545 1.00 111.14 1063 MET R CA 1
ATOM 6067 C C . MET D 4 288 ? 117.389 153.273 113.184 1.00 111.14 1063 MET R C 1
ATOM 6068 O O . MET D 4 288 ? 118.121 153.119 112.201 1.00 111.14 1063 MET R O 1
ATOM 6073 N N . LYS D 4 289 ? 116.211 153.895 113.107 1.00 110.49 1064 LYS R N 1
ATOM 6074 C CA . LYS D 4 289 ? 115.789 154.513 111.855 1.00 110.49 1064 LYS R CA 1
ATOM 6075 C C . LYS D 4 289 ? 116.719 155.655 111.466 1.00 110.49 1064 LYS R C 1
ATOM 6076 O O . LYS D 4 289 ? 117.107 155.778 110.299 1.00 110.49 1064 LYS R O 1
ATOM 6082 N N . ASP D 4 290 ? 117.114 156.484 112.433 1.00 113.05 1065 ASP R N 1
ATOM 6083 C CA . ASP D 4 290 ? 118.065 157.548 112.138 1.00 113.05 1065 ASP R CA 1
ATOM 6084 C C . ASP D 4 290 ? 119.482 157.019 111.973 1.00 113.05 1065 ASP R C 1
ATOM 6085 O O . ASP D 4 290 ? 120.313 157.691 111.356 1.00 113.05 1065 ASP R O 1
ATOM 6090 N N . PHE D 4 291 ? 119.777 155.841 112.522 1.00 99.06 1066 PHE R N 1
ATOM 6091 C CA . PHE D 4 291 ? 121.037 155.176 112.207 1.00 99.06 1066 PHE R CA 1
ATOM 6092 C C . PHE D 4 291 ? 121.085 154.758 110.744 1.00 99.06 1066 PHE R C 1
ATOM 6093 O O . PHE D 4 291 ? 122.080 155.000 110.054 1.00 99.06 1066 PHE R O 1
ATOM 6101 N N . ARG D 4 292 ? 120.014 154.134 110.256 1.00 96.71 1067 ARG R N 1
ATOM 6102 C CA . ARG D 4 292 ? 119.990 153.629 108.890 1.00 96.71 1067 ARG R CA 1
ATOM 6103 C C . ARG D 4 292 ? 119.787 154.728 107.857 1.00 96.71 1067 ARG R C 1
ATOM 6104 O O . ARG D 4 292 ? 120.209 154.569 106.709 1.00 96.71 1067 ARG R O 1
ATOM 6112 N N . HIS D 4 293 ? 119.147 155.839 108.223 1.00 95.57 1068 HIS R N 1
ATOM 6113 C CA . HIS D 4 293 ? 119.011 156.934 107.269 1.00 95.57 1068 HIS R CA 1
ATOM 6114 C C . HIS D 4 293 ? 120.359 157.573 106.959 1.00 95.57 1068 HIS R C 1
ATOM 6115 O O . HIS D 4 293 ? 120.598 158.015 105.824 1.00 95.57 1068 HIS R O 1
ATOM 6122 N N . GLY D 4 294 ? 121.262 157.599 107.940 1.00 94.01 1069 GLY R N 1
ATOM 6123 C CA . GLY D 4 294 ? 122.611 158.067 107.676 1.00 94.01 1069 GLY R CA 1
ATOM 6124 C C . GLY D 4 294 ? 123.341 157.188 106.682 1.00 94.01 1069 GLY R C 1
ATOM 6125 O O . GLY D 4 294 ? 124.033 157.681 105.793 1.00 94.01 1069 GLY R O 1
ATOM 6126 N N . PHE D 4 295 ? 123.159 155.875 106.784 1.00 85.54 1070 PHE R N 1
ATOM 6127 C CA . PHE D 4 295 ? 123.810 155.001 105.819 1.00 85.54 1070 PHE R CA 1
ATOM 6128 C C . PHE D 4 295 ? 123.128 155.055 104.459 1.00 85.54 1070 PHE R C 1
ATOM 6129 O O . PHE D 4 295 ? 123.794 154.884 103.436 1.00 85.54 1070 PHE R O 1
ATOM 6137 N N . ASP D 4 296 ? 121.822 155.318 104.423 1.00 84.36 1071 ASP R N 1
ATOM 6138 C CA . ASP D 4 296 ? 121.150 155.534 103.144 1.00 84.36 1071 ASP R CA 1
ATOM 6139 C C . ASP D 4 296 ? 121.730 156.742 102.420 1.00 84.36 1071 ASP R C 1
ATOM 6140 O O . ASP D 4 296 ? 122.044 156.675 101.226 1.00 84.36 1071 ASP R O 1
ATOM 6145 N N . ILE D 4 297 ? 121.912 157.853 103.135 1.00 83.53 1072 ILE R N 1
ATOM 6146 C CA . ILE D 4 297 ? 122.467 159.025 102.459 1.00 83.53 1072 ILE R CA 1
ATOM 6147 C C . ILE D 4 297 ? 123.960 158.827 102.172 1.00 83.53 1072 ILE R C 1
ATOM 6148 O O . ILE D 4 297 ? 124.484 159.347 101.176 1.00 83.53 1072 ILE R O 1
ATOM 6153 N N . LEU D 4 298 ? 124.651 158.009 102.973 1.00 81.52 1073 LEU R N 1
ATOM 6154 C CA . LEU D 4 298 ? 126.042 157.677 102.671 1.00 81.52 1073 LEU R CA 1
ATOM 6155 C C . LEU D 4 298 ? 126.160 156.888 101.372 1.00 81.52 1073 LEU R C 1
ATOM 6156 O O . LEU D 4 298 ? 127.022 157.176 100.537 1.00 81.52 1073 LEU R O 1
ATOM 6161 N N . VAL D 4 299 ? 125.314 155.873 101.193 1.00 71.40 1074 VAL R N 1
ATOM 6162 C CA . VAL D 4 299 ? 125.351 155.093 99.959 1.00 71.40 1074 VAL R CA 1
ATOM 6163 C C . VAL D 4 299 ? 124.886 155.937 98.778 1.00 71.40 1074 VAL R C 1
ATOM 6164 O O . VAL D 4 299 ? 125.372 155.765 97.655 1.00 71.40 1074 VAL R O 1
ATOM 6168 N N . GLY D 4 300 ? 123.982 156.891 99.008 1.00 77.33 1075 GLY R N 1
ATOM 6169 C CA . GLY D 4 300 ? 123.646 157.834 97.953 1.00 77.33 1075 GLY R CA 1
ATOM 6170 C C . GLY D 4 300 ? 124.835 158.667 97.511 1.00 77.33 1075 GLY R C 1
ATOM 6171 O O . GLY D 4 300 ? 125.052 158.874 96.314 1.00 77.33 1075 GLY R O 1
ATOM 6172 N N . GLN D 4 301 ? 125.637 159.135 98.469 1.00 83.38 1076 GLN R N 1
ATOM 6173 C CA . GLN D 4 301 ? 126.842 159.886 98.115 1.00 83.38 1076 GLN R CA 1
ATOM 6174 C C . GLN D 4 301 ? 127.876 158.994 97.436 1.00 83.38 1076 GLN R C 1
ATOM 6175 O O . GLN D 4 301 ? 128.588 159.438 96.523 1.00 83.38 1076 GLN R O 1
ATOM 6181 N N . ILE D 4 302 ? 127.974 157.737 97.872 1.00 74.85 1077 ILE R N 1
ATOM 6182 C CA . ILE D 4 302 ? 128.864 156.780 97.217 1.00 74.85 1077 ILE R CA 1
ATOM 6183 C C . ILE D 4 302 ? 128.476 156.612 95.757 1.00 74.85 1077 ILE R C 1
ATOM 6184 O O . ILE D 4 302 ? 129.332 156.627 94.870 1.00 74.85 1077 ILE R O 1
ATOM 6189 N N . ASP D 4 303 ? 127.177 156.475 95.483 1.00 74.79 1078 ASP R N 1
ATOM 6190 C CA . ASP D 4 303 ? 126.715 156.337 94.105 1.00 74.79 1078 ASP R CA 1
ATOM 6191 C C . ASP D 4 303 ? 126.944 157.613 93.305 1.00 74.79 1078 ASP R C 1
ATOM 6192 O O . ASP D 4 303 ? 127.274 157.552 92.114 1.00 74.79 1078 ASP R O 1
ATOM 6197 N N . ASP D 4 304 ? 126.762 158.776 93.937 1.00 84.07 1079 ASP R N 1
ATOM 6198 C CA . ASP D 4 304 ? 127.020 160.038 93.250 1.00 84.07 1079 ASP R CA 1
ATOM 6199 C C . ASP D 4 304 ? 128.487 160.179 92.868 1.00 84.07 1079 ASP R C 1
ATOM 6200 O O . ASP D 4 304 ? 128.805 160.771 91.831 1.00 84.07 1079 ASP R O 1
ATOM 6205 N N . ALA D 4 305 ? 129.390 159.651 93.691 1.00 84.41 1080 ALA R N 1
ATOM 6206 C CA . ALA D 4 305 ? 130.804 159.660 93.328 1.00 84.41 1080 ALA R CA 1
ATOM 6207 C C . ALA D 4 305 ? 131.127 158.583 92.300 1.00 84.41 1080 ALA R C 1
ATOM 6208 O O . ALA D 4 305 ? 131.967 158.787 91.414 1.00 84.41 1080 ALA R O 1
ATOM 6210 N N . LEU D 4 306 ? 130.459 157.435 92.397 1.00 77.64 1081 LEU R N 1
ATOM 6211 C CA . LEU D 4 306 ? 130.785 156.300 91.547 1.00 77.64 1081 LEU R CA 1
ATOM 6212 C C . LEU D 4 306 ? 130.310 156.513 90.120 1.00 77.64 1081 LEU R C 1
ATOM 6213 O O . LEU D 4 306 ? 130.985 156.090 89.178 1.00 77.64 1081 LEU R O 1
ATOM 6218 N N . LYS D 4 307 ? 129.186 157.203 89.930 1.00 87.49 1082 LYS R N 1
ATOM 6219 C CA . LYS D 4 307 ? 128.769 157.510 88.566 1.00 87.49 1082 LYS R CA 1
ATOM 6220 C C . LYS D 4 307 ? 129.684 158.549 87.925 1.00 87.49 1082 LYS R C 1
ATOM 6221 O O . LYS D 4 307 ? 129.932 158.488 86.716 1.00 87.49 1082 LYS R O 1
ATOM 6227 N N . LEU D 4 308 ? 130.250 159.464 88.717 1.00 96.12 1083 LEU R N 1
ATOM 6228 C CA . LEU D 4 308 ? 131.233 160.396 88.172 1.00 96.12 1083 LEU R CA 1
ATOM 6229 C C . LEU D 4 308 ? 132.523 159.674 87.810 1.00 96.12 1083 LEU R C 1
ATOM 6230 O O . LEU D 4 308 ? 133.146 159.973 86.784 1.00 96.12 1083 LEU R O 1
ATOM 6235 N N . ALA D 4 309 ? 132.934 158.715 88.640 1.00 95.25 1084 ALA R N 1
ATOM 6236 C CA . ALA D 4 309 ? 134.102 157.904 88.311 1.00 95.25 1084 ALA R CA 1
ATOM 6237 C C . ALA D 4 309 ? 133.872 157.092 87.041 1.00 95.25 1084 ALA R C 1
ATOM 6238 O O . ALA D 4 309 ? 134.784 156.934 86.223 1.00 95.25 1084 ALA R O 1
ATOM 6240 N N . ASN D 4 310 ? 132.657 156.567 86.864 1.00 96.84 1085 ASN R N 1
ATOM 6241 C CA . ASN D 4 310 ? 132.330 155.837 85.642 1.00 96.84 1085 ASN R CA 1
ATOM 6242 C C . ASN D 4 310 ? 132.346 156.753 84.425 1.00 96.84 1085 ASN R C 1
ATOM 6243 O O . ASN D 4 310 ? 132.788 156.346 83.344 1.00 96.84 1085 ASN R O 1
ATOM 6248 N N . GLU D 4 311 ? 131.852 157.985 84.574 1.00 108.22 1086 GLU R N 1
ATOM 6249 C CA . GLU D 4 311 ? 131.944 158.952 83.483 1.00 108.22 1086 GLU R CA 1
ATOM 6250 C C . GLU D 4 311 ? 133.392 159.288 83.158 1.00 108.22 1086 GLU R C 1
ATOM 6251 O O . GLU D 4 311 ? 133.728 159.528 81.994 1.00 108.22 1086 GLU R O 1
ATOM 6257 N N . GLY D 4 312 ? 134.258 159.307 84.166 1.00 108.68 1087 GLY R N 1
ATOM 6258 C CA . GLY D 4 312 ? 135.670 159.538 83.937 1.00 108.68 1087 GLY R CA 1
ATOM 6259 C C . GLY D 4 312 ? 136.148 160.902 84.383 1.00 108.68 1087 GLY R C 1
ATOM 6260 O O . GLY D 4 312 ? 136.940 161.549 83.691 1.00 108.68 1087 GLY R O 1
ATOM 6261 N N . LYS D 4 313 ? 135.672 161.352 85.539 1.00 113.51 1088 LYS R N 1
ATOM 6262 C CA . LYS D 4 313 ? 136.062 162.629 86.127 1.00 113.51 1088 LYS R CA 1
ATOM 6263 C C . LYS D 4 313 ? 136.688 162.318 87.483 1.00 113.51 1088 LYS R C 1
ATOM 6264 O O . LYS D 4 313 ? 135.998 162.309 88.505 1.00 113.51 1088 LYS R O 1
ATOM 6270 N N . VAL D 4 314 ? 137.998 162.061 87.488 1.00 118.14 1089 VAL R N 1
ATOM 6271 C CA . VAL D 4 314 ? 138.648 161.578 88.701 1.00 118.14 1089 VAL R CA 1
ATOM 6272 C C . VAL D 4 314 ? 138.778 162.690 89.738 1.00 118.14 1089 VAL R C 1
ATOM 6273 O O . VAL D 4 314 ? 138.729 162.432 90.945 1.00 118.14 1089 VAL R O 1
ATOM 6277 N N . LYS D 4 315 ? 138.876 163.948 89.305 1.00 118.88 1090 LYS R N 1
ATOM 6278 C CA . LYS D 4 315 ? 138.907 165.042 90.271 1.00 118.88 1090 LYS R CA 1
ATOM 6279 C C . LYS D 4 315 ? 137.534 165.261 90.896 1.00 118.88 1090 LYS R C 1
ATOM 6280 O O . LYS D 4 315 ? 137.415 165.435 92.117 1.00 118.88 1090 LYS R O 1
ATOM 6286 N N . GLU D 4 316 ? 136.484 165.242 90.076 1.00 117.56 1091 GLU R N 1
ATOM 6287 C CA . GLU D 4 316 ? 135.142 165.488 90.582 1.00 117.56 1091 GLU R CA 1
ATOM 6288 C C . GLU D 4 316 ? 134.609 164.326 91.406 1.00 117.56 1091 GLU R C 1
ATOM 6289 O O . GLU D 4 316 ? 133.838 164.554 92.340 1.00 117.56 1091 GLU R O 1
ATOM 6295 N N . ALA D 4 317 ? 135.045 163.099 91.125 1.00 109.85 1092 ALA R N 1
ATOM 6296 C CA . ALA D 4 317 ? 134.498 161.895 91.758 1.00 109.85 1092 ALA R CA 1
ATOM 6297 C C . ALA D 4 317 ? 134.524 161.898 93.287 1.00 109.85 1092 ALA R C 1
ATOM 6298 O O . ALA D 4 317 ? 135.081 160.994 93.905 1.00 109.85 1092 ALA R O 1
ATOM 6300 N N . GLN D 4 318 ? 137.291 163.137 93.345 1.00 116.89 1093 GLN R N 1
ATOM 6301 C CA . GLN D 4 318 ? 137.518 162.960 94.776 1.00 116.89 1093 GLN R CA 1
ATOM 6302 C C . GLN D 4 318 ? 136.659 163.978 95.515 1.00 116.89 1093 GLN R C 1
ATOM 6303 O O . GLN D 4 318 ? 136.413 163.862 96.718 1.00 116.89 1093 GLN R O 1
ATOM 6309 N N . ALA D 4 319 ? 136.189 164.974 94.760 1.00 116.65 1094 ALA R N 1
ATOM 6310 C CA . ALA D 4 319 ? 135.399 166.049 95.355 1.00 116.65 1094 ALA R CA 1
ATOM 6311 C C . ALA D 4 319 ? 134.076 165.534 95.912 1.00 116.65 1094 ALA R C 1
ATOM 6312 O O . ALA D 4 319 ? 133.676 165.903 97.021 1.00 116.65 1094 ALA R O 1
ATOM 6314 N N . ALA D 4 320 ? 133.383 164.679 95.160 1.00 112.76 1095 ALA R N 1
ATOM 6315 C CA . ALA D 4 320 ? 132.118 164.121 95.617 1.00 112.76 1095 ALA R CA 1
ATOM 6316 C C . ALA D 4 320 ? 132.300 163.037 96.668 1.00 112.76 1095 ALA R C 1
ATOM 6317 O O . ALA D 4 320 ? 131.361 162.761 97.419 1.00 112.76 1095 ALA R O 1
ATOM 6319 N N . ALA D 4 321 ? 133.474 162.411 96.731 1.00 111.50 1096 ALA R N 1
ATOM 6320 C CA . ALA D 4 321 ? 133.761 161.472 97.805 1.00 111.50 1096 ALA R CA 1
ATOM 6321 C C . ALA D 4 321 ? 134.178 162.174 99.086 1.00 111.50 1096 ALA R C 1
ATOM 6322 O O . ALA D 4 321 ? 134.126 161.563 100.158 1.00 111.50 1096 ALA R O 1
ATOM 6324 N N . GLU D 4 322 ? 134.613 163.432 98.986 1.00 115.08 1097 GLU R N 1
ATOM 6325 C CA . GLU D 4 322 ? 134.974 164.200 100.174 1.00 115.08 1097 GLU R CA 1
ATOM 6326 C C . GLU D 4 322 ? 133.801 164.378 101.136 1.00 115.08 1097 GLU R C 1
ATOM 6327 O O . GLU D 4 322 ? 134.010 164.464 102.349 1.00 115.08 1097 GLU R O 1
ATOM 6333 N N . GLN D 4 323 ? 132.567 164.430 100.628 1.00 111.61 1098 GLN R N 1
ATOM 6334 C CA . GLN D 4 323 ? 131.412 164.674 101.489 1.00 111.61 1098 GLN R CA 1
ATOM 6335 C C . GLN D 4 323 ? 131.094 163.510 102.420 1.00 111.61 1098 GLN R C 1
ATOM 6336 O O . GLN D 4 323 ? 130.269 163.667 103.334 1.00 111.61 1098 GLN R O 1
ATOM 6342 N N . LEU D 4 324 ? 131.728 162.354 102.224 1.00 104.36 1099 LEU R N 1
ATOM 6343 C CA . LEU D 4 324 ? 131.391 161.206 103.052 1.00 104.36 1099 LEU R CA 1
ATOM 6344 C C . LEU D 4 324 ? 131.870 161.366 104.484 1.00 104.36 1099 LEU R C 1
ATOM 6345 O O . LEU D 4 324 ? 131.206 160.881 105.399 1.00 104.36 1099 LEU R O 1
ATOM 6350 N N . LYS D 4 325 ? 133.004 162.031 104.711 1.00 110.80 1100 LYS R N 1
ATOM 6351 C CA . LYS D 4 325 ? 133.447 162.216 106.090 1.00 110.80 1100 LYS R CA 1
ATOM 6352 C C . LYS D 4 325 ? 132.528 163.176 106.833 1.00 110.80 1100 LYS R C 1
ATOM 6353 O O . LYS D 4 325 ? 132.267 162.995 108.029 1.00 110.80 1100 LYS R O 1
ATOM 6359 N N . THR D 4 326 ? 131.999 164.180 106.130 1.00 111.03 1101 THR R N 1
ATOM 6360 C CA . THR D 4 326 ? 130.984 165.051 106.713 1.00 111.03 1101 THR R CA 1
ATOM 6361 C C . THR D 4 326 ? 129.737 164.260 107.085 1.00 111.03 1101 THR R C 1
ATOM 6362 O O . THR D 4 326 ? 129.206 164.400 108.195 1.00 111.03 1101 THR R O 1
ATOM 6366 N N . THR D 4 327 ? 129.262 163.415 106.165 1.00 107.34 1102 THR R N 1
ATOM 6367 C CA . THR D 4 327 ? 128.094 162.583 106.456 1.00 107.34 1102 THR R CA 1
ATOM 6368 C C . THR D 4 327 ? 128.357 161.640 107.628 1.00 107.34 1102 THR R C 1
ATOM 6369 O O . THR D 4 327 ? 127.488 161.448 108.490 1.00 107.34 1102 THR R O 1
ATOM 6373 N N . ARG D 4 328 ? 129.560 161.064 107.685 1.00 112.86 1103 ARG R N 1
ATOM 6374 C CA . ARG D 4 328 ? 129.937 160.183 108.785 1.00 112.86 1103 ARG R CA 1
ATOM 6375 C C . ARG D 4 328 ? 129.873 160.915 110.116 1.00 112.86 1103 ARG R C 1
ATOM 6376 O O . ARG D 4 328 ? 129.190 160.471 111.046 1.00 112.86 1103 ARG R O 1
ATOM 6384 N N . ASN D 4 329 ? 130.562 162.056 110.211 1.00 115.64 1104 ASN R N 1
ATOM 6385 C CA . ASN D 4 329 ? 130.583 162.824 111.451 1.00 115.64 1104 ASN R CA 1
ATOM 6386 C C . ASN D 4 329 ? 129.192 163.294 111.851 1.00 115.64 1104 ASN R C 1
ATOM 6387 O O . ASN D 4 329 ? 128.887 163.373 113.046 1.00 115.64 1104 ASN R O 1
ATOM 6392 N N . ALA D 4 330 ? 128.332 163.598 110.881 1.00 111.83 1105 ALA R N 1
ATOM 6393 C CA . ALA D 4 330 ? 127.005 164.085 111.222 1.00 111.83 1105 ALA R CA 1
ATOM 6394 C C . ALA D 4 330 ? 126.024 162.975 111.579 1.00 111.83 1105 ALA R C 1
ATOM 6395 O O . ALA D 4 330 ? 125.024 163.256 112.246 1.00 111.83 1105 ALA R O 1
ATOM 6397 N N . TYR D 4 331 ? 126.264 161.733 111.161 1.00 113.65 1106 TYR R N 1
ATOM 6398 C CA . TYR D 4 331 ? 125.218 160.736 111.369 1.00 113.65 1106 TYR R CA 1
ATOM 6399 C C . TYR D 4 331 ? 125.644 159.495 112.139 1.00 113.65 1106 TYR R C 1
ATOM 6400 O O . TYR D 4 331 ? 124.838 158.958 112.901 1.00 113.65 1106 TYR R O 1
ATOM 6409 N N . ILE D 4 332 ? 126.868 158.999 111.967 1.00 116.65 1107 ILE R N 1
ATOM 6410 C CA . ILE D 4 332 ? 127.223 157.681 112.478 1.00 116.65 1107 ILE R CA 1
ATOM 6411 C C . ILE D 4 332 ? 128.283 157.746 113.580 1.00 116.65 1107 ILE R C 1
ATOM 6412 O O . ILE D 4 332 ? 128.393 156.794 114.373 1.00 116.65 1107 ILE R O 1
ATOM 6417 N N . GLN D 4 333 ? 129.051 158.834 113.669 1.00 124.39 1108 GLN R N 1
ATOM 6418 C CA . GLN D 4 333 ? 130.024 158.964 114.747 1.00 124.39 1108 GLN R CA 1
ATOM 6419 C C . GLN D 4 333 ? 129.349 159.042 116.109 1.00 124.39 1108 GLN R C 1
ATOM 6420 O O . GLN D 4 333 ? 129.880 158.518 117.093 1.00 124.39 1108 GLN R O 1
ATOM 6426 N N . LYS D 4 334 ? 128.180 159.676 116.184 1.00 124.63 1109 LYS R N 1
ATOM 6427 C CA . LYS D 4 334 ? 127.453 159.776 117.440 1.00 124.63 1109 LYS R CA 1
ATOM 6428 C C . LYS D 4 334 ? 126.689 158.507 117.789 1.00 124.63 1109 LYS R C 1
ATOM 6429 O O . LYS D 4 334 ? 126.099 158.439 118.871 1.00 124.63 1109 LYS R O 1
ATOM 6435 N N . TYR D 4 335 ? 126.684 157.508 116.907 1.00 125.39 1110 TYR R N 1
ATOM 6436 C CA . TYR D 4 335 ? 126.046 156.228 117.179 1.00 125.39 1110 TYR R CA 1
ATOM 6437 C C . TYR D 4 335 ? 127.029 155.094 117.398 1.00 125.39 1110 TYR R C 1
ATOM 6438 O O . TYR D 4 335 ? 126.665 154.093 118.025 1.00 125.39 1110 TYR R O 1
ATOM 6447 N N . LEU D 4 336 ? 128.250 155.213 116.869 1.00 133.98 1111 LEU R N 1
ATOM 6448 C CA . LEU D 4 336 ? 129.215 154.131 117.041 1.00 133.98 1111 LEU R CA 1
ATOM 6449 C C . LEU D 4 336 ? 129.615 153.960 118.502 1.00 133.98 1111 LEU R C 1
ATOM 6450 O O . LEU D 4 336 ? 129.805 152.827 118.957 1.00 133.98 1111 LEU R O 1
ATOM 6455 N N . GLU D 4 337 ? 129.715 155.061 119.256 1.00 144.09 1112 GLU R N 1
ATOM 6456 C CA . GLU D 4 337 ? 130.047 154.960 120.674 1.00 144.09 1112 GLU R CA 1
ATOM 6457 C C . GLU D 4 337 ? 128.966 154.225 121.455 1.00 144.09 1112 GLU R C 1
ATOM 6458 O O . GLU D 4 337 ? 129.285 153.376 122.296 1.00 144.09 1112 GLU R O 1
ATOM 6464 N N . ARG D 4 338 ? 127.692 154.517 121.171 1.00 144.03 1113 ARG R N 1
ATOM 6465 C CA . ARG D 4 338 ? 126.596 153.773 121.784 1.00 144.03 1113 ARG R CA 1
ATOM 6466 C C . ARG D 4 338 ? 126.662 152.298 121.414 1.00 144.03 1113 ARG R C 1
ATOM 6467 O O . ARG D 4 338 ? 126.649 151.428 122.295 1.00 144.03 1113 ARG R O 1
ATOM 6475 N N . ALA D 4 339 ? 126.761 152.002 120.113 1.00 141.39 1114 ALA R N 1
ATOM 6476 C CA . ALA D 4 339 ? 126.744 150.616 119.655 1.00 141.39 1114 ALA R CA 1
ATOM 6477 C C . ALA D 4 339 ? 127.937 149.828 120.180 1.00 141.39 1114 ALA R C 1
ATOM 6478 O O . ALA D 4 339 ? 127.860 148.601 120.305 1.00 141.39 1114 ALA R O 1
ATOM 6480 N N . ARG D 4 340 ? 129.036 150.507 120.506 1.00 150.28 1115 ARG R N 1
ATOM 6481 C CA . ARG D 4 340 ? 130.205 149.823 121.038 1.00 150.28 1115 ARG R CA 1
ATOM 6482 C C . ARG D 4 340 ? 130.180 149.678 122.555 1.00 150.28 1115 ARG R C 1
ATOM 6483 O O . ARG D 4 340 ? 130.658 148.663 123.075 1.00 150.28 1115 ARG R O 1
ATOM 6491 N N . SER D 4 341 ? 129.628 150.649 123.284 1.00 154.49 1116 SER R N 1
ATOM 6492 C CA . SER D 4 341 ? 129.710 150.630 124.740 1.00 154.49 1116 SER R CA 1
ATOM 6493 C C . SER D 4 341 ? 128.473 150.045 125.413 1.00 154.49 1116 SER R C 1
ATOM 6494 O O . SER D 4 341 ? 128.603 149.218 126.320 1.00 154.49 1116 SER R O 1
ATOM 6497 N N . THR D 4 342 ? 127.269 150.454 125.000 1.00 155.15 1117 THR R N 1
ATOM 6498 C CA . THR D 4 342 ? 126.074 150.024 125.722 1.00 155.15 1117 THR R CA 1
ATOM 6499 C C . THR D 4 342 ? 125.705 148.586 125.375 1.00 155.15 1117 THR R C 1
ATOM 6500 O O . THR D 4 342 ? 125.491 147.758 126.268 1.00 155.15 1117 THR R O 1
ATOM 6504 N N . LEU D 4 343 ? 125.631 148.270 124.087 1.00 153.12 1118 LEU R N 1
ATOM 6505 C CA . LEU D 4 343 ? 125.264 146.929 123.648 1.00 153.12 1118 LEU R CA 1
ATOM 6506 C C . LEU D 4 343 ? 126.449 145.974 123.747 1.00 153.12 1118 LEU R C 1
ATOM 6507 O O . LEU D 4 343 ? 126.776 145.486 124.830 1.00 153.12 1118 LEU R O 1
ATOM 6512 N N . SER D 4 344 ? 129.451 143.692 129.163 1.00 142.38 226 SER R N 1
ATOM 6513 C CA . SER D 4 344 ? 129.876 144.887 129.880 1.00 142.38 226 SER R CA 1
ATOM 6514 C C . SER D 4 344 ? 128.733 145.476 130.701 1.00 142.38 226 SER R C 1
ATOM 6515 O O . SER D 4 344 ? 127.755 145.979 130.149 1.00 142.38 226 SER R O 1
ATOM 6517 N N . GLY D 4 345 ? 128.864 145.406 132.024 1.00 142.90 227 GLY R N 1
ATOM 6518 C CA . GLY D 4 345 ? 127.861 145.956 132.915 1.00 142.90 227 GLY R CA 1
ATOM 6519 C C . GLY D 4 345 ? 126.997 144.909 133.587 1.00 142.90 227 GLY R C 1
ATOM 6520 O O . GLY D 4 345 ? 127.482 144.125 134.407 1.00 142.90 227 GLY R O 1
ATOM 6521 N N . VAL D 4 346 ? 125.706 144.891 133.247 1.00 141.06 228 VAL R N 1
ATOM 6522 C CA . VAL D 4 346 ? 124.792 143.929 133.854 1.00 141.06 228 VAL R CA 1
ATOM 6523 C C . VAL D 4 346 ? 125.030 142.534 133.293 1.00 141.06 228 VAL R C 1
ATOM 6524 O O . VAL D 4 346 ? 124.956 141.535 134.020 1.00 141.06 228 VAL R O 1
ATOM 6526 N N . ASN D 4 347 ? 125.316 142.436 131.992 1.00 143.56 229 ASN R N 1
ATOM 6527 C CA . ASN D 4 347 ? 125.538 141.124 131.397 1.00 143.56 229 ASN R CA 1
ATOM 6528 C C . ASN D 4 347 ? 126.855 140.510 131.856 1.00 143.56 229 ASN R C 1
ATOM 6529 O O . ASN D 4 347 ? 126.984 139.283 131.878 1.00 143.56 229 ASN R O 1
ATOM 6534 N N . LYS D 4 348 ? 127.825 141.332 132.261 1.00 138.77 230 LYS R N 1
ATOM 6535 C CA . LYS D 4 348 ? 129.031 140.782 132.874 1.00 138.77 230 LYS R CA 1
ATOM 6536 C C . LYS D 4 348 ? 128.720 140.181 134.238 1.00 138.77 230 LYS R C 1
ATOM 6537 O O . LYS D 4 348 ? 129.245 139.114 134.592 1.00 138.77 230 LYS R O 1
ATOM 6543 N N . LYS D 4 349 ? 127.859 140.851 135.011 1.00 134.79 231 LYS R N 1
ATOM 6544 C CA . LYS D 4 349 ? 127.376 140.278 136.262 1.00 134.79 231 LYS R CA 1
ATOM 6545 C C . LYS D 4 349 ? 126.656 138.962 136.015 1.00 134.79 231 LYS R C 1
ATOM 6546 O O . LYS D 4 349 ? 126.865 137.986 136.743 1.00 134.79 231 LYS R O 1
ATOM 6552 N N . ALA D 4 350 ? 125.838 138.907 134.965 1.00 131.56 232 ALA R N 1
ATOM 6553 C CA . ALA D 4 350 ? 125.115 137.679 134.654 1.00 131.56 232 ALA R CA 1
ATOM 6554 C C . ALA D 4 350 ? 126.062 136.556 134.255 1.00 131.56 232 ALA R C 1
ATOM 6555 O O . ALA D 4 350 ? 125.888 135.411 134.687 1.00 131.56 232 ALA R O 1
ATOM 6557 N N . LEU D 4 351 ? 127.070 136.864 133.437 1.00 127.86 233 LEU R N 1
ATOM 6558 C CA . LEU D 4 351 ? 128.003 135.836 132.991 1.00 127.86 233 LEU R CA 1
ATOM 6559 C C . LEU D 4 351 ? 128.821 135.288 134.153 1.00 127.86 233 LEU R C 1
ATOM 6560 O O . LEU D 4 351 ? 128.979 134.065 134.289 1.00 127.86 233 LEU R O 1
ATOM 6565 N N . ASN D 4 352 ? 129.343 136.169 135.015 1.00 127.79 234 ASN R N 1
ATOM 6566 C CA . ASN D 4 352 ? 130.127 135.647 136.128 1.00 127.79 234 ASN R CA 1
ATOM 6567 C C . ASN D 4 352 ? 129.237 134.938 137.141 1.00 127.79 234 ASN R C 1
ATOM 6568 O O . ASN D 4 352 ? 129.683 133.984 137.784 1.00 127.79 234 ASN R O 1
ATOM 6573 N N . THR D 4 353 ? 127.970 135.345 137.267 1.00 121.55 235 THR R N 1
ATOM 6574 C CA . THR D 4 353 ? 127.055 134.629 138.150 1.00 121.55 235 THR R CA 1
ATOM 6575 C C . THR D 4 353 ? 126.777 133.223 137.638 1.00 121.55 235 THR R C 1
ATOM 6576 O O . THR D 4 353 ? 126.773 132.264 138.416 1.00 121.55 235 THR R O 1
ATOM 6580 N N . ILE D 4 354 ? 126.548 133.079 136.332 1.00 119.16 236 ILE R N 1
ATOM 6581 C CA . ILE D 4 354 ? 126.320 131.753 135.761 1.00 119.16 236 ILE R CA 1
ATOM 6582 C C . ILE D 4 354 ? 127.552 130.874 135.935 1.00 119.16 236 ILE R C 1
ATOM 6583 O O . ILE D 4 354 ? 127.448 129.703 136.323 1.00 119.16 236 ILE R O 1
ATOM 6588 N N . ILE D 4 355 ? 128.740 131.422 135.667 1.00 119.76 237 ILE R N 1
ATOM 6589 C CA . ILE D 4 355 ? 129.930 130.579 135.772 1.00 119.76 237 ILE R CA 1
ATOM 6590 C C . ILE D 4 355 ? 130.241 130.259 137.234 1.00 119.76 237 ILE R C 1
ATOM 6591 O O . ILE D 4 355 ? 130.766 129.180 137.543 1.00 119.76 237 ILE R O 1
ATOM 6596 N N . LEU D 4 356 ? 129.856 131.139 138.163 1.00 120.24 238 LEU R N 1
ATOM 6597 C CA . LEU D 4 356 ? 130.085 130.859 139.575 1.00 120.24 238 LEU R CA 1
ATOM 6598 C C . LEU D 4 356 ? 129.106 129.815 140.092 1.00 120.24 238 LEU R C 1
ATOM 6599 O O . LEU D 4 356 ? 129.478 128.957 140.902 1.00 120.24 238 LEU R O 1
ATOM 6604 N N . ILE D 4 357 ? 127.860 129.849 139.612 1.00 116.62 239 ILE R N 1
ATOM 6605 C CA . ILE D 4 357 ? 126.916 128.785 139.935 1.00 116.62 239 ILE R CA 1
ATOM 6606 C C . ILE D 4 357 ? 127.393 127.460 139.359 1.00 116.62 239 ILE R C 1
ATOM 6607 O O . ILE D 4 357 ? 127.296 126.420 140.016 1.00 116.62 239 ILE R O 1
ATOM 6612 N N . ILE D 4 358 ? 127.956 127.478 138.148 1.00 115.38 240 ILE R N 1
ATOM 6613 C CA . ILE D 4 358 ? 128.472 126.237 137.575 1.00 115.38 240 ILE R CA 1
ATOM 6614 C C . ILE D 4 358 ? 129.635 125.688 138.386 1.00 115.38 240 ILE R C 1
ATOM 6615 O O . ILE D 4 358 ? 129.709 124.477 138.623 1.00 115.38 240 ILE R O 1
ATOM 6620 N N . VAL D 4 359 ? 130.547 126.542 138.847 1.00 116.70 241 VAL R N 1
ATOM 6621 C CA . VAL D 4 359 ? 131.684 125.974 139.562 1.00 116.70 241 VAL R CA 1
ATOM 6622 C C . VAL D 4 359 ? 131.278 125.512 140.966 1.00 116.70 241 VAL R C 1
ATOM 6623 O O . VAL D 4 359 ? 131.743 124.459 141.425 1.00 116.70 241 VAL R O 1
ATOM 6627 N N . VAL D 4 360 ? 130.371 126.232 141.642 1.00 116.91 242 VAL R N 1
ATOM 6628 C CA . VAL D 4 360 ? 129.862 125.758 142.929 1.00 116.91 242 VAL R CA 1
ATOM 6629 C C . VAL D 4 360 ? 129.108 124.448 142.748 1.00 116.91 242 VAL R C 1
ATOM 6630 O O . VAL D 4 360 ? 129.240 123.521 143.556 1.00 116.91 242 VAL R O 1
ATOM 6634 N N . PHE D 4 361 ? 128.362 124.329 141.651 1.00 118.25 243 PHE R N 1
ATOM 6635 C CA . PHE D 4 361 ? 127.662 123.093 141.333 1.00 118.25 243 PHE R CA 1
ATOM 6636 C C . PHE D 4 361 ? 128.641 121.942 141.154 1.00 118.25 243 PHE R C 1
ATOM 6637 O O . PHE D 4 361 ? 128.583 120.942 141.875 1.00 118.25 243 PHE R O 1
ATOM 6645 N N . VAL D 4 362 ? 129.582 122.083 140.219 1.00 121.46 244 VAL R N 1
ATOM 6646 C CA . VAL D 4 362 ? 130.476 120.977 139.894 1.00 121.46 244 VAL R CA 1
ATOM 6647 C C . VAL D 4 362 ? 131.547 120.718 140.941 1.00 121.46 244 VAL R C 1
ATOM 6648 O O . VAL D 4 362 ? 132.296 119.748 140.794 1.00 121.46 244 VAL R O 1
ATOM 6652 N N . LEU D 4 363 ? 131.662 121.533 141.992 1.00 121.87 245 LEU R N 1
ATOM 6653 C CA . LEU D 4 363 ? 132.535 121.132 143.088 1.00 121.87 245 LEU R CA 1
ATOM 6654 C C . LEU D 4 363 ? 131.796 120.877 144.397 1.00 121.87 245 LEU R C 1
ATOM 6655 O O . LEU D 4 363 ? 132.444 120.525 145.387 1.00 121.87 245 LEU R O 1
ATOM 6660 N N . CYS D 4 364 ? 130.474 121.026 144.444 1.00 124.77 246 CYS R N 1
ATOM 6661 C CA . CYS D 4 364 ? 129.766 120.661 145.666 1.00 124.77 246 CYS R CA 1
ATOM 6662 C C . CYS D 4 364 ? 128.691 119.604 145.467 1.00 124.77 246 CYS R C 1
ATOM 6663 O O . CYS D 4 364 ? 128.523 118.744 146.334 1.00 124.77 246 CYS R O 1
ATOM 6666 N N . PHE D 4 365 ? 127.953 119.633 144.356 1.00 125.20 247 PHE R N 1
ATOM 6667 C CA . PHE D 4 365 ? 126.871 118.685 144.140 1.00 125.20 247 PHE R CA 1
ATOM 6668 C C . PHE D 4 365 ? 127.221 117.587 143.151 1.00 125.20 247 PHE R C 1
ATOM 6669 O O . PHE D 4 365 ? 126.477 116.606 143.055 1.00 125.20 247 PHE R O 1
ATOM 6677 N N . THR D 4 366 ? 128.309 117.730 142.408 1.00 132.95 248 THR R N 1
ATOM 6678 C CA . THR D 4 366 ? 128.733 116.672 141.501 1.00 132.95 248 THR R CA 1
ATOM 6679 C C . THR D 4 366 ? 129.426 115.517 142.227 1.00 132.95 248 THR R C 1
ATOM 6680 O O . THR D 4 366 ? 129.064 114.366 141.957 1.00 132.95 248 THR R O 1
ATOM 6684 N N . PRO D 4 367 ? 130.392 115.739 143.145 1.00 137.40 249 PRO R N 1
ATOM 6685 C CA . PRO D 4 367 ? 131.035 114.574 143.791 1.00 137.40 249 PRO R CA 1
ATOM 6686 C C . PRO D 4 367 ? 130.078 113.667 144.549 1.00 137.40 249 PRO R C 1
ATOM 6687 O O . PRO D 4 367 ? 130.133 112.444 144.377 1.00 137.40 249 PRO R O 1
ATOM 6691 N N . TYR D 4 368 ? 129.186 114.232 145.364 1.00 144.47 250 TYR R N 1
ATOM 6692 C CA . TYR D 4 368 ? 128.277 113.402 146.148 1.00 144.47 250 TYR R CA 1
ATOM 6693 C C . TYR D 4 368 ? 127.318 112.628 145.259 1.00 144.47 250 TYR R C 1
ATOM 6694 O O . TYR D 4 368 ? 127.070 111.438 145.486 1.00 144.47 250 TYR R O 1
ATOM 6703 N N . HIS D 4 369 ? 126.770 113.276 144.239 1.00 138.36 251 HIS R N 1
ATOM 6704 C CA . HIS D 4 369 ? 125.768 112.594 143.438 1.00 138.36 251 HIS R CA 1
ATOM 6705 C C . HIS D 4 369 ? 126.394 111.602 142.466 1.00 138.36 251 HIS R C 1
ATOM 6706 O O . HIS D 4 369 ? 125.787 110.562 142.176 1.00 138.36 251 HIS R O 1
ATOM 6713 N N . VAL D 4 370 ? 127.621 111.855 142.001 1.00 149.16 252 VAL R N 1
ATOM 6714 C CA . VAL D 4 370 ? 128.275 110.820 141.209 1.00 149.16 252 VAL R CA 1
ATOM 6715 C C . VAL D 4 370 ? 128.724 109.684 142.121 1.00 149.16 252 VAL R C 1
ATOM 6716 O O . VAL D 4 370 ? 128.771 108.527 141.696 1.00 149.16 252 VAL R O 1
ATOM 6720 N N . ALA D 4 371 ? 129.001 109.972 143.398 1.00 153.43 253 ALA R N 1
ATOM 6721 C CA . ALA D 4 371 ? 129.297 108.900 144.340 1.00 153.43 253 ALA R CA 1
ATOM 6722 C C . ALA D 4 371 ? 128.073 108.029 144.577 1.00 153.43 253 ALA R C 1
ATOM 6723 O O . ALA D 4 371 ? 128.189 106.807 144.695 1.00 153.43 253 ALA R O 1
ATOM 6725 N N . ILE D 4 372 ? 126.891 108.640 144.630 1.00 155.79 254 ILE R N 1
ATOM 6726 C CA . ILE D 4 372 ? 125.674 107.856 144.816 1.00 155.79 254 ILE R CA 1
ATOM 6727 C C . ILE D 4 372 ? 125.364 107.035 143.567 1.00 155.79 254 ILE R C 1
ATOM 6728 O O . ILE D 4 372 ? 124.981 105.860 143.663 1.00 155.79 254 ILE R O 1
ATOM 6733 N N . ILE D 4 373 ? 125.547 107.619 142.376 1.00 161.26 255 ILE R N 1
ATOM 6734 C CA . ILE D 4 373 ? 125.287 106.838 141.167 1.00 161.26 255 ILE R CA 1
ATOM 6735 C C . ILE D 4 373 ? 126.348 105.750 140.995 1.00 161.26 255 ILE R C 1
ATOM 6736 O O . ILE D 4 373 ? 126.079 104.707 140.388 1.00 161.26 255 ILE R O 1
ATOM 6741 N N . GLN D 4 374 ? 127.548 105.948 141.554 1.00 164.40 256 GLN R N 1
ATOM 6742 C CA . GLN D 4 374 ? 128.564 104.899 141.531 1.00 164.40 256 GLN R CA 1
ATOM 6743 C C . GLN D 4 374 ? 128.240 103.792 142.526 1.00 164.40 256 GLN R C 1
ATOM 6744 O O . GLN D 4 374 ? 128.455 102.609 142.241 1.00 164.40 256 GLN R O 1
ATOM 6750 N N . HIS D 4 375 ? 127.754 104.157 143.712 1.00 171.20 257 HIS R N 1
ATOM 6751 C CA . HIS D 4 375 ? 127.400 103.153 144.705 1.00 171.20 257 HIS R CA 1
ATOM 6752 C C . HIS D 4 375 ? 126.201 102.330 144.257 1.00 171.20 257 HIS R C 1
ATOM 6753 O O . HIS D 4 375 ? 126.122 101.136 144.570 1.00 171.20 257 HIS R O 1
ATOM 6760 N N . MET D 4 376 ? 125.267 102.933 143.520 1.00 174.81 258 MET R N 1
ATOM 6761 C CA . MET D 4 376 ? 124.137 102.162 143.019 1.00 174.81 258 MET R CA 1
ATOM 6762 C C . MET D 4 376 ? 124.395 101.516 141.661 1.00 174.81 258 MET R C 1
ATOM 6763 O O . MET D 4 376 ? 123.655 100.602 141.281 1.00 174.81 258 MET R O 1
ATOM 6768 N N . ILE D 4 377 ? 125.416 101.951 140.916 1.00 176.34 259 ILE R N 1
ATOM 6769 C CA . ILE D 4 377 ? 125.742 101.244 139.680 1.00 176.34 259 ILE R CA 1
ATOM 6770 C C . ILE D 4 377 ? 126.412 99.914 140.005 1.00 176.34 259 ILE R C 1
ATOM 6771 O O . ILE D 4 377 ? 126.450 99.004 139.167 1.00 176.34 259 ILE R O 1
ATOM 6776 N N . LYS D 4 378 ? 126.956 99.782 141.220 1.00 181.66 260 LYS R N 1
ATOM 6777 C CA . LYS D 4 378 ? 127.407 98.483 141.707 1.00 181.66 260 LYS R CA 1
ATOM 6778 C C . LYS D 4 378 ? 126.250 97.498 141.813 1.00 181.66 260 LYS R C 1
ATOM 6779 O O . LYS D 4 378 ? 126.449 96.287 141.667 1.00 181.66 260 LYS R O 1
ATOM 6785 N N . LYS D 4 379 ? 125.037 97.993 142.056 1.00 186.48 261 LYS R N 1
ATOM 6786 C CA . LYS D 4 379 ? 123.860 97.141 142.104 1.00 186.48 261 LYS R CA 1
ATOM 6787 C C . LYS D 4 379 ? 123.492 96.668 140.699 1.00 186.48 261 LYS R C 1
ATOM 6788 O O . LYS D 4 379 ? 124.136 97.019 139.705 1.00 186.48 261 LYS R O 1
ATOM 6794 N N . LEU D 4 380 ? 122.449 95.835 140.628 1.00 191.79 262 LEU R N 1
ATOM 6795 C CA . LEU D 4 380 ? 121.928 95.152 139.443 1.00 191.79 262 LEU R CA 1
ATOM 6796 C C . LEU D 4 380 ? 122.885 94.095 138.900 1.00 191.79 262 LEU R C 1
ATOM 6797 O O . LEU D 4 380 ? 122.532 93.400 137.940 1.00 191.79 262 LEU R O 1
ATOM 6802 N N . ARG D 4 381 ? 124.078 93.947 139.477 1.00 194.37 263 ARG R N 1
ATOM 6803 C CA . ARG D 4 381 ? 125.023 92.918 139.066 1.00 194.37 263 ARG R CA 1
ATOM 6804 C C . ARG D 4 381 ? 125.525 92.149 140.280 1.00 194.37 263 ARG R C 1
ATOM 6805 O O . ARG D 4 381 ? 125.870 90.967 140.171 1.00 194.37 263 ARG R O 1
ATOM 6807 N N . PHE D 4 382 ? 125.568 92.822 141.431 1.00 193.85 264 PHE R N 1
ATOM 6808 C CA . PHE D 4 382 ? 126.016 92.256 142.708 1.00 193.85 264 PHE R CA 1
ATOM 6809 C C . PHE D 4 382 ? 127.426 91.675 142.627 1.00 193.85 264 PHE R C 1
ATOM 6810 O O . PHE D 4 382 ? 128.026 91.333 143.646 1.00 193.85 264 PHE R O 1
ATOM 6818 N N . SER D 4 389 ? 134.540 94.466 152.013 1.00 212.79 271 SER R N 1
ATOM 6819 C CA . SER D 4 389 ? 133.535 94.817 153.009 1.00 212.79 271 SER R CA 1
ATOM 6820 C C . SER D 4 389 ? 132.685 95.990 152.533 1.00 212.79 271 SER R C 1
ATOM 6821 O O . SER D 4 389 ? 133.082 96.732 151.634 1.00 212.79 271 SER R O 1
ATOM 6824 N N . GLN D 4 390 ? 131.507 96.149 153.143 1.00 211.36 272 GLN R N 1
ATOM 6825 C CA . GLN D 4 390 ? 130.615 97.238 152.759 1.00 211.36 272 GLN R CA 1
ATOM 6826 C C . GLN D 4 390 ? 131.170 98.594 153.171 1.00 211.36 272 GLN R C 1
ATOM 6827 O O . GLN D 4 390 ? 130.962 99.586 152.465 1.00 211.36 272 GLN R O 1
ATOM 6833 N N . ARG D 4 391 ? 131.880 98.655 154.298 1.00 208.63 273 ARG R N 1
ATOM 6834 C CA . ARG D 4 391 ? 132.462 99.893 154.797 1.00 208.63 273 ARG R CA 1
ATOM 6835 C C . ARG D 4 391 ? 133.843 100.169 154.215 1.00 208.63 273 ARG R C 1
ATOM 6836 O O . ARG D 4 391 ? 134.620 100.921 154.815 1.00 208.63 273 ARG R O 1
ATOM 6838 N N . HIS D 4 392 ? 134.164 99.579 153.068 1.00 208.56 274 HIS R N 1
ATOM 6839 C CA . HIS D 4 392 ? 135.440 99.785 152.397 1.00 208.56 274 HIS R CA 1
ATOM 6840 C C . HIS D 4 392 ? 135.218 100.681 151.188 1.00 208.56 274 HIS R C 1
ATOM 6841 O O . HIS D 4 392 ? 134.451 100.327 150.285 1.00 208.56 274 HIS R O 1
ATOM 6848 N N . SER D 4 393 ? 135.887 101.839 151.183 1.00 201.94 275 SER R N 1
ATOM 6849 C CA . SER D 4 393 ? 135.830 102.822 150.095 1.00 201.94 275 SER R CA 1
ATOM 6850 C C . SER D 4 393 ? 134.405 103.294 149.813 1.00 201.94 275 SER R C 1
ATOM 6851 O O . SER D 4 393 ? 134.080 103.682 148.688 1.00 201.94 275 SER R O 1
ATOM 6854 N N . PHE D 4 394 ? 133.549 103.254 150.815 1.00 187.42 276 PHE R N 1
ATOM 6855 C CA . PHE D 4 394 ? 132.200 103.786 150.679 1.00 187.42 276 PHE R CA 1
ATOM 6856 C C . PHE D 4 394 ? 131.846 104.777 151.775 1.00 187.42 276 PHE R C 1
ATOM 6857 O O . PHE D 4 394 ? 131.161 105.765 151.504 1.00 187.42 276 PHE R O 1
ATOM 6865 N N . GLN D 4 395 ? 132.308 104.546 153.005 1.00 185.51 277 GLN R N 1
ATOM 6866 C CA . GLN D 4 395 ? 131.921 105.417 154.108 1.00 185.51 277 GLN R CA 1
ATOM 6867 C C . GLN D 4 395 ? 132.743 106.698 154.127 1.00 185.51 277 GLN R C 1
ATOM 6868 O O . GLN D 4 395 ? 132.198 107.777 154.376 1.00 185.51 277 GLN R O 1
ATOM 6874 N N . ILE D 4 396 ? 134.048 106.606 153.860 1.00 180.84 278 ILE R N 1
ATOM 6875 C CA . ILE D 4 396 ? 134.873 107.810 153.831 1.00 180.84 278 ILE R CA 1
ATOM 6876 C C . ILE D 4 396 ? 134.599 108.619 152.565 1.00 180.84 278 ILE R C 1
ATOM 6877 O O . ILE D 4 396 ? 134.664 109.858 152.580 1.00 180.84 278 ILE R O 1
ATOM 6882 N N . SER D 4 397 ? 134.242 107.942 151.468 1.00 179.81 279 SER R N 1
ATOM 6883 C CA . SER D 4 397 ? 133.867 108.637 150.241 1.00 179.81 279 SER R CA 1
ATOM 6884 C C . SER D 4 397 ? 132.609 109.467 150.448 1.00 179.81 279 SER R C 1
ATOM 6885 O O . SER D 4 397 ? 132.586 110.671 150.156 1.00 179.81 279 SER R O 1
ATOM 6888 N N . LEU D 4 398 ? 131.546 108.834 150.953 1.00 174.42 280 LEU R N 1
ATOM 6889 C CA . LEU D 4 398 ? 130.329 109.574 151.252 1.00 174.42 280 LEU R CA 1
ATOM 6890 C C . LEU D 4 398 ? 130.560 110.606 152.344 1.00 174.42 280 LEU R C 1
ATOM 6891 O O . LEU D 4 398 ? 129.956 111.678 152.308 1.00 174.42 280 LEU R O 1
ATOM 6896 N N . HIS D 4 399 ? 131.462 110.324 153.286 1.00 175.11 281 HIS R N 1
ATOM 6897 C CA . HIS D 4 399 ? 131.805 111.290 154.326 1.00 175.11 281 HIS R CA 1
ATOM 6898 C C . HIS D 4 399 ? 132.342 112.585 153.723 1.00 175.11 281 HIS R C 1
ATOM 6899 O O . HIS D 4 399 ? 131.810 113.673 153.978 1.00 175.11 281 HIS R O 1
ATOM 6906 N N . PHE D 4 400 ? 133.372 112.481 152.884 1.00 171.40 282 PHE R N 1
ATOM 6907 C CA . PHE D 4 400 ? 133.975 113.684 152.319 1.00 171.40 282 PHE R CA 1
ATOM 6908 C C . PHE D 4 400 ? 133.066 114.353 151.292 1.00 171.40 282 PHE R C 1
ATOM 6909 O O . PHE D 4 400 ? 133.061 115.586 151.177 1.00 171.40 282 PHE R O 1
ATOM 6917 N N . THR D 4 401 ? 132.269 113.577 150.555 1.00 164.46 283 THR R N 1
ATOM 6918 C CA . THR D 4 401 ? 131.375 114.211 149.594 1.00 164.46 283 THR R CA 1
ATOM 6919 C C . THR D 4 401 ? 130.212 114.919 150.283 1.00 164.46 283 THR R C 1
ATOM 6920 O O . THR D 4 401 ? 129.757 115.963 149.803 1.00 164.46 283 THR R O 1
ATOM 6924 N N . VAL D 4 402 ? 129.732 114.394 151.413 1.00 161.12 284 VAL R N 1
ATOM 6925 C CA . VAL D 4 402 ? 128.762 115.138 152.207 1.00 161.12 284 VAL R CA 1
ATOM 6926 C C . VAL D 4 402 ? 129.412 116.376 152.807 1.00 161.12 284 VAL R C 1
ATOM 6927 O O . VAL D 4 402 ? 128.774 117.429 152.936 1.00 161.12 284 VAL R O 1
ATOM 6931 N N . CYS D 4 403 ? 130.694 116.281 153.162 1.00 162.27 285 CYS R N 1
ATOM 6932 C CA . CYS D 4 403 ? 131.412 117.467 153.619 1.00 162.27 285 CYS R CA 1
ATOM 6933 C C . CYS D 4 403 ? 131.435 118.546 152.541 1.00 162.27 285 CYS R C 1
ATOM 6934 O O . CYS D 4 403 ? 131.282 119.732 152.840 1.00 162.27 285 CYS R O 1
ATOM 6937 N N . LEU D 4 404 ? 131.582 118.151 151.275 1.00 153.18 286 LEU R N 1
ATOM 6938 C CA . LEU D 4 404 ? 131.511 119.129 150.185 1.00 153.18 286 LEU R CA 1
ATOM 6939 C C . LEU D 4 404 ? 130.093 119.676 150.005 1.00 153.18 286 LEU R C 1
ATOM 6940 O O . LEU D 4 404 ? 129.895 120.893 149.838 1.00 153.18 286 LEU R O 1
ATOM 6945 N N . MET D 4 405 ? 129.097 118.784 150.006 1.00 146.36 287 MET R N 1
ATOM 6946 C CA . MET D 4 405 ? 127.705 119.188 149.830 1.00 146.36 287 MET R CA 1
ATOM 6947 C C . MET D 4 405 ? 127.226 120.088 150.965 1.00 146.36 287 MET R C 1
ATOM 6948 O O . MET D 4 405 ? 126.256 120.829 150.791 1.00 146.36 287 MET R O 1
ATOM 6953 N N . ASN D 4 406 ? 127.885 120.053 152.119 1.00 154.69 288 ASN R N 1
ATOM 6954 C CA . ASN D 4 406 ? 127.624 121.037 153.162 1.00 154.69 288 ASN R CA 1
ATOM 6955 C C . ASN D 4 406 ? 128.568 122.229 153.110 1.00 154.69 288 ASN R C 1
ATOM 6956 O O . ASN D 4 406 ? 128.232 123.288 153.650 1.00 154.69 288 ASN R O 1
ATOM 6961 N N . PHE D 4 407 ? 129.730 122.085 152.469 1.00 153.56 289 PHE R N 1
ATOM 6962 C CA . PHE D 4 407 ? 130.629 123.208 152.238 1.00 153.56 289 PHE R CA 1
ATOM 6963 C C . PHE D 4 407 ? 130.053 124.193 151.235 1.00 153.56 289 PHE R C 1
ATOM 6964 O O . PHE D 4 407 ? 130.529 125.335 151.152 1.00 153.56 289 PHE R O 1
ATOM 6972 N N . ASN D 4 408 ? 129.061 123.762 150.449 1.00 146.82 290 ASN R N 1
ATOM 6973 C CA . ASN D 4 408 ? 128.341 124.719 149.607 1.00 146.82 290 ASN R CA 1
ATOM 6974 C C . ASN D 4 408 ? 127.754 125.863 150.431 1.00 146.82 290 ASN R C 1
ATOM 6975 O O . ASN D 4 408 ? 127.637 126.988 149.938 1.00 146.82 290 ASN R O 1
ATOM 6980 N N . CYS D 4 409 ? 127.364 125.585 151.678 1.00 149.90 291 CYS R N 1
ATOM 6981 C CA . CYS D 4 409 ? 126.711 126.587 152.510 1.00 149.90 291 CYS R CA 1
ATOM 6982 C C . CYS D 4 409 ? 127.645 127.740 152.850 1.00 149.90 291 CYS R C 1
ATOM 6983 O O . CYS D 4 409 ? 127.190 128.881 152.994 1.00 149.90 291 CYS R O 1
ATOM 6986 N N . CYS D 4 410 ? 128.944 127.477 152.967 1.00 153.28 292 CYS R N 1
ATOM 6987 C CA . CYS D 4 410 ? 129.900 128.554 153.176 1.00 153.28 292 CYS R CA 1
ATOM 6988 C C . CYS D 4 410 ? 130.523 129.048 151.878 1.00 153.28 292 CYS R C 1
ATOM 6989 O O . CYS D 4 410 ? 131.102 130.139 151.864 1.00 153.28 292 CYS R O 1
ATOM 6992 N N . MET D 4 411 ? 130.421 128.282 150.791 1.00 142.69 293 MET R N 1
ATOM 6993 C CA . MET D 4 411 ? 130.769 128.838 149.489 1.00 142.69 293 MET R CA 1
ATOM 6994 C C . MET D 4 411 ? 129.647 129.684 148.896 1.00 142.69 293 MET R C 1
ATOM 6995 O O . MET D 4 411 ? 129.846 130.322 147.860 1.00 142.69 293 MET R O 1
ATOM 7000 N N . ASP D 4 412 ? 128.483 129.702 149.522 1.00 144.81 294 ASP R N 1
ATOM 7001 C CA . ASP D 4 412 ? 127.348 130.474 149.029 1.00 144.81 294 ASP R CA 1
ATOM 7002 C C . ASP D 4 412 ? 127.481 131.992 149.180 1.00 144.81 294 ASP R C 1
ATOM 7003 O O . ASP D 4 412 ? 126.951 132.717 148.331 1.00 144.81 294 ASP R O 1
ATOM 7008 N N . PRO D 4 413 ? 128.122 132.535 150.226 1.00 149.78 295 PRO R N 1
ATOM 7009 C CA . PRO D 4 413 ? 128.435 133.975 150.194 1.00 149.78 295 PRO R CA 1
ATOM 7010 C C . PRO D 4 413 ? 129.326 134.386 149.037 1.00 149.78 295 PRO R C 1
ATOM 7011 O O . PRO D 4 413 ? 129.300 135.560 148.639 1.00 149.78 295 PRO R O 1
ATOM 7015 N N . PHE D 4 414 ? 130.131 133.463 148.505 1.00 144.29 296 PHE R N 1
ATOM 7016 C CA . PHE D 4 414 ? 130.964 133.767 147.349 1.00 144.29 296 PHE R CA 1
ATOM 7017 C C . PHE D 4 414 ? 130.105 134.040 146.120 1.00 144.29 296 PHE R C 1
ATOM 7018 O O . PHE D 4 414 ? 130.526 134.778 145.224 1.00 144.29 296 PHE R O 1
ATOM 7026 N N . ILE D 4 415 ? 128.902 133.458 146.066 1.00 140.32 297 ILE R N 1
ATOM 7027 C CA . ILE D 4 415 ? 127.937 133.807 145.024 1.00 140.32 297 ILE R CA 1
ATOM 7028 C C . ILE D 4 415 ? 127.501 135.256 145.175 1.00 140.32 297 ILE R C 1
ATOM 7029 O O . ILE D 4 415 ? 127.473 136.019 144.204 1.00 140.32 297 ILE R O 1
ATOM 7034 N N . TYR D 4 416 ? 127.168 135.662 146.402 1.00 149.95 298 TYR R N 1
ATOM 7035 C CA . TYR D 4 416 ? 126.580 136.982 146.608 1.00 149.95 298 TYR R CA 1
ATOM 7036 C C . TYR D 4 416 ? 127.606 138.091 146.421 1.00 149.95 298 TYR R C 1
ATOM 7037 O O . TYR D 4 416 ? 127.289 139.146 145.860 1.00 149.95 298 TYR R O 1
ATOM 7046 N N . PHE D 4 417 ? 128.841 137.873 146.878 1.00 155.35 299 PHE R N 1
ATOM 7047 C CA . PHE D 4 417 ? 129.827 138.950 146.862 1.00 155.35 299 PHE R CA 1
ATOM 7048 C C . PHE D 4 417 ? 130.232 139.355 145.450 1.00 155.35 299 PHE R C 1
ATOM 7049 O O . PHE D 4 417 ? 130.782 140.446 145.268 1.00 155.35 299 PHE R O 1
ATOM 7057 N N . PHE D 4 418 ? 129.963 138.512 144.452 1.00 145.66 300 PHE R N 1
ATOM 7058 C CA . PHE D 4 418 ? 130.184 138.855 143.056 1.00 145.66 300 PHE R CA 1
ATOM 7059 C C . PHE D 4 418 ? 128.909 138.891 142.223 1.00 145.66 300 PHE R C 1
ATOM 7060 O O . PHE D 4 418 ? 128.978 139.265 141.048 1.00 145.66 300 PHE R O 1
ATOM 7068 N N . ALA D 4 419 ? 127.759 138.500 142.776 1.00 143.47 301 ALA R N 1
ATOM 7069 C CA . ALA D 4 419 ? 126.562 138.300 141.966 1.00 143.47 301 ALA R CA 1
ATOM 7070 C C . ALA D 4 419 ? 125.405 139.212 142.347 1.00 143.47 301 ALA R C 1
ATOM 7071 O O . ALA D 4 419 ? 124.902 139.938 141.484 1.00 143.47 301 ALA R O 1
ATOM 7073 N N . CYS D 4 420 ? 124.965 139.209 143.603 1.00 148.70 302 CYS R N 1
ATOM 7074 C CA . CYS D 4 420 ? 123.712 139.869 143.962 1.00 148.70 302 CYS R CA 1
ATOM 7075 C C . CYS D 4 420 ? 123.647 140.037 145.477 1.00 148.70 302 CYS R C 1
ATOM 7076 O O . CYS D 4 420 ? 124.605 139.733 146.195 1.00 148.70 302 CYS R O 1
ATOM 7079 N N . LYS D 4 421 ? 122.500 140.527 145.955 1.00 160.70 303 LYS R N 1
ATOM 7080 C CA . LYS D 4 421 ? 122.188 140.683 147.379 1.00 160.70 303 LYS R CA 1
ATOM 7081 C C . LYS D 4 421 ? 123.181 141.611 148.086 1.00 160.70 303 LYS R C 1
ATOM 7082 O O . LYS D 4 421 ? 123.918 141.209 148.989 1.00 160.70 303 LYS R O 1
ATOM 7084 N N . GLY D 4 422 ? 123.181 142.872 147.656 1.00 164.22 304 GLY R N 1
ATOM 7085 C CA . GLY D 4 422 ? 123.918 143.911 148.352 1.00 164.22 304 GLY R CA 1
ATOM 7086 C C . GLY D 4 422 ? 125.426 143.771 148.318 1.00 164.22 304 GLY R C 1
ATOM 7087 O O . GLY D 4 422 ? 126.050 143.476 149.341 1.00 164.22 304 GLY R O 1
ATOM 7088 N N . TYR D 4 423 ? 126.026 143.982 147.149 1.00 168.75 305 TYR R N 1
ATOM 7089 C CA . TYR D 4 423 ? 127.473 143.893 146.990 1.00 168.75 305 TYR R CA 1
ATOM 7090 C C . TYR D 4 423 ? 128.212 145.125 147.506 1.00 168.75 305 TYR R C 1
ATOM 7091 O O . TYR D 4 423 ? 129.411 145.258 147.238 1.00 168.75 305 TYR R O 1
ATOM 7093 N N . LYS D 4 424 ? 127.535 146.013 148.238 1.00 173.01 306 LYS R N 1
ATOM 7094 C CA . LYS D 4 424 ? 128.178 147.218 148.754 1.00 173.01 306 LYS R CA 1
ATOM 7095 C C . LYS D 4 424 ? 129.260 146.874 149.771 1.00 173.01 306 LYS R C 1
ATOM 7096 O O . LYS D 4 424 ? 130.436 147.209 149.585 1.00 173.01 306 LYS R O 1
ATOM 7098 N N . ARG D 4 425 ? 128.884 146.195 150.857 1.00 173.99 307 ARG R N 1
ATOM 7099 C CA . ARG D 4 425 ? 129.878 145.762 151.832 1.00 173.99 307 ARG R CA 1
ATOM 7100 C C . ARG D 4 425 ? 130.788 144.675 151.276 1.00 173.99 307 ARG R C 1
ATOM 7101 O O . ARG D 4 425 ? 131.898 144.491 151.787 1.00 173.99 307 ARG R O 1
ATOM 7109 N N . LYS D 4 426 ? 130.342 143.953 150.245 1.00 174.60 308 LYS R N 1
ATOM 7110 C CA . LYS D 4 426 ? 131.216 142.996 149.576 1.00 174.60 308 LYS R CA 1
ATOM 7111 C C . LYS D 4 426 ? 132.374 143.704 148.885 1.00 174.60 308 LYS R C 1
ATOM 7112 O O . LYS D 4 426 ? 133.515 143.229 148.923 1.00 174.60 308 LYS R O 1
ATOM 7114 N N . VAL D 4 427 ? 132.099 144.843 148.246 1.00 175.95 309 VAL R N 1
ATOM 7115 C CA . VAL D 4 427 ? 133.174 145.646 147.673 1.00 175.95 309 VAL R CA 1
ATOM 7116 C C . VAL D 4 427 ? 133.971 146.325 148.779 1.00 175.95 309 VAL R C 1
ATOM 7117 O O . VAL D 4 427 ? 135.198 146.456 148.690 1.00 175.95 309 VAL R O 1
ATOM 7119 N N . MET D 4 428 ? 133.292 146.763 149.834 1.00 177.84 310 MET R N 1
ATOM 7120 C CA . MET D 4 428 ? 133.957 147.358 150.985 1.00 177.84 310 MET R CA 1
ATOM 7121 C C . MET D 4 428 ? 134.656 146.282 151.810 1.00 177.84 310 MET R C 1
ATOM 7122 O O . MET D 4 428 ? 135.429 146.582 152.721 1.00 177.84 310 MET R O 1
#

Sequence (928 aa):
EVQLVESGGGLVQPGGSLRLSCAASGFNVVDFSLHWVRQAPGKGLEWVAYISSSSGSTSYADSVKGRFTISADTSKNTAYLQMNSLRAEDTAVYYCARWGYWPGEPWWKAFDYWGQGTLVTVSSASTKGPSVFPLAPSSKSTSGGTAALGCLVKDYFPEPVTVSWNSGALTSGVHTFPAVLQSSGLYSLSSVVTVPSSSLGTQTYICNVNHKPSNTKVDKKVEPKQVQLQESGGGLVQPGGSLRLSCAASGRTISRYAMSWFRQAPGKEREFVAVARRSGDGAFYADSVQGRFTVSRDDAKNTVYLQMNSLKPEDTAVYYCAIDSDTFYSGSYDYWGQGTQVTVSDIQMTQSPSSLSASVGDRVTITCRASQSVSSAVAWYQQKPGKAPKLLIYSASSLYSGVPSRFSGSRSGTDFTLTISSLQPEDFATYYCQQYLYYSLVTFGQGTKVEIKRTVAAPSVFIFPPSDSQLKSGTASVVCLLNNFYPREAKVQWKVDNALQSGNSQESVTEQDSKDSTYSLSSTLTLSKADYEKHKVYACEVTHQGLSSPVTKSFNRYAHHSTARIVMPLHYSLVFIIGLVGNLLALVVIVQNRKKINSTTLYSTNLVISDILFTTALPTRIAYYAMGDALCRITALVFYINTYAGVNFMTCLSIDRFIAVVHPLRYNKIKRIEHAKGVCIFVWILVFAQTLPLLINPMSKQTCMEYPNLPWILLGACFIGYVLPLIIILICYSQICCKLFRARRQLADLEDNWETLNDNLKVIEKADNAAQVKDALTKMRAAALDAQKASPEMKDFRHGFDILVGQIDDALKLANEGKVKEAQAAAEQLKTTRNAYIQKYLERARSTLSGVNKKALNTIILIIVVFVLCFTPYHVAIIQHMIKKLRFSQRHSFQISLHFTVCLMNFNCCMDPFIYFFACKGYKRKVM

Foldseek 3Di:
DWAKAKDWAEEDEQQAKTKIKIAIPDDALQQKKKWKWWAQVPGDIDTAWIFRVVVGDTDGDPVCPPAKDKAADRVRRMIMIMGGNHHQRNWTWIKMFIAGDDDDDSRVDDRDHIHPTDTHHHAPDDFDAWDKAWDAAALVQPAPWKHKTKIKTWFGDDADKDKDKPVPPDDPQKDKDHWDQDPVRITIIMIMGIAGHDQSVPDFMWMFIADVVHRDTDIDTYGHD/DKAKAKDKADAAAAQDKIKIKIFTDDDFQLQWKKFKWWDDVVRPIHGAKIGARPPPDIDGDPVQPPQWDWDADRPRRMIIIIGGRDDQVRQTFMKMFIAPDSVPPDHTDHIYDTYGHGHD/DKDKEWPPQEAADAFFAKDKTKIFIRDFAALAKWKWWDAPPDDIDTADGSLFHGDPPDDPQWGWDDDGRMIMIMGGGHHPVRFTWMKMWGPRDPPPIDIYPTHGYAYDADFDFWDKDKDWFDVVVVVVQKTKIKIKTDFGADPPKDKFKQQPHNTDDPQKDKDKDAQDPPHRTIMMMIMGMGGNVVCPPRFKMWIWMDDPPDDHTDIDIDGD/DVCQVVCLPVVLVLLVVLLVLLVVLLVVLVVLCVVVVPPDFQLLVLLVVLSVLLVVLSVLCVVVSPDHLDDFVSVLVNQLSLQSNLLSLLVSLLVSLVLLLCCQPVVVVNVVCRHPPNSVVVVVVVSVVSVVLRVVVRPDGQCDPVGVNPDDVDDCLVVSLCVSPVVSLVRLVVSLVSLCCSVVVVPVLLVLLVVLVVLLVVLLVCLVVDDDLVVVLVSLVSNLVSLVVNLVSPPLNVLLNVLSVVLNVLSVVLNVVSVVPDSVVSNVSSVCNVVSCVVGPVVPSVVSPCVVPDQSVLSNVLSVLSNVLCCQQVVQLSVLSVVVCVCPPVHVPPPPNPVSNVVNSSSNSSSSSCSSVSPCRHHSRVPVSVD